Protein AF-0000000075734900 (afdb_homodimer)

Organism: Rhodopseudomonas palustris (strain ATCC BAA-98 / CGA009) (NCBI:txid258594)

Nearest PDB structures (foldseek):
  8hmr-assembly1_C  TM=8.822E-01  e=4.799E-27  Homo sapiens
  4fxj-assembly1_C  TM=8.430E-01  e=4.799E-27  Homo sapiens
  3srf-assembly1_E-2  TM=8.354E-01  e=9.126E-27  Homo sapiens
  6eck-assembly1_A-2  TM=8.772E-01  e=7.377E-25  Rattus norvegicus
  3hqp-assembly15_O  TM=8.144E-01  e=3.131E-25  Leishmania mexicana

Sequence (984 aa):
MSTEILRLKHKLDTLITDIDEGSRERLAGWAAQIHRPGFGPSAANLAHYLALRHHDLRPLQHALMALGLSSLGRLESRVMPTLLAVRATLAALAGEPEMLRPSSKQFFAGEHDLASRSAELFGPLSGARHSALLVTCPSEAADDPTFMLRLAERGVEAVRINCAHDDAAAWQRMINHLHVAEEATGRRMKVLMDIAGPKIRTGDARTPDGRDRIVTGDLVAIVAQGEFERIDLDDEHFAVECTLPDPLTRAAVGARVFVDDGKLCVRIERKTAWGLLGRVTATADTGFRLKPEKGLNFPDTPLDIPALTAKDRADLDFVAAHADGVEFSFVQSVGDVKMLQAALAERRPDDWHKLSLVLKIETPDAVAHLPDILVQAAGRQPTAVMIARGDLAVEIGFARLAEMQEEILWIGEAAHVPVIWATQVLEHLVKKGTPSRGEMTDAAMAARAECVMLNKGPYLFKAITELDTLLGRMADHQHKKTPQLRRLRSWGMSTEILRLKHKLDTLITDIDEGSRERLAGWAAQIHRPGFGPSAANLAHYLALRHHDLRPLQHALMALGLSSLGRLESRVMPTLLAVRATLAALAGEPEMLRPSSKQFFAGEHDLASRSAELFGPLSGARHSALLVTCPSEAADDPTFMLRLAERGVEAVRINCAHDDAAAWQRMINHLHVAEEATGRRMKVLMDIAGPKIRTGDARTPDGRDRIVTGDLVAIVAQGEFERIDLDDEHFAVECTLPDPLTRAAVGARVFVDDGKLCVRIERKTAWGLLGRVTATADTGFRLKPEKGLNFPDTPLDIPALTAKDRADLDFVAAHADGVEFSFVQSVGDVKMLQAALAERRPDDWHKLSLVLKIETPDAVAHLPDILVQAAGRQPTAVMIARGDLAVEIGFARLAEMQEEILWIGEAAHVPVIWATQVLEHLVKKGTPSRGEMTDAAMAARAECVMLNKGPYLFKAITELDTLLGRMADHQHKKTPQLRRLRSWG

InterPro domains:
  IPR001697 Pyruvate kinase [PR01050] (187-203)
  IPR001697 Pyruvate kinase [PR01050] (389-413)
  IPR001697 Pyruvate kinase [PR01050] (414-438)
  IPR001697 Pyruvate kinase [PTHR11817] (106-474)
  IPR011037 Pyruvate kinase-like, insert domain superfamily [SSF50800] (198-305)
  IPR015793 Pyruvate kinase, barrel [PF00224] (142-455)
  IPR015806 Pyruvate kinase, insert domain superfamily [G3DSA:2.40.33.10] (199-305)
  IPR015813 Pyruvate/Phosphoenolpyruvate kinase-like domain superfamily [SSF51621] (117-481)
  IPR04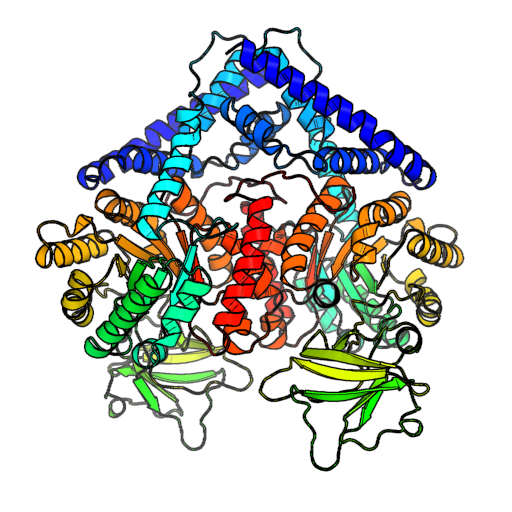0442 Pyruvate kinase-like domain superfamily [G3DSA:3.20.20.60] (140-465)

Solvent-accessible surface area (backbone atoms only — not comparable to full-atom values): 48931 Å² total; per-residue (Å²): 110,59,64,59,39,48,50,49,43,50,53,50,52,50,48,53,50,48,19,57,61,57,18,46,64,60,50,61,70,45,52,87,44,52,71,34,86,80,36,61,66,26,53,50,32,29,33,34,41,51,35,49,36,64,36,69,41,53,70,58,25,57,59,30,41,47,52,15,24,39,50,71,60,78,33,46,42,26,40,65,41,44,53,39,10,32,47,26,45,39,31,47,71,52,68,42,74,87,51,80,56,51,50,64,68,64,37,45,40,33,57,52,48,22,53,50,48,37,33,70,68,40,42,77,73,54,85,71,30,75,43,38,38,32,36,39,56,52,77,59,37,42,77,34,59,60,50,39,34,54,40,46,75,70,49,40,17,26,37,32,44,51,58,75,46,86,49,72,69,44,53,49,37,30,53,50,26,40,52,52,26,21,67,75,69,70,45,74,59,38,40,32,35,30,42,51,32,72,74,38,25,27,32,62,62,48,63,45,92,96,44,75,57,47,46,65,67,39,39,38,35,40,22,43,69,90,36,71,85,56,61,85,71,87,66,83,42,34,35,36,17,29,69,50,59,65,58,61,72,56,51,50,70,68,28,46,37,27,34,53,79,50,53,34,30,28,31,30,71,39,78,51,96,52,22,34,34,22,35,27,73,41,48,41,91,88,31,41,65,81,56,56,76,25,45,46,43,48,65,68,36,85,75,90,66,64,27,76,36,74,66,36,60,59,48,42,62,57,43,72,74,70,39,51,21,40,30,41,34,56,40,46,41,51,66,44,53,52,51,53,51,50,56,40,34,71,76,29,71,88,55,40,50,68,37,26,39,31,44,28,39,31,40,71,53,17,60,63,35,36,73,58,33,47,46,50,44,42,11,50,21,53,41,33,41,28,46,32,45,62,55,24,24,61,46,65,33,60,58,51,36,51,54,44,58,52,52,50,51,45,52,23,39,13,40,31,30,31,31,31,40,31,57,65,50,39,44,50,16,14,64,61,65,50,72,47,72,22,24,41,42,31,50,56,58,34,49,50,25,47,18,36,32,37,63,64,43,89,25,34,71,62,40,51,54,53,48,50,53,35,34,30,60,46,46,51,44,34,56,58,87,42,54,37,47,46,51,47,84,67,74,117,112,58,64,59,41,46,51,50,42,51,54,48,52,50,50,53,51,50,20,57,61,59,17,47,64,59,49,61,70,45,52,86,43,54,72,35,85,82,37,64,65,25,54,48,31,29,33,35,40,50,34,49,37,65,36,68,41,52,70,58,24,55,59,30,40,45,52,14,24,38,50,71,60,77,33,46,43,25,40,65,42,43,53,38,10,33,48,26,44,39,32,45,71,52,69,43,73,86,51,80,56,50,49,65,68,63,37,45,41,33,55,51,45,22,53,51,49,37,32,70,67,38,42,76,72,54,84,72,31,75,42,39,38,33,38,38,57,51,78,59,38,41,75,34,59,60,51,38,35,55,41,47,75,69,49,41,16,26,37,32,44,51,58,75,46,85,48,72,70,46,51,48,36,30,53,51,28,40,52,51,26,22,69,75,69,71,44,75,58,37,40,33,34,29,42,50,35,70,74,39,25,26,31,63,62,47,63,43,91,95,42,76,57,46,46,66,67,38,36,36,37,40,21,42,68,92,36,72,85,56,62,85,71,88,68,83,42,32,34,35,17,29,68,50,59,66,58,60,73,56,50,49,71,66,28,46,36,28,34,54,80,49,52,34,30,28,32,28,69,40,78,51,97,52,24,34,34,22,35,28,72,41,49,40,93,87,32,41,67,82,55,56,76,25,45,44,44,48,62,70,37,84,75,91,65,65,27,76,36,74,66,36,59,59,50,42,62,57,43,74,73,70,40,50,22,40,31,40,33,56,38,46,41,52,65,44,53,51,52,53,51,50,56,41,33,72,77,31,73,87,53,39,50,68,37,26,39,32,43,28,40,31,42,70,53,16,60,63,33,37,73,58,34,47,46,48,45,42,10,49,22,53,41,35,40,28,45,31,45,60,56,24,24,60,45,65,32,61,59,52,39,52,52,44,57,52,52,50,52,45,51,23,39,14,40,33,30,30,31,31,40,32,57,66,48,38,43,50,16,15,65,60,65,50,72,50,71,22,25,41,42,30,48,56,57,36,50,50,24,47,19,36,32,36,65,64,44,89,26,34,70,61,40,51,55,52,48,50,52,35,33,30,60,46,46,50,44,33,57,59,89,40,55,36,48,47,52,48,83,67,75,116

pLDDT: mean 94.42, std 4.86, range [66.31, 98.88]

Foldseek 3Di:
DLVLLVVLLVVLVVLLVQLVVQLVVVLVVLVVLFDDPPLSVLLSLLSSVVSNVVDDCQVSLVSQVVVVADSQPPCLQPNVLRSQQSSQVSCVVNVHPGDDHDDPCNRCVSVVLLLVLLCLQQNDFDDQFQAAEEEEDDLCLLVDLVVLLLCVVLGHREYEYEPVDDDLNSVVSNLVSNVVSCVVRVHHHFYEYEQDFDFKWWADKDAPPPDQFADAFAKEWEFAPPQPVVDDDDDGHIYIYIDDCQCQVFPDQQWWKAKQLRQWIWGWHDRDPGGTMTGTHDHDPVGDGDDTPITMDGLPTDGDGQRQDPSNLVCVLSCLVRGQAYERPPDQALVSLVVVLVSSCVNVVPPSQRHEYEYEQQHPRCLVHVSVNVSSRVSRHSYEYEDPLSRNCSNPNDVVSVVSVLVVLSSCSSSSHFYEDDDCQQVCCQAPVDGDPVSLVVLLLRSLTNYYYDYHYPRVSVVSNVSVVSSSVSSCADHNPDGHDDPDPPPD/DLVLLVVLLVVLVVLLVQLVVQLVVVLVVLVVLFDDPPLSVLLSLLSSVVSNVVDDCQVSLVSQVVVVADSQPPCLQPNVLRSQQSSQVSCVVNVHPGDDHDDPCNRCVSVVLLLVLLCLQQNDFDDQFLAAEEEEDDLCLLVDLVVLLLCVVLGHREYEYEPVDDHLNSVVSNLVSNVVSCVVRVHHHFYEYEQDFDFKWWADKDAPPPDQFADAFAKEWEFAPPQPVVDDDDDGHIYIYIDDCQCQVFPDQQWWKAKQLRQWIWGWHDRDPGGTMTGTHDHDPVGDGDDTPITMDGLPTDGDGQRQDPSNLVCVLSCLVRGQAYERPPDQALVSLVVVLVSSCVNVVPPSQRHEYEYEQQHPRCLVHVSVNVSSRVSRHSYEYEDPLSRNCSNPNDVVSVVSVLVVLSSCSSSSHFYEDEDCQQVCCQAPVDGDPVSLVVLLLRSLTNYYYDYHYDRVSVVSNVSVVSSSVSSCADHNPDGHDDPDPPPD

Radius of gyration: 29.83 Å; Cα contacts (8 Å, |Δi|>4): 2094; chains: 2; bounding box: 87×76×73 Å

Secondary structure (DSSP, 8-state):
-HHHHHHHHHHHHHHHHHHHHHHHHHHHHHGGG--STT-HHHHHHHHHHHHHTTS--HHHHHHHHTTTB--STT-TT-HHHHHHHHHHHHHHHTTPPPPP---HHHHTHHHHHHHHHHHHHH-S--TT-SSEEEEEPPTHHHH-HHHHHHHHHTT--EEEEETTSS-HHHHHHHHHHHHHHHHHHS---EEEEEE--S--BEEEEE--TT---B-TT-EEEEEETT-GGG----S--EEEEES-SHHHHHPPTT-EEEETTTTEEEEEEEE-SSEEEEEEEE--TT-B---TT-BEE-TTS-----SS-HHHHHHHHHHHHH-SEEEETT--SHHHHHHHHHHHHHH-TTTGGGSEEEEEE-SHHHHHTHHHHHHHHHTTS-EEEEEEHHHHHHHH-HHHHHHHHHHHHHHHHHTT--EEEESSTTHHHHHHS---HHHHHHHHHGGGSSEEEE---TTHHHHHHHHHHHHHHHHTTEETTEEP-PPP-S--/-HHHHHHHHHHHHHHHHHHHHHHHHHHHHHGGG--STT-HHHHHHHHHHHHHTTS--HHHHHHHHTTTB--STT-TT-HHHHHHHHHHHHHHHTTPPPPP---HHHHTHHHHHHHHHHHHHH-S--TT-SSEEEEEPPTHHHH-HHHHHHHHHTT--EEEEETTSS-HHHHHHHHHHHHHHHHHHS---EEEEEE--S--BEEEEE--TT---B-TT-EEEEEETT-GGG----S--EEEEES-SHHHHHPPTT-EEEETTTTEEEEEEEE-SSEEEEEEEE--TT-B---TT-BEE-TTS-----SS-HHHHHHHHHHHHH-SEEEETT--SHHHHHHHHHHHHHH-TTTGGGSEEEEEE-SHHHHHTHHHHHHHHHTTS-EEEEEEHHHHHHHH-HHHHHHHHHHHHHHHHHTT--EEEESSTTHHHHHHS---HHHHHHHHHGGGSSEEEE---TTHHHHHHHHHHHHHHHHTTEETTEEP-PPP-TT-

Structure (mmCIF, N/CA/C/O backbone):
data_AF-0000000075734900-model_v1
#
loop_
_entity.id
_entity.type
_entity.pdbx_description
1 polymer 'Pyruvate kinase'
#
loop_
_atom_site.group_PDB
_atom_site.id
_atom_site.type_symbol
_atom_site.label_atom_id
_atom_site.label_alt_id
_atom_site.label_comp_id
_atom_site.label_asym_id
_atom_site.label_entity_id
_atom_site.label_seq_id
_atom_site.pdbx_PDB_ins_code
_atom_site.Cartn_x
_atom_site.Cartn_y
_atom_site.Cartn_z
_atom_site.occupancy
_atom_site.B_iso_or_equiv
_atom_site.auth_seq_id
_atom_site.auth_comp_id
_atom_site.auth_asym_id
_atom_site.auth_atom_id
_atom_site.pdbx_PDB_model_num
ATOM 1 N N . MET A 1 1 ? 37.75 4.027 -18.078 1 66.31 1 MET A N 1
ATOM 2 C CA . MET A 1 1 ? 37.156 4.012 -16.75 1 66.31 1 MET A CA 1
ATOM 3 C C . MET A 1 1 ? 37.5 5.297 -16 1 66.31 1 MET A C 1
ATOM 5 O O . MET A 1 1 ? 36.594 5.949 -15.461 1 66.31 1 MET A O 1
ATOM 9 N N . SER A 1 2 ? 38.688 5.797 -16.266 1 74.81 2 SER A N 1
ATOM 10 C CA . SER A 1 2 ? 39.094 6.984 -15.523 1 74.81 2 SER A CA 1
ATOM 11 C C . SER A 1 2 ? 38.406 8.234 -16.062 1 74.81 2 SER A C 1
ATOM 13 O O . SER A 1 2 ? 37.938 9.07 -15.281 1 74.81 2 SER A O 1
ATOM 15 N N . THR A 1 3 ? 38.156 8.25 -17.359 1 84.38 3 THR A N 1
ATOM 16 C CA . THR A 1 3 ? 37.531 9.43 -17.938 1 84.38 3 THR A CA 1
ATOM 17 C C . THR A 1 3 ? 36.062 9.5 -17.562 1 84.38 3 THR A C 1
ATOM 19 O O . THR A 1 3 ? 35.531 10.578 -17.266 1 84.38 3 THR A O 1
ATOM 22 N N . GLU A 1 4 ? 35.469 8.367 -17.531 1 89.56 4 GLU A N 1
ATOM 23 C CA . GLU A 1 4 ? 34.062 8.312 -17.172 1 89.56 4 GLU A CA 1
ATOM 24 C C . GLU A 1 4 ? 33.844 8.688 -15.711 1 89.56 4 GLU A C 1
ATOM 26 O O . GLU A 1 4 ? 32.875 9.375 -15.375 1 89.56 4 GLU A O 1
ATOM 31 N N . ILE A 1 5 ? 34.75 8.312 -14.914 1 93.81 5 ILE A N 1
ATOM 32 C CA . ILE A 1 5 ? 34.688 8.609 -13.492 1 93.81 5 ILE A CA 1
ATOM 33 C C . ILE A 1 5 ? 34.875 10.109 -13.258 1 93.81 5 ILE A C 1
ATOM 35 O O . ILE A 1 5 ? 34.156 10.711 -12.445 1 93.81 5 ILE A O 1
ATOM 39 N N . LEU A 1 6 ? 35.812 10.664 -13.992 1 93.56 6 LEU A N 1
ATOM 40 C CA . LEU A 1 6 ? 36.062 12.102 -13.875 1 93.56 6 LEU A CA 1
ATOM 41 C C . LEU A 1 6 ? 34.844 12.898 -14.344 1 93.56 6 LEU A C 1
ATOM 43 O O . LEU A 1 6 ? 34.5 13.922 -13.742 1 93.56 6 LEU A O 1
ATOM 47 N N . ARG A 1 7 ? 34.25 12.438 -15.422 1 94.5 7 ARG A N 1
ATOM 48 C CA . ARG A 1 7 ? 33.062 13.078 -15.922 1 94.5 7 ARG A CA 1
ATOM 49 C C . ARG A 1 7 ? 31.922 13.008 -14.906 1 94.5 7 ARG A C 1
ATOM 51 O O . ARG A 1 7 ? 31.203 13.977 -14.703 1 94.5 7 ARG A O 1
ATOM 58 N N . LEU A 1 8 ? 31.828 11.891 -14.289 1 95.5 8 LEU A N 1
ATOM 59 C CA . LEU A 1 8 ? 30.797 11.688 -13.281 1 95.5 8 LEU A CA 1
ATOM 60 C C . LEU A 1 8 ? 31.047 12.578 -12.062 1 95.5 8 LEU A C 1
ATOM 62 O O . LEU A 1 8 ? 30.094 13.133 -11.492 1 95.5 8 LEU A O 1
ATOM 66 N N . LYS A 1 9 ? 32.219 12.664 -11.68 1 95.56 9 LYS A N 1
ATOM 67 C CA . LYS A 1 9 ? 32.594 13.531 -10.562 1 95.56 9 LYS A CA 1
ATOM 68 C C . LYS A 1 9 ? 32.25 14.992 -10.875 1 95.56 9 LYS A C 1
ATOM 70 O O . LYS A 1 9 ? 31.734 15.711 -10.023 1 95.56 9 LYS A O 1
ATOM 75 N N . HIS A 1 10 ? 32.562 15.398 -12.086 1 95.94 10 HIS A N 1
ATOM 76 C CA . HIS A 1 10 ? 32.25 16.766 -12.5 1 95.94 10 HIS A CA 1
ATOM 77 C C . HIS A 1 10 ? 30.75 17.016 -12.484 1 95.94 10 HIS A C 1
ATOM 79 O O . HIS A 1 10 ? 30.312 18.094 -12.07 1 95.94 10 HIS A O 1
ATOM 85 N N . LYS A 1 11 ? 30.016 16.078 -12.961 1 96.62 11 LYS A N 1
ATOM 86 C CA . LYS A 1 11 ? 28.562 16.172 -12.922 1 96.62 11 LYS A CA 1
ATOM 87 C C . LYS A 1 11 ? 28.047 16.328 -11.492 1 96.62 11 LYS A C 1
ATOM 89 O O . LYS A 1 11 ? 27.156 17.125 -11.219 1 96.62 11 LYS A O 1
ATOM 94 N N . LEU A 1 12 ? 28.641 15.586 -10.578 1 97.06 12 LEU A N 1
ATOM 95 C CA . LEU A 1 12 ? 28.234 15.648 -9.172 1 97.06 12 LEU A CA 1
ATOM 96 C C . LEU A 1 12 ? 28.641 16.984 -8.562 1 97.06 12 LEU A C 1
ATOM 98 O O . LEU A 1 12 ? 27.875 17.562 -7.781 1 97.06 12 LEU A O 1
ATOM 102 N N . ASP A 1 13 ? 29.812 17.438 -8.898 1 96.75 13 ASP A N 1
ATOM 103 C CA . ASP A 1 13 ? 30.25 18.75 -8.414 1 96.75 13 ASP A CA 1
ATOM 104 C C . ASP A 1 13 ? 29.297 19.844 -8.867 1 96.75 13 ASP A C 1
ATOM 106 O O . ASP A 1 13 ? 28.969 20.75 -8.094 1 96.75 13 ASP A O 1
ATOM 110 N N . THR A 1 14 ? 28.906 19.781 -10.102 1 97.69 14 THR A N 1
ATOM 111 C CA . THR A 1 14 ? 27.969 20.75 -10.641 1 97.69 14 THR A CA 1
ATOM 112 C C . THR A 1 14 ? 26.625 20.672 -9.906 1 97.69 14 THR A C 1
ATOM 114 O O . THR A 1 14 ? 26.031 21.703 -9.578 1 97.69 14 THR A O 1
ATOM 117 N N . LEU A 1 15 ? 26.172 19.484 -9.68 1 97.5 15 LEU A N 1
ATOM 118 C CA . LEU A 1 15 ? 24.922 19.281 -8.961 1 97.5 15 LEU A CA 1
ATOM 119 C C . LEU A 1 15 ? 25 19.875 -7.555 1 97.5 15 LEU A C 1
ATOM 121 O O . LEU A 1 15 ? 24.062 20.547 -7.117 1 97.5 15 LEU A O 1
ATOM 125 N N . ILE A 1 16 ? 26.109 19.609 -6.848 1 97.88 16 ILE A N 1
ATOM 126 C CA . ILE A 1 16 ? 26.297 20.109 -5.488 1 97.88 16 ILE A CA 1
ATOM 127 C C . ILE A 1 16 ? 26.266 21.625 -5.48 1 97.88 16 ILE A C 1
ATOM 129 O O . ILE A 1 16 ? 25.625 22.25 -4.625 1 97.88 16 ILE A O 1
ATOM 133 N N . THR A 1 17 ? 26.906 22.219 -6.453 1 98.12 17 THR A N 1
ATOM 134 C CA . THR A 1 17 ? 26.922 23.672 -6.574 1 98.12 17 THR A CA 1
ATOM 135 C C . THR A 1 17 ? 25.531 24.203 -6.848 1 98.12 17 THR A C 1
ATOM 137 O O . THR A 1 17 ? 25.109 25.188 -6.238 1 98.12 17 THR A O 1
ATOM 140 N N . ASP A 1 18 ? 24.812 23.578 -7.742 1 97.62 18 ASP A N 1
ATOM 141 C CA . ASP A 1 18 ? 23.453 23.984 -8.086 1 97.62 18 ASP A CA 1
ATOM 142 C C . ASP A 1 18 ? 22.531 23.906 -6.867 1 97.62 18 ASP A C 1
ATOM 144 O O . ASP A 1 18 ? 21.688 24.781 -6.672 1 97.62 18 ASP A O 1
ATOM 148 N N . ILE A 1 19 ? 22.688 22.891 -6.098 1 97.56 19 ILE A N 1
ATOM 149 C CA . ILE A 1 19 ? 21.859 22.688 -4.918 1 97.56 19 ILE A CA 1
ATOM 150 C C . ILE A 1 19 ? 22.172 23.766 -3.883 1 97.56 19 ILE A C 1
ATOM 152 O O . ILE A 1 19 ? 21.25 24.344 -3.285 1 97.56 19 ILE A O 1
ATOM 156 N N . ASP A 1 20 ? 23.438 24 -3.686 1 97.19 20 ASP A N 1
ATOM 157 C CA . ASP A 1 20 ? 23.859 25.031 -2.734 1 97.19 20 ASP A CA 1
ATOM 158 C C . ASP A 1 20 ? 23.312 26.406 -3.133 1 97.19 20 ASP A C 1
ATOM 160 O O . ASP A 1 20 ? 22.75 27.125 -2.303 1 97.19 20 ASP A O 1
ATOM 164 N N . GLU A 1 21 ? 23.438 26.75 -4.367 1 97.5 21 GLU A N 1
ATOM 165 C CA . GLU A 1 21 ? 22.969 28.031 -4.871 1 97.5 21 GLU A CA 1
ATOM 166 C C . GLU A 1 21 ? 21.438 28.094 -4.879 1 97.5 21 GLU A C 1
ATOM 168 O O . GLU A 1 21 ? 20.859 29.109 -4.496 1 97.5 21 GLU A O 1
ATOM 173 N N . GLY A 1 22 ? 20.844 27.016 -5.262 1 96.38 22 GLY A N 1
ATOM 174 C CA . GLY A 1 22 ? 19.391 26.969 -5.414 1 96.38 22 GLY A CA 1
ATOM 175 C C . GLY A 1 22 ? 18.656 26.984 -4.09 1 96.38 22 GLY A C 1
ATOM 176 O O . GLY A 1 22 ? 17.453 27.281 -4.047 1 96.38 22 GLY A O 1
ATOM 177 N N . SER A 1 23 ? 19.391 26.703 -3.004 1 97.31 23 SER A N 1
ATOM 178 C CA . SER A 1 23 ? 18.75 26.625 -1.697 1 97.31 23 SER A CA 1
ATOM 179 C C . SER A 1 23 ? 18.891 27.938 -0.939 1 97.31 23 SER A C 1
ATOM 181 O O . SER A 1 23 ? 18.203 28.172 0.063 1 97.31 23 SER A O 1
ATOM 183 N N . ARG A 1 24 ? 19.672 28.844 -1.374 1 97.44 24 ARG A N 1
ATOM 184 C CA . ARG A 1 24 ? 20.062 30.031 -0.619 1 97.44 24 ARG A CA 1
ATOM 185 C C . ARG A 1 24 ? 18.875 30.953 -0.406 1 97.44 24 ARG A C 1
ATOM 187 O O . ARG A 1 24 ? 18.672 31.484 0.692 1 97.44 24 ARG A O 1
ATOM 194 N N . GLU A 1 25 ? 18.141 31.172 -1.442 1 96.38 25 GLU A N 1
ATOM 195 C CA . GLU A 1 25 ? 17.016 32.094 -1.348 1 96.38 25 GLU A CA 1
ATOM 196 C C . GLU A 1 25 ? 15.969 31.578 -0.357 1 96.38 25 GLU A C 1
ATOM 198 O O . GLU A 1 25 ? 15.461 32.344 0.468 1 96.38 25 GLU A O 1
ATOM 203 N N . ARG A 1 26 ? 15.68 30.375 -0.451 1 95.94 26 ARG A N 1
ATOM 204 C CA . ARG A 1 26 ? 14.703 29.766 0.449 1 95.94 26 ARG A CA 1
ATOM 205 C C . ARG A 1 26 ? 15.188 29.812 1.895 1 95.94 26 ARG A C 1
ATOM 207 O O . ARG A 1 26 ? 14.414 30.125 2.805 1 95.94 26 ARG A O 1
ATOM 214 N N . LEU A 1 27 ? 16.438 29.484 2.094 1 97.44 27 LEU A N 1
ATOM 215 C CA . LEU A 1 27 ? 17.016 29.5 3.432 1 97.44 27 LEU A CA 1
ATOM 216 C C . LEU A 1 27 ? 16.969 30.891 4.031 1 97.44 27 LEU A C 1
ATOM 218 O O . LEU A 1 27 ? 16.672 31.062 5.215 1 97.44 27 LEU A O 1
ATOM 222 N N . ALA A 1 28 ? 17.266 31.844 3.217 1 97.38 28 ALA A N 1
ATOM 223 C CA . ALA A 1 28 ? 17.219 33.25 3.672 1 97.38 28 ALA A CA 1
ATOM 224 C C . ALA A 1 28 ? 15.789 33.625 4.062 1 97.38 28 ALA A C 1
ATOM 226 O O . ALA A 1 28 ? 15.586 34.312 5.059 1 97.38 28 ALA A O 1
ATOM 227 N N . GLY A 1 29 ? 14.867 33.156 3.316 1 97 29 GLY A N 1
ATOM 228 C CA . GLY A 1 29 ? 13.469 33.438 3.596 1 97 29 GLY A CA 1
ATOM 229 C C . GLY A 1 29 ? 12.969 32.781 4.867 1 97 29 GLY A C 1
ATOM 230 O O . GLY A 1 29 ? 12.055 33.312 5.523 1 97 29 GLY A O 1
ATOM 231 N N . TRP A 1 30 ? 13.562 31.656 5.285 1 97.75 30 TRP A N 1
ATOM 232 C CA . TRP A 1 30 ? 13.117 30.875 6.445 1 97.75 30 TRP A CA 1
ATOM 233 C C . TRP A 1 30 ? 13.828 31.344 7.711 1 97.75 30 TRP A C 1
ATOM 235 O O . TRP A 1 30 ? 13.398 31.031 8.82 1 97.75 30 TRP A O 1
ATOM 245 N N . ALA A 1 31 ? 14.906 32.062 7.594 1 96.69 31 ALA A N 1
ATOM 246 C CA . ALA A 1 31 ? 15.836 32.344 8.688 1 96.69 31 ALA A CA 1
ATOM 247 C C . ALA A 1 31 ? 15.125 33.031 9.852 1 96.69 31 ALA A C 1
ATOM 249 O O . ALA A 1 31 ? 15.352 32.688 11.016 1 96.69 31 ALA A O 1
ATOM 250 N N . ALA A 1 32 ? 14.25 33.938 9.547 1 95 32 ALA A N 1
ATOM 251 C CA . ALA A 1 32 ? 13.578 34.719 10.578 1 95 32 ALA A CA 1
ATOM 252 C C . ALA A 1 32 ? 12.57 33.844 11.344 1 95 32 ALA A C 1
ATOM 254 O O . ALA A 1 32 ? 12.156 34.219 12.445 1 95 32 ALA A O 1
ATOM 255 N N . GLN A 1 33 ? 12.195 32.781 10.82 1 93.81 33 GLN A N 1
ATOM 256 C CA . GLN A 1 33 ? 11.156 31.938 11.398 1 93.81 33 GLN A CA 1
ATOM 257 C C . GLN A 1 33 ? 11.758 30.875 12.328 1 93.81 33 GLN A C 1
ATOM 259 O O . GLN A 1 33 ? 11.039 30.234 13.102 1 93.81 33 GLN A O 1
ATOM 264 N N . ILE A 1 34 ? 13.039 30.656 12.305 1 97.56 34 ILE A N 1
ATOM 265 C CA . ILE A 1 34 ? 13.672 29.547 13.008 1 97.56 34 ILE A CA 1
ATOM 266 C C . ILE A 1 34 ? 14.227 30.031 14.344 1 97.56 34 ILE A C 1
ATOM 268 O O . ILE A 1 34 ? 15.273 30.672 14.391 1 97.56 34 ILE A O 1
ATOM 272 N N . HIS A 1 35 ? 13.562 29.688 15.398 1 96.5 35 HIS A N 1
ATOM 273 C CA . HIS A 1 35 ? 13.984 30.062 16.734 1 96.5 35 HIS A CA 1
ATOM 274 C C . HIS A 1 35 ? 14.312 28.828 17.578 1 96.5 35 HIS A C 1
ATOM 276 O O . HIS A 1 35 ? 15.023 28.922 18.578 1 96.5 35 HIS A O 1
ATOM 282 N N . ARG A 1 36 ? 13.812 27.688 17.219 1 95.88 36 ARG A N 1
ATOM 283 C CA . ARG A 1 36 ? 14.047 26.453 17.953 1 95.88 36 ARG A CA 1
ATOM 284 C C . ARG A 1 36 ? 15.477 25.969 17.766 1 95.88 36 ARG A C 1
ATOM 286 O O . ARG A 1 36 ? 15.922 25.75 16.641 1 95.88 36 ARG A O 1
ATOM 293 N N . PRO A 1 37 ? 16.125 25.766 18.859 1 93.12 37 PRO A N 1
ATOM 294 C CA . PRO A 1 37 ? 17.5 25.266 18.719 1 93.12 37 PRO A CA 1
ATOM 295 C C . PRO A 1 37 ? 17.562 23.922 18.016 1 93.12 37 PRO A C 1
ATOM 297 O O . PRO A 1 37 ? 16.75 23.031 18.281 1 93.12 37 PRO A O 1
ATOM 300 N N . GLY A 1 38 ? 18.5 23.844 17.062 1 94.56 38 GLY A N 1
ATOM 301 C CA . GLY A 1 38 ? 18.734 22.578 16.422 1 94.56 38 GLY A CA 1
ATOM 302 C C . GLY A 1 38 ? 17.938 22.406 15.133 1 94.56 38 GLY A C 1
ATOM 303 O O . GLY A 1 38 ? 18.172 21.469 14.367 1 94.56 38 GLY A O 1
ATOM 304 N N . PHE A 1 39 ? 16.969 23.344 14.859 1 97.94 39 PHE A N 1
ATOM 305 C CA . PHE A 1 39 ? 16.141 23.125 13.68 1 97.94 39 PHE A CA 1
ATOM 306 C C . PHE A 1 39 ? 16.797 23.734 12.445 1 97.94 39 PHE A C 1
ATOM 308 O O . PHE A 1 39 ? 16.406 23.422 11.32 1 97.94 39 PHE A O 1
ATOM 315 N N . GLY A 1 40 ? 17.781 24.562 12.562 1 97.81 40 GLY A N 1
ATOM 316 C CA . GLY A 1 40 ? 18.484 25.188 11.453 1 97.81 40 GLY A CA 1
ATOM 317 C C . GLY A 1 40 ? 19 24.188 10.438 1 97.81 40 GLY A C 1
ATOM 318 O O . GLY A 1 40 ? 18.672 24.266 9.258 1 97.81 40 GLY A O 1
ATOM 319 N N . PRO A 1 41 ? 19.75 23.203 10.922 1 98 41 PRO A N 1
ATOM 320 C CA . PRO A 1 41 ? 20.266 22.188 10 1 98 41 PRO A CA 1
ATOM 321 C C . PRO A 1 41 ? 19.156 21.422 9.289 1 98 41 PRO A C 1
ATOM 323 O O . PRO A 1 41 ? 19.312 21.016 8.133 1 98 41 PRO A O 1
ATOM 326 N N . SER A 1 42 ? 18.062 21.234 9.969 1 98.62 42 SER A N 1
ATOM 327 C CA . SER A 1 42 ? 16.938 20.531 9.367 1 98.62 42 SER A CA 1
ATOM 328 C C . SER A 1 42 ? 16.297 21.359 8.258 1 98.62 42 SER A C 1
ATOM 330 O O . SER A 1 42 ? 15.961 20.828 7.195 1 98.62 42 SER A O 1
ATOM 332 N N . ALA A 1 43 ? 16.141 22.641 8.508 1 98.62 43 ALA A N 1
ATOM 333 C CA . ALA A 1 43 ? 15.641 23.547 7.473 1 98.62 43 ALA A CA 1
ATOM 334 C C . ALA A 1 43 ? 16.578 23.578 6.273 1 98.62 43 ALA A C 1
ATOM 336 O O . ALA A 1 43 ? 16.125 23.609 5.125 1 98.62 43 ALA A O 1
ATOM 337 N N . ALA A 1 44 ? 17.859 23.562 6.539 1 98.62 44 ALA A N 1
ATOM 338 C CA . ALA A 1 44 ? 18.844 23.562 5.465 1 98.62 44 ALA A CA 1
ATOM 339 C C . ALA A 1 44 ? 18.734 22.297 4.625 1 98.62 44 ALA A C 1
ATOM 341 O O . ALA A 1 44 ? 18.781 22.344 3.395 1 98.62 44 ALA A O 1
ATOM 342 N N . ASN A 1 45 ? 18.609 21.156 5.297 1 98.75 45 ASN A N 1
ATOM 343 C CA . ASN A 1 45 ? 18.484 19.891 4.562 1 98.75 45 ASN A CA 1
ATOM 344 C C . ASN A 1 45 ? 17.234 19.891 3.688 1 98.75 45 ASN A C 1
ATOM 346 O O . ASN A 1 45 ? 17.266 19.406 2.553 1 98.75 45 ASN A O 1
ATOM 350 N N . LEU A 1 46 ? 16.125 20.422 4.242 1 98.56 46 LEU A N 1
ATOM 351 C CA . LEU A 1 46 ? 14.906 20.5 3.455 1 98.56 46 LEU A CA 1
ATOM 352 C C . LEU A 1 46 ? 15.117 21.359 2.213 1 98.56 46 LEU A C 1
ATOM 354 O O . LEU A 1 46 ? 14.695 21 1.116 1 98.56 46 LEU A O 1
ATOM 358 N N . ALA A 1 47 ? 15.773 22.484 2.363 1 98.44 47 ALA A N 1
ATOM 359 C CA . ALA A 1 47 ? 16.047 23.375 1.231 1 98.44 47 ALA A CA 1
ATOM 360 C C . ALA A 1 47 ? 16.922 22.688 0.198 1 98.44 47 ALA A C 1
ATOM 362 O O . ALA A 1 47 ? 16.703 22.797 -1.008 1 98.44 47 ALA A O 1
ATOM 363 N N . HIS A 1 48 ? 17.953 21.984 0.68 1 98.62 48 HIS A N 1
ATOM 364 C CA . HIS A 1 48 ? 18.812 21.219 -0.215 1 98.62 48 HIS A CA 1
ATOM 365 C C . HIS A 1 48 ? 18.031 20.172 -0.976 1 98.62 48 HIS A C 1
ATOM 367 O O . HIS A 1 48 ? 18.234 19.969 -2.176 1 98.62 48 HIS A O 1
ATOM 373 N N . TYR A 1 49 ? 17.172 19.5 -0.243 1 98.06 49 TYR A N 1
ATOM 374 C CA . TYR A 1 49 ? 16.375 18.438 -0.872 1 98.06 49 TYR A CA 1
ATOM 375 C C . TYR A 1 49 ? 15.477 19.016 -1.966 1 98.06 49 TYR A C 1
ATOM 377 O O . TYR A 1 49 ? 15.367 18.438 -3.051 1 98.06 49 TYR A O 1
ATOM 385 N N . LEU A 1 50 ? 14.797 20.094 -1.686 1 97.38 50 LEU A N 1
ATOM 386 C CA . LEU A 1 50 ? 13.922 20.734 -2.662 1 97.38 50 LEU A CA 1
ATOM 387 C C . LEU A 1 50 ? 14.703 21.172 -3.9 1 97.38 50 LEU A C 1
ATOM 389 O O . LEU A 1 50 ? 14.234 20.984 -5.027 1 97.38 50 LEU A O 1
ATOM 393 N N . ALA A 1 51 ? 15.852 21.688 -3.701 1 97.12 51 ALA A N 1
ATOM 394 C CA . ALA A 1 51 ? 16.703 22.078 -4.824 1 97.12 51 ALA A CA 1
ATOM 395 C C . ALA A 1 51 ? 17.156 20.859 -5.625 1 97.12 51 ALA A C 1
ATOM 397 O O . ALA A 1 51 ? 17.172 20.891 -6.859 1 97.12 51 ALA A O 1
ATOM 398 N N . LEU A 1 52 ? 17.516 19.797 -4.914 1 97.31 52 LEU A N 1
ATOM 399 C CA . LEU A 1 52 ? 17.953 18.547 -5.543 1 97.31 52 LEU A CA 1
ATOM 400 C C . LEU A 1 52 ? 16.844 17.984 -6.438 1 97.31 52 LEU A C 1
ATOM 402 O O . LEU A 1 52 ? 17.125 17.562 -7.562 1 97.31 52 LEU A O 1
ATOM 406 N N . ARG A 1 53 ? 15.609 18.031 -5.973 1 94.56 53 ARG A N 1
ATOM 407 C CA . ARG A 1 53 ? 14.5 17.359 -6.645 1 94.56 53 ARG A CA 1
ATOM 408 C C . ARG A 1 53 ? 14.008 18.172 -7.832 1 94.56 53 ARG A C 1
ATOM 410 O O . ARG A 1 53 ? 13.094 17.766 -8.547 1 94.56 53 ARG A O 1
ATOM 417 N N . HIS A 1 54 ? 14.609 19.25 -8.117 1 91.81 54 HIS A N 1
ATOM 418 C CA . HIS A 1 54 ? 14.336 20 -9.328 1 91.81 54 HIS A CA 1
ATOM 419 C C . HIS A 1 54 ? 15.203 19.531 -10.492 1 91.81 54 HIS A C 1
ATOM 421 O O . HIS A 1 54 ? 15.133 20.078 -11.594 1 91.81 54 HIS A O 1
ATOM 427 N N . HIS A 1 55 ? 15.961 18.516 -10.242 1 93.44 55 HIS A N 1
ATOM 428 C CA . HIS A 1 55 ? 16.797 17.891 -11.266 1 93.44 55 HIS A CA 1
ATOM 429 C C . HIS A 1 55 ? 16.297 16.484 -11.602 1 93.44 55 HIS A C 1
ATOM 431 O O . HIS A 1 55 ? 15.742 15.805 -10.75 1 93.44 55 HIS A O 1
ATOM 437 N N . ASP A 1 56 ? 16.391 16.141 -12.844 1 92.12 56 ASP A N 1
ATOM 438 C CA . ASP A 1 56 ? 16.266 14.742 -13.219 1 92.12 56 ASP A CA 1
ATOM 439 C C . ASP A 1 56 ? 17.562 13.977 -12.945 1 92.12 56 ASP A C 1
ATOM 441 O O . ASP A 1 56 ? 18.562 14.172 -13.641 1 92.12 56 ASP A O 1
ATOM 445 N N . LEU A 1 57 ? 17.562 13.125 -11.969 1 94.38 57 LEU A N 1
ATOM 446 C CA . LEU A 1 57 ? 18.797 12.508 -11.492 1 94.38 57 LEU A CA 1
ATOM 447 C C . LEU A 1 57 ? 18.938 11.094 -12.031 1 94.38 57 LEU A C 1
ATOM 449 O O . LEU A 1 57 ? 19.938 10.422 -11.773 1 94.38 57 LEU A O 1
ATOM 453 N N . ARG A 1 58 ? 18.047 10.625 -12.875 1 91.88 58 ARG A N 1
ATOM 454 C CA . ARG A 1 58 ? 17.984 9.227 -13.297 1 91.88 58 ARG A CA 1
ATOM 455 C C . ARG A 1 58 ? 19.25 8.828 -14.055 1 91.88 58 ARG A C 1
ATOM 457 O O . ARG A 1 58 ? 19.844 7.781 -13.789 1 91.88 58 ARG A O 1
ATOM 464 N N . PRO A 1 59 ? 19.797 9.672 -14.906 1 91.81 59 PRO A N 1
ATOM 465 C CA . PRO A 1 59 ? 21.047 9.289 -15.578 1 91.81 59 PRO A CA 1
ATOM 466 C C . PRO A 1 59 ? 22.219 9.18 -14.617 1 91.81 59 PRO A C 1
ATOM 468 O O . PRO A 1 59 ? 23.047 8.273 -14.758 1 91.81 59 PRO A O 1
ATOM 471 N N . LEU A 1 60 ? 22.25 10.086 -13.68 1 94.44 60 LEU A N 1
ATOM 472 C CA . LEU A 1 60 ? 23.312 10.062 -12.688 1 94.44 60 LEU A CA 1
ATOM 473 C C . LEU A 1 60 ? 23.203 8.82 -11.805 1 94.44 60 LEU A C 1
ATOM 475 O O . LEU A 1 60 ? 24.219 8.195 -11.469 1 94.44 60 LEU A O 1
ATOM 479 N N . GLN A 1 61 ? 21.969 8.453 -11.43 1 93.94 61 GLN A N 1
ATOM 480 C CA . GLN A 1 61 ? 21.734 7.277 -10.602 1 93.94 61 GLN A CA 1
ATOM 481 C C . GLN A 1 61 ? 22.297 6.016 -11.242 1 93.94 61 GLN A C 1
ATOM 483 O O . GLN A 1 61 ? 23.016 5.254 -10.602 1 93.94 61 GLN A O 1
ATOM 488 N N . HIS A 1 62 ? 22.047 5.852 -12.516 1 92.31 62 HIS A N 1
ATOM 489 C CA . HIS A 1 62 ? 22.453 4.652 -13.242 1 92.31 62 HIS A CA 1
ATOM 490 C C . HIS A 1 62 ? 23.969 4.527 -13.312 1 92.31 62 HIS A C 1
ATOM 492 O O . HIS A 1 62 ? 24.516 3.441 -13.117 1 92.31 62 HIS A O 1
ATOM 498 N N . ALA A 1 63 ? 24.562 5.629 -13.547 1 94.62 63 ALA A N 1
ATOM 499 C CA . ALA A 1 63 ? 26.016 5.633 -13.664 1 94.62 63 ALA A CA 1
ATOM 500 C C . ALA A 1 63 ? 26.672 5.34 -12.32 1 94.62 63 ALA A C 1
ATOM 502 O O . ALA A 1 63 ? 27.672 4.617 -12.258 1 94.62 63 ALA A O 1
ATOM 503 N N . LEU A 1 64 ? 26.125 5.855 -11.242 1 96.44 64 LEU A N 1
ATOM 504 C CA . LEU A 1 64 ? 26.672 5.656 -9.906 1 96.44 64 LEU A CA 1
ATOM 505 C C . LEU A 1 64 ? 26.5 4.207 -9.461 1 96.44 64 LEU A C 1
ATOM 507 O O . LEU A 1 64 ? 27.422 3.621 -8.883 1 96.44 64 LEU A O 1
ATOM 511 N N . MET A 1 65 ? 25.406 3.598 -9.805 1 95 65 MET A N 1
ATOM 512 C CA . MET A 1 65 ? 25.109 2.229 -9.391 1 95 65 MET A CA 1
ATOM 513 C C . MET A 1 65 ? 26.141 1.258 -9.945 1 95 65 MET A C 1
ATOM 515 O O . MET A 1 65 ? 26.609 0.367 -9.234 1 95 65 MET A O 1
ATOM 519 N N . ALA A 1 66 ? 26.484 1.463 -11.156 1 94.44 66 ALA A N 1
ATOM 520 C CA . ALA A 1 66 ? 27.406 0.552 -11.836 1 94.44 66 ALA A CA 1
ATOM 521 C C . ALA A 1 66 ? 28.781 0.588 -11.203 1 94.44 66 ALA A C 1
ATOM 523 O O . ALA A 1 66 ? 29.578 -0.339 -11.375 1 94.44 66 ALA A O 1
ATOM 524 N N . LEU A 1 67 ? 29.062 1.639 -10.406 1 95.62 67 LEU A N 1
ATOM 525 C CA . LEU A 1 67 ? 30.344 1.783 -9.734 1 95.62 67 LEU A CA 1
ATOM 526 C C . LEU A 1 67 ? 30.266 1.304 -8.289 1 95.62 67 LEU A C 1
ATOM 528 O O . LEU A 1 67 ? 31.234 1.424 -7.535 1 95.62 67 LEU A O 1
ATOM 532 N N . GLY A 1 68 ? 29.031 0.759 -7.875 1 96.56 68 GLY A N 1
ATOM 533 C CA . GLY A 1 68 ? 28.828 0.314 -6.504 1 96.56 68 GLY A CA 1
ATOM 534 C C . GLY A 1 68 ? 28.578 1.454 -5.539 1 96.56 68 GLY A C 1
ATOM 535 O O . GLY A 1 68 ? 28.734 1.293 -4.324 1 96.56 68 GLY A O 1
ATOM 536 N N . LEU A 1 69 ? 28.297 2.633 -6.066 1 97.44 69 LEU A N 1
ATOM 537 C CA . LEU A 1 69 ? 28.062 3.809 -5.234 1 97.44 69 LEU A CA 1
ATOM 538 C C . LEU A 1 69 ? 26.578 3.957 -4.918 1 97.44 69 LEU A C 1
ATOM 540 O O . LEU A 1 69 ? 25.75 3.234 -5.473 1 97.44 69 LEU A O 1
ATOM 544 N N . SER A 1 70 ? 26.281 4.809 -3.951 1 96.5 70 SER A N 1
ATOM 545 C CA . SER A 1 70 ? 24.891 5.164 -3.65 1 96.5 70 SER A CA 1
ATOM 546 C C . SER A 1 70 ? 24.141 5.594 -4.91 1 96.5 70 SER A C 1
ATOM 548 O O . SER A 1 70 ? 24.688 6.344 -5.727 1 96.5 70 SER A O 1
ATOM 550 N N . SER A 1 71 ? 22.969 5.066 -5.012 1 93.88 71 SER A N 1
ATOM 551 C CA . SER A 1 71 ? 22.109 5.496 -6.117 1 93.88 71 SER A CA 1
ATOM 552 C C . SER A 1 71 ? 21.5 6.871 -5.848 1 93.88 71 SER A C 1
ATOM 554 O O . SER A 1 71 ? 20.859 7.453 -6.723 1 93.88 71 SER A O 1
ATOM 556 N N . LEU A 1 72 ? 21.703 7.465 -4.719 1 94.19 72 LEU A N 1
ATOM 557 C CA . LEU A 1 72 ? 21.125 8.727 -4.277 1 94.19 72 LEU A CA 1
ATOM 558 C C . LEU A 1 72 ? 19.625 8.609 -4.098 1 94.19 72 LEU A C 1
ATOM 560 O O . LEU A 1 72 ? 18.922 9.617 -3.949 1 94.19 72 LEU A O 1
ATOM 564 N N . GLY A 1 73 ? 19.078 7.391 -4.078 1 91.38 73 GLY A N 1
ATOM 565 C CA . GLY A 1 73 ? 17.641 7.172 -4.086 1 91.38 73 GLY A CA 1
ATOM 566 C C . GLY A 1 73 ? 17.016 7.348 -2.719 1 91.38 73 GLY A C 1
ATOM 567 O O . GLY A 1 73 ? 15.789 7.402 -2.602 1 91.38 73 GLY A O 1
ATOM 568 N N . ARG A 1 74 ? 17.828 7.465 -1.655 1 91.19 74 ARG A N 1
ATOM 569 C CA . ARG A 1 74 ? 17.312 7.555 -0.292 1 91.19 74 ARG A CA 1
ATOM 570 C C . ARG A 1 74 ? 18.141 8.547 0.535 1 91.19 74 ARG A C 1
ATOM 572 O O . ARG A 1 74 ? 18.703 8.18 1.565 1 91.19 74 ARG A O 1
ATOM 579 N N . LEU A 1 75 ? 18.078 9.719 0.137 1 95.38 75 LEU A N 1
ATOM 580 C CA . LEU A 1 75 ? 18.953 10.688 0.804 1 95.38 75 LEU A CA 1
ATOM 581 C C . LEU A 1 75 ? 18.125 11.805 1.426 1 95.38 75 LEU A C 1
ATOM 583 O O . LEU A 1 75 ? 18.641 12.891 1.698 1 95.38 75 LEU A O 1
ATOM 587 N N . GLU A 1 76 ? 16.844 11.555 1.66 1 96.31 76 GLU A N 1
ATOM 588 C CA . GLU A 1 76 ? 15.945 12.617 2.119 1 96.31 76 GLU A CA 1
ATOM 589 C C . GLU A 1 76 ? 16.453 13.25 3.412 1 96.31 76 GLU A C 1
ATOM 591 O O . GLU A 1 76 ? 16.484 14.477 3.537 1 96.31 76 GLU A O 1
ATOM 596 N N . SER A 1 77 ? 16.938 12.461 4.336 1 97.62 77 SER A N 1
ATOM 597 C CA . SER A 1 77 ? 17.297 12.984 5.648 1 97.62 77 SER A CA 1
ATOM 598 C C . SER A 1 77 ? 18.75 13.445 5.676 1 97.62 77 SER A C 1
ATOM 600 O O . SER A 1 77 ? 19.25 13.883 6.715 1 97.62 77 SER A O 1
ATOM 602 N N . ARG A 1 78 ? 19.484 13.32 4.516 1 98 78 ARG A N 1
ATOM 603 C CA . ARG A 1 78 ? 20.922 13.555 4.516 1 98 78 ARG A CA 1
ATOM 604 C C . ARG A 1 78 ? 21.422 13.906 3.115 1 98 78 ARG A C 1
ATOM 606 O O . ARG A 1 78 ? 22.344 13.273 2.598 1 98 78 ARG A O 1
ATOM 613 N N . VAL A 1 79 ? 20.906 14.984 2.594 1 97.94 79 VAL A N 1
ATOM 614 C CA . V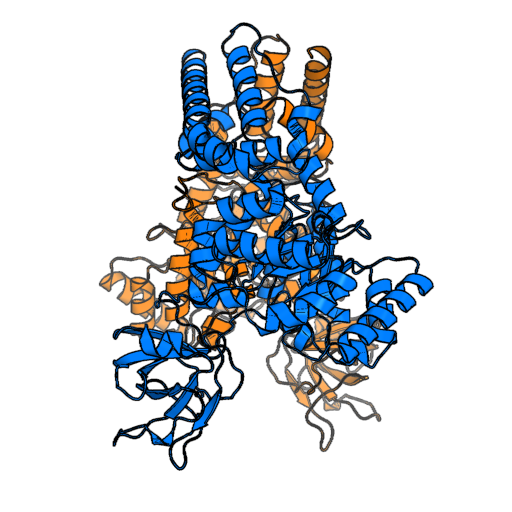AL A 1 79 ? 21.156 15.336 1.199 1 97.94 79 VAL A CA 1
ATOM 615 C C . VAL A 1 79 ? 22.641 15.609 0.986 1 97.94 79 VAL A C 1
ATOM 617 O O . VAL A 1 79 ? 23.328 14.836 0.32 1 97.94 79 VAL A O 1
ATOM 620 N N . MET A 1 80 ? 23.219 16.625 1.674 1 97.81 80 MET A N 1
ATOM 621 C CA . MET A 1 80 ? 24.609 17.031 1.449 1 97.81 80 MET A CA 1
ATOM 622 C C . MET A 1 80 ? 25.562 15.969 1.979 1 97.81 80 MET A C 1
ATOM 624 O O . MET A 1 80 ? 26.562 15.633 1.324 1 97.81 80 MET A O 1
ATOM 628 N N . PRO A 1 81 ? 25.266 15.352 3.146 1 98 81 PRO A N 1
ATOM 629 C CA . PRO A 1 81 ? 26.172 14.289 3.602 1 98 81 PRO A CA 1
ATOM 630 C C . PRO A 1 81 ? 26.297 13.156 2.584 1 98 81 PRO A C 1
ATOM 632 O O . PRO A 1 81 ? 27.406 12.641 2.371 1 98 81 PRO A O 1
ATOM 635 N N . THR A 1 82 ? 25.234 12.781 1.937 1 97.75 82 THR A N 1
ATOM 636 C CA . THR A 1 82 ? 25.281 11.711 0.943 1 97.75 82 THR A CA 1
ATOM 637 C C . THR A 1 82 ? 26.062 12.156 -0.286 1 97.75 82 THR A C 1
ATOM 639 O O . THR A 1 82 ? 26.938 11.414 -0.77 1 97.75 82 THR A O 1
ATOM 642 N N . LEU A 1 83 ? 25.734 13.359 -0.782 1 97.81 83 LEU A N 1
ATOM 643 C CA . LEU A 1 83 ? 26.422 13.859 -1.97 1 97.81 83 LEU A CA 1
ATOM 644 C C . LEU A 1 83 ? 27.922 13.992 -1.723 1 97.81 83 LEU A C 1
ATOM 646 O O . LEU A 1 83 ? 28.719 13.633 -2.582 1 97.81 83 LEU A O 1
ATOM 650 N N . LEU A 1 84 ? 28.281 14.477 -0.56 1 97.62 84 LEU A N 1
ATOM 651 C CA . LEU A 1 84 ? 29.688 14.672 -0.224 1 97.62 84 LEU A CA 1
ATOM 652 C C . LEU A 1 84 ? 30.391 13.336 -0.036 1 97.62 84 LEU A C 1
ATOM 654 O O . LEU A 1 84 ? 31.578 13.195 -0.375 1 97.62 84 LEU A O 1
ATOM 658 N N . ALA A 1 85 ? 29.703 12.344 0.537 1 97.31 85 ALA A N 1
ATOM 659 C CA . ALA A 1 85 ? 30.266 11.008 0.669 1 97.31 85 ALA A CA 1
ATOM 660 C C . ALA A 1 85 ? 30.547 10.391 -0.699 1 97.31 85 ALA A C 1
ATOM 662 O O . ALA A 1 85 ? 31.609 9.82 -0.926 1 97.31 85 ALA A O 1
ATOM 663 N N . VAL A 1 86 ? 29.609 10.484 -1.608 1 97.62 86 VAL A N 1
ATOM 664 C CA . VAL A 1 86 ? 29.766 9.953 -2.961 1 97.62 86 VAL A CA 1
ATOM 665 C C . VAL A 1 86 ? 30.875 10.695 -3.682 1 97.62 86 VAL A C 1
ATOM 667 O O . VAL A 1 86 ? 31.703 10.078 -4.359 1 97.62 86 VAL A O 1
ATOM 670 N N . ARG A 1 87 ? 30.922 12.039 -3.514 1 97 87 ARG A N 1
ATOM 671 C CA . ARG A 1 87 ? 31.953 12.859 -4.133 1 97 87 ARG A CA 1
ATOM 672 C C . ARG A 1 87 ? 33.344 12.422 -3.689 1 97 87 ARG A C 1
ATOM 674 O O . ARG A 1 87 ? 34.25 12.328 -4.508 1 97 87 ARG A O 1
ATOM 681 N N . ALA A 1 88 ? 33.469 12.219 -2.426 1 96.25 88 ALA A N 1
ATOM 682 C CA . ALA A 1 88 ? 34.781 11.805 -1.884 1 96.25 88 ALA A CA 1
ATOM 683 C C . ALA A 1 88 ? 35.219 10.469 -2.482 1 96.25 88 ALA A C 1
ATOM 685 O O . ALA A 1 88 ? 36.406 10.289 -2.789 1 96.25 88 ALA A O 1
ATOM 686 N N . THR A 1 89 ? 34.312 9.555 -2.619 1 96.25 89 THR A N 1
ATOM 687 C CA . THR A 1 89 ? 34.625 8.25 -3.186 1 96.25 89 THR A CA 1
ATOM 688 C C . THR A 1 89 ? 34.969 8.375 -4.672 1 96.25 89 THR A C 1
ATOM 690 O O . THR A 1 89 ? 35.906 7.734 -5.156 1 96.25 89 THR A O 1
ATOM 693 N N . LEU A 1 90 ? 34.219 9.172 -5.387 1 95.81 90 LEU A N 1
ATOM 694 C CA . LEU A 1 90 ? 34.5 9.398 -6.797 1 95.81 90 LEU A CA 1
ATOM 695 C C . LEU A 1 90 ? 35.875 10.023 -6.969 1 95.81 90 LEU A C 1
ATOM 697 O O . LEU A 1 90 ? 36.625 9.664 -7.895 1 95.81 90 LEU A O 1
ATOM 701 N N . ALA A 1 91 ? 36.219 10.953 -6.113 1 94.44 91 ALA A N 1
ATOM 702 C CA . ALA A 1 91 ? 37.531 11.57 -6.16 1 94.44 91 ALA A CA 1
ATOM 703 C C . ALA A 1 91 ? 38.625 10.539 -5.953 1 94.44 91 ALA A C 1
ATOM 705 O O . ALA A 1 91 ? 39.656 10.562 -6.648 1 94.44 91 ALA A O 1
ATOM 706 N N . ALA A 1 92 ? 38.406 9.672 -5 1 92.25 92 ALA A N 1
ATOM 707 C CA . ALA A 1 92 ? 39.375 8.609 -4.742 1 92.25 92 ALA A CA 1
ATOM 708 C C . ALA A 1 92 ? 39.531 7.703 -5.965 1 92.25 92 ALA A C 1
ATOM 710 O O . ALA A 1 92 ? 40.656 7.316 -6.32 1 92.25 92 ALA A O 1
ATOM 711 N N . LEU A 1 93 ? 38.469 7.352 -6.59 1 92.94 93 LEU A N 1
ATOM 712 C CA . LEU A 1 93 ? 38.469 6.496 -7.77 1 92.94 93 LEU A CA 1
ATOM 713 C C . LEU A 1 93 ? 39.188 7.184 -8.93 1 92.94 93 LEU A C 1
ATOM 715 O O . LEU A 1 93 ? 39.781 6.52 -9.773 1 92.94 93 LEU A O 1
ATOM 719 N N . ALA A 1 94 ? 39.062 8.492 -8.906 1 91.06 94 ALA A N 1
ATOM 720 C CA . ALA A 1 94 ? 39.688 9.281 -9.969 1 91.06 94 ALA A CA 1
ATOM 721 C C . ALA A 1 94 ? 41.156 9.531 -9.672 1 91.06 94 ALA A C 1
ATOM 723 O O . ALA A 1 94 ? 41.875 10.133 -10.484 1 91.06 94 ALA A O 1
ATOM 724 N N . GLY A 1 95 ? 41.625 9.148 -8.555 1 87.75 95 GLY A N 1
ATOM 725 C CA . GLY A 1 95 ? 43.031 9.352 -8.188 1 87.75 95 GLY A CA 1
ATOM 726 C C . GLY A 1 95 ? 43.312 10.758 -7.707 1 87.75 95 GLY A C 1
ATOM 727 O O . GLY A 1 95 ? 44.469 11.211 -7.758 1 87.75 95 GLY A O 1
ATOM 728 N N . GLU A 1 96 ? 42.281 11.391 -7.301 1 88.81 96 GLU A N 1
ATOM 729 C CA . GLU A 1 96 ? 42.438 12.734 -6.762 1 88.81 96 GLU A CA 1
ATOM 730 C C . GLU A 1 96 ? 42.812 12.703 -5.277 1 88.81 96 GLU A C 1
ATOM 732 O O . GLU A 1 96 ? 42.656 11.664 -4.625 1 88.81 96 GLU A O 1
ATOM 737 N N . PRO A 1 97 ? 43.375 13.875 -4.832 1 85.12 97 PRO A N 1
ATOM 738 C CA . PRO A 1 97 ? 43.625 13.938 -3.391 1 85.12 97 PRO A CA 1
ATOM 739 C C . PRO A 1 97 ? 42.375 13.664 -2.557 1 85.12 97 PRO A C 1
ATOM 741 O O . PRO A 1 97 ? 41.25 13.961 -2.994 1 85.12 97 PRO A O 1
ATOM 744 N N . GLU A 1 98 ? 42.719 13.18 -1.432 1 80.62 98 GLU A N 1
ATOM 745 C CA . GLU A 1 98 ? 41.625 12.82 -0.53 1 80.62 98 GLU A CA 1
ATOM 746 C C . GLU A 1 98 ? 40.75 14.023 -0.219 1 80.62 98 GLU A C 1
ATOM 748 O O . GLU A 1 98 ? 41.25 15.102 0.098 1 80.62 98 GLU A O 1
ATOM 753 N N . MET A 1 99 ? 39.5 13.812 -0.373 1 84.69 99 MET A N 1
ATOM 754 C CA . MET A 1 99 ? 38.5 14.836 -0.033 1 84.69 99 MET A CA 1
ATOM 755 C C . MET A 1 99 ? 37.812 14.516 1.298 1 84.69 99 MET A C 1
ATOM 757 O O . MET A 1 99 ? 37.719 13.352 1.678 1 84.69 99 MET A O 1
ATOM 761 N N . LEU A 1 100 ? 37.406 15.602 1.924 1 87 100 LEU A N 1
ATOM 762 C CA . LEU A 1 100 ? 36.719 15.445 3.213 1 87 100 LEU A CA 1
ATOM 763 C C . LEU A 1 100 ? 35.375 14.734 3.049 1 87 100 LEU A C 1
ATOM 765 O O . LEU A 1 100 ? 34.625 15.039 2.119 1 87 100 LEU A O 1
ATOM 769 N N . ARG A 1 101 ? 35.219 13.727 3.871 1 91.5 101 ARG A N 1
ATOM 770 C CA . ARG A 1 101 ? 33.969 12.992 3.949 1 91.5 101 ARG A CA 1
ATOM 771 C C . ARG A 1 101 ? 33.281 13.211 5.297 1 91.5 101 ARG A C 1
ATOM 773 O O . ARG A 1 101 ? 33.938 13.438 6.305 1 91.5 101 ARG A O 1
ATOM 780 N N . PRO A 1 102 ? 31.922 13.172 5.301 1 94.62 102 PRO A N 1
ATOM 781 C CA . PRO A 1 102 ? 31.25 13.266 6.594 1 94.62 102 PRO A CA 1
ATOM 782 C C . PRO A 1 102 ? 31.562 12.078 7.508 1 94.62 102 PRO A C 1
ATOM 784 O O . PRO A 1 102 ? 31.719 10.953 7.027 1 94.62 102 PRO A O 1
ATOM 787 N N . SER A 1 103 ? 31.688 12.375 8.82 1 94.5 103 SER A N 1
ATOM 788 C CA . SER A 1 103 ? 31.734 11.289 9.797 1 94.5 103 SER A CA 1
ATOM 789 C C . SER A 1 103 ? 30.422 10.523 9.828 1 94.5 103 SER A C 1
ATOM 791 O O . SER A 1 103 ? 29.406 11 9.32 1 94.5 103 SER A O 1
ATOM 793 N N . SER A 1 104 ? 30.469 9.344 10.375 1 94 104 SER A N 1
ATOM 794 C CA . SER A 1 104 ? 29.25 8.555 10.539 1 94 104 SER A CA 1
ATOM 795 C C . SER A 1 104 ? 28.188 9.336 11.32 1 94 104 SER A C 1
ATOM 797 O O . SER A 1 104 ? 27.016 9.305 10.969 1 94 104 SER A O 1
ATOM 799 N N . LYS A 1 105 ? 28.625 10.008 12.336 1 95.69 105 LYS A N 1
ATOM 800 C CA . LYS A 1 105 ? 27.719 10.805 13.148 1 95.69 105 LYS A CA 1
ATOM 801 C C . LYS A 1 105 ? 27.062 11.914 12.328 1 95.69 105 LYS A C 1
ATOM 803 O O . LYS A 1 105 ? 25.859 12.141 12.422 1 95.69 105 LYS A O 1
ATOM 808 N N . GLN A 1 106 ? 27.875 12.562 11.508 1 96.31 106 GLN A N 1
ATOM 809 C CA . GLN A 1 106 ? 27.359 13.625 10.633 1 96.31 106 GLN A CA 1
ATOM 810 C C . GLN A 1 106 ? 26.422 13.055 9.57 1 96.31 106 GLN A C 1
ATOM 812 O O . GLN A 1 106 ? 25.391 13.656 9.258 1 96.31 106 GLN A O 1
ATOM 817 N N . PHE A 1 107 ? 26.812 11.906 9.078 1 96.88 107 PHE A N 1
ATOM 818 C CA . PHE A 1 107 ? 26.062 11.289 7.984 1 96.88 107 PHE A CA 1
ATOM 819 C C . PHE A 1 107 ? 24.656 10.914 8.438 1 96.88 107 PHE A C 1
ATOM 821 O O . PHE A 1 107 ? 23.688 11.117 7.695 1 96.88 107 PHE A O 1
ATOM 828 N N . PHE A 1 108 ? 24.484 10.469 9.664 1 96.69 108 PHE A N 1
ATOM 829 C CA . PHE A 1 108 ? 23.203 9.953 10.125 1 96.69 108 PHE A CA 1
ATOM 830 C C . PHE A 1 108 ? 22.531 10.938 11.07 1 96.69 108 PHE A C 1
ATOM 832 O O . PHE A 1 108 ? 21.578 10.586 11.766 1 96.69 108 PHE A O 1
ATOM 839 N N . ALA A 1 109 ? 23 12.188 11.141 1 97.88 109 ALA A N 1
ATOM 840 C CA . ALA A 1 109 ? 22.469 13.188 12.062 1 97.88 109 ALA A CA 1
ATOM 841 C C . ALA A 1 109 ? 20.984 13.438 11.805 1 97.88 109 ALA A C 1
ATOM 843 O O . ALA A 1 109 ? 20.188 13.57 12.75 1 97.88 109 ALA A O 1
ATOM 844 N N . GLY A 1 110 ? 20.594 13.516 10.547 1 97.62 110 GLY A N 1
ATOM 845 C CA . GLY A 1 110 ? 19.203 13.766 10.211 1 97.62 110 GLY A CA 1
ATOM 846 C C . GLY A 1 110 ? 18.266 12.68 10.695 1 97.62 110 GLY A C 1
ATOM 847 O O . GLY A 1 110 ? 17.156 12.961 11.156 1 97.62 110 GLY A O 1
ATOM 848 N N . GLU A 1 111 ? 18.672 11.461 10.562 1 96.19 111 GLU A N 1
ATOM 849 C CA . GLU A 1 111 ? 17.891 10.328 11.039 1 96.19 111 GLU A CA 1
ATOM 850 C C . GLU A 1 111 ? 17.703 10.383 12.555 1 96.19 111 GLU A C 1
ATOM 852 O O . GLU A 1 111 ? 16.625 10.086 13.07 1 96.19 111 GLU A O 1
ATOM 857 N N . HIS A 1 112 ? 18.75 10.75 13.25 1 97 112 HIS A N 1
ATOM 858 C CA . HIS A 1 112 ? 18.688 10.883 14.703 1 97 112 HIS A CA 1
ATOM 859 C C . HIS A 1 112 ? 17.75 12.016 15.117 1 97 112 HIS A C 1
ATOM 861 O O . HIS A 1 112 ? 16.984 11.867 16.062 1 97 112 HIS A O 1
ATOM 867 N N . ASP A 1 113 ? 17.859 13.125 14.398 1 98.06 113 ASP A N 1
ATOM 868 C CA . ASP A 1 113 ? 16.984 14.258 14.688 1 98.06 113 ASP A CA 1
ATOM 869 C C . ASP A 1 113 ? 15.516 13.891 14.5 1 98.06 113 ASP A C 1
ATOM 871 O O . ASP A 1 113 ? 14.68 14.234 15.328 1 98.06 113 ASP A O 1
ATOM 875 N N . LEU A 1 114 ? 15.203 13.18 13.445 1 97.94 114 LEU A N 1
ATOM 876 C CA . LEU A 1 114 ? 13.836 12.758 13.172 1 97.94 114 LEU A CA 1
ATOM 877 C C . LEU A 1 114 ? 13.32 11.836 14.273 1 97.94 114 LEU A C 1
ATOM 879 O O . LEU A 1 114 ? 12.195 12 14.75 1 97.94 114 LEU A O 1
ATOM 883 N N . ALA A 1 115 ? 14.156 10.898 14.695 1 96.56 115 ALA A N 1
ATOM 884 C CA . ALA A 1 115 ? 13.773 9.977 15.766 1 96.56 115 ALA A CA 1
ATOM 885 C C . ALA A 1 115 ? 13.531 10.727 17.062 1 96.56 115 ALA A C 1
ATOM 887 O O . ALA A 1 115 ? 12.562 10.445 17.781 1 96.56 115 ALA A O 1
ATOM 888 N N . SER A 1 116 ? 14.383 11.641 17.359 1 97.38 116 SER A N 1
ATOM 889 C CA . SER A 1 116 ? 14.258 12.438 18.578 1 97.38 116 SER A CA 1
ATOM 890 C C . SER A 1 116 ? 12.984 13.273 18.562 1 97.38 116 SER A C 1
ATOM 892 O O . SER A 1 116 ? 12.273 13.344 19.578 1 97.38 116 SER A O 1
ATOM 894 N N . ARG A 1 117 ? 12.695 13.867 17.5 1 98.06 117 ARG A N 1
ATOM 895 C CA . ARG A 1 117 ? 11.508 14.711 17.391 1 98.06 117 ARG A CA 1
ATOM 896 C C . ARG A 1 117 ? 10.234 13.875 17.422 1 98.06 117 ARG A C 1
ATOM 898 O O . ARG A 1 117 ? 9.211 14.312 17.938 1 98.06 117 ARG A O 1
ATOM 905 N N . SER A 1 118 ? 10.297 12.656 16.812 1 97.81 118 SER A N 1
ATOM 906 C CA . SER A 1 118 ? 9.172 11.742 16.938 1 97.81 118 SER A CA 1
ATOM 907 C C . SER A 1 118 ? 8.891 11.375 18.391 1 97.81 118 SER A C 1
ATOM 909 O O . SER A 1 118 ? 7.738 11.391 18.828 1 97.81 118 SER A O 1
ATOM 911 N N . ALA A 1 119 ? 9.953 11.133 19.125 1 96.94 119 ALA A N 1
ATOM 912 C CA . ALA A 1 119 ? 9.82 10.805 20.531 1 96.94 119 ALA A CA 1
ATOM 913 C C . ALA A 1 119 ? 9.273 11.984 21.328 1 96.94 119 ALA A C 1
ATOM 915 O O . ALA A 1 119 ? 8.523 11.805 22.297 1 96.94 119 ALA A O 1
ATOM 916 N N . GLU A 1 120 ? 9.688 13.117 20.953 1 97.25 120 GLU A N 1
ATOM 917 C CA . GLU A 1 120 ? 9.211 14.328 21.609 1 97.25 120 GLU A CA 1
ATOM 918 C C . GLU A 1 120 ? 7.699 14.484 21.438 1 97.25 120 GLU A C 1
ATOM 920 O O . GLU A 1 120 ? 7 14.875 22.375 1 97.25 120 GLU A O 1
ATOM 925 N N . LEU A 1 121 ? 7.18 14.172 20.281 1 97.56 121 LEU A N 1
ATOM 926 C CA . LEU A 1 121 ? 5.773 14.375 19.953 1 97.56 121 LEU A CA 1
ATOM 927 C C . LEU A 1 121 ? 4.914 13.25 20.516 1 97.56 121 LEU A C 1
ATOM 929 O O . LEU A 1 121 ? 3.824 13.5 21.031 1 97.56 121 LEU A O 1
ATOM 933 N N . PHE A 1 122 ? 5.41 11.961 20.406 1 97.38 122 PHE A N 1
ATOM 934 C CA . PHE A 1 122 ? 4.531 10.82 20.672 1 97.38 122 PHE A CA 1
ATOM 935 C C . PHE A 1 122 ? 4.973 10.07 21.922 1 97.38 122 PHE A C 1
ATOM 937 O O . PHE A 1 122 ? 4.238 9.211 22.422 1 97.38 122 PHE A O 1
ATOM 944 N N . GLY A 1 123 ? 6.164 10.398 22.484 1 94.75 123 GLY A N 1
ATOM 945 C CA . GLY A 1 123 ? 6.746 9.602 23.562 1 94.75 123 GLY A CA 1
ATOM 946 C C . GLY A 1 123 ? 7.508 8.391 23.062 1 94.75 123 GLY A C 1
ATOM 947 O O . GLY A 1 123 ? 7.613 8.172 21.859 1 94.75 123 GLY A O 1
ATOM 948 N N . PRO A 1 124 ? 8.086 7.707 23.953 1 91.94 124 PRO A N 1
ATOM 949 C CA . PRO A 1 124 ? 8.82 6.496 23.562 1 91.94 124 PRO A CA 1
ATOM 950 C C . PRO A 1 124 ? 7.902 5.406 23.016 1 91.94 124 PRO A C 1
ATOM 952 O O . PRO A 1 124 ? 6.781 5.234 23.5 1 91.94 124 PRO A O 1
ATOM 955 N N . LEU A 1 125 ? 8.445 4.715 22.031 1 90.38 125 LEU A N 1
ATOM 956 C CA . LEU A 1 125 ? 7.672 3.654 21.391 1 90.38 125 LEU A CA 1
ATOM 957 C C . LEU A 1 125 ? 7.598 2.424 22.297 1 90.38 125 LEU A C 1
ATOM 959 O O . LEU A 1 125 ? 8.508 2.172 23.094 1 90.38 125 LEU A O 1
ATOM 963 N N . SER A 1 126 ? 6.523 1.78 22.016 1 84.19 126 SER A N 1
ATOM 964 C CA . SER A 1 126 ? 6.309 0.525 22.734 1 84.19 126 SER A CA 1
ATOM 965 C C . SER A 1 126 ? 6.57 -0.675 21.828 1 84.19 126 SER A C 1
ATOM 967 O O . SER A 1 126 ? 6.23 -0.651 20.641 1 84.19 126 SER A O 1
ATOM 969 N N . GLY A 1 127 ? 7.316 -1.593 22.297 1 81.5 127 GLY A N 1
ATOM 970 C CA . GLY A 1 127 ? 7.398 -2.873 21.609 1 81.5 127 GLY A CA 1
ATOM 971 C C . GLY A 1 127 ? 8.352 -2.857 20.438 1 81.5 127 GLY A C 1
ATOM 972 O O . GLY A 1 127 ? 9.383 -2.18 20.469 1 81.5 127 GLY A O 1
ATOM 973 N N . ALA A 1 128 ? 7.93 -3.646 19.328 1 84.56 128 ALA A N 1
ATOM 974 C CA . ALA A 1 128 ? 8.844 -3.943 18.234 1 84.56 128 ALA A CA 1
ATOM 975 C C . ALA A 1 128 ? 8.594 -3.025 17.031 1 84.56 128 ALA A C 1
ATOM 977 O O . ALA A 1 128 ? 9.406 -2.959 16.109 1 84.56 128 ALA A O 1
ATOM 978 N N . ARG A 1 129 ? 7.508 -2.197 17.094 1 88.56 129 ARG A N 1
ATOM 979 C CA . ARG A 1 129 ? 7.191 -1.36 15.945 1 88.56 129 ARG A CA 1
ATOM 980 C C . ARG A 1 129 ? 8.008 -0.075 15.961 1 88.56 129 ARG A C 1
ATOM 982 O O . ARG A 1 129 ? 8.492 0.348 17.016 1 88.56 129 ARG A O 1
ATOM 989 N N . HIS A 1 130 ? 8.133 0.547 14.797 1 91.06 130 HIS A N 1
ATOM 990 C CA . HIS A 1 130 ? 8.883 1.788 14.641 1 91.06 130 HIS A CA 1
ATOM 991 C C . HIS A 1 130 ? 7.949 2.98 14.477 1 91.06 130 HIS A C 1
ATOM 993 O O . HIS A 1 130 ? 8.406 4.102 14.227 1 91.06 130 HIS A O 1
ATOM 999 N N . SER A 1 131 ? 6.672 2.752 14.555 1 95.94 131 SER A N 1
ATOM 1000 C CA . SER A 1 131 ? 5.684 3.82 14.414 1 95.94 131 SER A CA 1
ATOM 1001 C C . SER A 1 131 ? 4.781 3.906 15.641 1 95.94 131 SER A C 1
ATOM 1003 O O . SER A 1 131 ? 4.379 2.881 16.188 1 95.94 131 SER A O 1
ATOM 1005 N N . ALA A 1 132 ? 4.566 5.07 16.047 1 97.69 132 ALA A N 1
ATOM 1006 C CA . ALA A 1 132 ? 3.629 5.293 17.156 1 97.69 132 ALA A CA 1
ATOM 1007 C C . ALA A 1 132 ? 2.189 5.062 16.703 1 97.69 132 ALA A C 1
ATOM 1009 O O . ALA A 1 132 ? 1.902 5.062 15.5 1 97.69 132 ALA A O 1
ATOM 1010 N N . LEU A 1 133 ? 1.321 4.777 17.672 1 97.88 133 LEU A N 1
ATOM 1011 C CA . LEU A 1 133 ? -0.112 4.684 17.422 1 97.88 133 LEU A CA 1
ATOM 1012 C C . LEU A 1 133 ? -0.849 5.879 18.016 1 97.88 133 LEU A C 1
ATOM 1014 O O . LEU A 1 133 ? -0.633 6.23 19.172 1 97.88 133 LEU A O 1
ATOM 1018 N N . LEU A 1 134 ? -1.583 6.559 17.188 1 98.56 134 LEU A N 1
ATOM 1019 C CA . LEU A 1 134 ? -2.49 7.633 17.562 1 98.56 134 LEU A CA 1
ATOM 1020 C C . LEU A 1 134 ? -3.945 7.207 17.391 1 98.56 134 LEU A C 1
ATOM 1022 O O . LEU A 1 134 ? -4.355 6.805 16.297 1 98.56 134 LEU A O 1
ATOM 1026 N N . VAL A 1 135 ? -4.766 7.262 18.469 1 98.5 135 VAL A N 1
ATOM 1027 C CA . VAL A 1 135 ? -6.129 6.746 18.406 1 98.5 135 VAL A CA 1
ATOM 1028 C C . VAL A 1 135 ? -7.121 7.883 18.656 1 98.5 135 VAL A C 1
ATOM 1030 O O . VAL A 1 135 ? -6.992 8.617 19.641 1 98.5 135 VAL A O 1
ATOM 1033 N N . THR A 1 136 ? -8.062 8.047 17.797 1 98.12 136 THR A N 1
ATOM 1034 C CA . THR A 1 136 ? -9.125 9.031 17.984 1 98.12 136 THR A CA 1
ATOM 1035 C C . THR A 1 136 ? -10.133 8.539 19.016 1 98.12 136 THR A C 1
ATOM 1037 O O . THR A 1 136 ? -10.68 7.441 18.891 1 98.12 136 THR A O 1
ATOM 1040 N N . CYS A 1 137 ? -10.469 9.375 19.969 1 97.81 137 CYS A N 1
ATOM 1041 C CA . CYS A 1 137 ? -11.375 9.008 21.062 1 97.81 137 CYS A CA 1
ATOM 1042 C C . CYS A 1 137 ? -12.828 9.203 20.641 1 97.81 137 CYS A C 1
ATOM 1044 O O . CYS A 1 137 ? -13.211 10.289 20.188 1 97.81 137 CYS A O 1
ATOM 1046 N N . PRO A 1 138 ? -13.594 8.102 20.797 1 97.38 138 PRO A N 1
ATOM 1047 C CA . PRO A 1 138 ? -15.039 8.312 20.688 1 97.38 138 PRO A CA 1
ATOM 1048 C C . PRO A 1 138 ? -15.617 9.008 21.922 1 97.38 138 PRO A C 1
ATOM 1050 O O . PRO A 1 138 ? -14.938 9.141 22.938 1 97.38 138 PRO A O 1
ATOM 1053 N N . SER A 1 139 ? -16.875 9.43 21.812 1 96.94 139 SER A N 1
ATOM 1054 C CA . SER A 1 139 ? -17.547 10.047 22.953 1 96.94 139 SER A CA 1
ATOM 1055 C C . SER A 1 139 ? -17.562 9.102 24.156 1 96.94 139 SER A C 1
ATOM 1057 O O . SER A 1 139 ? -17.516 9.547 25.297 1 96.94 139 SER A O 1
ATOM 1059 N N . GLU A 1 140 ? -17.594 7.852 23.875 1 96.19 140 GLU A N 1
ATOM 1060 C CA . GLU A 1 140 ? -17.641 6.82 24.906 1 96.19 140 GLU A CA 1
ATOM 1061 C C . GLU A 1 140 ? -16.422 6.902 25.828 1 96.19 140 GLU A C 1
ATOM 1063 O O . GLU A 1 140 ? -16.453 6.426 26.953 1 96.19 140 GLU A O 1
ATOM 1068 N N . ALA A 1 141 ? -15.336 7.465 25.375 1 97.38 141 ALA A N 1
ATOM 1069 C CA . ALA A 1 141 ? -14.109 7.602 26.156 1 97.38 141 ALA A CA 1
ATOM 1070 C C . ALA A 1 141 ? -14.336 8.5 27.375 1 97.38 141 ALA A C 1
ATOM 1072 O O . ALA A 1 141 ? -13.609 8.406 28.359 1 97.38 141 ALA A O 1
ATOM 1073 N N . ALA A 1 142 ? -15.328 9.383 27.312 1 97.5 142 ALA A N 1
ATOM 1074 C CA . ALA A 1 142 ? -15.664 10.266 28.422 1 97.5 142 ALA A CA 1
ATOM 1075 C C . ALA A 1 142 ? -16.5 9.531 29.469 1 97.5 142 ALA A C 1
ATOM 1077 O O . ALA A 1 142 ? -16.469 9.875 30.656 1 97.5 142 ALA A O 1
ATOM 1078 N N . ASP A 1 143 ? -17.219 8.523 29.031 1 96.81 143 ASP A N 1
ATOM 1079 C CA . ASP A 1 143 ? -18.188 7.871 29.906 1 96.81 143 ASP A CA 1
ATOM 1080 C C . ASP A 1 143 ? -17.641 6.566 30.469 1 96.81 143 ASP A C 1
ATOM 1082 O O . ASP A 1 143 ? -18.047 6.125 31.547 1 96.81 143 ASP A O 1
ATOM 1086 N N . ASP A 1 144 ? -16.734 5.93 29.781 1 96.12 144 ASP A N 1
ATOM 1087 C CA . ASP A 1 144 ? -16.219 4.621 30.156 1 96.12 144 ASP A CA 1
ATOM 1088 C C . ASP A 1 144 ? -14.75 4.707 30.562 1 96.12 144 ASP A C 1
ATOM 1090 O O . ASP A 1 144 ? -13.859 4.738 29.703 1 96.12 144 ASP A O 1
ATOM 1094 N N . PRO A 1 145 ? -14.422 4.562 31.781 1 92.94 145 PRO A N 1
ATOM 1095 C CA . PRO A 1 145 ? -13.039 4.668 32.25 1 92.94 145 PRO A CA 1
ATOM 1096 C C . PRO A 1 145 ? -12.148 3.549 31.719 1 92.94 145 PRO A C 1
ATOM 1098 O O . PRO A 1 145 ? -10.93 3.701 31.672 1 92.94 145 PRO A O 1
ATOM 1101 N N . THR A 1 146 ? -12.75 2.5 31.344 1 96.88 146 THR A N 1
ATOM 1102 C CA . THR A 1 146 ? -11.961 1.355 30.906 1 96.88 146 THR A CA 1
ATOM 1103 C C . THR A 1 146 ? -11.398 1.586 29.516 1 96.88 146 THR A C 1
ATOM 1105 O O . THR A 1 146 ? -10.461 0.91 29.094 1 96.88 146 THR A O 1
ATOM 1108 N N . PHE A 1 147 ? -11.945 2.512 28.797 1 97.81 147 PHE A N 1
ATOM 1109 C CA . PHE A 1 147 ? -11.531 2.768 27.438 1 97.81 147 PHE A CA 1
ATOM 1110 C C . PHE A 1 147 ? -10.047 3.125 27.375 1 97.81 147 PHE A C 1
ATOM 1112 O O . PHE A 1 147 ? -9.281 2.504 26.641 1 97.81 147 PHE A O 1
ATOM 1119 N N . MET A 1 148 ? -9.656 4.062 28.203 1 98.31 148 MET A N 1
ATOM 1120 C CA . MET A 1 148 ? -8.273 4.523 28.219 1 98.31 148 MET A CA 1
ATOM 1121 C C . MET A 1 148 ? -7.344 3.441 28.766 1 98.31 148 MET A C 1
ATOM 1123 O O . MET A 1 148 ? -6.203 3.312 28.328 1 98.31 148 MET A O 1
ATOM 1127 N N . LEU A 1 149 ? -7.832 2.668 29.734 1 97.94 149 LEU A N 1
ATOM 1128 C CA . LEU A 1 149 ? -7.043 1.571 30.281 1 97.94 149 LEU A CA 1
ATOM 1129 C C . LEU A 1 149 ? -6.711 0.544 29.203 1 97.94 149 LEU A C 1
ATOM 1131 O O . LEU A 1 149 ? -5.57 0.083 29.109 1 97.94 149 LEU A O 1
ATOM 1135 N N . ARG A 1 150 ? -7.668 0.253 28.406 1 97.94 150 ARG A N 1
ATOM 1136 C CA . ARG A 1 150 ? -7.484 -0.712 27.328 1 97.94 150 ARG A CA 1
ATOM 1137 C C . ARG A 1 150 ? -6.488 -0.196 26.297 1 97.94 150 ARG A C 1
ATOM 1139 O O . ARG A 1 150 ? -5.723 -0.973 25.719 1 97.94 150 ARG A O 1
ATOM 1146 N N . LEU A 1 151 ? -6.48 1.091 26.016 1 98 151 LEU A N 1
ATOM 1147 C CA . LEU A 1 151 ? -5.504 1.679 25.094 1 98 151 LEU A CA 1
ATOM 1148 C C . LEU A 1 151 ? -4.094 1.574 25.672 1 98 151 LEU A C 1
ATOM 1150 O O . LEU A 1 151 ? -3.164 1.169 24.969 1 98 151 LEU A O 1
ATOM 1154 N N . ALA A 1 152 ? -3.979 1.917 26.938 1 97 152 ALA A N 1
ATOM 1155 C CA . ALA A 1 152 ? -2.676 1.882 27.609 1 97 152 ALA A CA 1
ATOM 1156 C C . ALA A 1 152 ? -2.102 0.469 27.609 1 97 152 ALA A C 1
ATOM 1158 O O . ALA A 1 152 ? -0.913 0.275 27.344 1 97 152 ALA A O 1
ATOM 1159 N N . GLU A 1 153 ? -2.959 -0.48 27.828 1 96.5 153 GLU A N 1
ATOM 1160 C CA . GLU A 1 153 ? -2.547 -1.879 27.891 1 96.5 153 GLU A CA 1
ATOM 1161 C C . GLU A 1 153 ? -2.059 -2.371 26.531 1 96.5 153 GLU A C 1
ATOM 1163 O O . GLU A 1 153 ? -1.247 -3.297 26.453 1 96.5 153 GLU A O 1
ATOM 1168 N N . ARG A 1 154 ? -2.488 -1.771 25.516 1 96.12 154 ARG A N 1
ATOM 1169 C CA . ARG A 1 154 ? -2.135 -2.193 24.156 1 96.12 154 ARG A CA 1
ATOM 1170 C C . ARG A 1 154 ? -0.971 -1.371 23.609 1 96.12 154 ARG A C 1
ATOM 1172 O O . ARG A 1 154 ? -0.592 -1.514 22.453 1 96.12 154 ARG A O 1
ATOM 1179 N N . GLY A 1 155 ? -0.447 -0.466 24.406 1 95.94 155 GLY A N 1
ATOM 1180 C CA . GLY A 1 155 ? 0.767 0.261 24.062 1 95.94 155 GLY A CA 1
ATOM 1181 C C . GLY A 1 155 ? 0.52 1.439 23.141 1 95.94 155 GLY A C 1
ATOM 1182 O O . GLY A 1 155 ? 1.381 1.792 22.328 1 95.94 155 GLY A O 1
ATOM 1183 N N . VAL A 1 156 ? -0.667 2.035 23.188 1 97.62 156 VAL A N 1
ATOM 1184 C CA . VAL A 1 156 ? -0.968 3.23 22.406 1 97.62 156 VAL A CA 1
ATOM 1185 C C . VAL A 1 156 ? -0.175 4.418 22.953 1 97.62 156 VAL A C 1
ATOM 1187 O O . VAL A 1 156 ? -0.102 4.621 24.172 1 97.62 156 VAL A O 1
ATOM 1190 N N . GLU A 1 157 ? 0.464 5.18 22.062 1 98.19 157 GLU A N 1
ATOM 1191 C CA . GLU A 1 157 ? 1.362 6.246 22.484 1 98.19 157 GLU A CA 1
ATOM 1192 C C . GLU A 1 157 ? 0.608 7.562 22.672 1 98.19 157 GLU A C 1
ATOM 1194 O O . GLU A 1 157 ? 1.001 8.398 23.484 1 98.19 157 GLU A O 1
ATOM 1199 N N . ALA A 1 158 ? -0.457 7.75 21.875 1 98.44 158 ALA A N 1
ATOM 1200 C CA . ALA A 1 158 ? -1.149 9.039 21.922 1 98.44 158 ALA A CA 1
ATOM 1201 C C . ALA A 1 158 ? -2.631 8.875 21.594 1 98.44 158 ALA A C 1
ATOM 1203 O O . ALA A 1 158 ? -3.021 7.926 20.906 1 98.44 158 ALA A O 1
ATOM 1204 N N . VAL A 1 159 ? -3.445 9.836 22.109 1 98.62 159 VAL A N 1
ATOM 1205 C CA . VAL A 1 159 ? -4.871 9.875 21.797 1 98.62 159 VAL A CA 1
ATOM 1206 C C . VAL A 1 159 ? -5.219 11.211 21.141 1 98.62 159 VAL A C 1
ATOM 1208 O O . VAL A 1 159 ? -4.566 12.227 21.406 1 98.62 159 VAL A O 1
ATOM 1211 N N . ARG A 1 160 ? -6.164 11.125 20.297 1 98.69 160 ARG A N 1
ATOM 1212 C CA . ARG A 1 160 ? -6.699 12.312 19.641 1 98.69 160 ARG A CA 1
ATOM 1213 C C . ARG A 1 160 ? -8.109 12.625 20.125 1 98.69 160 ARG A C 1
ATOM 1215 O O . ARG A 1 160 ? -8.992 11.773 20.078 1 98.69 160 ARG A O 1
ATOM 1222 N N . ILE A 1 161 ? -8.312 13.773 20.688 1 98.62 161 ILE A N 1
ATOM 1223 C CA . ILE A 1 161 ? -9.633 14.281 21.062 1 98.62 161 ILE A CA 1
ATOM 1224 C C . ILE A 1 161 ? -10.094 15.32 20.047 1 98.62 161 ILE A C 1
ATOM 1226 O O . ILE A 1 161 ? -9.445 16.359 19.859 1 98.62 161 ILE A O 1
ATOM 1230 N N . ASN A 1 162 ? -11.172 15.055 19.375 1 96.62 162 ASN A N 1
ATOM 1231 C CA . ASN A 1 162 ? -11.703 15.883 18.297 1 96.62 162 ASN A CA 1
ATOM 1232 C C . ASN A 1 162 ? -12.648 16.953 18.828 1 96.62 162 ASN A C 1
ATOM 1234 O O . ASN A 1 162 ? -13.781 16.656 19.219 1 96.62 162 ASN A O 1
ATOM 1238 N N . CYS A 1 163 ? -12.312 18.219 18.688 1 97.5 163 CYS A N 1
ATOM 1239 C CA . CYS A 1 163 ? -13.055 19.312 19.297 1 97.5 163 CYS A CA 1
ATOM 1240 C C . CYS A 1 163 ? -14.281 19.672 18.453 1 97.5 163 CYS A C 1
ATOM 1242 O O . CYS A 1 163 ? -15.109 20.484 18.875 1 97.5 163 CYS A O 1
ATOM 1244 N N . ALA A 1 164 ? -14.375 19.062 17.266 1 92.06 164 ALA A N 1
ATOM 1245 C CA . ALA A 1 164 ? -15.609 19.219 16.5 1 92.06 164 ALA A CA 1
ATOM 1246 C C . ALA A 1 164 ? -16.766 18.469 17.156 1 92.06 164 ALA A C 1
ATOM 1248 O O . ALA A 1 164 ? -17.922 18.703 16.844 1 92.06 164 ALA A O 1
ATOM 1249 N N . HIS A 1 165 ? -16.359 17.625 18.062 1 91.81 165 HIS A N 1
ATOM 1250 C CA . HIS A 1 165 ? -17.328 16.812 18.781 1 91.81 165 HIS A CA 1
ATOM 1251 C C . HIS A 1 165 ? -17.25 17.031 20.281 1 91.81 165 HIS A C 1
ATOM 1253 O O . HIS A 1 165 ? -16.25 17.547 20.781 1 91.81 165 HIS A O 1
ATOM 1259 N N . ASP A 1 166 ? -18.359 16.75 20.953 1 95.56 166 ASP A N 1
ATOM 1260 C CA . ASP A 1 166 ? -18.406 16.828 22.406 1 95.56 166 ASP A CA 1
ATOM 1261 C C . ASP A 1 166 ? -18.109 18.25 22.891 1 95.56 166 ASP A C 1
ATOM 1263 O O . ASP A 1 166 ? -18.359 19.219 22.172 1 95.56 166 ASP A O 1
ATOM 1267 N N . ASP A 1 167 ? -17.812 18.422 24.234 1 96.75 167 ASP A N 1
ATOM 1268 C CA . ASP A 1 167 ? -17.547 19.719 24.828 1 96.75 167 ASP A CA 1
ATOM 1269 C C . ASP A 1 167 ? -16.453 19.641 25.891 1 96.75 167 ASP A C 1
ATOM 1271 O O . ASP A 1 167 ? -15.906 18.562 26.141 1 96.75 167 ASP A O 1
ATOM 1275 N N . ALA A 1 168 ? -16.141 20.797 26.469 1 98 168 ALA A N 1
ATOM 1276 C CA . ALA A 1 168 ? -15.016 20.891 27.391 1 98 168 ALA A CA 1
ATOM 1277 C C . ALA A 1 168 ? -15.203 19.938 28.578 1 98 168 ALA A C 1
ATOM 1279 O O . ALA A 1 168 ? -14.234 19.359 29.078 1 98 168 ALA A O 1
ATOM 1280 N N . ALA A 1 169 ? -16.406 19.828 29.016 1 98.12 169 ALA A N 1
ATOM 1281 C CA . ALA A 1 169 ? -16.672 18.922 30.141 1 98.12 169 ALA A CA 1
ATOM 1282 C C . ALA A 1 169 ? -16.344 17.484 29.766 1 98.12 169 ALA A C 1
ATOM 1284 O O . ALA A 1 169 ? -15.719 16.75 30.547 1 98.12 169 ALA A O 1
ATOM 1285 N N . ALA A 1 170 ? -16.766 17.062 28.641 1 98.44 170 ALA A N 1
ATOM 1286 C CA . ALA A 1 170 ? -16.484 15.711 28.156 1 98.44 170 ALA A CA 1
ATOM 1287 C C . ALA A 1 170 ? -14.984 15.516 27.922 1 98.44 170 ALA A C 1
ATOM 1289 O O . ALA A 1 170 ? -14.438 14.469 28.266 1 98.44 170 ALA A O 1
ATOM 1290 N N . TRP A 1 171 ? -14.367 16.516 27.344 1 98.75 171 TRP A N 1
ATOM 1291 C CA . TRP A 1 171 ? -12.93 16.422 27.094 1 98.75 171 TRP A CA 1
ATOM 1292 C C . TRP A 1 171 ? -12.164 16.234 28.391 1 98.75 171 TRP A C 1
ATOM 1294 O O . TRP A 1 171 ? -11.234 15.422 28.469 1 98.75 171 TRP A O 1
ATOM 1304 N N . GLN A 1 172 ? -12.609 16.953 29.406 1 98.56 172 GLN A N 1
ATOM 1305 C CA . GLN A 1 172 ? -11.961 16.844 30.703 1 98.56 172 GLN A CA 1
ATOM 1306 C C . GLN A 1 172 ? -12.094 15.438 31.281 1 98.56 172 GLN A C 1
ATOM 1308 O O . GLN A 1 172 ? -11.141 14.898 31.844 1 98.56 172 GLN A O 1
ATOM 1313 N N . ARG A 1 173 ? -13.25 14.875 31.094 1 98.62 173 ARG A N 1
ATOM 1314 C CA . ARG A 1 173 ? -13.461 13.516 31.578 1 98.62 173 ARG A CA 1
ATOM 1315 C C . ARG A 1 173 ? -12.578 12.523 30.828 1 98.62 173 ARG A C 1
ATOM 1317 O O . ARG A 1 173 ? -12.016 11.602 31.438 1 98.62 173 ARG A O 1
ATOM 1324 N N . MET A 1 174 ? -12.422 12.695 29.562 1 98.69 174 MET A N 1
ATOM 1325 C CA . MET A 1 174 ? -11.531 11.836 28.781 1 98.69 174 MET A CA 1
ATOM 1326 C C . MET A 1 174 ? -10.102 11.914 29.312 1 98.69 174 MET A C 1
ATOM 1328 O O . MET A 1 174 ? -9.453 10.891 29.5 1 98.69 174 MET A O 1
ATOM 1332 N N . ILE A 1 175 ? -9.672 13.117 29.562 1 98.69 175 ILE A N 1
ATOM 1333 C CA . ILE A 1 175 ? -8.297 13.352 30.016 1 98.69 175 ILE A CA 1
ATOM 1334 C C . ILE A 1 175 ? -8.102 12.773 31.406 1 98.69 175 ILE A C 1
ATOM 1336 O O . ILE A 1 175 ? -7.059 12.188 31.703 1 98.69 175 ILE A O 1
ATOM 1340 N N . ASN A 1 176 ? -9.141 12.922 32.281 1 98.5 176 ASN A N 1
ATOM 1341 C CA . ASN A 1 176 ? -9.078 12.328 33.625 1 98.5 176 ASN A CA 1
ATOM 1342 C C . ASN A 1 176 ? -8.945 10.805 33.562 1 98.5 176 ASN A C 1
ATOM 1344 O O . ASN A 1 176 ? -8.141 10.211 34.281 1 98.5 176 ASN A O 1
ATOM 1348 N N . HIS A 1 177 ? -9.773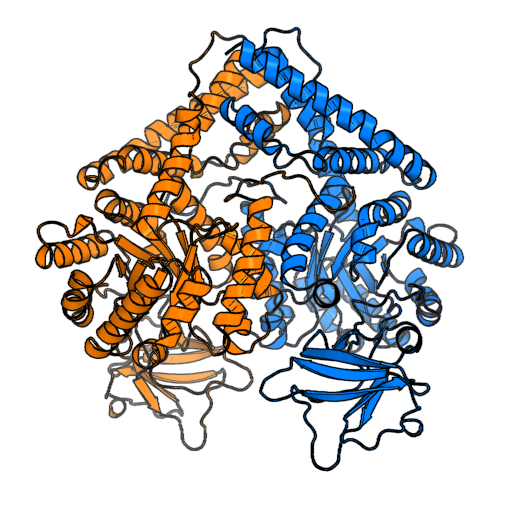 10.227 32.688 1 98.5 177 HIS A N 1
ATOM 1349 C CA . HIS A 1 177 ? -9.695 8.781 32.5 1 98.5 177 HIS A CA 1
ATOM 1350 C C . HIS A 1 177 ? -8.305 8.367 32.031 1 98.5 177 HIS A C 1
ATOM 1352 O O . HIS A 1 177 ? -7.805 7.305 32.406 1 98.5 177 HIS A O 1
ATOM 1358 N N . LEU A 1 178 ? -7.699 9.164 31.172 1 98.5 178 LEU A N 1
ATOM 1359 C CA . LEU A 1 178 ? -6.355 8.898 30.656 1 98.5 178 LEU A CA 1
ATOM 1360 C C . LEU A 1 178 ? -5.336 8.898 31.797 1 98.5 178 LEU A C 1
ATOM 1362 O O . LEU A 1 178 ? -4.504 7.992 31.891 1 98.5 178 LEU A O 1
ATOM 1366 N N . HIS A 1 179 ? -5.422 9.844 32.688 1 98.06 179 HIS A N 1
ATOM 1367 C CA . HIS A 1 179 ? -4.492 9.945 33.812 1 98.06 179 HIS A CA 1
ATOM 1368 C C . HIS A 1 179 ? -4.625 8.742 34.75 1 98.06 179 HIS A C 1
ATOM 1370 O O . HIS A 1 179 ? -3.625 8.227 35.25 1 98.06 179 HIS A O 1
ATOM 1376 N N . VAL A 1 180 ? -5.844 8.344 34.906 1 97.88 180 VAL A N 1
ATOM 1377 C CA . VAL A 1 180 ? -6.086 7.164 35.75 1 97.88 180 VAL A CA 1
ATOM 1378 C C . VAL A 1 180 ? -5.434 5.941 35.094 1 97.88 180 VAL A C 1
ATOM 1380 O O . VAL A 1 180 ? -4.789 5.141 35.781 1 97.88 180 VAL A O 1
ATOM 1383 N N . ALA A 1 181 ? -5.594 5.789 33.844 1 97.81 181 ALA A N 1
ATOM 1384 C CA . ALA A 1 181 ? -5.004 4.676 33.125 1 97.81 181 ALA A CA 1
ATOM 1385 C C . ALA A 1 181 ? -3.479 4.711 33.188 1 97.81 181 ALA A C 1
ATOM 1387 O O . ALA A 1 181 ? -2.836 3.67 33.344 1 97.81 181 ALA A O 1
ATOM 1388 N N . GLU A 1 182 ? -2.91 5.93 33.094 1 97.12 182 GLU A N 1
ATOM 1389 C CA . GLU A 1 182 ? -1.464 6.102 33.188 1 97.12 182 GLU A CA 1
ATOM 1390 C C . GLU A 1 182 ? -0.936 5.656 34.562 1 97.12 182 GLU A C 1
ATOM 1392 O O . GLU A 1 182 ? 0.098 4.988 34.625 1 97.12 182 GLU A O 1
ATOM 1397 N N . GLU A 1 183 ? -1.617 6 35.5 1 97.06 183 GLU A N 1
ATOM 1398 C CA . GLU A 1 183 ? -1.232 5.613 36.844 1 97.06 183 GLU A CA 1
ATOM 1399 C C . GLU A 1 183 ? -1.302 4.102 37.031 1 97.06 183 GLU A C 1
ATOM 1401 O O . GLU A 1 183 ? -0.42 3.504 37.656 1 97.06 183 GLU A O 1
ATOM 1406 N N . ALA A 1 184 ? -2.293 3.537 36.5 1 97.44 184 ALA A N 1
ATOM 1407 C CA . ALA A 1 184 ? -2.531 2.107 36.688 1 97.44 184 ALA A CA 1
ATOM 1408 C C . ALA A 1 184 ? -1.505 1.283 35.906 1 97.44 184 ALA A C 1
ATOM 1410 O O . ALA A 1 184 ? -1.121 0.194 36.344 1 97.44 184 ALA A O 1
ATOM 1411 N N . THR A 1 185 ? -1.031 1.771 34.75 1 96 185 THR A N 1
ATOM 1412 C CA . THR A 1 185 ? -0.215 0.952 33.875 1 96 185 THR A CA 1
ATOM 1413 C C . THR A 1 185 ? 1.236 1.423 33.875 1 96 185 THR A C 1
ATOM 1415 O O . THR A 1 185 ? 2.133 0.701 33.438 1 96 185 THR A O 1
ATOM 1418 N N . GLY A 1 186 ? 1.476 2.684 34.281 1 95.19 186 GLY A N 1
ATOM 1419 C CA . GLY A 1 186 ? 2.797 3.287 34.188 1 95.19 186 GLY A CA 1
ATOM 1420 C C . GLY A 1 186 ? 3.152 3.766 32.812 1 95.19 186 GLY A C 1
ATOM 1421 O O . GLY A 1 186 ? 4.297 4.145 32.531 1 95.19 186 GLY A O 1
ATOM 1422 N N . ARG A 1 187 ? 2.189 3.738 31.922 1 94.25 187 ARG A N 1
ATOM 1423 C CA . ARG A 1 187 ? 2.428 4.141 30.547 1 94.25 187 ARG A CA 1
ATOM 1424 C C . ARG A 1 187 ? 1.785 5.492 30.25 1 94.25 187 ARG A C 1
ATOM 1426 O O . ARG A 1 187 ? 0.563 5.637 30.328 1 94.25 187 ARG A O 1
ATOM 1433 N N . ARG A 1 188 ? 2.6 6.379 29.891 1 95.06 188 ARG A N 1
ATOM 1434 C CA . ARG A 1 188 ? 2.1 7.707 29.547 1 95.06 188 ARG A CA 1
ATOM 1435 C C . ARG A 1 188 ? 1.594 7.754 28.109 1 95.06 188 ARG A C 1
ATOM 1437 O O . ARG A 1 188 ? 2.203 7.168 27.219 1 95.06 188 ARG A O 1
ATOM 1444 N N . MET A 1 189 ? 0.491 8.422 27.891 1 97.75 189 MET A N 1
ATOM 1445 C CA . MET A 1 189 ? -0.049 8.68 26.547 1 97.75 189 MET A CA 1
ATOM 1446 C C . MET A 1 189 ? -0.183 10.18 26.297 1 97.75 189 MET A C 1
ATOM 1448 O O . MET A 1 189 ? -0.643 10.922 27.172 1 97.75 189 MET A O 1
ATOM 1452 N N . LYS A 1 190 ? 0.296 10.656 25.141 1 98.56 190 LYS A N 1
ATOM 1453 C CA . LYS A 1 190 ? 0.158 12.062 24.766 1 98.56 190 LYS A CA 1
ATOM 1454 C C . LYS A 1 190 ? -1.286 12.391 24.406 1 98.56 190 LYS A C 1
ATOM 1456 O O . LYS A 1 190 ? -1.989 11.57 23.812 1 98.56 190 LYS A O 1
ATOM 1461 N N . VAL A 1 191 ? -1.735 13.57 24.766 1 98.81 191 VAL A N 1
ATOM 1462 C CA . VAL A 1 191 ? -3.062 14.062 24.406 1 98.81 191 VAL A CA 1
ATOM 1463 C C . VAL A 1 191 ? -2.945 15.102 23.297 1 98.81 191 VAL A C 1
ATOM 1465 O O . VAL A 1 191 ? -2.463 16.219 23.531 1 98.81 191 VAL A O 1
ATOM 1468 N N . LEU A 1 192 ? -3.377 14.742 22.109 1 98.81 192 LEU A N 1
ATOM 1469 C CA . LEU A 1 192 ? -3.471 15.672 20.984 1 98.81 192 LEU A CA 1
ATOM 1470 C C . LEU A 1 192 ? -4.918 16.078 20.75 1 98.81 192 LEU A C 1
ATOM 1472 O O . LEU A 1 192 ? -5.793 15.227 20.594 1 98.81 192 LEU A O 1
ATOM 1476 N N . MET A 1 193 ? -5.168 17.391 20.781 1 98.88 193 MET A N 1
ATOM 1477 C CA . MET A 1 193 ? -6.531 17.859 20.562 1 98.88 193 MET A CA 1
ATOM 1478 C C . MET A 1 193 ? -6.668 18.531 19.203 1 98.88 193 MET A C 1
ATOM 1480 O O . MET A 1 193 ? -5.867 19.391 18.844 1 98.88 193 MET A O 1
ATOM 1484 N N . ASP A 1 194 ? -7.668 18.109 18.453 1 98.38 194 ASP A N 1
ATOM 1485 C CA . ASP A 1 194 ? -7.906 18.516 17.078 1 98.38 194 ASP A CA 1
ATOM 1486 C C . ASP A 1 194 ? -8.977 19.609 17 1 98.38 194 ASP A C 1
ATOM 1488 O O . ASP A 1 194 ? -10.164 19.328 17.141 1 98.38 194 ASP A O 1
ATOM 1492 N N . ILE A 1 195 ? -8.516 20.844 16.766 1 98.06 195 ILE A N 1
ATOM 1493 C CA . ILE A 1 195 ? -9.477 21.922 16.625 1 98.06 195 ILE A CA 1
ATOM 1494 C C . ILE A 1 195 ? -10.195 21.828 15.281 1 98.06 195 ILE A C 1
ATOM 1496 O O . ILE A 1 195 ? -9.602 21.406 14.289 1 98.06 195 ILE A O 1
ATOM 1500 N N . ALA A 1 196 ? -11.422 22.172 15.195 1 94.56 196 ALA A N 1
ATOM 1501 C CA . ALA A 1 196 ? -12.352 21.797 14.125 1 94.56 196 ALA A CA 1
ATOM 1502 C C . ALA A 1 196 ? -11.961 22.469 12.812 1 94.56 196 ALA A C 1
ATOM 1504 O O . ALA A 1 196 ? -11.992 21.828 11.758 1 94.56 196 ALA A O 1
ATOM 1505 N N . GLY A 1 197 ? -11.539 23.734 12.859 1 93.88 197 GLY A N 1
ATOM 1506 C CA . GLY A 1 197 ? -11.297 24.469 11.633 1 93.88 197 GLY A CA 1
ATOM 1507 C C . GLY A 1 197 ? -12.562 24.766 10.844 1 93.88 197 GLY A C 1
ATOM 1508 O O . GLY A 1 197 ? -13.672 24.484 11.32 1 93.88 197 GLY A O 1
ATOM 1509 N N . PRO A 1 198 ? -12.43 25.344 9.719 1 92.38 198 PRO A N 1
ATOM 1510 C CA . PRO A 1 198 ? -13.578 25.797 8.93 1 92.38 198 PRO A CA 1
ATOM 1511 C C . PRO A 1 198 ? -14.125 24.703 8.008 1 92.38 198 PRO A C 1
ATOM 1513 O O . PRO A 1 198 ? -14.344 24.938 6.82 1 92.38 198 PRO A O 1
ATOM 1516 N N . LYS A 1 199 ? -14.43 23.562 8.539 1 90.44 199 LYS A N 1
ATOM 1517 C CA . LYS A 1 199 ? -15 22.5 7.711 1 90.44 199 LYS A CA 1
ATOM 1518 C C . LYS A 1 199 ? -16.391 22.875 7.227 1 90.44 199 LYS A C 1
ATOM 1520 O O . LYS A 1 199 ? -17.266 23.25 8.031 1 90.44 199 LYS A O 1
ATOM 1525 N N . ILE A 1 200 ? -16.547 22.828 5.949 1 92.25 200 ILE A N 1
ATOM 1526 C CA . ILE A 1 200 ? -17.844 23.109 5.34 1 92.25 200 ILE A CA 1
ATOM 1527 C C . ILE A 1 200 ? -18.688 21.844 5.344 1 92.25 200 ILE A C 1
ATOM 1529 O O . ILE A 1 200 ? -18.234 20.766 4.934 1 92.25 200 ILE A O 1
ATOM 1533 N N . ARG A 1 201 ? -19.859 21.891 5.809 1 93.94 201 ARG A N 1
ATOM 1534 C CA . ARG A 1 201 ? -20.75 20.734 5.91 1 93.94 201 ARG A CA 1
ATOM 1535 C C . ARG A 1 201 ? -22.125 21.047 5.324 1 93.94 201 ARG A C 1
ATOM 1537 O O . ARG A 1 201 ? -22.438 22.203 5.055 1 93.94 201 ARG A O 1
ATOM 1544 N N . THR A 1 202 ? -22.859 20.016 5.098 1 95.5 202 THR A N 1
ATOM 1545 C CA . THR A 1 202 ? -24.266 20.156 4.73 1 95.5 202 THR A CA 1
ATOM 1546 C C . THR A 1 202 ? -25.125 20.484 5.957 1 95.5 202 THR A C 1
ATOM 1548 O O . THR A 1 202 ? -24.875 19.953 7.043 1 95.5 202 THR A O 1
ATOM 1551 N N . GLY A 1 203 ? -25.984 21.391 5.789 1 95.25 203 GLY A N 1
ATOM 1552 C CA . GLY A 1 203 ? -27.062 21.562 6.75 1 95.25 203 GLY A CA 1
ATOM 1553 C C . GLY A 1 203 ? -28.281 20.703 6.441 1 95.25 203 GLY A C 1
ATOM 1554 O O . GLY A 1 203 ? -28.141 19.547 6.051 1 95.25 203 GLY A O 1
ATOM 1555 N N . ASP A 1 204 ? -29.406 21.312 6.633 1 95.62 204 ASP A N 1
ATOM 1556 C CA . ASP A 1 204 ? -30.641 20.594 6.34 1 95.62 204 ASP A CA 1
ATOM 1557 C C . ASP A 1 204 ? -30.766 20.281 4.852 1 95.62 204 ASP A C 1
ATOM 1559 O O . ASP A 1 204 ? -30.125 20.938 4.023 1 95.62 204 ASP A O 1
ATOM 1563 N N . ALA A 1 205 ? -31.562 19.234 4.613 1 96.5 205 ALA A N 1
ATOM 1564 C CA . ALA A 1 205 ? -31.781 18.828 3.232 1 96.5 205 ALA A CA 1
ATOM 1565 C C . ALA A 1 205 ? -33.281 18.781 2.902 1 96.5 205 ALA A C 1
ATOM 1567 O O . ALA A 1 205 ? -34.094 18.547 3.787 1 96.5 205 ALA A O 1
ATOM 1568 N N . ARG A 1 206 ? -33.594 19.094 1.708 1 94.94 206 ARG A N 1
ATOM 1569 C CA . ARG A 1 206 ? -34.969 18.984 1.187 1 94.94 206 ARG A CA 1
ATOM 1570 C C . ARG A 1 206 ? -35 18.109 -0.061 1 94.94 206 ARG A C 1
ATOM 1572 O O . ARG A 1 206 ? -34.094 18.172 -0.904 1 94.94 206 ARG A O 1
ATOM 1579 N N . THR A 1 207 ? -35.938 17.219 -0.109 1 95.06 207 THR A N 1
ATOM 1580 C CA . THR A 1 207 ? -36.094 16.328 -1.245 1 95.06 207 THR A CA 1
ATOM 1581 C C . THR A 1 207 ? -37.406 16.609 -1.973 1 95.06 207 THR A C 1
ATOM 1583 O O . THR A 1 207 ? -38.344 17.125 -1.381 1 95.06 207 THR A O 1
ATOM 1586 N N . PRO A 1 208 ? -37.438 16.359 -3.268 1 92.88 208 PRO A N 1
ATOM 1587 C CA . PRO A 1 208 ? -38.719 16.469 -3.963 1 92.88 208 PRO A CA 1
ATOM 1588 C C . PRO A 1 208 ? -39.75 15.43 -3.48 1 92.88 208 PRO A C 1
ATOM 1590 O O . PRO A 1 208 ? -39.375 14.453 -2.822 1 92.88 208 PRO A O 1
ATOM 1593 N N . ASP A 1 209 ? -41 15.672 -3.795 1 87.94 209 ASP A N 1
ATOM 1594 C CA . ASP A 1 209 ? -42.094 14.82 -3.32 1 87.94 209 ASP A CA 1
ATOM 1595 C C . ASP A 1 209 ? -41.938 13.391 -3.836 1 87.94 209 ASP A C 1
ATOM 1597 O O . ASP A 1 209 ? -41.812 13.172 -5.043 1 87.94 209 ASP A O 1
ATOM 1601 N N . GLY A 1 210 ? -41.906 12.477 -2.936 1 89.06 210 GLY A N 1
ATOM 1602 C CA . GLY A 1 210 ? -41.938 11.055 -3.25 1 89.06 210 GLY A CA 1
ATOM 1603 C C . GLY A 1 210 ? -40.594 10.5 -3.633 1 89.06 210 GLY A C 1
ATOM 1604 O O . GLY A 1 210 ? -40.5 9.367 -4.121 1 89.06 210 GLY A O 1
ATOM 1605 N N . ARG A 1 211 ? -39.594 11.258 -3.586 1 91.56 211 ARG A N 1
ATOM 1606 C CA . ARG A 1 211 ? -38.25 10.797 -3.973 1 91.56 211 ARG A CA 1
ATOM 1607 C C . ARG A 1 211 ? -37.219 11.164 -2.912 1 91.56 211 ARG A C 1
ATOM 1609 O O . ARG A 1 211 ? -37 12.344 -2.619 1 91.56 211 ARG A O 1
ATOM 1616 N N . ASP A 1 212 ? -36.5 10.125 -2.369 1 92.75 212 ASP A N 1
ATOM 1617 C CA . ASP A 1 212 ? -35.562 10.406 -1.289 1 92.75 212 ASP A CA 1
ATOM 1618 C C . ASP A 1 212 ? -34.125 10.141 -1.724 1 92.75 212 ASP A C 1
ATOM 1620 O O . ASP A 1 212 ? -33.188 10.383 -0.965 1 92.75 212 ASP A O 1
ATOM 1624 N N . ARG A 1 213 ? -33.969 9.75 -2.957 1 95.88 213 ARG A N 1
ATOM 1625 C CA . ARG A 1 213 ? -32.625 9.445 -3.432 1 95.88 213 ARG A CA 1
ATOM 1626 C C . ARG A 1 213 ? -32.281 10.266 -4.668 1 95.88 213 ARG A C 1
ATOM 1628 O O . ARG A 1 213 ? -33.125 10.438 -5.559 1 95.88 213 ARG A O 1
ATOM 1635 N N . ILE A 1 214 ? -31.062 10.758 -4.633 1 96.5 214 ILE A N 1
ATOM 1636 C CA . ILE A 1 214 ? -30.516 11.539 -5.738 1 96.5 214 ILE A CA 1
ATOM 1637 C C . ILE A 1 214 ? -29.828 10.602 -6.73 1 96.5 214 ILE A C 1
ATOM 1639 O O . ILE A 1 214 ? -29.109 9.672 -6.328 1 96.5 214 ILE A O 1
ATOM 1643 N N . VAL A 1 215 ? -30.078 10.75 -7.977 1 94.75 215 VAL A N 1
ATOM 1644 C CA . VAL A 1 215 ? -29.375 9.984 -9.008 1 94.75 215 VAL A CA 1
ATOM 1645 C C . VAL A 1 215 ? -28.672 10.93 -9.961 1 94.75 215 VAL A C 1
ATOM 1647 O O . VAL A 1 215 ? -28.875 12.148 -9.922 1 94.75 215 VAL A O 1
ATOM 1650 N N . THR A 1 216 ? -27.781 10.352 -10.766 1 94.44 216 THR A N 1
ATOM 1651 C CA . THR A 1 216 ? -27.047 11.141 -11.742 1 94.44 216 THR A CA 1
ATOM 1652 C C . THR A 1 216 ? -27.984 11.891 -12.664 1 94.44 216 THR A C 1
ATOM 1654 O O . THR A 1 216 ? -28.984 11.336 -13.133 1 94.44 216 THR A O 1
ATOM 1657 N N . GLY A 1 217 ? -27.719 13.125 -12.836 1 96.31 217 GLY A N 1
ATOM 1658 C CA . GLY A 1 217 ? -28.547 13.953 -13.695 1 96.31 217 GLY A CA 1
ATOM 1659 C C . GLY A 1 217 ? -29.484 14.859 -12.922 1 96.31 217 GLY A C 1
ATOM 1660 O O . GLY A 1 217 ? -30 15.844 -13.469 1 96.31 217 GLY A O 1
ATOM 1661 N N . ASP A 1 218 ? -29.719 14.586 -11.711 1 97.06 218 ASP A N 1
ATOM 1662 C CA . ASP A 1 218 ? -30.641 15.367 -10.883 1 97.06 218 ASP A CA 1
ATOM 1663 C C . ASP A 1 218 ? -30.062 16.766 -10.602 1 97.06 218 ASP A C 1
ATOM 1665 O O . ASP A 1 218 ? -28.859 16.953 -10.656 1 97.06 218 ASP A O 1
ATOM 1669 N N . LEU A 1 219 ? -31 17.641 -10.305 1 97.5 219 LEU A N 1
ATOM 1670 C CA . LEU A 1 219 ? -30.609 19 -9.914 1 97.5 219 LEU A CA 1
ATOM 1671 C C . LEU A 1 219 ? -30.516 19.125 -8.398 1 97.5 219 LEU A C 1
ATOM 1673 O O . LEU A 1 219 ? -31.344 18.562 -7.676 1 97.5 219 LEU A O 1
ATOM 1677 N N . VAL A 1 220 ? -29.5 19.828 -7.969 1 98.19 220 VAL A N 1
ATOM 1678 C CA . VAL A 1 220 ? -29.312 20.078 -6.543 1 98.19 220 VAL A CA 1
ATOM 1679 C C . VAL A 1 220 ? -29.094 21.578 -6.305 1 98.19 220 VAL A C 1
ATOM 1681 O O . VAL A 1 220 ? -28.156 22.156 -6.848 1 98.19 220 VAL A O 1
ATOM 1684 N N . ALA A 1 221 ? -29.969 22.109 -5.539 1 97.94 221 ALA A N 1
ATOM 1685 C CA . ALA A 1 221 ? -29.781 23.484 -5.082 1 97.94 221 ALA A CA 1
ATOM 1686 C C . ALA A 1 221 ? -28.969 23.516 -3.791 1 97.94 221 ALA A C 1
ATOM 1688 O O . ALA A 1 221 ? -29.234 22.766 -2.857 1 97.94 221 ALA A O 1
ATOM 1689 N N . ILE A 1 222 ? -27.953 24.359 -3.752 1 98 222 ILE A N 1
ATOM 1690 C CA . ILE A 1 222 ? -27.141 24.562 -2.564 1 98 222 ILE A CA 1
ATOM 1691 C C . ILE A 1 222 ? -27.312 26 -2.064 1 98 222 ILE A C 1
ATOM 1693 O O . ILE A 1 222 ? -27.016 26.953 -2.781 1 98 222 ILE A O 1
ATOM 1697 N N . VAL A 1 223 ? -27.797 26.094 -0.859 1 97.25 223 VAL A N 1
ATOM 1698 C CA . VAL A 1 223 ? -28.172 27.422 -0.347 1 97.25 223 VAL A CA 1
ATOM 1699 C C . VAL A 1 223 ? -27.562 27.625 1.036 1 97.25 223 VAL A C 1
ATOM 1701 O O . VAL A 1 223 ? -27.062 26.672 1.648 1 97.25 223 VAL A O 1
ATOM 1704 N N . ALA A 1 224 ? -27.516 28.906 1.436 1 96.19 224 ALA A N 1
ATOM 1705 C CA . ALA A 1 224 ? -27.062 29.203 2.787 1 96.19 224 ALA A CA 1
ATOM 1706 C C . ALA A 1 224 ? -28 28.625 3.834 1 96.19 224 ALA A C 1
ATOM 1708 O O . ALA A 1 224 ? -29.156 28.328 3.543 1 96.19 224 ALA A O 1
ATOM 1709 N N . GLN A 1 225 ? -27.469 28.438 4.992 1 94.88 225 GLN A N 1
ATOM 1710 C CA . GLN A 1 225 ? -28.281 27.859 6.074 1 94.88 225 GLN A CA 1
ATOM 1711 C C . GLN A 1 225 ? -29.531 28.688 6.328 1 94.88 225 GLN A C 1
ATOM 1713 O O . GLN A 1 225 ? -29.453 29.922 6.473 1 94.88 225 GLN A O 1
ATOM 1718 N N . GLY A 1 226 ? -30.672 28.031 6.309 1 93.81 226 GLY A N 1
ATOM 1719 C CA . GLY A 1 226 ? -31.938 28.688 6.617 1 93.81 226 GLY A CA 1
ATOM 1720 C C . GLY A 1 226 ? -32.531 29.391 5.43 1 93.81 226 GLY A C 1
ATOM 1721 O O . GLY A 1 226 ? -33.5 30.141 5.578 1 93.81 226 GLY A O 1
ATOM 1722 N N . GLU A 1 227 ? -32.062 29.156 4.242 1 94.88 227 GLU A N 1
ATOM 1723 C CA . GLU A 1 227 ? -32.5 30 3.119 1 94.88 227 GLU A CA 1
ATOM 1724 C C . GLU A 1 227 ? -33.188 29.156 2.041 1 94.88 227 GLU A C 1
ATOM 1726 O O . GLU A 1 227 ? -33.125 29.5 0.858 1 94.88 227 GLU A O 1
ATOM 1731 N N . PHE A 1 228 ? -33.812 28.078 2.398 1 95 228 PHE A N 1
ATOM 1732 C CA . PHE A 1 228 ? -34.5 27.219 1.441 1 95 228 PHE A CA 1
ATOM 1733 C C . PHE A 1 228 ? -35.594 28 0.71 1 95 228 PHE A C 1
ATOM 1735 O O . PHE A 1 228 ? -35.812 27.766 -0.475 1 95 228 PHE A O 1
ATOM 1742 N N . GLU A 1 229 ? -36.219 28.859 1.42 1 94.31 229 GLU A N 1
ATOM 1743 C CA . GLU A 1 229 ? -37.406 29.562 0.902 1 94.31 229 GLU A CA 1
ATOM 1744 C C . GLU A 1 229 ? -37 30.531 -0.214 1 94.31 229 GLU A C 1
ATOM 1746 O O . GLU A 1 229 ? -37.844 30.984 -0.972 1 94.31 229 GLU A O 1
ATOM 1751 N N . ARG A 1 230 ? -35.75 30.797 -0.323 1 94.94 230 ARG A N 1
ATOM 1752 C CA . ARG A 1 230 ? -35.281 31.734 -1.336 1 94.94 230 ARG A CA 1
ATOM 1753 C C . ARG A 1 230 ? -35.125 31.047 -2.689 1 94.94 230 ARG A C 1
ATOM 1755 O O . ARG A 1 230 ? -34.969 31.719 -3.715 1 94.94 230 ARG A O 1
ATOM 1762 N N . ILE A 1 231 ? -35.156 29.766 -2.66 1 95.5 231 ILE A N 1
ATOM 1763 C CA . ILE A 1 231 ? -34.969 29.031 -3.902 1 95.5 231 ILE A CA 1
ATOM 1764 C C . ILE A 1 231 ? -36.094 29.344 -4.879 1 95.5 231 ILE A C 1
ATOM 1766 O O . ILE A 1 231 ? -37.25 29.172 -4.555 1 95.5 231 ILE A O 1
ATOM 1770 N N . ASP A 1 232 ? -35.656 29.828 -6.051 1 93.56 232 ASP A N 1
ATOM 1771 C CA . ASP A 1 232 ? -36.625 30.172 -7.113 1 93.56 232 ASP A CA 1
ATOM 1772 C C . ASP A 1 232 ? -36.406 29.281 -8.336 1 93.56 232 ASP A C 1
ATOM 1774 O O . ASP A 1 232 ? -35.812 29.719 -9.328 1 93.56 232 ASP A O 1
ATOM 1778 N N . LEU A 1 233 ? -36.812 28.125 -8.266 1 92 233 LEU A N 1
ATOM 1779 C CA . LEU A 1 233 ? -36.688 27.125 -9.328 1 92 233 LEU A CA 1
ATOM 1780 C C . LEU A 1 233 ? -38 26.391 -9.547 1 92 233 LEU A C 1
ATOM 1782 O O . LEU A 1 233 ? -38.656 25.969 -8.586 1 92 233 LEU A O 1
ATOM 1786 N N . ASP A 1 234 ? -38.406 26.188 -10.773 1 90.31 234 ASP A N 1
ATOM 1787 C CA . ASP A 1 234 ? -39.594 25.453 -11.133 1 90.31 234 ASP A CA 1
ATOM 1788 C C . ASP A 1 234 ? -39.312 23.969 -11.336 1 90.31 234 ASP A C 1
ATOM 1790 O O . ASP A 1 234 ? -40.188 23.125 -11.133 1 90.31 234 ASP A O 1
ATOM 1794 N N . ASP A 1 235 ? -38.156 23.625 -11.719 1 92.12 235 ASP A N 1
ATOM 1795 C CA . ASP A 1 235 ? -37.781 22.25 -12 1 92.12 235 ASP A CA 1
ATOM 1796 C C . ASP A 1 235 ? -37.656 21.438 -10.711 1 92.12 235 ASP A C 1
ATOM 1798 O O . ASP A 1 235 ? -37.344 21.969 -9.656 1 92.12 235 ASP A O 1
ATOM 1802 N N . GLU A 1 236 ? -38 20.203 -10.805 1 94.88 236 GLU A N 1
ATOM 1803 C CA . GLU A 1 236 ? -37.75 19.281 -9.695 1 94.88 236 GLU A CA 1
ATOM 1804 C C . GLU A 1 236 ? -36.281 19.281 -9.305 1 94.88 236 GLU A C 1
ATOM 1806 O O . GLU A 1 236 ? -35.406 19.234 -10.164 1 94.88 236 GLU A O 1
ATOM 1811 N N . HIS A 1 237 ? -36.062 19.484 -8.047 1 96.5 237 HIS A N 1
ATOM 1812 C CA . HIS A 1 237 ? -34.688 19.562 -7.578 1 96.5 237 HIS A CA 1
ATOM 1813 C C . HIS A 1 237 ? -34.562 19.109 -6.125 1 96.5 237 HIS A C 1
ATOM 1815 O O . HIS A 1 237 ? -35.562 19.125 -5.387 1 96.5 237 HIS A O 1
ATOM 1821 N N . PHE A 1 238 ? -33.406 18.609 -5.77 1 97.81 238 PHE A N 1
ATOM 1822 C CA . PHE A 1 238 ? -33 18.453 -4.379 1 97.81 238 PHE A CA 1
ATOM 1823 C C . PHE A 1 238 ? -32.375 19.75 -3.854 1 97.81 238 PHE A C 1
ATOM 1825 O O . PHE A 1 238 ? -32 20.609 -4.637 1 97.81 238 PHE A O 1
ATOM 1832 N N . ALA A 1 239 ? -32.406 19.891 -2.561 1 97.19 239 ALA A N 1
ATOM 1833 C CA . ALA A 1 239 ? -31.781 21.078 -1.987 1 97.19 239 ALA A CA 1
ATOM 1834 C C . ALA A 1 239 ? -31.016 20.734 -0.71 1 97.19 239 ALA A C 1
ATOM 1836 O O . ALA A 1 239 ? -31.422 19.844 0.045 1 97.19 239 ALA A O 1
ATOM 1837 N N . VAL A 1 240 ? -29.891 21.438 -0.509 1 97.5 240 VAL A N 1
ATOM 1838 C CA . VAL A 1 240 ? -29.094 21.219 0.696 1 97.5 240 VAL A CA 1
ATOM 1839 C C . VAL A 1 240 ? -28.5 22.547 1.159 1 97.5 240 VAL A C 1
ATOM 1841 O O . VAL A 1 240 ? -28.156 23.406 0.338 1 97.5 240 VAL A O 1
ATOM 1844 N N . GLU A 1 241 ? -28.453 22.672 2.418 1 97.12 241 GLU A N 1
ATOM 1845 C CA . GLU A 1 241 ? -27.844 23.859 3.002 1 97.12 241 GLU A CA 1
ATOM 1846 C C . GLU A 1 241 ? -26.328 23.719 3.09 1 97.12 241 GLU A C 1
ATOM 1848 O O . GLU A 1 241 ? -25.812 22.609 3.297 1 97.12 241 GLU A O 1
ATOM 1853 N N . CYS A 1 242 ? -25.672 24.797 2.889 1 96.31 242 CYS A N 1
ATOM 1854 C CA . CYS A 1 242 ? -24.234 24.922 3.102 1 96.31 242 CYS A CA 1
ATOM 1855 C C . CYS A 1 242 ? -23.938 25.719 4.363 1 96.31 242 CYS A C 1
ATOM 1857 O O . CYS A 1 242 ? -24.359 26.859 4.492 1 96.31 242 CYS A O 1
ATOM 1859 N N . THR A 1 243 ? -23.078 25.219 5.207 1 92.62 243 THR A N 1
ATOM 1860 C CA . THR A 1 243 ? -22.906 25.781 6.543 1 92.62 243 THR A CA 1
ATOM 1861 C C . THR A 1 243 ? -22.062 27.047 6.488 1 92.62 243 THR A C 1
ATOM 1863 O O . THR A 1 243 ? -22.125 27.891 7.398 1 92.62 243 THR A O 1
ATOM 1866 N N . LEU A 1 244 ? -21.234 27.219 5.531 1 90.12 244 LEU A N 1
ATOM 1867 C CA . LEU A 1 244 ? -20.453 28.438 5.352 1 90.12 244 LEU A CA 1
ATOM 1868 C C . LEU A 1 244 ? -20.844 29.141 4.055 1 90.12 244 LEU A C 1
ATOM 1870 O O . LEU A 1 244 ? -20.984 28.5 3.014 1 90.12 244 LEU A O 1
ATOM 1874 N N . PRO A 1 245 ? -20.984 30.375 4.066 1 88.31 245 PRO A N 1
ATOM 1875 C CA . PRO A 1 245 ? -21.5 31.094 2.9 1 88.31 245 PRO A CA 1
ATOM 1876 C C . PRO A 1 245 ? -20.422 31.344 1.845 1 88.31 245 PRO A C 1
ATOM 1878 O O . PRO A 1 245 ? -20.734 31.562 0.671 1 88.31 245 PRO A O 1
ATOM 1881 N N . ASP A 1 246 ? -19.172 31.328 2.186 1 89 246 ASP A N 1
ATOM 1882 C CA . ASP A 1 246 ? -18.078 31.75 1.321 1 89 246 ASP A CA 1
ATOM 1883 C C . ASP A 1 246 ? -18.094 30.984 -0.003 1 89 246 ASP A C 1
ATOM 1885 O O . ASP A 1 246 ? -17.984 31.594 -1.073 1 89 246 ASP A O 1
ATOM 1889 N N . PRO A 1 247 ? -18.344 29.703 0.016 1 92.56 247 PRO A N 1
ATOM 1890 C CA . PRO A 1 247 ? -18.344 28.969 -1.252 1 92.56 247 PRO A CA 1
ATOM 1891 C C . PRO A 1 247 ? -19.484 29.406 -2.174 1 92.56 247 PRO A C 1
ATOM 1893 O O . PRO A 1 247 ? -19.344 29.359 -3.398 1 92.56 247 PRO A O 1
ATOM 1896 N N . LEU A 1 248 ? -20.594 29.812 -1.593 1 94 248 LEU A N 1
ATOM 1897 C CA . LEU A 1 248 ? -21.766 30.203 -2.375 1 94 248 LEU A CA 1
ATOM 1898 C C . LEU A 1 248 ? -21.484 31.469 -3.186 1 94 248 LEU A C 1
ATOM 1900 O O . LEU A 1 248 ? -22.031 31.641 -4.27 1 94 248 LEU A O 1
ATOM 1904 N N . THR A 1 249 ? -20.609 32.219 -2.596 1 92.88 249 THR A N 1
ATOM 1905 C CA . THR A 1 249 ? -20.281 33.469 -3.254 1 92.88 249 THR A CA 1
ATOM 1906 C C . THR A 1 249 ? -19.109 33.281 -4.211 1 92.88 249 THR A C 1
ATOM 1908 O O . THR A 1 249 ? -19.047 33.969 -5.246 1 92.88 249 THR A O 1
ATOM 1911 N N . ARG A 1 250 ? -18.281 32.344 -4.008 1 93.88 250 ARG A N 1
ATOM 1912 C CA . ARG A 1 250 ? -17 32.281 -4.715 1 93.88 250 ARG A CA 1
ATOM 1913 C C . ARG A 1 250 ? -17.016 31.219 -5.797 1 93.88 250 ARG A C 1
ATOM 1915 O O . ARG A 1 250 ? -16.234 31.266 -6.746 1 93.88 250 ARG A O 1
ATOM 1922 N N . ALA A 1 251 ? -17.891 30.297 -5.668 1 95.44 251 ALA A N 1
ATOM 1923 C CA . ALA A 1 251 ? -17.906 29.203 -6.629 1 95.44 251 ALA A CA 1
ATOM 1924 C C . ALA A 1 251 ? -18.328 29.688 -8.016 1 95.44 251 ALA A C 1
ATOM 1926 O O . ALA A 1 251 ? -19.234 30.531 -8.141 1 95.44 251 ALA A O 1
ATOM 1927 N N . ALA A 1 252 ? -17.609 29.203 -8.992 1 95.94 252 ALA A N 1
ATOM 1928 C CA . ALA A 1 252 ? -17.922 29.578 -10.367 1 95.94 252 ALA A CA 1
ATOM 1929 C C . ALA A 1 252 ? -18.734 28.484 -11.062 1 95.94 252 ALA A C 1
ATOM 1931 O O . ALA A 1 252 ? -18.734 27.328 -10.625 1 95.94 252 ALA A O 1
ATOM 1932 N N . VAL A 1 253 ? -19.391 28.938 -12.125 1 97.44 253 VAL A N 1
ATOM 1933 C CA . VAL A 1 253 ? -20.078 27.969 -12.977 1 97.44 253 VAL A CA 1
ATOM 1934 C C . VAL A 1 253 ? -19.062 26.984 -13.539 1 97.44 253 VAL A C 1
ATOM 1936 O O . VAL A 1 253 ? -17.984 27.359 -13.969 1 97.44 253 VAL A O 1
ATOM 1939 N N . GLY A 1 254 ? -19.375 25.766 -13.469 1 97.12 254 GLY A N 1
ATOM 1940 C CA . GLY A 1 254 ? -18.484 24.719 -13.945 1 97.12 254 GLY A CA 1
ATOM 1941 C C . GLY A 1 254 ? -17.672 24.078 -12.844 1 97.12 254 GLY A C 1
ATOM 1942 O O . GLY A 1 254 ? -17.125 22.984 -13.023 1 97.12 254 GLY A O 1
ATOM 1943 N N . ALA A 1 255 ? -17.672 24.719 -11.648 1 96.5 255 ALA A N 1
ATOM 1944 C CA . ALA A 1 255 ? -16.891 24.188 -10.531 1 96.5 255 ALA A CA 1
ATOM 1945 C C . ALA A 1 255 ? -17.531 22.922 -9.969 1 96.5 255 ALA A C 1
ATOM 1947 O O . ALA A 1 255 ? -18.75 22.766 -10 1 96.5 255 ALA A O 1
ATOM 1948 N N . ARG A 1 256 ? -16.719 22.141 -9.523 1 95.25 256 ARG A N 1
ATOM 1949 C CA . ARG A 1 256 ? -17.203 20.906 -8.914 1 95.25 256 ARG A CA 1
ATOM 1950 C C . ARG A 1 256 ? -17.547 21.125 -7.441 1 95.25 256 ARG A C 1
ATOM 1952 O O . ARG A 1 256 ? -16.906 21.938 -6.766 1 95.25 256 ARG A O 1
ATOM 1959 N N . VAL A 1 257 ? -18.516 20.281 -6.973 1 96.56 257 VAL A N 1
ATOM 1960 C CA . VAL A 1 257 ? -18.875 20.188 -5.562 1 96.56 257 VAL A CA 1
ATOM 1961 C C . VAL A 1 257 ? -19.031 18.719 -5.168 1 96.56 257 VAL A C 1
ATOM 1963 O O . VAL A 1 257 ? -19.734 17.969 -5.832 1 96.56 257 VAL A O 1
ATOM 1966 N N . PHE A 1 258 ? -18.312 18.359 -4.074 1 94.81 258 PHE A N 1
ATOM 1967 C CA . PHE A 1 258 ? -18.422 17 -3.578 1 94.81 258 PHE A CA 1
ATOM 1968 C C . PHE A 1 258 ? -19.125 16.953 -2.227 1 94.81 258 PHE A C 1
ATOM 1970 O O . PHE A 1 258 ? -18.891 17.828 -1.381 1 94.81 258 PHE A O 1
ATOM 1977 N N . VAL A 1 259 ? -20 15.984 -2.137 1 94.62 259 VAL A N 1
ATOM 1978 C CA . VAL A 1 259 ? -20.75 15.82 -0.894 1 94.62 259 VAL A CA 1
ATOM 1979 C C . VAL A 1 259 ? -20.391 14.484 -0.248 1 94.62 259 VAL A C 1
ATOM 1981 O O . VAL A 1 259 ? -20.266 13.469 -0.936 1 94.62 259 VAL A O 1
ATOM 1984 N N . ASP A 1 260 ? -20.266 14.469 1.01 1 90.94 260 ASP A N 1
ATOM 1985 C CA . ASP A 1 260 ? -20.062 13.266 1.811 1 90.94 260 ASP A CA 1
ATOM 1986 C C . ASP A 1 260 ? -18.875 12.453 1.286 1 90.94 260 ASP A C 1
ATOM 1988 O O . ASP A 1 260 ? -19.016 11.281 0.938 1 90.94 260 ASP A O 1
ATOM 1992 N N . ASP A 1 261 ? -17.734 13.164 1.312 1 82.19 261 ASP A N 1
ATOM 1993 C CA . ASP A 1 261 ? -16.453 12.547 0.969 1 82.19 261 ASP A CA 1
ATOM 1994 C C . ASP A 1 261 ? -16.453 12.062 -0.479 1 82.19 261 ASP A C 1
ATOM 1996 O O . ASP A 1 261 ? -15.945 10.977 -0.775 1 82.19 261 ASP A O 1
ATOM 2000 N N . GLY A 1 262 ? -17.203 12.727 -1.324 1 85.5 262 GLY A N 1
ATOM 2001 C CA . GLY A 1 262 ? -17.156 12.445 -2.75 1 85.5 262 GLY A CA 1
ATOM 2002 C C . GLY A 1 262 ? -18.203 11.445 -3.199 1 85.5 262 GLY A C 1
ATOM 2003 O O . GLY A 1 262 ? -18.25 11.078 -4.375 1 85.5 262 GLY A O 1
ATOM 2004 N N . LYS A 1 263 ? -19.047 11 -2.344 1 87 263 LYS A N 1
ATOM 2005 C CA . LYS A 1 263 ? -20.094 10.047 -2.695 1 87 263 LYS A CA 1
ATOM 2006 C C . LYS A 1 263 ? -21.078 10.656 -3.686 1 87 263 LYS A C 1
ATOM 2008 O O . LYS A 1 263 ? -21.672 9.938 -4.492 1 87 263 LYS A O 1
ATOM 2013 N N . LEU A 1 264 ? -21.234 11.961 -3.568 1 93.19 264 LEU A N 1
ATOM 2014 C CA . LEU A 1 264 ? -22.047 12.719 -4.516 1 93.19 264 LEU A CA 1
ATOM 2015 C C . LEU A 1 264 ? -21.234 13.805 -5.195 1 93.19 264 LEU A C 1
ATOM 2017 O O . LEU A 1 264 ? -20.594 14.617 -4.527 1 93.19 264 LEU A O 1
ATOM 2021 N N . CYS A 1 265 ? -21.234 13.734 -6.488 1 93.88 265 CYS A N 1
ATOM 2022 C CA . CYS A 1 265 ? -20.5 14.727 -7.27 1 93.88 265 CYS A CA 1
ATOM 2023 C C . CYS A 1 265 ? -21.469 15.641 -8.023 1 93.88 265 CYS A C 1
ATOM 2025 O O . CYS A 1 265 ? -22.344 15.172 -8.742 1 93.88 265 CYS A O 1
ATOM 2027 N N . VAL A 1 266 ? -21.281 16.922 -7.84 1 97.12 266 VAL A N 1
ATOM 2028 C CA . VAL A 1 266 ? -22.141 17.938 -8.445 1 97.12 266 VAL A CA 1
ATOM 2029 C C . VAL A 1 266 ? -21.297 18.922 -9.242 1 97.12 266 VAL A C 1
ATOM 2031 O O . VAL A 1 266 ? -20.188 19.266 -8.844 1 97.12 266 VAL A O 1
ATOM 2034 N N . ARG A 1 267 ? -21.797 19.312 -10.344 1 98 267 ARG A N 1
ATOM 2035 C CA . ARG A 1 267 ? -21.203 20.391 -11.117 1 98 267 ARG A CA 1
ATOM 2036 C C . ARG A 1 267 ? -22.125 21.609 -11.148 1 98 267 ARG A C 1
ATOM 2038 O O . ARG A 1 267 ? -23.297 21.5 -11.5 1 98 267 ARG A O 1
ATOM 2045 N N . ILE A 1 268 ? -21.578 22.734 -10.812 1 98.12 268 ILE A N 1
ATOM 2046 C CA . ILE A 1 268 ? -22.391 23.953 -10.742 1 98.12 268 ILE A CA 1
ATOM 2047 C C . ILE A 1 268 ? -22.812 24.375 -12.148 1 98.12 268 ILE A C 1
ATOM 2049 O O . ILE A 1 268 ? -21.969 24.531 -13.039 1 98.12 268 ILE A O 1
ATOM 2053 N N . GLU A 1 269 ? -24.062 24.609 -12.266 1 97.81 269 GLU A N 1
ATOM 2054 C CA . GLU A 1 269 ? -24.594 25.031 -13.562 1 97.81 269 GLU A CA 1
ATOM 2055 C C . GLU A 1 269 ? -24.969 26.5 -13.555 1 97.81 269 GLU A C 1
ATOM 2057 O O . GLU A 1 269 ? -24.906 27.172 -14.586 1 97.81 269 GLU A O 1
ATOM 2062 N N . ARG A 1 270 ? -25.469 26.906 -12.422 1 97.31 270 ARG A N 1
ATOM 2063 C CA . ARG A 1 270 ? -25.906 28.297 -12.305 1 97.31 270 ARG A CA 1
ATOM 2064 C C . ARG A 1 270 ? -25.562 28.859 -10.938 1 97.31 270 ARG A C 1
ATOM 2066 O O . ARG A 1 270 ? -25.641 28.172 -9.93 1 97.31 270 ARG A O 1
ATOM 2073 N N . LYS A 1 271 ? -25.188 30.094 -11.016 1 96.75 271 LYS A N 1
ATOM 2074 C CA . LYS A 1 271 ? -25.078 30.906 -9.812 1 96.75 271 LYS A CA 1
ATOM 2075 C C . LYS A 1 271 ? -26.219 31.906 -9.711 1 96.75 271 LYS A C 1
ATOM 2077 O O . LYS A 1 271 ? -26.469 32.656 -10.641 1 96.75 271 LYS A O 1
ATOM 2082 N N . THR A 1 272 ? -26.906 31.797 -8.656 1 94.81 272 THR A N 1
ATOM 2083 C CA . THR A 1 272 ? -28.078 32.656 -8.477 1 94.81 272 THR A CA 1
ATOM 2084 C C . THR A 1 272 ? -27.938 33.531 -7.234 1 94.81 272 THR A C 1
ATOM 2086 O O . THR A 1 272 ? -26.969 33.375 -6.473 1 94.81 272 THR A O 1
ATOM 2089 N N . ALA A 1 273 ? -28.891 34.406 -7.098 1 93.56 273 ALA A N 1
ATOM 2090 C CA . ALA A 1 273 ? -28.875 35.281 -5.926 1 93.56 273 ALA A CA 1
ATOM 2091 C C . ALA A 1 273 ? -29.141 34.5 -4.648 1 93.56 273 ALA A C 1
ATOM 2093 O O . ALA A 1 273 ? -28.656 34.844 -3.578 1 93.56 273 ALA A O 1
ATOM 2094 N N . TRP A 1 274 ? -29.797 33.406 -4.875 1 93.94 274 TRP A N 1
ATOM 2095 C CA . TRP A 1 274 ? -30.188 32.625 -3.689 1 93.94 274 TRP A CA 1
ATOM 2096 C C . TRP A 1 274 ? -29.188 31.531 -3.393 1 93.94 274 TRP A C 1
ATOM 2098 O O . TRP A 1 274 ? -29.266 30.875 -2.355 1 93.94 274 TRP A O 1
ATOM 2108 N N . GLY A 1 275 ? -28.328 31.266 -4.297 1 96.56 275 GLY A N 1
ATOM 2109 C CA . GLY A 1 275 ? -27.344 30.203 -4.086 1 96.56 275 GLY A CA 1
ATOM 2110 C C . GLY A 1 275 ? -26.812 29.625 -5.379 1 96.56 275 GLY A C 1
ATOM 2111 O O . GLY A 1 275 ? -26.625 30.344 -6.359 1 96.56 275 GLY A O 1
ATOM 2112 N N . LEU A 1 276 ? -26.422 28.297 -5.277 1 97.88 276 LEU A N 1
ATOM 2113 C CA . LEU A 1 276 ? -25.859 27.578 -6.422 1 97.88 276 LEU A CA 1
ATOM 2114 C C . LEU A 1 276 ? -26.812 26.484 -6.898 1 97.88 276 LEU A C 1
ATOM 2116 O O . LEU A 1 276 ? -27.453 25.812 -6.082 1 97.88 276 LEU A O 1
ATOM 2120 N N . LEU A 1 277 ? -26.906 26.375 -8.172 1 98.06 277 LEU A N 1
ATOM 2121 C CA . LEU A 1 277 ? -27.609 25.25 -8.773 1 98.06 277 LEU A CA 1
ATOM 2122 C C . LEU A 1 277 ? -26.625 24.344 -9.516 1 98.06 277 LEU A C 1
ATOM 2124 O O . LEU A 1 277 ? -25.891 24.797 -10.391 1 98.06 277 LEU A O 1
ATOM 2128 N N . GLY A 1 278 ? -26.625 23.125 -9.07 1 97.88 278 GLY A N 1
ATOM 2129 C CA . GLY A 1 278 ? -25.719 22.203 -9.727 1 97.88 278 GLY A CA 1
ATOM 2130 C C . GLY A 1 278 ? -26.422 20.953 -10.242 1 97.88 278 GLY A C 1
ATOM 2131 O O . GLY A 1 278 ? -27.562 20.688 -9.891 1 97.88 278 GLY A O 1
ATOM 2132 N N . ARG A 1 279 ? -25.75 20.266 -11.117 1 98.06 279 ARG A N 1
ATOM 2133 C CA . ARG A 1 279 ? -26.188 18.984 -11.672 1 98.06 279 ARG A CA 1
ATOM 2134 C C . ARG A 1 279 ? -25.328 17.844 -11.156 1 98.06 279 ARG A C 1
ATOM 2136 O O . ARG A 1 279 ? -24.109 17.922 -11.148 1 98.06 279 ARG A O 1
ATOM 2143 N N . VAL A 1 280 ? -26.016 16.766 -10.75 1 97.5 280 VAL A N 1
ATOM 2144 C CA . VAL A 1 280 ? -25.281 15.594 -10.258 1 97.5 280 VAL A CA 1
ATOM 2145 C C . VAL A 1 280 ? -24.594 14.891 -11.422 1 97.5 280 VAL A C 1
ATOM 2147 O O . VAL A 1 280 ? -25.25 14.492 -12.391 1 97.5 280 VAL A O 1
ATOM 2150 N N . THR A 1 281 ? -23.281 14.711 -11.289 1 94.75 281 THR A N 1
ATOM 2151 C CA . THR A 1 281 ? -22.5 14.102 -12.359 1 94.75 281 THR A CA 1
ATOM 2152 C C . THR A 1 281 ? -22.141 12.664 -12.008 1 94.75 281 THR A C 1
ATOM 2154 O O . THR A 1 281 ? -21.797 11.867 -12.891 1 94.75 281 THR A O 1
ATOM 2157 N N . ALA A 1 282 ? -22.141 12.289 -10.734 1 89.06 282 ALA A N 1
ATOM 2158 C CA . ALA A 1 282 ? -21.812 10.922 -10.336 1 89.06 282 ALA A CA 1
ATOM 2159 C C . ALA A 1 282 ? -22.312 10.633 -8.922 1 89.06 282 ALA A C 1
ATOM 2161 O O . ALA A 1 282 ? -22.234 11.492 -8.039 1 89.06 282 ALA A O 1
ATOM 2162 N N . THR A 1 283 ? -22.844 9.547 -8.703 1 90.75 283 THR A N 1
ATOM 2163 C CA . THR A 1 283 ? -23.219 8.984 -7.406 1 90.75 283 THR A CA 1
ATOM 2164 C C . THR A 1 283 ? -23.391 7.469 -7.5 1 90.75 283 THR A C 1
ATOM 2166 O O . THR A 1 283 ? -23.203 6.883 -8.57 1 90.75 283 THR A O 1
ATOM 2169 N N . ALA A 1 284 ? -23.656 6.824 -6.422 1 84.81 284 ALA A N 1
ATOM 2170 C CA . ALA A 1 284 ? -23.891 5.383 -6.434 1 84.81 284 ALA A CA 1
ATOM 2171 C C . ALA A 1 284 ? -25.125 5.031 -7.273 1 84.81 284 ALA A C 1
ATOM 2173 O O . ALA A 1 284 ? -26.047 5.836 -7.402 1 84.81 284 ALA A O 1
ATOM 2174 N N . ASP A 1 285 ? -25.062 3.785 -7.789 1 83.44 285 ASP A N 1
ATOM 2175 C CA . ASP A 1 285 ? -26.156 3.332 -8.633 1 83.44 285 ASP A CA 1
ATOM 2176 C C . ASP A 1 285 ? -27.469 3.293 -7.855 1 83.44 285 ASP A C 1
ATOM 2178 O O . ASP A 1 285 ? -28.547 3.531 -8.422 1 83.44 285 ASP A O 1
ATOM 2182 N N . THR A 1 286 ? -27.344 3.033 -6.613 1 85.5 286 THR A N 1
ATOM 2183 C CA . THR A 1 286 ? -28.531 2.936 -5.762 1 85.5 286 THR A CA 1
ATOM 2184 C C . THR A 1 286 ? -29.016 4.32 -5.359 1 85.5 286 THR A C 1
ATOM 2186 O O . THR A 1 286 ? -30.047 4.449 -4.695 1 85.5 286 THR A O 1
ATOM 2189 N N . GLY A 1 287 ? -28.344 5.277 -5.812 1 90.81 287 GLY A N 1
ATOM 2190 C CA . GLY A 1 287 ? -28.672 6.645 -5.445 1 90.81 287 GLY A CA 1
ATOM 2191 C C . GLY A 1 287 ? -28.016 7.098 -4.156 1 90.81 287 GLY A C 1
ATOM 2192 O O . GLY A 1 287 ? -27.281 6.332 -3.531 1 90.81 287 GLY A O 1
ATOM 2193 N N . PHE A 1 288 ? -28.203 8.391 -3.861 1 93.69 288 PHE A N 1
ATOM 2194 C CA . PHE A 1 288 ? -27.578 9.008 -2.691 1 93.69 288 PHE A CA 1
ATOM 2195 C C . PHE A 1 288 ? -28.625 9.75 -1.861 1 93.69 288 PHE A C 1
ATOM 2197 O O . PHE A 1 288 ? -29.5 10.414 -2.41 1 93.69 288 PHE A O 1
ATOM 2204 N N . ARG A 1 289 ? -28.641 9.547 -0.626 1 94.44 289 ARG A N 1
ATOM 2205 C CA . ARG A 1 289 ? -29.516 10.273 0.273 1 94.44 289 ARG A CA 1
ATOM 2206 C C . ARG A 1 289 ? -28.797 11.438 0.938 1 94.44 289 ARG A C 1
ATOM 2208 O O . ARG A 1 289 ? -27.797 11.234 1.638 1 94.44 289 ARG A O 1
ATOM 2215 N N . LEU A 1 290 ? -29.297 12.617 0.802 1 94.5 290 LEU A N 1
ATOM 2216 C CA . LEU A 1 290 ? -28.719 13.797 1.439 1 94.5 290 LEU A CA 1
ATOM 2217 C C . LEU A 1 290 ? -28.953 13.773 2.945 1 94.5 290 LEU A C 1
ATOM 2219 O O . LEU A 1 290 ? -30.078 13.508 3.395 1 94.5 290 LEU A O 1
ATOM 2223 N N . LYS A 1 291 ? -27.906 13.961 3.65 1 93.19 291 LYS A N 1
ATOM 2224 C CA . LYS A 1 291 ? -27.984 14.023 5.105 1 93.19 291 LYS A CA 1
ATOM 2225 C C . LYS A 1 291 ? -27.266 15.266 5.641 1 93.19 291 LYS A C 1
ATOM 2227 O O . LYS A 1 291 ? -26.344 15.773 5.008 1 93.19 291 LYS A O 1
ATOM 2232 N N . PRO A 1 292 ? -27.766 15.758 6.762 1 92.75 292 PRO A N 1
ATOM 2233 C CA . PRO A 1 292 ? -27.047 16.875 7.375 1 92.75 292 PRO A CA 1
ATOM 2234 C C . PRO A 1 292 ? -25.688 16.469 7.93 1 92.75 292 PRO A C 1
ATOM 2236 O O . PRO A 1 292 ? -25.391 15.273 8.047 1 92.75 292 PRO A O 1
ATOM 2239 N N . GLU A 1 293 ? -24.812 17.453 8.109 1 89.44 293 GLU A N 1
ATOM 2240 C CA . GLU A 1 293 ? -23.547 17.312 8.812 1 89.44 293 GLU A CA 1
ATOM 2241 C C . GLU A 1 293 ? -22.562 16.469 8.016 1 89.44 293 GLU A C 1
ATOM 2243 O O . GLU A 1 293 ? -21.734 15.766 8.602 1 89.44 293 GLU A O 1
ATOM 2248 N N . LYS A 1 294 ? -22.797 16.453 6.699 1 91.12 294 LYS A N 1
ATOM 2249 C CA . LYS A 1 294 ? -21.844 15.789 5.828 1 91.12 294 LYS A CA 1
ATOM 2250 C C . LYS A 1 294 ? -20.875 16.797 5.207 1 91.12 294 LYS A C 1
ATOM 2252 O O . LYS A 1 294 ? -21.219 17.969 5.02 1 91.12 294 LYS A O 1
ATOM 2257 N N . GLY A 1 295 ? -19.703 16.297 4.969 1 91.38 295 GLY A N 1
ATOM 2258 C CA . GLY A 1 295 ? -18.688 17.172 4.395 1 91.38 295 GLY A CA 1
ATOM 2259 C C . GLY A 1 295 ? -19.062 17.688 3.018 1 91.38 295 GLY A C 1
ATOM 2260 O O . GLY A 1 295 ? -19.625 16.953 2.203 1 91.38 295 GLY A O 1
ATOM 2261 N N . LEU A 1 296 ? -18.875 18.969 2.809 1 94.06 296 LEU A N 1
ATOM 2262 C CA . LEU A 1 296 ? -18.984 19.625 1.512 1 94.06 296 LEU A CA 1
ATOM 2263 C C . LEU A 1 296 ? -17.625 20.141 1.034 1 94.06 296 LEU A C 1
ATOM 2265 O O . LEU A 1 296 ? -16.953 20.859 1.755 1 94.06 296 LEU A O 1
ATOM 2269 N N . ASN A 1 297 ? -17.188 19.75 -0.166 1 93.31 297 ASN A N 1
ATOM 2270 C CA . ASN A 1 297 ? -15.891 20.141 -0.708 1 93.31 297 ASN A CA 1
ATOM 2271 C C . ASN A 1 297 ? -16.047 20.922 -2.018 1 93.31 297 ASN A C 1
ATOM 2273 O O . ASN A 1 297 ? -16.891 20.562 -2.85 1 93.31 297 ASN A O 1
ATOM 2277 N N . PHE A 1 298 ? -15.336 21.969 -2.166 1 93.81 298 PHE A N 1
ATOM 2278 C CA . PHE A 1 298 ? -15.297 22.797 -3.361 1 93.81 298 PHE A CA 1
ATOM 2279 C C . PHE A 1 298 ? -13.891 22.828 -3.951 1 93.81 298 PHE A C 1
ATOM 2281 O O . PHE A 1 298 ? -13.227 23.875 -3.93 1 93.81 298 PHE A O 1
ATOM 2288 N N . PRO A 1 299 ? -13.5 21.781 -4.566 1 89.69 299 PRO A N 1
ATOM 2289 C CA . PRO A 1 299 ? -12.102 21.609 -4.953 1 89.69 299 PRO A CA 1
ATOM 2290 C C . PRO A 1 299 ? -11.641 22.656 -5.973 1 89.69 299 PRO A C 1
ATOM 2292 O O . PRO A 1 299 ? -10.453 22.969 -6.055 1 89.69 299 PRO A O 1
ATOM 2295 N N . ASP A 1 300 ? -12.625 23.188 -6.719 1 91.81 300 ASP A N 1
ATOM 2296 C CA . ASP A 1 300 ? -12.258 24.109 -7.789 1 91.81 300 ASP A CA 1
ATOM 2297 C C . ASP A 1 300 ? -12.453 25.562 -7.348 1 91.81 300 ASP A C 1
ATOM 2299 O O . ASP A 1 300 ? -12.305 26.484 -8.148 1 91.81 300 ASP A O 1
ATOM 2303 N N . THR A 1 301 ? -12.836 25.797 -6.113 1 91.69 301 THR A N 1
ATOM 2304 C CA . THR A 1 301 ? -13.164 27.125 -5.605 1 91.69 301 THR A CA 1
ATOM 2305 C C . THR A 1 301 ? -12.117 27.594 -4.598 1 91.69 301 THR A C 1
ATOM 2307 O O . THR A 1 301 ? -11.938 26.969 -3.551 1 91.69 301 THR A O 1
ATOM 2310 N N . PRO A 1 302 ? -11.383 28.594 -4.922 1 87.44 302 PRO A N 1
ATOM 2311 C CA . PRO A 1 302 ? -10.484 29.156 -3.912 1 87.44 302 PRO A CA 1
ATOM 2312 C C . PRO A 1 302 ? -11.234 29.797 -2.74 1 87.44 302 PRO A C 1
ATOM 2314 O O . PRO A 1 302 ? -11.969 30.766 -2.928 1 87.44 302 PRO A O 1
ATOM 2317 N N . LEU A 1 303 ? -11.148 29.203 -1.678 1 86.75 303 LEU A N 1
ATOM 2318 C CA . LEU A 1 303 ? -11.867 29.703 -0.506 1 86.75 303 LEU A CA 1
ATOM 2319 C C . LEU A 1 303 ? -10.953 30.531 0.382 1 86.75 303 LEU A C 1
ATOM 2321 O O . LEU A 1 303 ? -9.773 30.234 0.534 1 86.75 303 LEU A O 1
ATOM 2325 N N . ASP A 1 304 ? -11.391 31.656 0.706 1 82.5 304 ASP A N 1
ATOM 2326 C CA . ASP A 1 304 ? -10.672 32.531 1.614 1 82.5 304 ASP A CA 1
ATOM 2327 C C . ASP A 1 304 ? -11.25 32.469 3.025 1 82.5 304 ASP A C 1
ATOM 2329 O O . ASP A 1 304 ? -11.82 33.438 3.521 1 82.5 304 ASP A O 1
ATOM 2333 N N . ILE A 1 305 ? -11.164 31.391 3.57 1 84.38 305 ILE A N 1
ATOM 2334 C CA . ILE A 1 305 ? -11.648 31.172 4.93 1 84.38 305 ILE A CA 1
ATOM 2335 C C . ILE A 1 305 ? -10.469 30.953 5.871 1 84.38 305 ILE A C 1
ATOM 2337 O O . ILE A 1 305 ? -9.617 30.094 5.629 1 84.38 305 ILE A O 1
ATOM 2341 N N . PRO A 1 306 ? -10.461 31.875 6.879 1 86.56 306 PRO A N 1
ATOM 2342 C CA . PRO A 1 306 ? -9.383 31.656 7.84 1 86.56 306 PRO A CA 1
ATOM 2343 C C . PRO A 1 306 ? -9.406 30.25 8.438 1 86.56 306 PRO A C 1
ATOM 2345 O O . PRO A 1 306 ? -10.477 29.734 8.773 1 86.56 306 PRO A O 1
ATOM 2348 N N . ALA A 1 307 ? -8.234 29.719 8.562 1 92.06 307 ALA A N 1
ATOM 2349 C CA . ALA A 1 307 ? -8.156 28.359 9.086 1 92.06 307 ALA A CA 1
ATOM 2350 C C . ALA A 1 307 ? -8.555 28.312 10.555 1 92.06 307 ALA A C 1
ATOM 2352 O O . ALA A 1 307 ? -9.195 27.359 11.008 1 92.06 307 ALA A O 1
ATOM 2353 N N . LEU A 1 308 ? -8.227 29.391 11.258 1 96.25 308 LEU A N 1
ATOM 2354 C CA . LEU A 1 308 ? -8.562 29.469 12.672 1 96.25 308 LEU A CA 1
ATOM 2355 C C . LEU A 1 308 ? -9.906 30.172 12.875 1 96.25 308 LEU A C 1
ATOM 2357 O O . LEU A 1 308 ? -10.016 31.391 12.703 1 96.25 308 LEU A O 1
ATOM 2361 N N . THR A 1 309 ? -10.906 29.453 13.305 1 93.88 309 THR A N 1
ATOM 2362 C CA . THR A 1 309 ? -12.258 29.984 13.438 1 93.88 309 THR A CA 1
ATOM 2363 C C . THR A 1 309 ? -12.477 30.562 14.836 1 93.88 309 THR A C 1
ATOM 2365 O O . THR A 1 309 ? -11.617 30.438 15.703 1 93.88 309 THR A O 1
ATOM 2368 N N . ALA A 1 310 ? -13.633 31.188 15.016 1 94 310 ALA A N 1
ATOM 2369 C CA . ALA A 1 310 ? -14.008 31.703 16.328 1 94 310 ALA A CA 1
ATOM 2370 C C . ALA A 1 310 ? -14.164 30.562 17.344 1 94 310 ALA A C 1
ATOM 2372 O O . ALA A 1 310 ? -13.758 30.688 18.5 1 94 310 ALA A O 1
ATOM 2373 N N . LYS A 1 311 ? -14.734 29.531 16.859 1 93.75 311 LYS A N 1
ATOM 2374 C CA . LYS A 1 311 ? -14.875 28.359 17.734 1 93.75 311 LYS A CA 1
ATOM 2375 C C . LYS A 1 311 ? -13.508 27.828 18.141 1 93.75 311 LYS A C 1
ATOM 2377 O O . LYS A 1 311 ? -13.32 27.422 19.297 1 93.75 311 LYS A O 1
ATOM 2382 N N . ASP A 1 312 ? -12.664 27.766 17.234 1 97.5 312 ASP A N 1
ATOM 2383 C CA . ASP A 1 312 ? -11.312 27.281 17.531 1 97.5 312 ASP A CA 1
ATOM 2384 C C . ASP A 1 312 ? -10.656 28.125 18.609 1 97.5 312 ASP A C 1
ATOM 2386 O O . ASP A 1 312 ? -10.055 27.578 19.547 1 97.5 312 ASP A O 1
ATOM 2390 N N . ARG A 1 313 ? -10.781 29.422 18.453 1 97.19 313 ARG A N 1
ATOM 2391 C CA . ARG A 1 313 ? -10.188 30.312 19.438 1 97.19 313 ARG A CA 1
ATOM 2392 C C . ARG A 1 313 ? -10.758 30.062 20.828 1 97.19 313 ARG A C 1
ATOM 2394 O O . ARG A 1 313 ? -10.023 30.078 21.812 1 97.19 313 ARG A O 1
ATOM 2401 N N . ALA A 1 314 ? -12.016 29.828 20.859 1 97.62 314 ALA A N 1
ATOM 2402 C CA . ALA A 1 314 ? -12.656 29.5 22.141 1 97.62 314 ALA A CA 1
ATOM 2403 C C . ALA A 1 314 ? -12.148 28.172 22.688 1 97.62 314 ALA A C 1
ATOM 2405 O O . ALA A 1 314 ? -11.844 28.062 23.875 1 97.62 314 ALA A O 1
ATOM 2406 N N . ASP A 1 315 ? -12.047 27.188 21.844 1 98.31 315 ASP A N 1
ATOM 2407 C CA . ASP A 1 315 ? -11.609 25.859 22.266 1 98.31 315 ASP A CA 1
ATOM 2408 C C . ASP A 1 315 ? -10.148 25.859 22.703 1 98.31 315 ASP A C 1
ATOM 2410 O O . ASP A 1 315 ? -9.734 25.047 23.516 1 98.31 315 ASP A O 1
ATOM 2414 N N . LEU A 1 316 ? -9.367 26.812 22.156 1 98.5 316 LEU A N 1
ATOM 2415 C CA . LEU A 1 316 ? -7.938 26.875 22.453 1 98.5 316 LEU A CA 1
ATOM 2416 C C . LEU A 1 316 ? -7.695 27.141 23.938 1 98.5 316 LEU A C 1
ATOM 2418 O O . LEU A 1 316 ? -6.637 26.797 24.469 1 98.5 316 LEU A O 1
ATOM 2422 N N . ASP A 1 317 ? -8.695 27.797 24.609 1 98.25 317 ASP A N 1
ATOM 2423 C CA . ASP A 1 317 ? -8.555 28 26.047 1 98.25 317 ASP A CA 1
ATOM 2424 C C . ASP A 1 317 ? -8.391 26.672 26.797 1 98.25 317 ASP A C 1
ATOM 2426 O O . ASP A 1 317 ? -7.5 26.531 27.625 1 98.25 317 ASP A O 1
ATOM 2430 N N . PHE A 1 318 ? -9.211 25.75 26.438 1 98.56 318 PHE A N 1
ATOM 2431 C CA . PHE A 1 318 ? -9.133 24.422 27.031 1 98.56 318 PHE A CA 1
ATOM 2432 C C . PHE A 1 318 ? -7.906 23.672 26.531 1 98.56 318 PHE A C 1
ATOM 2434 O O . PHE A 1 318 ? -7.184 23.047 27.312 1 98.56 318 PHE A O 1
ATOM 2441 N N . VAL A 1 319 ? -7.629 23.719 25.266 1 98.62 319 VAL A N 1
ATOM 2442 C CA . VAL A 1 319 ? -6.547 22.984 24.625 1 98.62 319 VAL A CA 1
ATOM 2443 C C . VAL A 1 319 ? -5.207 23.406 25.219 1 98.62 319 VAL A C 1
ATOM 2445 O O . VAL A 1 319 ? -4.395 22.547 25.609 1 98.62 319 VAL A O 1
ATOM 2448 N N . ALA A 1 320 ? -4.977 24.703 25.312 1 98.19 320 ALA A N 1
ATOM 2449 C CA . ALA A 1 320 ? -3.709 25.234 25.797 1 98.19 320 ALA A CA 1
ATOM 2450 C C . ALA A 1 320 ? -3.434 24.797 27.234 1 98.19 320 ALA A C 1
ATOM 2452 O O . ALA A 1 320 ? -2.277 24.625 27.609 1 98.19 320 ALA A O 1
ATOM 2453 N N . ALA A 1 321 ? -4.5 24.578 27.953 1 97.62 321 ALA A N 1
ATOM 2454 C CA . ALA A 1 321 ? -4.363 24.266 29.375 1 97.62 321 ALA A CA 1
ATOM 2455 C C . ALA A 1 321 ? -4.148 22.766 29.594 1 97.62 321 ALA A C 1
ATOM 2457 O O . ALA A 1 321 ? -3.533 22.359 30.578 1 97.62 321 ALA A O 1
ATOM 2458 N N . HIS A 1 322 ? -4.625 21.922 28.656 1 98.19 322 HIS A N 1
ATOM 2459 C CA . HIS A 1 322 ? -4.75 20.516 29.016 1 98.19 322 HIS A CA 1
ATOM 2460 C C . HIS A 1 322 ? -4.016 19.625 28.031 1 98.19 322 HIS A C 1
ATOM 2462 O O . HIS A 1 322 ? -3.652 18.484 28.375 1 98.19 322 HIS A O 1
ATOM 2468 N N . ALA A 1 323 ? -3.744 20.031 26.844 1 98.5 323 ALA A N 1
ATOM 2469 C CA . ALA A 1 323 ? -3.244 19.156 25.781 1 98.5 323 ALA A CA 1
ATOM 2470 C C . ALA A 1 323 ? -1.719 19.125 25.766 1 98.5 323 ALA A C 1
ATOM 2472 O O . ALA A 1 323 ? -1.073 20.031 26.297 1 98.5 323 ALA A O 1
ATOM 2473 N N . ASP A 1 324 ? -1.153 18.062 25.219 1 98.5 324 ASP A N 1
ATOM 2474 C CA . ASP A 1 324 ? 0.267 18.016 24.875 1 98.5 324 ASP A CA 1
ATOM 2475 C C . ASP A 1 324 ? 0.532 18.672 23.516 1 98.5 324 ASP A C 1
ATOM 2477 O O . ASP A 1 324 ? 1.668 19.047 23.219 1 98.5 324 ASP A O 1
ATOM 2481 N N . GLY A 1 325 ? -0.488 18.75 22.703 1 98.62 325 GLY A N 1
ATOM 2482 C CA . GLY A 1 325 ? -0.357 19.344 21.391 1 98.62 325 GLY A CA 1
ATOM 2483 C C . GLY A 1 325 ? -1.692 19.641 20.734 1 98.62 325 GLY A C 1
ATOM 2484 O O . GLY A 1 325 ? -2.734 19.172 21.188 1 98.62 325 GLY A O 1
ATOM 2485 N N . VAL A 1 326 ? -1.634 20.453 19.656 1 98.75 326 VAL A N 1
ATOM 2486 C CA . VAL A 1 326 ? -2.811 20.875 18.906 1 98.75 326 VAL A CA 1
ATOM 2487 C C . VAL A 1 326 ? -2.723 20.359 17.469 1 98.75 326 VAL A C 1
ATOM 2489 O O . VAL A 1 326 ? -1.676 20.484 16.828 1 98.75 326 VAL A O 1
ATOM 2492 N N . GLU A 1 327 ? -3.762 19.625 17.031 1 98.75 327 GLU A N 1
ATOM 2493 C CA . GLU A 1 327 ? -3.906 19.344 15.602 1 98.75 327 GLU A CA 1
ATOM 2494 C C . GLU A 1 327 ? -4.648 20.469 14.883 1 98.75 327 GLU A C 1
ATOM 2496 O O . GLU A 1 327 ? -5.77 20.812 15.258 1 98.75 327 GLU A O 1
ATOM 2501 N N . PHE A 1 328 ? -4.004 21.062 13.906 1 98.5 328 PHE A N 1
ATOM 2502 C CA . PHE A 1 328 ? -4.496 22.25 13.219 1 98.5 328 PHE A CA 1
ATOM 2503 C C . PHE A 1 328 ? -5.148 21.875 11.891 1 98.5 328 PHE A C 1
ATOM 2505 O O . PHE A 1 328 ? -4.473 21.797 10.859 1 98.5 328 PHE A O 1
ATOM 2512 N N . SER A 1 329 ? -6.473 21.766 11.875 1 96.81 329 SER A N 1
ATOM 2513 C CA . SER A 1 329 ? -7.262 21.391 10.703 1 96.81 329 SER A CA 1
ATOM 2514 C C . SER A 1 329 ? -7.297 22.516 9.68 1 96.81 329 SER A C 1
ATOM 2516 O O . SER A 1 329 ? -7.402 23.688 10.039 1 96.81 329 SER A O 1
ATOM 2518 N N . PHE A 1 330 ? -7.082 22.203 8.398 1 94.56 330 PHE A N 1
ATOM 2519 C CA . PHE A 1 330 ? -7.285 23.047 7.223 1 94.56 330 PHE A CA 1
ATOM 2520 C C . PHE A 1 330 ? -6.246 24.156 7.164 1 94.56 330 PHE A C 1
ATOM 2522 O O . PHE A 1 330 ? -6.516 25.234 6.641 1 94.56 330 PHE A O 1
ATOM 2529 N N . VAL A 1 331 ? -5.148 23.938 7.824 1 96.88 331 VAL A N 1
ATOM 2530 C CA . VAL A 1 331 ? -4.035 24.875 7.645 1 96.88 331 VAL A CA 1
ATOM 2531 C C . VAL A 1 331 ? -3.658 24.953 6.168 1 96.88 331 VAL A C 1
ATOM 2533 O O . VAL A 1 331 ? -3.645 23.938 5.469 1 96.88 331 VAL A O 1
ATOM 2536 N N . GLN A 1 332 ? -3.354 26.234 5.656 1 94.25 332 GLN A N 1
ATOM 2537 C CA . GLN A 1 332 ? -3.094 26.359 4.227 1 94.25 332 GLN A CA 1
ATOM 2538 C C . GLN A 1 332 ? -1.91 27.281 3.963 1 94.25 332 GLN A C 1
ATOM 2540 O O . GLN A 1 332 ? -1.392 27.328 2.846 1 94.25 332 GLN A O 1
ATOM 2545 N N . SER A 1 333 ? -1.485 28.016 4.984 1 95.5 333 SER A N 1
ATOM 2546 C CA . SER A 1 333 ? -0.473 29.031 4.723 1 95.5 333 SER A CA 1
ATOM 2547 C C . SER A 1 333 ? 0.377 29.297 5.961 1 95.5 333 SER A C 1
ATOM 2549 O O . SER A 1 333 ? 0.013 28.891 7.07 1 95.5 333 SER A O 1
ATOM 2551 N N . VAL A 1 334 ? 1.514 29.969 5.73 1 97.19 334 VAL A N 1
ATOM 2552 C CA . VAL A 1 334 ? 2.375 30.422 6.82 1 97.19 334 VAL A CA 1
ATOM 2553 C C . VAL A 1 334 ? 1.597 31.359 7.742 1 97.19 334 VAL A C 1
ATOM 2555 O O . VAL A 1 334 ? 1.749 31.297 8.961 1 97.19 334 VAL A O 1
ATOM 2558 N N . GLY A 1 335 ? 0.757 32.156 7.105 1 97.19 335 GLY A N 1
ATOM 2559 C CA . GLY A 1 335 ? -0.085 33.062 7.875 1 97.19 335 GLY A CA 1
ATOM 2560 C C . GLY A 1 335 ? -1 32.344 8.844 1 97.19 335 GLY A C 1
ATOM 2561 O O . GLY A 1 335 ? -1.192 32.812 9.977 1 97.19 335 GLY A O 1
ATOM 2562 N N . ASP A 1 336 ? -1.584 31.25 8.453 1 97.44 336 ASP A N 1
ATOM 2563 C CA . ASP A 1 336 ? -2.428 30.438 9.336 1 97.44 336 ASP A CA 1
ATOM 2564 C C . ASP A 1 336 ? -1.65 29.984 10.562 1 97.44 336 ASP A C 1
ATOM 2566 O O . ASP A 1 336 ? -2.146 30.062 11.688 1 97.44 336 ASP A O 1
ATOM 2570 N N . VAL A 1 337 ? -0.442 29.5 10.344 1 98.38 337 VAL A N 1
ATOM 2571 C CA . VAL A 1 337 ? 0.383 28.984 11.438 1 98.38 337 VAL A CA 1
ATOM 2572 C C . VAL A 1 337 ? 0.72 30.125 12.406 1 98.38 337 VAL A C 1
ATOM 2574 O O . VAL A 1 337 ? 0.628 29.953 13.625 1 98.38 337 VAL A O 1
ATOM 2577 N N . LYS A 1 338 ? 1.087 31.281 11.852 1 98.06 338 LYS A N 1
ATOM 2578 C CA . LYS A 1 338 ? 1.412 32.438 12.695 1 98.06 338 LYS A CA 1
ATOM 2579 C C . LYS A 1 338 ? 0.221 32.844 13.555 1 98.06 338 LYS A C 1
ATOM 2581 O O . LYS A 1 338 ? 0.386 33.156 14.727 1 98.06 338 LYS A O 1
ATOM 2586 N N . MET A 1 339 ? -0.916 32.75 12.945 1 97.81 339 MET A N 1
ATOM 2587 C CA . MET A 1 339 ? -2.127 33.125 13.68 1 97.81 339 MET A CA 1
ATOM 2588 C C . MET A 1 339 ? -2.371 32.188 14.844 1 97.81 339 MET A C 1
ATOM 2590 O O . MET A 1 339 ? -2.695 32.594 15.945 1 97.81 339 MET A O 1
ATOM 2594 N N . LEU A 1 340 ? -2.25 30.891 14.594 1 98.56 340 LEU A N 1
ATOM 2595 C CA . LEU A 1 340 ? -2.436 29.922 15.664 1 98.56 340 LEU A CA 1
ATOM 2596 C C . LEU A 1 340 ? -1.371 30.078 16.734 1 98.56 340 LEU A C 1
ATOM 2598 O O . LEU A 1 340 ? -1.679 30.031 17.938 1 98.56 340 LEU A O 1
ATOM 2602 N N . GLN A 1 341 ? -0.106 30.312 16.375 1 98.38 341 GLN A N 1
ATOM 2603 C CA . GLN A 1 341 ? 0.987 30.484 17.328 1 98.38 341 GLN A CA 1
ATOM 2604 C C . GLN A 1 341 ? 0.779 31.719 18.188 1 98.38 341 GLN A C 1
ATOM 2606 O O . GLN A 1 341 ? 1.039 31.688 19.391 1 98.38 341 GLN A O 1
ATOM 2611 N N . ALA A 1 342 ? 0.287 32.75 17.547 1 98.12 342 ALA A N 1
ATOM 2612 C CA . ALA A 1 342 ? -0.033 33.969 18.312 1 98.12 342 ALA A CA 1
ATOM 2613 C C . ALA A 1 342 ? -1.133 33.688 19.328 1 98.12 342 ALA A C 1
ATOM 2615 O O . ALA A 1 342 ? -1.052 34.156 20.469 1 98.12 342 ALA A O 1
ATOM 2616 N N . ALA A 1 343 ? -2.135 32.969 18.891 1 98.38 343 ALA A N 1
ATOM 2617 C CA . ALA A 1 343 ? -3.244 32.625 19.781 1 98.38 343 ALA A CA 1
ATOM 2618 C C . ALA A 1 343 ? -2.766 31.781 20.953 1 98.38 343 ALA A C 1
ATOM 2620 O O . ALA A 1 343 ? -3.232 31.953 22.094 1 98.38 343 ALA A O 1
ATOM 2621 N N . LEU A 1 344 ? -1.894 30.844 20.734 1 98.56 344 LEU A N 1
ATOM 2622 C CA . LEU A 1 344 ? -1.332 30.016 21.781 1 98.56 344 LEU A CA 1
ATOM 2623 C C . LEU A 1 344 ? -0.47 30.844 22.734 1 98.56 344 LEU A C 1
ATOM 2625 O O . LEU A 1 344 ? -0.529 30.656 23.953 1 98.56 344 LEU A O 1
ATOM 2629 N N . ALA A 1 345 ? 0.331 31.766 22.141 1 98.12 345 ALA A N 1
ATOM 2630 C CA . ALA A 1 345 ? 1.208 32.625 22.938 1 98.12 345 ALA A CA 1
ATOM 2631 C C . ALA A 1 345 ? 0.402 33.5 23.891 1 98.12 345 ALA A C 1
ATOM 2633 O O . ALA A 1 345 ? 0.845 33.812 25 1 98.12 345 ALA A O 1
ATOM 2634 N N . GLU A 1 346 ? -0.732 33.906 23.422 1 98.19 346 GLU A N 1
ATOM 2635 C CA . GLU A 1 346 ? -1.621 34.688 24.266 1 98.19 346 GLU A CA 1
ATOM 2636 C C . GLU A 1 346 ? -2.076 33.906 25.484 1 98.19 346 GLU A C 1
ATOM 2638 O O . GLU A 1 346 ? -2.207 34.438 26.578 1 98.19 346 GLU A O 1
ATOM 2643 N N . ARG A 1 347 ? -2.281 32.688 25.344 1 97.94 347 ARG A N 1
ATOM 2644 C CA . ARG A 1 347 ? -2.855 31.828 26.375 1 97.94 347 ARG A CA 1
ATOM 2645 C C . ARG A 1 347 ? -1.769 31.234 27.266 1 97.94 347 ARG A C 1
ATOM 2647 O O . ARG A 1 347 ? -1.998 31 28.453 1 97.94 347 ARG A O 1
ATOM 2654 N N . ARG A 1 348 ? -0.638 30.984 26.641 1 97.5 348 ARG A N 1
ATOM 2655 C CA . ARG A 1 348 ? 0.524 30.469 27.359 1 97.5 348 ARG A CA 1
ATOM 2656 C C . ARG A 1 348 ? 1.775 31.266 27.031 1 97.5 348 ARG A C 1
ATOM 2658 O O . ARG A 1 348 ? 2.707 30.75 26.406 1 97.5 348 ARG A O 1
ATOM 2665 N N . PRO A 1 349 ? 1.882 32.406 27.5 1 96.12 349 PRO A N 1
ATOM 2666 C CA . PRO A 1 349 ? 2.945 33.312 27.094 1 96.12 349 PRO A CA 1
ATOM 2667 C C . PRO A 1 349 ? 4.34 32.781 27.406 1 96.12 349 PRO A C 1
ATOM 2669 O O . PRO A 1 349 ? 5.297 33.094 26.688 1 96.12 349 PRO A O 1
ATOM 2672 N N . ASP A 1 350 ? 4.461 31.859 28.375 1 96.38 350 ASP A N 1
ATOM 2673 C CA . ASP A 1 350 ? 5.789 31.484 28.844 1 96.38 350 ASP A CA 1
ATOM 2674 C C . ASP A 1 350 ? 6.258 30.188 28.188 1 96.38 350 ASP A C 1
ATOM 2676 O O . ASP A 1 350 ? 7.457 29.922 28.109 1 96.38 350 ASP A O 1
ATOM 2680 N N . ASP A 1 351 ? 5.273 29.375 27.703 1 97.19 351 ASP A N 1
ATOM 2681 C CA . ASP A 1 351 ? 5.762 28.062 27.281 1 97.19 351 ASP A CA 1
ATOM 2682 C C . ASP A 1 351 ? 4.91 27.484 26.156 1 97.19 351 ASP A C 1
ATOM 2684 O O . ASP A 1 351 ? 4.797 26.266 26.016 1 97.19 351 ASP A O 1
ATOM 2688 N N . TRP A 1 352 ? 4.23 28.359 25.422 1 97.19 352 TRP A N 1
ATOM 2689 C CA . TRP A 1 352 ? 3.406 27.891 24.297 1 97.19 352 TRP A CA 1
ATOM 2690 C C . TRP A 1 352 ? 4.227 27.047 23.344 1 97.19 352 TRP A C 1
ATOM 2692 O O . TRP A 1 352 ? 3.684 26.172 22.656 1 97.19 352 TRP A O 1
ATOM 2702 N N . HIS A 1 353 ? 5.578 27.25 23.281 1 96.75 353 HIS A N 1
ATOM 2703 C CA . HIS A 1 353 ? 6.465 26.547 22.359 1 96.75 353 HIS A CA 1
ATOM 2704 C C . HIS A 1 353 ? 6.645 25.094 22.766 1 96.75 353 HIS A C 1
ATOM 2706 O O . HIS A 1 353 ? 7.199 24.297 22.016 1 96.75 353 HIS A O 1
ATOM 2712 N N . LYS A 1 354 ? 6.133 24.734 23.906 1 97.25 354 LYS A N 1
ATOM 2713 C CA . LYS A 1 354 ? 6.191 23.359 24.359 1 97.25 354 LYS A CA 1
ATOM 2714 C C . LYS A 1 354 ? 5.023 22.547 23.797 1 97.25 354 LYS A C 1
ATOM 2716 O O . LYS A 1 354 ? 5.055 21.312 23.797 1 97.25 354 LYS A O 1
ATOM 2721 N N . LEU A 1 355 ? 3.963 23.203 23.406 1 98.38 355 LEU A N 1
ATOM 2722 C CA . LEU A 1 355 ? 2.838 22.516 22.781 1 98.38 355 LEU A CA 1
ATOM 2723 C C . LEU A 1 355 ? 3.201 22.062 21.375 1 98.38 355 LEU A C 1
ATOM 2725 O O . LEU A 1 355 ? 3.725 22.844 20.578 1 98.38 355 LEU A O 1
ATOM 2729 N N . SER A 1 356 ? 2.979 20.781 21.156 1 98.69 356 SER A N 1
ATOM 2730 C CA . SER A 1 356 ? 3.219 20.297 19.797 1 98.69 356 SER A CA 1
ATOM 2731 C C . SER A 1 356 ? 2.16 20.812 18.828 1 98.69 356 SER A C 1
ATOM 2733 O O . SER A 1 356 ? 1.043 21.141 19.234 1 98.69 356 SER A O 1
ATOM 2735 N N . LEU A 1 357 ? 2.555 20.906 17.609 1 98.81 357 LEU A N 1
ATOM 2736 C CA . LEU A 1 357 ? 1.656 21.312 16.547 1 98.81 357 LEU A CA 1
ATOM 2737 C C . LEU A 1 357 ? 1.623 20.281 15.43 1 98.81 357 LEU A C 1
ATOM 2739 O O . LEU A 1 357 ? 2.66 19.953 14.852 1 98.81 357 LEU A O 1
ATOM 2743 N N . VAL A 1 358 ? 0.457 19.703 15.164 1 98.88 358 VAL A N 1
ATOM 2744 C CA . VAL A 1 358 ? 0.267 18.766 14.055 1 98.88 358 VAL A CA 1
ATOM 2745 C C . VAL A 1 358 ? -0.423 19.484 12.898 1 98.88 358 VAL A C 1
ATOM 2747 O O . VAL A 1 358 ? -1.566 19.922 13.023 1 98.88 358 VAL A O 1
ATOM 2750 N N . LEU A 1 359 ? 0.283 19.641 11.781 1 98.81 359 LEU A N 1
ATOM 2751 C CA . LEU A 1 359 ? -0.246 20.266 10.578 1 98.81 359 LEU A CA 1
ATOM 2752 C C . LEU A 1 359 ? -1.055 19.266 9.758 1 98.81 359 LEU A C 1
ATOM 2754 O O . LEU A 1 359 ? -0.493 18.328 9.18 1 98.81 359 LEU A O 1
ATOM 2758 N N . LYS A 1 360 ? -2.33 19.422 9.68 1 98.31 360 LYS A N 1
ATOM 2759 C CA . LYS A 1 360 ? -3.164 18.531 8.883 1 98.31 360 LYS A CA 1
ATOM 2760 C C . LYS A 1 360 ? -3.236 18.984 7.43 1 98.31 360 LYS A C 1
ATOM 2762 O O . LYS A 1 360 ? -3.824 20.031 7.133 1 98.31 360 LYS A O 1
ATOM 2767 N N . ILE A 1 361 ? -2.635 18.25 6.539 1 97.5 361 ILE A N 1
ATOM 2768 C CA . ILE A 1 361 ? -2.598 18.578 5.117 1 97.5 361 ILE A CA 1
ATOM 2769 C C . ILE A 1 361 ? -3.84 18.031 4.43 1 97.5 361 ILE A C 1
ATOM 2771 O O . ILE A 1 361 ? -3.885 16.844 4.078 1 97.5 361 ILE A O 1
ATOM 2775 N N . GLU A 1 362 ? -4.828 18.969 4.152 1 94.56 362 GLU A N 1
ATOM 2776 C CA . GLU A 1 362 ? -6.156 18.531 3.727 1 94.56 362 GLU A CA 1
ATOM 2777 C C . GLU A 1 362 ? -6.551 19.188 2.408 1 94.56 362 GLU A C 1
ATOM 2779 O O . GLU A 1 362 ? -7.562 18.828 1.806 1 94.56 362 GLU A O 1
ATOM 2784 N N . THR A 1 363 ? -5.773 20.188 1.946 1 91.94 363 THR A N 1
ATOM 2785 C CA . THR A 1 363 ? -6.168 20.969 0.784 1 91.94 363 THR A CA 1
ATOM 2786 C C . THR A 1 363 ? -5.02 21.078 -0.214 1 91.94 363 THR A C 1
ATOM 2788 O O . THR A 1 363 ? -3.857 20.859 0.144 1 91.94 363 THR A O 1
ATOM 2791 N N . PRO A 1 364 ? -5.352 21.391 -1.455 1 91.44 364 PRO A N 1
ATOM 2792 C CA . PRO A 1 364 ? -4.293 21.609 -2.443 1 91.44 364 PRO A CA 1
ATOM 2793 C C . PRO A 1 364 ? -3.342 22.734 -2.047 1 91.44 364 PRO A C 1
ATOM 2795 O O . PRO A 1 364 ? -2.135 22.641 -2.285 1 91.44 364 PRO A O 1
ATOM 2798 N N . ASP A 1 365 ? -3.875 23.734 -1.396 1 92.44 365 ASP A N 1
ATOM 2799 C CA . ASP A 1 365 ? -3.037 24.844 -0.961 1 92.44 365 ASP A CA 1
ATOM 2800 C C . ASP A 1 365 ? -2.062 24.406 0.128 1 92.44 365 ASP A C 1
ATOM 2802 O O . ASP A 1 365 ? -0.9 24.812 0.133 1 92.44 365 ASP A O 1
ATOM 2806 N N . ALA A 1 366 ? -2.582 23.625 1.051 1 95 366 ALA A N 1
ATOM 2807 C CA . ALA A 1 366 ? -1.698 23.109 2.09 1 95 366 ALA A CA 1
ATOM 2808 C C . ALA A 1 366 ? -0.548 22.312 1.479 1 95 366 ALA A C 1
ATOM 2810 O O . ALA A 1 366 ? 0.595 22.406 1.93 1 95 366 ALA A O 1
ATOM 2811 N N . VAL A 1 367 ? -0.855 21.531 0.433 1 95.31 367 VAL A N 1
ATOM 2812 C CA . VAL A 1 367 ? 0.168 20.766 -0.264 1 95.31 367 VAL A CA 1
ATOM 2813 C C . VAL A 1 367 ? 1.16 21.719 -0.937 1 95.31 367 VAL A C 1
ATOM 2815 O O . VAL A 1 367 ? 2.375 21.562 -0.777 1 95.31 367 VAL A O 1
ATOM 2818 N N . ALA A 1 368 ? 0.672 22.688 -1.587 1 94.06 368 ALA A N 1
ATOM 2819 C CA . ALA A 1 368 ? 1.5 23.609 -2.357 1 94.06 368 ALA A CA 1
ATOM 2820 C C . ALA A 1 368 ? 2.445 24.391 -1.447 1 94.06 368 ALA A C 1
ATOM 2822 O O . ALA A 1 368 ? 3.572 24.703 -1.835 1 94.06 368 ALA A O 1
ATOM 2823 N N . HIS A 1 369 ? 2.021 24.672 -0.226 1 96.06 369 HIS A N 1
ATOM 2824 C CA . HIS A 1 369 ? 2.793 25.531 0.671 1 96.06 369 HIS A CA 1
ATOM 2825 C C . HIS A 1 369 ? 3.465 24.719 1.769 1 96.06 369 HIS A C 1
ATOM 2827 O O . HIS A 1 369 ? 4.039 25.281 2.703 1 96.06 369 HIS A O 1
ATOM 2833 N N . LEU A 1 370 ? 3.492 23.422 1.686 1 98.06 370 LEU A N 1
ATOM 2834 C CA . LEU A 1 370 ? 3.859 22.516 2.766 1 98.06 370 LEU A CA 1
ATOM 2835 C C . LEU A 1 370 ? 5.254 22.828 3.295 1 98.06 370 LEU A C 1
ATOM 2837 O O . LEU A 1 370 ? 5.445 22.969 4.508 1 98.06 370 LEU A O 1
ATOM 2841 N N . PRO A 1 371 ? 6.301 23.062 2.42 1 98.06 371 PRO A N 1
ATOM 2842 C CA . PRO A 1 371 ? 7.633 23.312 2.977 1 98.06 371 PRO A CA 1
ATOM 2843 C C . PRO A 1 371 ? 7.676 24.578 3.84 1 98.06 371 PRO A C 1
ATOM 2845 O O . PRO A 1 371 ? 8.273 24.562 4.918 1 98.06 371 PRO A O 1
ATOM 2848 N N . ASP A 1 372 ? 6.988 25.594 3.436 1 98.12 372 ASP A N 1
ATOM 2849 C CA . ASP A 1 372 ? 7.012 26.875 4.148 1 98.12 372 ASP A CA 1
ATOM 2850 C C . ASP A 1 372 ? 6.211 26.781 5.445 1 98.12 372 ASP A C 1
ATOM 2852 O O . ASP A 1 372 ? 6.641 27.297 6.48 1 98.12 372 ASP A O 1
ATOM 2856 N N . ILE A 1 373 ? 5.023 26.141 5.375 1 98.06 373 ILE A N 1
ATOM 2857 C CA . ILE A 1 373 ? 4.191 25.969 6.559 1 98.06 373 ILE A CA 1
ATOM 2858 C C . ILE A 1 373 ? 4.945 25.141 7.598 1 98.06 373 ILE A C 1
ATOM 2860 O O . ILE A 1 373 ? 4.895 25.438 8.789 1 98.06 373 ILE A O 1
ATOM 2864 N N . LEU A 1 374 ? 5.602 24.156 7.094 1 98.5 374 LEU A N 1
ATOM 2865 C CA . LEU A 1 374 ? 6.344 23.234 7.938 1 98.5 374 LEU A CA 1
ATOM 2866 C C . LEU A 1 374 ? 7.473 23.953 8.672 1 98.5 374 LEU A C 1
ATOM 2868 O O . LEU A 1 374 ? 7.641 23.781 9.883 1 98.5 374 LEU A O 1
ATOM 2872 N N . VAL A 1 375 ? 8.273 24.797 8.031 1 98.62 375 VAL A N 1
ATOM 2873 C CA . VAL A 1 375 ? 9.414 25.484 8.625 1 98.62 375 VAL A CA 1
ATOM 2874 C C . VAL A 1 375 ? 8.922 26.516 9.641 1 98.62 375 VAL A C 1
ATOM 2876 O O . VAL A 1 375 ? 9.492 26.656 10.727 1 98.62 375 VAL A O 1
ATOM 2879 N N . GLN A 1 376 ? 7.801 27.203 9.312 1 98.5 376 GLN A N 1
ATOM 2880 C CA . GLN A 1 376 ? 7.223 28.141 10.266 1 98.5 376 GLN A CA 1
ATOM 2881 C C . GLN A 1 376 ? 6.836 27.438 11.562 1 98.5 376 GLN A C 1
ATOM 2883 O O . GLN A 1 376 ? 7.086 27.953 12.656 1 98.5 376 GLN A O 1
ATOM 2888 N N . ALA A 1 377 ? 6.27 26.281 11.453 1 98.75 377 ALA A N 1
ATOM 2889 C CA . ALA A 1 377 ? 5.812 25.547 12.625 1 98.75 377 ALA A CA 1
ATOM 2890 C C . ALA A 1 377 ? 6.984 24.922 13.375 1 98.75 377 ALA A C 1
ATOM 2892 O O . ALA A 1 377 ? 7.215 25.234 14.547 1 98.75 377 ALA A O 1
ATOM 2893 N N . ALA A 1 378 ? 7.824 24.188 12.703 1 98.75 378 ALA A N 1
ATOM 2894 C CA . ALA A 1 378 ? 8.891 23.391 13.312 1 98.75 378 ALA A CA 1
ATOM 2895 C C . ALA A 1 378 ? 10.031 24.297 13.789 1 98.75 378 ALA A C 1
ATOM 2897 O O . ALA A 1 378 ? 10.82 23.906 14.648 1 98.75 378 ALA A O 1
ATOM 2898 N N . GLY A 1 379 ? 10.109 25.438 13.211 1 98.62 379 GLY A N 1
ATOM 2899 C CA . GLY A 1 379 ? 11.109 26.391 13.664 1 98.62 379 GLY A CA 1
ATOM 2900 C C . GLY A 1 379 ? 10.797 26.984 15.031 1 98.62 379 GLY A C 1
ATOM 2901 O O . GLY A 1 379 ? 11.656 27.625 15.648 1 98.62 379 GLY A O 1
ATOM 2902 N N . ARG A 1 380 ? 9.57 26.688 15.562 1 98.06 380 ARG A N 1
ATOM 2903 C CA . ARG A 1 380 ? 9.164 27.375 16.781 1 98.06 380 ARG A CA 1
ATOM 2904 C C . ARG A 1 380 ? 8.727 26.375 17.859 1 98.06 380 ARG A C 1
ATOM 2906 O O . ARG A 1 380 ? 8.828 26.656 19.047 1 98.06 380 ARG A O 1
ATOM 2913 N N . GLN A 1 381 ? 8.25 25.234 17.5 1 98.25 381 GLN A N 1
ATOM 2914 C CA . GLN A 1 381 ? 7.734 24.266 18.469 1 98.25 381 GLN A CA 1
ATOM 2915 C C . GLN A 1 381 ? 7.766 22.844 17.891 1 98.25 381 GLN A C 1
ATOM 2917 O O . GLN A 1 381 ? 7.969 22.672 16.688 1 98.25 381 GLN A O 1
ATOM 2922 N N . PRO A 1 382 ? 7.656 21.719 18.719 1 98.56 382 PRO A N 1
ATOM 2923 C CA . PRO A 1 382 ? 7.562 20.359 18.156 1 98.56 382 PRO A CA 1
ATOM 2924 C C . PRO A 1 382 ? 6.434 20.234 17.125 1 98.56 382 PRO A C 1
ATOM 2926 O O . PRO A 1 382 ? 5.316 20.703 17.375 1 98.56 382 PRO A O 1
ATOM 2929 N N . THR A 1 383 ? 6.75 19.656 15.977 1 98.88 383 THR A N 1
ATOM 2930 C CA . THR A 1 383 ? 5.801 19.688 14.875 1 98.88 383 THR A CA 1
ATOM 2931 C C . THR A 1 383 ? 5.746 18.344 14.164 1 98.88 383 THR A C 1
ATOM 2933 O O . THR A 1 383 ? 6.766 17.656 14.039 1 98.88 383 THR A O 1
ATOM 2936 N N . ALA A 1 384 ? 4.574 17.922 13.773 1 98.88 384 ALA A N 1
ATOM 2937 C CA . ALA A 1 384 ? 4.359 16.797 12.867 1 98.88 384 ALA A CA 1
ATOM 2938 C C . ALA A 1 384 ? 3.453 17.188 11.703 1 98.88 384 ALA A C 1
ATOM 2940 O O . ALA A 1 384 ? 2.734 18.188 11.781 1 98.88 384 ALA A O 1
ATOM 2941 N N . VAL A 1 385 ? 3.574 16.484 10.625 1 98.81 385 VAL A N 1
ATOM 2942 C CA . VAL A 1 385 ? 2.676 16.609 9.484 1 98.81 385 VAL A CA 1
ATOM 2943 C C . VAL A 1 385 ? 1.73 15.406 9.438 1 98.81 385 VAL A C 1
ATOM 2945 O O . VAL A 1 385 ? 2.164 14.266 9.57 1 98.81 385 VAL A O 1
ATOM 2948 N N . MET A 1 386 ? 0.478 15.688 9.344 1 98.75 386 MET A N 1
ATOM 2949 C CA . MET A 1 386 ? -0.502 14.617 9.188 1 98.75 386 MET A CA 1
ATOM 2950 C C . MET A 1 386 ? -1.025 14.57 7.754 1 98.75 386 MET A C 1
ATOM 2952 O O . MET A 1 386 ? -1.526 15.57 7.234 1 98.75 386 MET A O 1
ATOM 2956 N N . ILE A 1 387 ? -0.853 13.469 7.105 1 97.81 387 ILE A N 1
ATOM 2957 C CA . ILE A 1 387 ? -1.505 13.25 5.816 1 97.81 387 ILE A CA 1
ATOM 2958 C C . ILE A 1 387 ? -2.982 12.938 6.031 1 97.81 387 ILE A C 1
ATOM 2960 O O . ILE A 1 387 ? -3.354 11.781 6.246 1 97.81 387 ILE A O 1
ATOM 2964 N N . ALA A 1 388 ? -3.742 13.945 5.957 1 95.75 388 ALA A N 1
ATOM 2965 C CA . ALA A 1 388 ? -5.18 13.758 6.125 1 95.75 388 ALA A CA 1
ATOM 2966 C C . ALA A 1 388 ? -5.828 13.297 4.824 1 95.75 388 ALA A C 1
ATOM 2968 O O . ALA A 1 388 ? -6.469 14.086 4.129 1 95.75 388 ALA A O 1
ATOM 2969 N N . ARG A 1 389 ? -5.766 12.047 4.57 1 93.44 389 ARG A N 1
ATOM 2970 C CA . ARG A 1 389 ? -6.023 11.477 3.25 1 93.44 389 ARG A CA 1
ATOM 2971 C C . ARG A 1 389 ? -7.496 11.594 2.881 1 93.44 389 ARG A C 1
ATOM 2973 O O . ARG A 1 389 ? -7.844 11.68 1.701 1 93.44 389 ARG A O 1
ATOM 2980 N N . GLY A 1 390 ? -8.414 11.539 3.896 1 89.69 390 GLY A N 1
ATOM 2981 C CA . GLY A 1 390 ? -9.836 11.656 3.605 1 89.69 390 GLY A CA 1
ATOM 2982 C C . GLY A 1 390 ? -10.188 12.93 2.859 1 89.69 390 GLY A C 1
ATOM 2983 O O . GLY A 1 390 ? -10.594 12.883 1.697 1 89.69 390 GLY A O 1
ATOM 2984 N N . ASP A 1 391 ? -9.898 14.016 3.494 1 89.94 391 ASP A N 1
ATOM 2985 C CA . ASP A 1 391 ? -10.203 15.328 2.914 1 89.94 391 ASP A CA 1
ATOM 2986 C C . ASP A 1 391 ? -9.336 15.594 1.688 1 89.94 391 ASP A C 1
ATOM 2988 O O . ASP A 1 391 ? -9.82 16.125 0.682 1 89.94 391 ASP A O 1
ATOM 2992 N N . LEU A 1 392 ? -8.109 15.266 1.752 1 93.94 392 LEU A N 1
ATOM 2993 C CA . LEU A 1 392 ? -7.184 15.57 0.665 1 93.94 392 LEU A CA 1
ATOM 2994 C C . LEU A 1 392 ? -7.562 14.812 -0.602 1 93.94 392 LEU A C 1
ATOM 2996 O O . LEU A 1 392 ? -7.504 15.367 -1.703 1 93.94 392 LEU A O 1
ATOM 3000 N N . ALA A 1 393 ? -7.973 13.578 -0.452 1 92.69 393 ALA A N 1
ATOM 3001 C CA . ALA A 1 393 ? -8.352 12.758 -1.601 1 92.69 393 ALA A CA 1
ATOM 3002 C C . ALA A 1 393 ? -9.523 13.375 -2.354 1 92.69 393 ALA A C 1
ATOM 3004 O O . ALA A 1 393 ? -9.562 13.359 -3.586 1 92.69 393 ALA A O 1
ATOM 3005 N N . VAL A 1 394 ? -10.477 13.859 -1.613 1 89.69 394 VAL A N 1
ATOM 3006 C CA . VAL A 1 394 ? -11.664 14.469 -2.219 1 89.69 394 VAL A CA 1
ATOM 3007 C C . VAL A 1 394 ? -11.258 15.703 -3.02 1 89.69 394 VAL A C 1
ATOM 3009 O O . VAL A 1 394 ? -11.805 15.961 -4.094 1 89.69 394 VAL A O 1
ATOM 3012 N N . GLU A 1 395 ? -10.25 16.375 -2.514 1 91.69 395 GLU A N 1
ATOM 3013 C CA . GLU A 1 395 ? -9.844 17.656 -3.1 1 91.69 395 GLU A CA 1
ATOM 3014 C C . GLU A 1 395 ? -8.977 17.438 -4.34 1 91.69 395 GLU A C 1
ATOM 3016 O O . GLU A 1 395 ? -9.172 18.094 -5.363 1 91.69 395 GLU A O 1
ATOM 3021 N N . ILE A 1 396 ? -8.055 16.469 -4.316 1 91.38 396 ILE A N 1
ATOM 3022 C CA . ILE A 1 396 ? -7.078 16.422 -5.395 1 91.38 396 ILE A CA 1
ATOM 3023 C C . ILE A 1 396 ? -7.297 15.156 -6.227 1 91.38 396 ILE A C 1
ATOM 3025 O O . ILE A 1 396 ? -6.695 15 -7.293 1 91.38 396 ILE A O 1
ATOM 3029 N N . GLY A 1 397 ? -8.172 14.344 -5.789 1 89.38 397 GLY A N 1
ATOM 3030 C CA . GLY A 1 397 ? -8.398 13.078 -6.473 1 89.38 397 GLY A CA 1
ATOM 3031 C C . GLY A 1 397 ? -7.57 11.938 -5.91 1 89.38 397 GLY A C 1
ATOM 3032 O O . GLY A 1 397 ? -6.492 12.164 -5.359 1 89.38 397 GLY A O 1
ATOM 3033 N N . PHE A 1 398 ? -8.031 10.695 -6.133 1 87.12 398 PHE A N 1
ATOM 3034 C CA . PHE A 1 398 ? -7.449 9.516 -5.5 1 87.12 398 PHE A CA 1
ATOM 3035 C C . PHE A 1 398 ? -6.098 9.18 -6.121 1 87.12 398 PHE A C 1
ATOM 3037 O O . PHE A 1 398 ? -5.152 8.828 -5.41 1 87.12 398 PHE A O 1
ATOM 3044 N N . ALA A 1 399 ? -5.961 9.273 -7.441 1 87.75 399 ALA A N 1
ATOM 3045 C CA . ALA A 1 399 ? -4.695 8.961 -8.094 1 87.75 399 ALA A CA 1
ATOM 3046 C C . ALA A 1 399 ? -3.596 9.914 -7.648 1 87.75 399 ALA A C 1
ATOM 3048 O O . ALA A 1 399 ? -2.482 9.484 -7.328 1 87.75 399 ALA A O 1
ATOM 3049 N N . ARG A 1 400 ? -3.967 11.172 -7.559 1 91.19 400 ARG A N 1
ATOM 3050 C CA . ARG A 1 400 ? -2.998 12.172 -7.113 1 91.19 400 ARG A CA 1
ATOM 3051 C C . ARG A 1 400 ? -2.656 11.984 -5.637 1 91.19 400 ARG A C 1
ATOM 3053 O O . ARG A 1 400 ? -1.521 12.227 -5.223 1 91.19 400 ARG A O 1
ATOM 3060 N N . LEU A 1 401 ? -3.607 11.578 -4.883 1 93.56 401 LEU A N 1
ATOM 3061 C CA . LEU A 1 401 ? -3.355 11.328 -3.469 1 93.56 401 LEU A CA 1
ATOM 3062 C C . LEU A 1 401 ? -2.307 10.234 -3.285 1 93.56 401 LEU A C 1
ATOM 3064 O O . LEU A 1 401 ? -1.425 10.352 -2.43 1 93.56 401 LEU A O 1
ATOM 3068 N N . ALA A 1 402 ? -2.42 9.211 -4.086 1 91.31 402 ALA A N 1
ATOM 3069 C CA . ALA A 1 402 ? -1.47 8.102 -3.975 1 91.31 402 ALA A CA 1
ATOM 3070 C C . ALA A 1 402 ? -0.037 8.594 -4.18 1 91.31 402 ALA A C 1
ATOM 3072 O O . ALA A 1 402 ? 0.883 8.133 -3.498 1 91.31 402 ALA A O 1
ATOM 3073 N N . GLU A 1 403 ? 0.127 9.508 -5.023 1 90.06 403 GLU A N 1
ATOM 3074 C CA . GLU A 1 403 ? 1.432 10.109 -5.277 1 90.06 403 GLU A CA 1
ATOM 3075 C C . GLU A 1 403 ? 1.824 11.062 -4.152 1 90.06 403 GLU A C 1
ATOM 3077 O O . GLU A 1 403 ? 2.955 11.023 -3.662 1 90.06 403 GLU A O 1
ATOM 3082 N N . MET A 1 404 ? 0.893 11.82 -3.734 1 93.56 404 MET A N 1
ATOM 3083 C CA . MET A 1 404 ? 1.149 12.906 -2.801 1 93.56 404 MET A CA 1
ATOM 3084 C C . MET A 1 404 ? 1.504 12.375 -1.418 1 93.56 404 MET A C 1
ATOM 3086 O O . MET A 1 404 ? 2.32 12.961 -0.709 1 93.56 404 MET A O 1
ATOM 3090 N N . GLN A 1 405 ? 0.875 11.297 -1.072 1 94 405 GLN A N 1
ATOM 3091 C CA . GLN A 1 405 ? 1.209 10.742 0.236 1 94 405 GLN A CA 1
ATOM 3092 C C . GLN A 1 405 ? 2.68 10.344 0.304 1 94 405 GLN A C 1
ATOM 3094 O O . GLN A 1 405 ? 3.322 10.492 1.345 1 94 405 GLN A O 1
ATOM 3099 N N . GLU A 1 406 ? 3.264 9.898 -0.795 1 91.69 406 GLU A N 1
ATOM 3100 C CA . GLU A 1 406 ? 4.691 9.594 -0.841 1 91.69 406 GLU A CA 1
ATOM 3101 C C . GLU A 1 406 ? 5.527 10.867 -0.739 1 91.69 406 GLU A C 1
ATOM 3103 O O . GLU A 1 406 ? 6.48 10.93 0.038 1 91.69 406 GLU A O 1
ATOM 3108 N N . GLU A 1 407 ? 5.125 11.82 -1.482 1 94.06 407 GLU A N 1
ATOM 3109 C CA . GLU A 1 407 ? 5.887 13.07 -1.509 1 94.06 407 GLU A CA 1
ATOM 3110 C C . GLU A 1 407 ? 5.879 13.75 -0.144 1 94.06 407 GLU A C 1
ATOM 3112 O O . GLU A 1 407 ? 6.887 14.32 0.278 1 94.06 407 GLU A O 1
ATOM 3117 N N . ILE A 1 408 ? 4.77 13.648 0.52 1 97.31 408 ILE A N 1
ATOM 3118 C CA . ILE A 1 408 ? 4.676 14.266 1.838 1 97.31 408 ILE A CA 1
ATOM 3119 C C . ILE A 1 408 ? 5.59 13.531 2.816 1 97.31 408 ILE A C 1
ATOM 3121 O O . ILE A 1 408 ? 6.238 14.164 3.658 1 97.31 408 ILE A O 1
ATOM 3125 N N . LEU A 1 409 ? 5.672 12.188 2.666 1 96.44 409 LEU A N 1
ATOM 3126 C CA . LEU A 1 409 ? 6.621 11.43 3.471 1 96.44 409 LEU A CA 1
ATOM 3127 C C . LEU A 1 409 ? 8.047 11.898 3.221 1 96.44 409 LEU A C 1
ATOM 3129 O O . LEU A 1 409 ? 8.836 12.039 4.16 1 96.44 409 LEU A O 1
ATOM 3133 N N . TRP A 1 410 ? 8.375 12.211 1.954 1 96.06 410 TRP A N 1
ATOM 3134 C CA . TRP A 1 410 ? 9.719 12.656 1.598 1 96.06 410 TRP A CA 1
ATOM 3135 C C . TRP A 1 410 ? 10.023 14.016 2.223 1 96.06 410 TRP A C 1
ATOM 3137 O O . TRP A 1 410 ? 11.109 14.219 2.775 1 96.06 410 TRP A O 1
ATOM 3147 N N . ILE A 1 411 ? 9.039 14.891 2.189 1 97.56 411 ILE A N 1
ATOM 3148 C CA . ILE A 1 411 ? 9.219 16.234 2.719 1 97.56 411 ILE A CA 1
ATOM 3149 C C . ILE A 1 411 ? 9.391 16.172 4.234 1 97.56 411 ILE A C 1
ATOM 3151 O O . ILE A 1 411 ? 10.242 16.859 4.797 1 97.56 411 ILE A O 1
ATOM 3155 N N . GLY A 1 412 ? 8.555 15.344 4.891 1 98.25 412 GLY A N 1
ATOM 3156 C CA . GLY A 1 412 ? 8.711 15.156 6.32 1 98.25 412 GLY A CA 1
ATOM 3157 C C . GLY A 1 412 ? 10.086 14.641 6.707 1 98.25 412 GLY A C 1
ATOM 3158 O O . GLY A 1 412 ? 10.719 15.164 7.629 1 98.25 412 GLY A O 1
ATOM 3159 N N . GLU A 1 413 ? 10.578 13.656 5.969 1 98 413 GLU A N 1
ATOM 3160 C CA . GLU A 1 413 ? 11.891 13.086 6.246 1 98 413 GLU A CA 1
ATOM 3161 C C . GLU A 1 413 ? 13 14.102 5.965 1 98 413 GLU A C 1
ATOM 3163 O O . GLU A 1 413 ? 13.953 14.211 6.738 1 98 413 GLU A O 1
ATOM 3168 N N . ALA A 1 414 ? 12.875 14.852 4.895 1 98.31 414 ALA A N 1
ATOM 3169 C CA . ALA A 1 414 ? 13.875 15.844 4.52 1 98.31 414 ALA A CA 1
ATOM 3170 C C . ALA A 1 414 ? 13.961 16.953 5.566 1 98.31 414 ALA A C 1
ATOM 3172 O O . ALA A 1 414 ? 15.047 17.484 5.828 1 98.31 414 ALA A O 1
ATOM 3173 N N . ALA A 1 415 ? 12.844 17.281 6.18 1 98.75 415 ALA A N 1
ATOM 3174 C CA . ALA A 1 415 ? 12.781 18.328 7.191 1 98.75 415 ALA A CA 1
ATOM 3175 C C . ALA A 1 415 ? 13.062 17.766 8.586 1 98.75 415 ALA A C 1
ATOM 3177 O O . ALA A 1 415 ? 13.141 18.516 9.562 1 98.75 415 ALA A O 1
ATOM 3178 N N . HIS A 1 416 ? 13.227 16.453 8.688 1 98.62 416 HIS A N 1
ATOM 3179 C CA . HIS A 1 416 ? 13.367 15.742 9.953 1 98.62 416 HIS A CA 1
ATOM 3180 C C . HIS A 1 416 ? 12.18 16 10.867 1 98.62 416 HIS A C 1
ATOM 3182 O O . HIS A 1 416 ? 12.352 16.281 12.055 1 98.62 416 HIS A O 1
ATOM 3188 N N . VAL A 1 417 ? 11.016 16.016 10.258 1 98.75 417 VAL A N 1
ATOM 3189 C CA . VAL A 1 417 ? 9.75 16.203 10.953 1 98.75 417 VAL A CA 1
ATOM 3190 C C . VAL A 1 417 ? 8.891 14.945 10.805 1 98.75 417 VAL A C 1
ATOM 3192 O O . VAL A 1 417 ? 8.719 14.43 9.695 1 98.75 417 VAL A O 1
ATOM 3195 N N . PRO A 1 418 ? 8.398 14.383 11.945 1 98.56 418 PRO A N 1
ATOM 3196 C CA . PRO A 1 418 ? 7.609 13.156 11.852 1 98.56 418 PRO A CA 1
ATOM 3197 C C . PRO A 1 418 ? 6.316 13.344 11.07 1 98.56 418 PRO A C 1
ATOM 3199 O O . PRO A 1 418 ? 5.742 14.438 11.07 1 98.56 418 PRO A O 1
ATOM 3202 N N . VAL A 1 419 ? 5.891 12.305 10.383 1 98.62 419 VAL A N 1
ATOM 3203 C CA . VAL A 1 419 ? 4.656 12.297 9.602 1 98.62 419 VAL A CA 1
ATOM 3204 C C . VAL A 1 419 ? 3.67 11.297 10.203 1 98.62 419 VAL A C 1
ATOM 3206 O O . VAL A 1 419 ? 4.062 10.219 10.656 1 98.62 419 VAL A O 1
ATOM 3209 N N . ILE A 1 420 ? 2.426 11.711 10.273 1 98.69 420 ILE A N 1
ATOM 3210 C CA . ILE A 1 420 ? 1.327 10.867 10.727 1 98.69 420 ILE A CA 1
ATOM 3211 C C . ILE A 1 420 ? 0.514 10.391 9.523 1 98.69 420 ILE A C 1
ATOM 3213 O O . ILE A 1 420 ? -0.026 11.203 8.773 1 98.69 420 ILE A O 1
ATOM 3217 N N . TRP A 1 421 ? 0.55 9.062 9.281 1 97.75 421 TRP A N 1
ATOM 3218 C CA . TRP A 1 421 ? -0.326 8.438 8.297 1 97.75 421 TRP A CA 1
ATOM 3219 C C . TRP A 1 421 ? -1.744 8.297 8.844 1 97.75 421 TRP A C 1
ATOM 3221 O O . TRP A 1 421 ? -2.002 7.465 9.719 1 97.75 421 TRP A O 1
ATOM 3231 N N . ALA A 1 422 ? -2.621 9.172 8.273 1 95.38 422 ALA A N 1
ATOM 3232 C CA . ALA A 1 422 ? -3.924 9.258 8.93 1 95.38 422 ALA A CA 1
ATOM 3233 C C . ALA A 1 422 ? -5.055 9.039 7.93 1 95.38 422 ALA A C 1
ATOM 3235 O O . ALA A 1 422 ? -4.852 9.156 6.719 1 95.38 422 ALA A O 1
ATOM 3236 N N . THR A 1 423 ? -6.164 8.703 8.453 1 81.44 423 THR A N 1
ATOM 3237 C CA . THR A 1 423 ? -7.516 8.648 7.898 1 81.44 423 THR A CA 1
ATOM 3238 C C . THR A 1 423 ? -7.738 7.336 7.148 1 81.44 423 THR A C 1
ATOM 3240 O O . THR A 1 423 ? -6.914 6.941 6.32 1 81.44 423 THR A O 1
ATOM 3243 N N . GLN A 1 424 ? -8.664 6.629 7.594 1 85.38 424 GLN A N 1
ATOM 3244 C CA . GLN A 1 424 ? -9.258 5.422 7.023 1 85.38 424 GLN A CA 1
ATOM 3245 C C . GLN A 1 424 ? -8.227 4.293 6.941 1 85.38 424 GLN A C 1
ATOM 3247 O O . GLN A 1 424 ? -8.234 3.51 5.992 1 85.38 424 GLN A O 1
ATOM 3252 N N . VAL A 1 425 ? -7.195 4.293 7.863 1 93.81 425 VAL A N 1
ATOM 3253 C CA . VAL A 1 425 ? -6.336 3.123 8.016 1 93.81 425 VAL A CA 1
ATOM 3254 C C . VAL A 1 425 ? -7.129 1.983 8.656 1 93.81 425 VAL A C 1
ATOM 3256 O O . VAL A 1 425 ? -7.715 2.146 9.727 1 93.81 425 VAL A O 1
ATOM 3259 N N . LEU A 1 426 ? -7.227 0.833 7.996 1 94.5 426 LEU A N 1
ATOM 3260 C CA . LEU A 1 426 ? -7.961 -0.338 8.461 1 94.5 426 LEU A CA 1
ATOM 3261 C C . LEU A 1 426 ? -9.422 0.012 8.75 1 94.5 426 LEU A C 1
ATOM 3263 O O . LEU A 1 426 ? -10 -0.473 9.719 1 94.5 426 LEU A O 1
ATOM 3267 N N . GLU A 1 427 ? -9.977 0.854 7.949 1 91.62 427 GLU A N 1
ATOM 3268 C CA . GLU A 1 427 ? -11.336 1.352 8.164 1 91.62 427 GLU A CA 1
ATOM 3269 C C . GLU A 1 427 ? -12.336 0.205 8.219 1 91.62 427 GLU A C 1
ATOM 3271 O O . GLU A 1 427 ? -13.195 0.168 9.109 1 91.62 427 GLU A O 1
ATOM 3276 N N . HIS A 1 428 ? -12.266 -0.725 7.281 1 88.19 428 HIS A N 1
ATOM 3277 C CA . HIS A 1 428 ? -13.211 -1.834 7.254 1 88.19 428 HIS A CA 1
ATOM 3278 C C . HIS A 1 428 ? -13.07 -2.709 8.492 1 88.19 428 HIS A C 1
ATOM 3280 O O . HIS A 1 428 ? -14.078 -3.16 9.055 1 88.19 428 HIS A O 1
ATOM 3286 N N . LEU A 1 429 ? -11.891 -2.926 8.938 1 91.06 429 LEU A N 1
ATOM 3287 C CA . LEU A 1 429 ? -11.664 -3.711 10.148 1 91.06 429 LEU A CA 1
ATOM 3288 C C . LEU A 1 429 ? -12.242 -3.002 11.375 1 91.06 429 LEU A C 1
ATOM 3290 O O . LEU A 1 429 ? -12.961 -3.613 12.164 1 91.06 429 LEU A O 1
ATOM 3294 N N . VAL A 1 430 ? -11.961 -1.741 11.484 1 94.62 430 VAL A N 1
ATOM 3295 C CA . VAL A 1 430 ? -12.398 -0.964 12.641 1 94.62 430 VAL A CA 1
ATOM 3296 C C . VAL A 1 430 ? -13.93 -0.923 12.695 1 94.62 430 VAL A C 1
ATOM 3298 O O . VAL A 1 430 ? -14.523 -0.967 13.773 1 94.62 430 VAL A O 1
ATOM 3301 N N . LYS A 1 431 ? -14.562 -0.932 11.547 1 90.25 431 LYS A N 1
ATOM 3302 C CA . LYS A 1 431 ? -16.016 -0.762 11.484 1 90.25 431 LYS A CA 1
ATOM 3303 C C . LYS A 1 431 ? -16.719 -2.111 11.461 1 90.25 431 LYS A C 1
ATOM 3305 O O . LYS A 1 431 ? -17.797 -2.264 12.047 1 90.25 431 LYS A O 1
ATOM 3310 N N . LYS A 1 432 ? -16.078 -3.098 10.727 1 85.06 432 LYS A N 1
ATOM 3311 C CA . LYS A 1 432 ? -16.828 -4.312 10.43 1 85.06 432 LYS A CA 1
ATOM 3312 C C . LYS A 1 432 ? -16.141 -5.543 11.016 1 85.06 432 LYS A C 1
ATOM 3314 O O . LYS A 1 432 ? -16.672 -6.652 10.953 1 85.06 432 LYS A O 1
ATOM 3319 N N . GLY A 1 433 ? -15.023 -5.395 11.43 1 86.81 433 GLY A N 1
ATOM 3320 C CA . GLY A 1 433 ? -14.391 -6.48 12.164 1 86.81 433 GLY A CA 1
ATOM 3321 C C . GLY A 1 433 ? -13.477 -7.324 11.297 1 86.81 433 GLY A C 1
ATOM 3322 O O . GLY A 1 433 ? -12.75 -8.188 11.805 1 86.81 433 GLY A O 1
ATOM 3323 N N . THR A 1 434 ? -13.492 -7.078 9.984 1 82.5 434 THR A N 1
ATOM 3324 C CA . THR A 1 434 ? -12.602 -7.82 9.094 1 82.5 434 THR A CA 1
ATOM 3325 C C . THR A 1 434 ? -11.875 -6.871 8.148 1 82.5 434 THR A C 1
ATOM 3327 O O . THR A 1 434 ? -12.469 -5.934 7.613 1 82.5 434 THR A O 1
ATOM 3330 N N . PRO A 1 435 ? -10.586 -7.125 7.988 1 85.94 435 PRO A N 1
ATOM 3331 C CA . PRO A 1 435 ? -9.859 -6.234 7.078 1 85.94 435 PRO A CA 1
ATOM 3332 C C . PRO A 1 435 ? -10.008 -6.645 5.613 1 85.94 435 PRO A C 1
ATOM 3334 O O . PRO A 1 435 ? -10.297 -7.809 5.32 1 85.94 435 PRO A O 1
ATOM 3337 N N . SER A 1 436 ? -9.883 -5.664 4.734 1 84.19 436 SER A N 1
ATOM 3338 C CA . SER A 1 436 ? -9.719 -5.957 3.314 1 84.19 436 SER A CA 1
ATOM 3339 C C . SER A 1 436 ? -8.25 -6.059 2.936 1 84.19 436 SER A C 1
ATOM 3341 O O . SER A 1 436 ? -7.379 -5.578 3.666 1 84.19 436 SER A O 1
ATOM 3343 N N . ARG A 1 437 ? -7.965 -6.648 1.772 1 84.56 437 ARG A N 1
ATOM 3344 C CA . ARG A 1 437 ? -6.586 -6.781 1.309 1 84.56 437 ARG A CA 1
ATOM 3345 C C . ARG A 1 437 ? -5.969 -5.414 1.039 1 84.56 437 ARG A C 1
ATOM 3347 O O . ARG A 1 437 ? -4.816 -5.164 1.403 1 84.56 437 ARG A O 1
ATOM 3354 N N . GLY A 1 438 ? -6.789 -4.555 0.424 1 88.38 438 GLY A N 1
ATOM 3355 C CA . GLY A 1 438 ? -6.305 -3.209 0.159 1 88.38 438 GLY A CA 1
ATOM 3356 C C . GLY A 1 438 ? -5.934 -2.447 1.419 1 88.38 438 GLY A C 1
ATOM 3357 O O . GLY A 1 438 ? -4.914 -1.755 1.457 1 88.38 438 GLY A O 1
ATOM 3358 N N . GLU A 1 439 ? -6.707 -2.641 2.457 1 90.5 439 GLU A N 1
ATOM 3359 C CA . GLU A 1 439 ? -6.441 -1.931 3.703 1 90.5 439 GLU A CA 1
ATOM 3360 C C . GLU A 1 439 ? -5.188 -2.471 4.391 1 90.5 439 GLU A C 1
ATOM 3362 O O . GLU A 1 439 ? -4.449 -1.716 5.027 1 90.5 439 GLU A O 1
ATOM 3367 N N . MET A 1 440 ? -4.918 -3.746 4.18 1 91.25 440 MET A N 1
ATOM 3368 C CA . MET A 1 440 ? -3.717 -4.32 4.781 1 91.25 440 MET A CA 1
ATOM 3369 C C . MET A 1 440 ? -2.461 -3.812 4.082 1 91.25 440 MET A C 1
ATOM 3371 O O . MET A 1 440 ? -1.446 -3.547 4.73 1 91.25 440 MET A O 1
ATOM 3375 N N . THR A 1 441 ? -2.512 -3.723 2.775 1 93.19 441 THR A N 1
ATOM 3376 C CA . THR A 1 441 ? -1.414 -3.119 2.031 1 93.19 441 THR A CA 1
ATOM 3377 C C . THR A 1 441 ? -1.186 -1.677 2.479 1 93.19 441 THR A C 1
ATOM 3379 O O . THR A 1 441 ? -0.044 -1.255 2.672 1 93.19 441 THR A O 1
ATOM 3382 N N . ASP A 1 442 ? -2.262 -0.975 2.678 1 94.31 442 ASP A N 1
ATOM 3383 C CA . ASP A 1 442 ? -2.209 0.408 3.143 1 94.31 442 ASP A CA 1
ATOM 3384 C C . ASP A 1 442 ? -1.574 0.499 4.527 1 94.31 442 ASP A C 1
ATOM 3386 O O . ASP A 1 442 ? -0.709 1.345 4.766 1 94.31 442 ASP A O 1
ATOM 3390 N N . ALA A 1 443 ? -2.047 -0.361 5.371 1 95 443 ALA A N 1
ATOM 3391 C CA . ALA A 1 443 ? -1.504 -0.388 6.727 1 95 443 ALA A CA 1
ATOM 3392 C C . ALA A 1 443 ? -0.016 -0.727 6.715 1 95 443 ALA A C 1
ATOM 3394 O O . ALA A 1 443 ? 0.755 -0.187 7.512 1 95 443 ALA A O 1
ATOM 3395 N N . ALA A 1 444 ? 0.403 -1.606 5.891 1 93.44 444 ALA A N 1
ATOM 3396 C CA . ALA A 1 444 ? 1.819 -1.944 5.77 1 93.44 444 ALA A CA 1
ATOM 3397 C C . ALA A 1 444 ? 2.629 -0.747 5.281 1 93.44 444 ALA A C 1
ATOM 3399 O O . ALA A 1 444 ? 3.729 -0.488 5.777 1 93.44 444 ALA A O 1
ATOM 3400 N N . MET A 1 445 ? 2.082 -0.004 4.359 1 92.88 445 MET A N 1
ATOM 3401 C CA . MET A 1 445 ? 2.75 1.184 3.834 1 92.88 445 MET A CA 1
ATOM 3402 C C . MET A 1 445 ? 2.869 2.26 4.906 1 92.88 445 MET A C 1
ATOM 3404 O O . MET A 1 445 ? 3.836 3.025 4.922 1 92.88 445 MET A O 1
ATOM 3408 N N . ALA A 1 446 ? 1.919 2.254 5.781 1 95.25 446 ALA A N 1
ATOM 3409 C CA . ALA A 1 446 ? 1.892 3.246 6.852 1 95.25 446 ALA A CA 1
ATOM 3410 C C . ALA A 1 446 ? 3.111 3.109 7.758 1 95.25 446 ALA A C 1
ATOM 3412 O O . ALA A 1 446 ? 3.447 4.035 8.5 1 95.25 446 ALA A O 1
ATOM 3413 N N . ALA A 1 447 ? 3.82 1.978 7.699 1 93.5 447 ALA A N 1
ATOM 3414 C CA . ALA A 1 447 ? 5 1.729 8.523 1 93.5 447 ALA A CA 1
ATOM 3415 C C . ALA A 1 447 ? 6.125 2.703 8.18 1 93.5 447 ALA A C 1
ATOM 3417 O O . ALA A 1 447 ? 7.078 2.857 8.945 1 93.5 447 ALA A O 1
ATOM 3418 N N . ARG A 1 448 ? 6.012 3.365 7.074 1 94.38 448 ARG A N 1
ATOM 3419 C CA . ARG A 1 448 ? 7.031 4.316 6.645 1 94.38 448 ARG A CA 1
ATOM 3420 C C . ARG A 1 448 ? 6.871 5.652 7.363 1 94.38 448 ARG A C 1
ATOM 3422 O O . ARG A 1 448 ? 7.758 6.508 7.305 1 94.38 448 ARG A O 1
ATOM 3429 N N . ALA A 1 449 ? 5.727 5.836 8.008 1 97.06 449 ALA A N 1
ATOM 3430 C CA . ALA A 1 449 ? 5.477 7.043 8.789 1 97.06 449 ALA A CA 1
ATOM 3431 C C . ALA A 1 449 ? 5.875 6.844 10.25 1 97.06 449 ALA A C 1
ATOM 3433 O O . ALA A 1 449 ? 6.02 5.707 10.711 1 97.06 449 ALA A O 1
ATOM 3434 N N . GLU A 1 450 ? 6.113 7.891 10.969 1 97.62 450 GLU A N 1
ATOM 3435 C CA . GLU A 1 450 ? 6.504 7.824 12.375 1 97.62 450 GLU A CA 1
ATOM 3436 C C . GLU A 1 450 ? 5.301 7.547 13.266 1 97.62 450 GLU A C 1
ATOM 3438 O O . GLU A 1 450 ? 5.461 7.16 14.43 1 97.62 450 GLU A O 1
ATOM 3443 N N . CYS A 1 451 ? 4.145 7.738 12.688 1 98.19 451 CYS A N 1
ATOM 3444 C CA . CYS A 1 451 ? 2.926 7.504 13.453 1 98.19 451 CYS A CA 1
ATOM 3445 C C . CYS A 1 451 ? 1.772 7.121 12.539 1 98.19 451 CYS A C 1
ATOM 3447 O O . CYS A 1 451 ? 1.698 7.582 11.398 1 98.19 451 CYS A O 1
ATOM 3449 N N . VAL A 1 452 ? 0.931 6.211 13.008 1 98.12 452 VAL A N 1
ATOM 3450 C CA . VAL A 1 452 ? -0.275 5.801 12.297 1 98.12 452 VAL A CA 1
ATOM 3451 C C . VAL A 1 452 ? -1.506 6.098 13.148 1 98.12 452 VAL A C 1
ATOM 3453 O O . VAL A 1 452 ? -1.54 5.77 14.336 1 98.12 452 VAL A O 1
ATOM 3456 N N . MET A 1 453 ? -2.479 6.691 12.547 1 98.44 453 MET A N 1
ATOM 3457 C CA . MET A 1 453 ? -3.678 7.07 13.289 1 98.44 453 MET A CA 1
ATOM 3458 C C . MET A 1 453 ? -4.84 6.137 12.961 1 98.44 453 MET A C 1
ATOM 3460 O O . MET A 1 453 ? -5.105 5.855 11.789 1 98.44 453 MET A O 1
ATOM 3464 N N . LEU A 1 454 ? -5.504 5.66 13.961 1 97.88 454 LEU A N 1
ATOM 3465 C CA . LEU A 1 454 ? -6.746 4.906 13.82 1 97.88 454 LEU A CA 1
ATOM 3466 C C . LEU A 1 454 ? -7.938 5.738 14.273 1 97.88 454 LEU A C 1
ATOM 3468 O O . LEU A 1 454 ? -7.852 6.469 15.266 1 97.88 454 LEU A O 1
ATOM 3472 N N . ASN A 1 455 ? -8.977 5.625 13.555 1 95.5 455 ASN A N 1
ATOM 3473 C CA . ASN A 1 455 ? -10.219 6.289 13.922 1 95.5 455 ASN A CA 1
ATOM 3474 C C . ASN A 1 455 ? -11.086 5.402 14.812 1 95.5 455 ASN A C 1
ATOM 3476 O O . ASN A 1 455 ? -10.758 4.234 15.039 1 95.5 455 ASN A O 1
ATOM 3480 N N . LYS A 1 456 ? -12.148 5.926 15.289 1 95.5 456 LYS A N 1
ATOM 3481 C CA . LYS A 1 456 ? -13.039 5.223 16.203 1 95.5 456 LYS A CA 1
ATOM 3482 C C . LYS A 1 456 ? -13.867 4.168 15.469 1 95.5 456 LYS A C 1
ATOM 3484 O O . LYS A 1 456 ? -14.031 4.242 14.25 1 95.5 456 LYS A O 1
ATOM 3489 N N . GLY A 1 457 ? -14.375 3.16 16.219 1 94.75 457 GLY A N 1
ATOM 3490 C CA . GLY A 1 457 ? -15.219 2.096 15.703 1 94.75 457 GLY A CA 1
ATOM 3491 C C . GLY A 1 457 ? -15.352 0.923 16.656 1 94.75 457 GLY A C 1
ATOM 3492 O O . GLY A 1 457 ? -14.555 0.784 17.594 1 94.75 457 GLY A O 1
ATOM 3493 N N . PRO A 1 458 ? -16.359 0.102 16.375 1 93.94 458 PRO A N 1
ATOM 3494 C CA . PRO A 1 458 ? -16.672 -0.981 17.312 1 93.94 458 PRO A CA 1
ATOM 3495 C C . PRO A 1 458 ? -15.539 -1.995 17.438 1 93.94 458 PRO A C 1
ATOM 3497 O O . PRO A 1 458 ? -15.406 -2.652 18.484 1 93.94 458 PRO A O 1
ATOM 3500 N N . TYR A 1 459 ? -14.672 -2.107 16.5 1 94.62 459 TYR A N 1
ATOM 3501 C CA . TYR A 1 459 ? -13.617 -3.113 16.531 1 94.62 459 TYR A CA 1
ATOM 3502 C C . TYR A 1 459 ? -12.25 -2.463 16.672 1 94.62 459 TYR A C 1
ATOM 3504 O O . TYR A 1 459 ? -11.25 -3.006 16.188 1 94.62 459 TYR A O 1
ATOM 3512 N N . LEU A 1 460 ? -12.188 -1.346 17.297 1 97.44 460 LEU A N 1
ATOM 3513 C CA . LEU A 1 460 ? -10.977 -0.545 17.438 1 97.44 460 LEU A CA 1
ATOM 3514 C C . LEU A 1 460 ? -9.875 -1.344 18.125 1 97.44 460 LEU A C 1
ATOM 3516 O O . LEU A 1 460 ? -8.734 -1.369 17.641 1 97.44 460 LEU A O 1
ATOM 3520 N N . PHE A 1 461 ? -10.141 -2.012 19.188 1 97.5 461 PHE A N 1
ATOM 3521 C CA . PHE 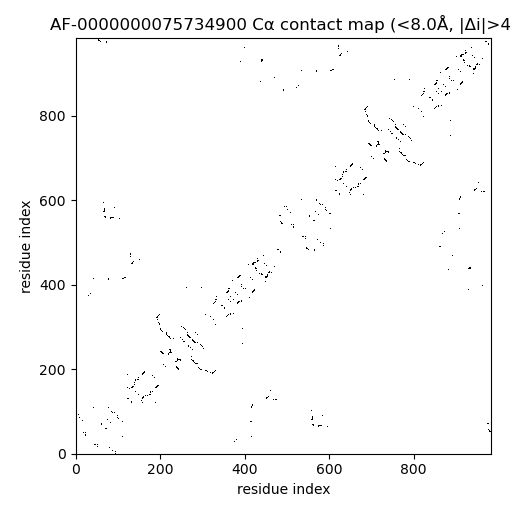A 1 461 ? -9.109 -2.697 19.969 1 97.5 461 PHE A CA 1
ATOM 3522 C C . PHE A 1 461 ? -8.555 -3.885 19.188 1 97.5 461 PHE A C 1
ATOM 3524 O O . PHE A 1 461 ? -7.352 -4.16 19.234 1 97.5 461 PHE A O 1
ATOM 3531 N N . LYS A 1 462 ? -9.422 -4.574 18.438 1 94.5 462 LYS A N 1
ATOM 3532 C CA . LYS A 1 462 ? -8.953 -5.617 17.531 1 94.5 462 LYS A CA 1
ATOM 3533 C C . LYS A 1 462 ? -8.031 -5.043 16.469 1 94.5 462 LYS A C 1
ATOM 3535 O O . LYS A 1 462 ? -6.988 -5.625 16.156 1 94.5 462 LYS A O 1
ATOM 3540 N N . ALA A 1 463 ? -8.398 -3.887 15.961 1 96.62 463 ALA A N 1
ATOM 3541 C CA . ALA A 1 463 ? -7.617 -3.225 14.922 1 96.62 463 ALA A CA 1
ATOM 3542 C C . ALA A 1 463 ? -6.246 -2.807 15.445 1 96.62 463 ALA A C 1
ATOM 3544 O O . ALA A 1 463 ? -5.242 -2.926 14.734 1 96.62 463 ALA A O 1
ATOM 3545 N N . ILE A 1 464 ? -6.199 -2.33 16.688 1 97.44 464 ILE A N 1
ATOM 3546 C CA . ILE A 1 464 ? -4.941 -1.926 17.297 1 97.44 464 ILE A CA 1
ATOM 3547 C C . ILE A 1 464 ? -4 -3.127 17.391 1 97.44 464 ILE A C 1
ATOM 3549 O O . ILE A 1 464 ? -2.824 -3.031 17.047 1 97.44 464 ILE A O 1
ATOM 3553 N N . THR A 1 465 ? -4.5 -4.238 17.766 1 95.75 465 THR A N 1
ATOM 3554 C CA . THR A 1 465 ? -3.699 -5.445 17.922 1 95.75 465 THR A CA 1
ATOM 3555 C C . THR A 1 465 ? -3.174 -5.918 16.562 1 95.75 465 THR A C 1
ATOM 3557 O O . THR A 1 465 ? -1.998 -6.266 16.438 1 95.75 465 THR A O 1
ATOM 3560 N N . GLU A 1 466 ? -4.027 -5.91 15.562 1 93.75 466 GLU A N 1
ATOM 3561 C CA . GLU A 1 466 ? -3.629 -6.312 14.219 1 93.75 466 GLU A CA 1
ATOM 3562 C C . GLU A 1 466 ? -2.576 -5.367 13.648 1 93.75 466 GLU A C 1
ATOM 3564 O O . GLU A 1 466 ? -1.604 -5.809 13.031 1 93.75 466 GLU A O 1
ATOM 3569 N N . LEU A 1 467 ? -2.801 -4.094 13.859 1 96.31 467 LEU A N 1
ATOM 3570 C CA . LEU A 1 467 ? -1.871 -3.088 13.352 1 96.31 467 LEU A CA 1
ATOM 3571 C C . LEU A 1 467 ? -0.513 -3.213 14.031 1 96.31 467 LEU A C 1
ATOM 3573 O O . LEU A 1 467 ? 0.527 -3.102 13.383 1 96.31 467 LEU A O 1
ATOM 3577 N N . ASP A 1 468 ? -0.55 -3.428 15.312 1 95.5 468 ASP A N 1
ATOM 3578 C CA . ASP A 1 468 ? 0.683 -3.613 16.078 1 95.5 468 ASP A CA 1
ATOM 3579 C C . ASP A 1 468 ? 1.505 -4.773 15.516 1 95.5 468 ASP A C 1
ATOM 3581 O O . ASP A 1 468 ? 2.715 -4.641 15.312 1 95.5 468 ASP A O 1
ATOM 3585 N N . THR A 1 469 ? 0.872 -5.84 15.234 1 92.88 469 THR A N 1
ATOM 3586 C CA . THR A 1 469 ? 1.523 -7.02 14.688 1 92.88 469 THR A CA 1
ATOM 3587 C C . THR A 1 469 ? 2.096 -6.723 13.297 1 92.88 469 THR A C 1
ATOM 3589 O O . THR A 1 469 ? 3.246 -7.059 13.016 1 92.88 469 THR A O 1
ATOM 3592 N N . LEU A 1 470 ? 1.306 -6.121 12.523 1 94.06 470 LEU A N 1
ATOM 3593 C CA . LEU A 1 470 ? 1.7 -5.812 11.148 1 94.06 470 LEU A CA 1
ATOM 3594 C C . LEU A 1 470 ? 2.896 -4.867 11.133 1 94.06 470 LEU A C 1
ATOM 3596 O O . LEU A 1 470 ? 3.877 -5.113 10.422 1 94.06 470 LEU A O 1
ATOM 3600 N N . LEU A 1 471 ? 2.834 -3.803 11.914 1 94.31 471 LEU A N 1
ATOM 3601 C CA . LEU A 1 471 ? 3.91 -2.818 11.953 1 94.31 471 LEU A CA 1
ATOM 3602 C C . LEU A 1 471 ? 5.199 -3.443 12.484 1 94.31 471 LEU A C 1
ATOM 3604 O O . LEU A 1 471 ? 6.293 -3.105 12.023 1 94.31 471 LEU A O 1
ATOM 3608 N N . GLY A 1 472 ? 5.066 -4.336 13.43 1 92.19 472 GLY A N 1
ATOM 3609 C CA . GLY A 1 472 ? 6.23 -5.062 13.914 1 92.19 472 GLY A CA 1
ATOM 3610 C C . GLY A 1 472 ? 6.91 -5.887 12.844 1 92.19 472 GLY A C 1
ATOM 3611 O O . GLY A 1 472 ? 8.133 -5.867 12.719 1 92.19 472 GLY A O 1
ATOM 3612 N N . ARG A 1 473 ? 6.168 -6.523 12.039 1 87.81 473 ARG A N 1
ATOM 3613 C CA . ARG A 1 473 ? 6.699 -7.332 10.945 1 87.81 473 ARG A CA 1
ATOM 3614 C C . ARG A 1 473 ? 7.391 -6.461 9.898 1 87.81 473 ARG A C 1
ATOM 3616 O O . ARG A 1 473 ? 8.461 -6.809 9.406 1 87.81 473 ARG A O 1
ATOM 3623 N N . MET A 1 474 ? 6.805 -5.344 9.594 1 88.81 474 MET A N 1
ATOM 3624 C CA . MET A 1 474 ? 7.324 -4.461 8.555 1 88.81 474 MET A CA 1
ATOM 3625 C C . MET A 1 474 ? 8.609 -3.785 9.008 1 88.81 474 MET A C 1
ATOM 3627 O O . MET A 1 474 ? 9.477 -3.467 8.188 1 88.81 474 MET A O 1
ATOM 3631 N N . ALA A 1 475 ? 8.773 -3.555 10.336 1 84.81 475 ALA A N 1
ATOM 3632 C CA . ALA A 1 475 ? 9.945 -2.889 10.898 1 84.81 475 ALA A CA 1
ATOM 3633 C C . ALA A 1 475 ? 11.219 -3.676 10.602 1 84.81 475 ALA A C 1
ATOM 3635 O O . ALA A 1 475 ? 12.305 -3.096 10.484 1 84.81 475 ALA A O 1
ATOM 3636 N N . ASP A 1 476 ? 11.078 -4.898 10.281 1 78.69 476 ASP A N 1
ATOM 3637 C CA . ASP A 1 476 ? 12.219 -5.773 10.008 1 78.69 476 ASP A CA 1
ATOM 3638 C C . ASP A 1 476 ? 12.672 -5.645 8.555 1 78.69 476 ASP A C 1
ATOM 3640 O O . ASP A 1 476 ? 13.789 -6.039 8.211 1 78.69 476 ASP A O 1
ATOM 3644 N N . HIS A 1 477 ? 11.875 -4.984 7.742 1 81.88 477 HIS A N 1
ATOM 3645 C CA . HIS A 1 477 ? 12.164 -5.031 6.312 1 81.88 477 HIS A CA 1
ATOM 3646 C C . HIS A 1 477 ? 12.477 -3.643 5.77 1 81.88 477 HIS A C 1
ATOM 3648 O O . HIS A 1 477 ? 13.07 -3.51 4.699 1 81.88 477 HIS A O 1
ATOM 3654 N N . GLN A 1 478 ? 11.992 -2.656 6.582 1 80.94 478 GLN A N 1
ATOM 3655 C CA . GLN A 1 478 ? 12.086 -1.332 5.973 1 80.94 478 GLN A CA 1
ATOM 3656 C C . GLN A 1 478 ? 12.078 -0.238 7.035 1 80.94 478 GLN A C 1
ATOM 3658 O O . GLN A 1 478 ? 11.359 -0.336 8.031 1 80.94 478 GLN A O 1
ATOM 3663 N N . HIS A 1 479 ? 12.945 0.7 6.867 1 78.69 479 HIS A N 1
ATOM 3664 C CA . HIS A 1 479 ? 12.898 1.967 7.59 1 78.69 479 HIS A CA 1
ATOM 3665 C C . HIS A 1 479 ? 12.75 3.143 6.629 1 78.69 479 HIS A C 1
ATOM 3667 O O . HIS A 1 479 ? 13.695 3.48 5.91 1 78.69 479 HIS A O 1
ATOM 3673 N N . LYS A 1 480 ? 11.617 3.736 6.676 1 84 480 LYS A N 1
ATOM 3674 C CA . LYS A 1 480 ? 11.281 4.75 5.68 1 84 480 LYS A CA 1
ATOM 3675 C C . LYS A 1 480 ? 11.359 4.18 4.266 1 84 480 LYS A C 1
ATOM 3677 O O . LYS A 1 480 ? 10.68 3.207 3.945 1 84 480 LYS A O 1
ATOM 3682 N N . LYS A 1 481 ? 12.234 4.754 3.383 1 76.38 481 LYS A N 1
ATOM 3683 C CA . LYS A 1 481 ? 12.414 4.258 2.021 1 76.38 481 LYS A CA 1
ATOM 3684 C C . LYS A 1 481 ? 13.562 3.26 1.946 1 76.38 481 LYS A C 1
ATOM 3686 O O . LYS A 1 481 ? 13.852 2.719 0.877 1 76.38 481 LYS A O 1
ATOM 3691 N N . THR A 1 482 ? 14.133 2.98 3.061 1 78.31 482 THR A N 1
ATOM 3692 C CA . THR A 1 482 ? 15.359 2.189 3.041 1 78.31 482 THR A CA 1
ATOM 3693 C C . THR A 1 482 ? 15.07 0.729 3.375 1 78.31 482 THR A C 1
ATOM 3695 O O . THR A 1 482 ? 14.648 0.415 4.492 1 78.31 482 THR A O 1
ATOM 3698 N N . PRO A 1 483 ? 15.398 -0.136 2.457 1 80.62 483 PRO A N 1
ATOM 3699 C CA . PRO A 1 483 ? 15.273 -1.557 2.791 1 80.62 483 PRO A CA 1
ATOM 3700 C C . PRO A 1 483 ? 16.281 -2.006 3.844 1 80.62 483 PRO A C 1
ATOM 3702 O O . PRO A 1 483 ? 17.469 -1.648 3.764 1 80.62 483 PRO A O 1
ATOM 3705 N N . GLN A 1 484 ? 15.773 -2.682 4.855 1 79.56 484 GLN A N 1
ATOM 3706 C CA . GLN A 1 484 ? 16.594 -3.332 5.875 1 79.56 484 GLN A CA 1
ATOM 3707 C C . GLN A 1 484 ? 16.703 -4.832 5.617 1 79.56 484 GLN A C 1
ATOM 3709 O O . GLN A 1 484 ? 15.688 -5.539 5.605 1 79.56 484 GLN A O 1
ATOM 3714 N N . LEU A 1 485 ? 17.859 -5.309 5.355 1 82.75 485 LEU A N 1
ATOM 3715 C CA . LEU A 1 485 ? 18.031 -6.703 4.965 1 82.75 485 LEU A CA 1
ATOM 3716 C C . LEU A 1 485 ? 18.328 -7.578 6.18 1 82.75 485 LEU A C 1
ATOM 3718 O O . LEU A 1 485 ? 19.391 -8.18 6.277 1 82.75 485 LEU A O 1
ATOM 3722 N N . ARG A 1 486 ? 17.281 -7.645 7.008 1 78.88 486 ARG A N 1
ATOM 3723 C CA . ARG A 1 486 ? 17.328 -8.664 8.055 1 78.88 486 ARG A CA 1
ATOM 3724 C C . ARG A 1 486 ? 17.328 -10.062 7.449 1 78.88 486 ARG A C 1
ATOM 3726 O O . ARG A 1 486 ? 16.875 -10.258 6.316 1 78.88 486 ARG A O 1
ATOM 3733 N N . ARG A 1 487 ? 17.859 -10.977 8.242 1 79.62 487 ARG A N 1
ATOM 3734 C CA . ARG A 1 487 ? 17.844 -12.359 7.773 1 79.62 487 ARG A CA 1
ATOM 3735 C C . ARG A 1 487 ? 16.422 -12.812 7.445 1 79.62 487 ARG A C 1
ATOM 3737 O O . ARG A 1 487 ? 15.5 -12.609 8.242 1 79.62 487 ARG A O 1
ATOM 3744 N N . LEU A 1 488 ? 16.281 -13.336 6.223 1 82.38 488 LEU A N 1
ATOM 3745 C CA . LEU A 1 488 ? 14.984 -13.875 5.848 1 82.38 488 LEU A CA 1
ATOM 3746 C C . LEU A 1 488 ? 14.719 -15.203 6.559 1 82.38 488 LEU A C 1
ATOM 3748 O O . LEU A 1 488 ? 15.625 -16.031 6.684 1 82.38 488 LEU A O 1
ATOM 3752 N N . ARG A 1 489 ? 13.555 -15.336 6.988 1 78.88 489 ARG A N 1
ATOM 3753 C CA . ARG A 1 489 ? 13.172 -16.594 7.617 1 78.88 489 ARG A CA 1
ATOM 3754 C C . ARG A 1 489 ? 12.586 -17.562 6.594 1 78.88 489 ARG A C 1
ATOM 3756 O O . ARG A 1 489 ? 12.508 -18.766 6.844 1 78.88 489 ARG A O 1
ATOM 3763 N N . SER A 1 490 ? 12.297 -16.969 5.449 1 82.25 490 SER A N 1
ATOM 3764 C CA . SER A 1 490 ? 11.758 -17.812 4.383 1 82.25 490 SER A CA 1
ATOM 3765 C C . SER A 1 490 ? 12.867 -18.391 3.521 1 82.25 490 SER A C 1
ATOM 3767 O O . SER A 1 490 ? 13.93 -17.797 3.375 1 82.25 490 SER A O 1
ATOM 3769 N N . TRP A 1 491 ? 12.695 -19.656 3.01 1 82.19 491 TRP A N 1
ATOM 3770 C CA . TRP A 1 491 ? 13.461 -20.328 1.968 1 82.19 491 TRP A CA 1
ATOM 3771 C C . TRP A 1 491 ? 14.906 -20.531 2.402 1 82.19 491 TRP A C 1
ATOM 3773 O O . TRP A 1 491 ? 15.836 -20.344 1.612 1 82.19 491 TRP A O 1
ATOM 3783 N N . GLY A 1 492 ? 15.148 -20.703 3.725 1 72.38 492 GLY A N 1
ATOM 3784 C CA . GLY A 1 492 ? 16.469 -21.031 4.234 1 72.38 492 GLY A CA 1
ATOM 3785 C C . GLY A 1 492 ? 16.891 -22.469 3.949 1 72.38 492 GLY A C 1
ATOM 3786 O O . GLY A 1 492 ? 16.047 -23.312 3.656 1 72.38 492 GLY A O 1
ATOM 3787 N N . MET B 1 1 ? 40.625 5.742 8.945 1 66.38 1 MET B N 1
ATOM 3788 C CA . MET B 1 1 ? 39.75 5.578 7.781 1 66.38 1 MET B CA 1
ATOM 3789 C C . MET B 1 1 ? 40.188 4.391 6.938 1 66.38 1 MET B C 1
ATOM 3791 O O . MET B 1 1 ? 39.406 3.527 6.594 1 66.38 1 MET B O 1
ATOM 3795 N N . SER B 1 2 ? 41.5 4.195 6.906 1 74.88 2 SER B N 1
ATOM 3796 C CA . SER B 1 2 ? 42.031 3.125 6.062 1 74.88 2 SER B CA 1
ATOM 3797 C C . SER B 1 2 ? 41.781 1.759 6.703 1 74.88 2 SER B C 1
ATOM 3799 O O . SER B 1 2 ? 41.375 0.812 6.027 1 74.88 2 SER B O 1
ATOM 3801 N N . THR B 1 3 ? 41.844 1.724 8.016 1 84.38 3 THR B N 1
ATOM 3802 C CA . THR B 1 3 ? 41.688 0.447 8.695 1 84.38 3 THR B CA 1
ATOM 3803 C C . THR B 1 3 ? 40.219 0.008 8.648 1 84.38 3 THR B C 1
ATOM 3805 O O . THR B 1 3 ? 39.906 -1.172 8.445 1 84.38 3 THR B O 1
ATOM 3808 N N . GLU B 1 4 ? 39.375 0.956 8.789 1 89.62 4 GLU B N 1
ATOM 3809 C CA . GLU B 1 4 ? 37.938 0.658 8.75 1 89.62 4 GLU B CA 1
ATOM 3810 C C . GLU B 1 4 ? 37.5 0.201 7.359 1 89.62 4 GLU B C 1
ATOM 3812 O O . GLU B 1 4 ? 36.688 -0.714 7.23 1 89.62 4 GLU B O 1
ATOM 3817 N N . ILE B 1 5 ? 38.094 0.765 6.395 1 93.88 5 ILE B N 1
ATOM 3818 C CA . ILE B 1 5 ? 37.781 0.422 5.012 1 93.88 5 ILE B CA 1
ATOM 3819 C C . ILE B 1 5 ? 38.281 -0.99 4.703 1 93.88 5 ILE B C 1
ATOM 3821 O O . ILE B 1 5 ? 37.562 -1.771 4.055 1 93.88 5 ILE B O 1
ATOM 3825 N N . LEU B 1 6 ? 39.469 -1.277 5.188 1 93.56 6 LEU B N 1
ATOM 3826 C CA . LEU B 1 6 ? 40.031 -2.613 4.984 1 93.56 6 LEU B CA 1
ATOM 3827 C C . LEU B 1 6 ? 39.156 -3.666 5.688 1 93.56 6 LEU B C 1
ATOM 3829 O O . LEU B 1 6 ? 38.969 -4.758 5.152 1 93.56 6 LEU B O 1
ATOM 3833 N N . ARG B 1 7 ? 38.75 -3.332 6.871 1 94.5 7 ARG B N 1
ATOM 3834 C CA . ARG B 1 7 ? 37.875 -4.238 7.609 1 94.5 7 ARG B CA 1
ATOM 3835 C C . ARG B 1 7 ? 36.562 -4.469 6.863 1 94.5 7 ARG B C 1
ATOM 3837 O O . ARG B 1 7 ? 36.062 -5.594 6.801 1 94.5 7 ARG B O 1
ATOM 3844 N N . LEU B 1 8 ? 36.062 -3.434 6.324 1 95.5 8 LEU B N 1
ATOM 3845 C CA . LEU B 1 8 ? 34.812 -3.518 5.57 1 95.5 8 LEU B CA 1
ATOM 3846 C C . LEU B 1 8 ? 35 -4.348 4.305 1 95.5 8 LEU B C 1
ATOM 3848 O O . LEU B 1 8 ? 34.125 -5.129 3.938 1 95.5 8 LEU B O 1
ATOM 3852 N N . LYS B 1 9 ? 36.062 -4.152 3.666 1 95.56 9 LYS B N 1
ATOM 3853 C CA . LYS B 1 9 ? 36.375 -4.941 2.475 1 95.56 9 LYS B CA 1
ATOM 3854 C C . LYS B 1 9 ? 36.469 -6.426 2.811 1 95.56 9 LYS B C 1
ATOM 3856 O O . LYS B 1 9 ? 35.969 -7.277 2.072 1 95.56 9 LYS B O 1
ATOM 3861 N N . HIS B 1 10 ? 37.125 -6.715 3.914 1 95.94 10 HIS B N 1
ATOM 3862 C CA . HIS B 1 10 ? 37.25 -8.102 4.352 1 95.94 10 HIS B CA 1
ATOM 3863 C C . HIS B 1 10 ? 35.906 -8.711 4.652 1 95.94 10 HIS B C 1
ATOM 3865 O O . HIS B 1 10 ? 35.625 -9.875 4.32 1 95.94 10 HIS B O 1
ATOM 3871 N N . LYS B 1 11 ? 35.062 -7.961 5.309 1 96.62 11 LYS B N 1
ATOM 3872 C CA . LYS B 1 11 ? 33.719 -8.422 5.59 1 96.62 11 LYS B CA 1
ATOM 3873 C C . LYS B 1 11 ? 32.969 -8.719 4.301 1 96.62 11 LYS B C 1
ATOM 3875 O O . LYS B 1 11 ? 32.25 -9.711 4.215 1 96.62 11 LYS B O 1
ATOM 3880 N N . LEU B 1 12 ? 33.125 -7.891 3.303 1 97 12 LEU B N 1
ATOM 3881 C CA . LEU B 1 12 ? 32.469 -8.086 2.021 1 97 12 LEU B CA 1
ATOM 3882 C C . LEU B 1 12 ? 33.031 -9.305 1.298 1 97 12 LEU B C 1
ATOM 3884 O O . LEU B 1 12 ? 32.281 -10.078 0.691 1 97 12 LEU B O 1
ATOM 3888 N N . ASP B 1 13 ? 34.312 -9.453 1.36 1 96.75 13 ASP B N 1
ATOM 3889 C CA . ASP B 1 13 ? 34.938 -10.617 0.756 1 96.75 13 ASP B CA 1
ATOM 3890 C C . ASP B 1 13 ? 34.406 -11.914 1.377 1 96.75 13 ASP B C 1
ATOM 3892 O O . ASP B 1 13 ? 34.125 -12.883 0.667 1 96.75 13 ASP B O 1
ATOM 3896 N N . THR B 1 14 ? 34.281 -11.906 2.666 1 97.62 14 THR B N 1
ATOM 3897 C CA . THR B 1 14 ? 33.75 -13.062 3.371 1 97.62 14 THR B CA 1
ATOM 3898 C C . THR B 1 14 ? 32.312 -13.32 2.959 1 97.62 14 THR B C 1
ATOM 3900 O O . THR B 1 14 ? 31.906 -14.469 2.736 1 97.62 14 THR B O 1
ATOM 3903 N N . LEU B 1 15 ? 31.547 -12.281 2.861 1 97.5 15 LEU B N 1
ATOM 3904 C CA . LEU B 1 15 ? 30.156 -12.398 2.443 1 97.5 15 LEU B CA 1
ATOM 3905 C C . LEU B 1 15 ? 30.062 -13 1.043 1 97.5 15 LEU B C 1
ATOM 3907 O O . LEU B 1 15 ? 29.25 -13.891 0.799 1 97.5 15 LEU B O 1
ATOM 3911 N N . ILE B 1 16 ? 30.891 -12.5 0.115 1 97.88 16 ILE B N 1
ATOM 3912 C CA . ILE B 1 16 ? 30.891 -12.969 -1.267 1 97.88 16 ILE B CA 1
ATOM 3913 C C . ILE B 1 16 ? 31.234 -14.461 -1.308 1 97.88 16 ILE B C 1
ATOM 3915 O O . ILE B 1 16 ? 30.578 -15.234 -2.018 1 97.88 16 ILE B O 1
ATOM 3919 N N . THR B 1 17 ? 32.188 -14.844 -0.513 1 98.12 17 THR B N 1
ATOM 3920 C CA . THR B 1 17 ? 32.562 -16.25 -0.439 1 98.12 17 THR B CA 1
ATOM 3921 C C . THR B 1 17 ? 31.438 -17.094 0.119 1 98.12 17 THR B C 1
ATOM 3923 O O . THR B 1 17 ? 31.156 -18.172 -0.41 1 98.12 17 THR B O 1
ATOM 3926 N N . ASP B 1 18 ? 30.812 -16.625 1.162 1 97.62 18 ASP B N 1
ATOM 3927 C CA . ASP B 1 18 ? 29.703 -17.344 1.783 1 97.62 18 ASP B CA 1
ATOM 3928 C C . ASP B 1 18 ? 28.547 -17.531 0.798 1 97.62 18 ASP B C 1
ATOM 3930 O O . ASP B 1 18 ? 27.922 -18.578 0.768 1 97.62 18 ASP B O 1
ATOM 3934 N N . ILE B 1 19 ? 28.281 -16.531 0.047 1 97.56 19 ILE B N 1
ATOM 3935 C CA . ILE B 1 19 ? 27.188 -16.562 -0.919 1 97.56 19 ILE B CA 1
ATOM 3936 C C . ILE B 1 19 ? 27.516 -17.562 -2.027 1 97.56 19 ILE B C 1
ATOM 3938 O O . ILE B 1 19 ? 26.656 -18.359 -2.424 1 97.56 19 ILE B O 1
ATOM 3942 N N . ASP B 1 20 ? 28.734 -17.484 -2.516 1 97.12 20 ASP B N 1
ATOM 3943 C CA . ASP B 1 20 ? 29.172 -18.406 -3.562 1 97.12 20 ASP B CA 1
ATOM 3944 C C . ASP B 1 20 ? 29.062 -19.859 -3.092 1 97.12 20 ASP B C 1
ATOM 3946 O O . ASP B 1 20 ? 28.531 -20.703 -3.803 1 97.12 20 ASP B O 1
ATOM 3950 N N . GLU B 1 21 ? 29.531 -20.125 -1.922 1 97.5 21 GLU B N 1
ATOM 3951 C CA . GLU B 1 21 ? 29.516 -21.469 -1.364 1 97.5 21 GLU B CA 1
ATOM 3952 C C . GLU B 1 21 ? 28.094 -21.906 -1.024 1 97.5 21 GLU B C 1
ATOM 3954 O O . GLU B 1 21 ? 27.688 -23.047 -1.298 1 97.5 21 GLU B O 1
ATOM 3959 N N . GLY B 1 22 ? 27.344 -21 -0.487 1 96.31 22 GLY B N 1
ATOM 3960 C CA . GLY B 1 22 ? 26 -21.297 -0.021 1 96.31 22 GLY B CA 1
ATOM 3961 C C . GLY B 1 22 ? 25.016 -21.531 -1.151 1 96.31 22 GLY B C 1
ATOM 3962 O O . GLY B 1 22 ? 23.953 -22.109 -0.941 1 96.31 22 GLY B O 1
ATOM 3963 N N . SER B 1 23 ? 25.406 -21.094 -2.359 1 97.31 23 SER B N 1
ATOM 3964 C CA . SER B 1 23 ? 24.484 -21.219 -3.488 1 97.31 23 SER B CA 1
ATOM 3965 C C . SER B 1 23 ? 24.766 -22.484 -4.301 1 97.31 23 SER B C 1
ATOM 3967 O O . SER B 1 23 ? 23.953 -22.891 -5.133 1 97.31 23 SER B O 1
ATOM 3969 N N . ARG B 1 24 ? 25.828 -23.141 -4.07 1 97.38 24 ARG B N 1
ATOM 3970 C CA . ARG B 1 24 ? 26.312 -24.219 -4.926 1 97.38 24 ARG B CA 1
ATOM 3971 C C . ARG B 1 24 ? 25.375 -25.406 -4.898 1 97.38 24 ARG B C 1
ATOM 3973 O O . ARG B 1 24 ? 25.078 -26 -5.941 1 97.38 24 ARG B O 1
ATOM 3980 N N . GLU B 1 25 ? 24.969 -25.781 -3.732 1 96.38 25 GLU B N 1
ATOM 3981 C CA . GLU B 1 25 ? 24.094 -26.938 -3.602 1 96.38 25 GLU B CA 1
ATOM 3982 C C . GLU B 1 25 ? 22.766 -26.734 -4.324 1 96.38 25 GLU B C 1
ATOM 3984 O O . GLU B 1 25 ? 22.297 -27.625 -5.039 1 96.38 25 GLU B O 1
ATOM 3989 N N . ARG B 1 26 ? 22.219 -25.641 -4.137 1 95.88 26 ARG B N 1
ATOM 3990 C CA . ARG B 1 26 ? 20.953 -25.312 -4.785 1 95.88 26 ARG B CA 1
ATOM 3991 C C . ARG B 1 26 ? 21.109 -25.281 -6.301 1 95.88 26 ARG B C 1
ATOM 3993 O O . ARG B 1 26 ? 20.25 -25.797 -7.027 1 95.88 26 ARG B O 1
ATOM 4000 N N . LEU B 1 27 ? 22.156 -24.656 -6.762 1 97.44 27 LEU B N 1
ATOM 4001 C CA . LEU B 1 27 ? 22.422 -24.562 -8.195 1 97.44 27 LEU B CA 1
ATOM 4002 C C . LEU B 1 27 ? 22.594 -25.953 -8.812 1 97.44 27 LEU B C 1
ATOM 4004 O O . LEU B 1 27 ? 22.078 -26.219 -9.898 1 97.44 27 LEU B O 1
ATOM 4008 N N . ALA B 1 28 ? 23.281 -26.766 -8.102 1 97.38 28 ALA B N 1
ATOM 4009 C CA . ALA B 1 28 ? 23.469 -28.141 -8.578 1 97.38 28 ALA B CA 1
ATOM 4010 C C . ALA B 1 28 ? 22.125 -28.875 -8.656 1 97.38 28 ALA B C 1
ATOM 4012 O O . ALA B 1 28 ? 21.891 -29.625 -9.602 1 97.38 28 ALA B O 1
ATOM 4013 N N . GLY B 1 29 ? 21.297 -28.625 -7.711 1 97 29 GLY B N 1
ATOM 4014 C CA . GLY B 1 29 ? 19.984 -29.25 -7.684 1 97 29 GLY B CA 1
ATOM 4015 C C . GLY B 1 29 ? 19.078 -28.781 -8.797 1 97 29 GLY B C 1
ATOM 4016 O O . GLY B 1 29 ? 18.203 -29.516 -9.25 1 97 29 GLY B O 1
ATOM 4017 N N . TRP B 1 30 ? 19.266 -27.547 -9.305 1 97.75 30 TRP B N 1
ATOM 4018 C CA . TRP B 1 30 ? 18.422 -26.938 -10.312 1 97.75 30 TRP B CA 1
ATOM 4019 C C . TRP B 1 30 ? 18.922 -27.25 -11.719 1 97.75 30 TRP B C 1
ATOM 4021 O O . TRP B 1 30 ? 18.188 -27.078 -12.695 1 97.75 30 TRP B O 1
ATOM 4031 N N . ALA B 1 31 ? 20.141 -27.672 -11.867 1 96.69 31 ALA B N 1
ATOM 4032 C CA . ALA B 1 31 ? 20.844 -27.75 -13.141 1 96.69 31 ALA B CA 1
ATOM 4033 C C . ALA B 1 31 ? 20.078 -28.609 -14.141 1 96.69 31 ALA B C 1
ATOM 4035 O O . ALA B 1 31 ? 19.969 -28.25 -15.312 1 96.69 31 ALA B O 1
ATOM 4036 N N . ALA B 1 32 ? 19.547 -29.688 -13.672 1 95 32 ALA B N 1
ATOM 4037 C CA . ALA B 1 32 ? 18.875 -30.625 -14.555 1 95 32 ALA B CA 1
ATOM 4038 C C . ALA B 1 32 ? 17.547 -30.078 -15.062 1 95 32 ALA B C 1
ATOM 4040 O O . ALA B 1 32 ? 17.016 -30.547 -16.062 1 95 32 ALA B O 1
ATOM 4041 N N . GLN B 1 33 ? 17.047 -29.109 -14.43 1 93.75 33 GLN B N 1
ATOM 4042 C CA . GLN B 1 33 ? 15.734 -28.562 -14.75 1 93.75 33 GLN B CA 1
ATOM 4043 C C . GLN B 1 33 ? 15.844 -27.422 -15.758 1 93.75 33 GLN B C 1
ATOM 4045 O O . GLN B 1 33 ? 14.844 -27 -16.328 1 93.75 33 GLN B O 1
ATOM 4050 N N . ILE B 1 34 ? 17.016 -26.891 -16 1 97.56 34 ILE B N 1
ATOM 4051 C CA . ILE B 1 34 ? 17.188 -25.672 -16.797 1 97.56 34 ILE B CA 1
ATOM 4052 C C . ILE B 1 34 ? 17.531 -26.047 -18.234 1 97.56 34 ILE B C 1
ATOM 4054 O O . ILE B 1 34 ? 18.672 -26.406 -18.531 1 97.56 34 ILE B O 1
ATOM 4058 N N . HIS B 1 35 ? 16.594 -25.906 -19.109 1 96.5 35 HIS B N 1
ATOM 4059 C CA . HIS B 1 35 ? 16.781 -26.188 -20.531 1 96.5 35 HIS B CA 1
ATOM 4060 C C . HIS B 1 35 ? 16.625 -24.938 -21.375 1 96.5 35 HIS B C 1
ATOM 4062 O O . HIS B 1 35 ? 17.094 -24.875 -22.516 1 96.5 35 HIS B O 1
ATOM 4068 N N . ARG B 1 36 ? 15.945 -23.953 -20.891 1 95.88 36 ARG B N 1
ATOM 4069 C CA . ARG B 1 36 ? 15.703 -22.719 -21.625 1 95.88 36 ARG B CA 1
ATOM 4070 C C . ARG B 1 36 ? 16.984 -21.891 -21.734 1 95.88 36 ARG B C 1
ATOM 4072 O O . ARG B 1 36 ? 17.594 -21.547 -20.734 1 95.88 36 ARG B O 1
ATOM 4079 N N . PRO B 1 37 ? 17.312 -21.562 -22.938 1 93.06 37 PRO B N 1
ATOM 4080 C CA . PRO B 1 37 ? 18.516 -20.75 -23.094 1 93.06 37 PRO B CA 1
ATOM 4081 C C . PRO B 1 37 ? 18.406 -19.406 -22.375 1 93.06 37 PRO B C 1
ATOM 4083 O O . PRO B 1 37 ? 17.359 -18.75 -22.438 1 93.06 37 PRO B O 1
ATOM 4086 N N . GLY B 1 38 ? 19.469 -19.078 -21.656 1 94.56 38 GLY B N 1
ATOM 4087 C CA . GLY B 1 38 ? 19.531 -17.766 -21.047 1 94.56 38 GLY B CA 1
ATOM 4088 C C . GLY B 1 38 ? 19.016 -17.75 -19.609 1 94.56 38 GLY B C 1
ATOM 4089 O O . GLY B 1 38 ? 19.188 -16.766 -18.891 1 94.56 38 GLY B O 1
ATOM 4090 N N . PHE B 1 39 ? 18.406 -18.906 -19.156 1 97.94 39 PHE B N 1
ATOM 4091 C CA . PHE B 1 39 ? 17.828 -18.859 -17.812 1 97.94 39 PHE B CA 1
ATOM 4092 C C . PHE B 1 39 ? 18.859 -19.266 -16.766 1 97.94 39 PHE B C 1
ATOM 4094 O O . PHE B 1 39 ? 18.656 -19.031 -15.578 1 97.94 39 PHE B O 1
ATOM 4101 N N . GLY B 1 40 ? 19.953 -19.844 -17.125 1 97.81 40 GLY B N 1
ATOM 4102 C CA . GLY B 1 40 ? 21.016 -20.234 -16.219 1 97.81 40 GLY B CA 1
ATOM 4103 C C . GLY B 1 40 ? 21.484 -19.109 -15.312 1 97.81 40 GLY B C 1
ATOM 4104 O O . GLY B 1 40 ? 21.438 -19.25 -14.086 1 97.81 40 GLY B O 1
ATOM 4105 N N . PRO B 1 41 ? 21.844 -18 -15.914 1 98 41 PRO B N 1
ATOM 4106 C CA . PRO B 1 41 ? 22.297 -16.859 -15.102 1 98 41 PRO B CA 1
ATOM 4107 C C . PRO B 1 41 ? 21.203 -16.375 -14.141 1 98 41 PRO B C 1
ATOM 4109 O O . PRO B 1 41 ? 21.516 -15.914 -13.039 1 98 41 PRO B O 1
ATOM 4112 N N . SER B 1 42 ? 19.984 -16.469 -14.555 1 98.62 42 SER B N 1
ATOM 4113 C CA . SER B 1 42 ? 18.891 -16.031 -13.703 1 98.62 42 SER B CA 1
ATOM 4114 C C . SER B 1 42 ? 18.719 -16.969 -12.5 1 98.62 42 SER B C 1
ATOM 4116 O O . SER B 1 42 ? 18.516 -16.5 -11.383 1 98.62 42 SER B O 1
ATOM 4118 N N . ALA B 1 43 ? 18.828 -18.266 -12.758 1 98.69 43 ALA B N 1
ATOM 4119 C CA . ALA B 1 43 ? 18.797 -19.234 -11.656 1 98.69 43 ALA B CA 1
ATOM 4120 C C . ALA B 1 43 ? 19.953 -19.016 -10.695 1 98.69 43 ALA B C 1
ATOM 4122 O O . ALA B 1 43 ? 19.797 -19.109 -9.477 1 98.69 43 ALA B O 1
ATOM 4123 N N . ALA B 1 44 ? 21.094 -18.688 -11.234 1 98.62 44 ALA B N 1
ATOM 4124 C CA . ALA B 1 44 ? 22.266 -18.422 -10.406 1 98.62 44 ALA B CA 1
ATOM 4125 C C . ALA B 1 44 ? 22.047 -17.188 -9.531 1 98.62 44 ALA B C 1
ATOM 4127 O O . ALA B 1 44 ? 22.375 -17.203 -8.336 1 98.62 44 ALA B O 1
ATOM 4128 N N . ASN B 1 45 ? 21.516 -16.125 -10.125 1 98.75 45 ASN B N 1
ATOM 4129 C CA . ASN B 1 45 ? 21.234 -14.93 -9.344 1 98.75 45 ASN B CA 1
ATOM 4130 C C . ASN B 1 45 ? 20.25 -15.203 -8.219 1 98.75 45 ASN B C 1
ATOM 4132 O O . ASN B 1 45 ? 20.406 -14.695 -7.105 1 98.75 45 ASN B O 1
ATOM 4136 N N . LEU B 1 46 ? 19.219 -16 -8.539 1 98.56 46 LEU B N 1
ATOM 4137 C CA . LEU B 1 46 ? 18.25 -16.359 -7.504 1 98.56 46 LEU B CA 1
ATOM 4138 C C . LEU B 1 46 ? 18.938 -17.109 -6.359 1 98.56 46 LEU B C 1
ATOM 4140 O O . LEU B 1 46 ? 18.688 -16.812 -5.188 1 98.56 46 LEU B O 1
ATOM 4144 N N . ALA B 1 47 ? 19.781 -18.031 -6.68 1 98.44 47 ALA B N 1
ATOM 4145 C CA . ALA B 1 47 ? 20.5 -18.797 -5.66 1 98.44 47 ALA B CA 1
ATOM 4146 C C . ALA B 1 47 ? 21.406 -17.875 -4.828 1 98.44 47 ALA B C 1
ATOM 4148 O O . ALA B 1 47 ? 21.469 -18.016 -3.604 1 98.44 47 ALA B O 1
ATOM 4149 N N . HIS B 1 48 ? 22.094 -16.969 -5.504 1 98.62 48 HIS B N 1
ATOM 4150 C CA . HIS B 1 48 ? 22.922 -16 -4.801 1 98.62 48 HIS B CA 1
ATOM 4151 C C . HIS B 1 48 ? 22.094 -15.141 -3.857 1 98.62 48 HIS B C 1
ATOM 4153 O O . HIS B 1 48 ? 22.5 -14.875 -2.729 1 98.62 48 HIS B O 1
ATOM 4159 N N . TYR B 1 49 ? 20.953 -14.727 -4.359 1 98.06 49 TYR B N 1
ATOM 4160 C CA . TYR B 1 49 ? 20.094 -13.883 -3.545 1 98.06 49 TYR B CA 1
ATOM 4161 C C . TYR B 1 49 ? 19.625 -14.617 -2.297 1 98.06 49 TYR B C 1
ATOM 4163 O O . TYR B 1 49 ? 19.625 -14.055 -1.199 1 98.06 49 TYR B O 1
ATOM 4171 N N . LEU B 1 50 ? 19.172 -15.844 -2.453 1 97.38 50 LEU B N 1
ATOM 4172 C CA . LEU B 1 50 ? 18.719 -16.641 -1.324 1 97.38 50 LEU B CA 1
ATOM 4173 C C . LEU B 1 50 ? 19.828 -16.844 -0.302 1 97.38 50 LEU B C 1
ATOM 4175 O O . LEU B 1 50 ? 19.594 -16.734 0.905 1 97.38 50 LEU B O 1
ATOM 4179 N N . ALA B 1 51 ? 21 -17.078 -0.758 1 97.12 51 ALA B N 1
ATOM 4180 C CA . ALA B 1 51 ? 22.156 -17.219 0.138 1 97.12 51 ALA B CA 1
ATOM 4181 C C . ALA B 1 51 ? 22.453 -15.914 0.856 1 97.12 51 ALA B C 1
ATOM 4183 O O . ALA B 1 51 ? 22.75 -15.906 2.053 1 97.12 51 ALA B O 1
ATOM 4184 N N . LEU B 1 52 ? 22.391 -14.812 0.107 1 97.31 52 LEU B N 1
ATOM 4185 C CA . LEU B 1 52 ? 22.625 -13.484 0.66 1 97.31 52 LEU B CA 1
ATOM 4186 C C . LEU B 1 52 ? 21.656 -13.18 1.791 1 97.31 52 LEU B C 1
ATOM 4188 O O . LEU B 1 52 ? 22.047 -12.664 2.84 1 97.31 52 LEU B O 1
ATOM 4192 N N . ARG B 1 53 ? 20.391 -13.523 1.605 1 94.56 53 ARG B N 1
ATOM 4193 C CA . ARG B 1 53 ? 19.328 -13.125 2.52 1 94.56 53 ARG B CA 1
ATOM 4194 C C . ARG B 1 53 ? 19.312 -14.008 3.764 1 94.56 53 ARG B C 1
ATOM 4196 O O . ARG B 1 53 ? 18.5 -13.805 4.668 1 94.56 53 ARG B O 1
ATOM 4203 N N . HIS B 1 54 ? 20.203 -14.891 3.883 1 91.81 54 HIS B N 1
ATOM 4204 C CA . HIS B 1 54 ? 20.391 -15.664 5.109 1 91.81 54 HIS B CA 1
ATOM 4205 C C . HIS B 1 54 ? 21.359 -14.961 6.059 1 91.81 54 HIS B C 1
ATOM 4207 O O . HIS B 1 54 ? 21.656 -15.477 7.133 1 91.81 54 HIS B O 1
ATOM 4213 N N . HIS B 1 55 ? 21.781 -13.797 5.676 1 93.44 55 HIS B N 1
ATOM 4214 C CA . HIS B 1 55 ? 22.641 -12.969 6.508 1 93.44 55 HIS B CA 1
ATOM 4215 C C . HIS B 1 55 ? 21.906 -11.719 6.988 1 93.44 55 HIS B C 1
ATOM 4217 O O . HIS B 1 55 ? 21.031 -11.203 6.293 1 93.44 55 HIS B O 1
ATOM 4223 N N . ASP B 1 56 ? 22.188 -11.336 8.188 1 92.12 56 ASP B N 1
ATOM 4224 C CA . ASP B 1 56 ? 21.797 -9.992 8.617 1 92.12 56 ASP B CA 1
ATOM 4225 C C . ASP B 1 56 ? 22.781 -8.945 8.086 1 92.12 56 ASP B C 1
ATOM 4227 O O . ASP B 1 56 ? 23.922 -8.875 8.539 1 92.12 56 ASP B O 1
ATOM 4231 N N . LEU B 1 57 ? 22.359 -8.141 7.156 1 94.31 57 LEU B N 1
ATOM 4232 C CA . LEU B 1 57 ? 23.266 -7.258 6.438 1 94.31 57 LEU B CA 1
ATOM 4233 C C . LEU B 1 57 ? 23.188 -5.836 6.977 1 94.31 57 LEU B C 1
ATOM 4235 O O . LEU B 1 57 ? 23.906 -4.949 6.523 1 94.31 57 LEU B O 1
ATOM 4239 N N . ARG B 1 58 ? 22.422 -5.582 8.008 1 91.94 58 ARG B N 1
ATOM 4240 C CA . ARG B 1 58 ? 22.109 -4.23 8.469 1 91.94 58 ARG B CA 1
ATOM 4241 C C . ARG B 1 58 ? 23.375 -3.52 8.945 1 91.94 58 ARG B C 1
ATOM 4243 O O . ARG B 1 58 ? 23.625 -2.367 8.578 1 91.94 58 ARG B O 1
ATOM 4250 N N . PRO B 1 59 ? 24.297 -4.172 9.633 1 91.88 59 PRO B N 1
ATOM 4251 C CA . PRO B 1 59 ? 25.531 -3.484 10.031 1 91.88 59 PRO B CA 1
ATOM 4252 C C . PRO B 1 59 ? 26.406 -3.119 8.836 1 91.88 59 PRO B C 1
ATOM 4254 O O . PRO B 1 59 ? 27 -2.039 8.812 1 91.88 59 PRO B O 1
ATOM 4257 N N . LEU B 1 60 ? 26.438 -4.012 7.887 1 94.5 60 LEU B N 1
ATOM 4258 C CA . LEU B 1 60 ? 27.219 -3.758 6.68 1 94.5 60 LEU B CA 1
ATOM 4259 C C . LEU B 1 60 ? 26.625 -2.609 5.875 1 94.5 60 LEU B C 1
ATOM 4261 O O . LEU B 1 60 ? 27.344 -1.766 5.348 1 94.5 60 LEU B O 1
ATOM 4265 N N . GLN B 1 61 ? 25.281 -2.564 5.801 1 93.94 61 GLN B N 1
ATOM 4266 C CA . GLN B 1 61 ? 24.594 -1.509 5.074 1 93.94 61 GLN B CA 1
ATOM 4267 C C . GLN B 1 61 ? 24.953 -0.131 5.617 1 93.94 61 GLN B C 1
ATOM 4269 O O . GLN B 1 61 ? 25.312 0.768 4.852 1 93.94 61 GLN B O 1
ATOM 4274 N N . HIS B 1 62 ? 24.953 0.011 6.918 1 92.31 62 HIS B N 1
ATOM 4275 C CA . HIS B 1 62 ? 25.203 1.287 7.578 1 92.31 62 HIS B CA 1
ATOM 4276 C C . HIS B 1 62 ? 26.625 1.776 7.312 1 92.31 62 HIS B C 1
ATOM 4278 O O . HIS B 1 62 ? 26.844 2.959 7.031 1 92.31 62 HIS B O 1
ATOM 4284 N N . ALA B 1 63 ? 27.5 0.861 7.375 1 94.62 63 ALA B N 1
ATOM 4285 C CA . ALA B 1 63 ? 28.906 1.21 7.172 1 94.62 63 ALA B CA 1
ATOM 4286 C C . ALA B 1 63 ? 29.172 1.624 5.723 1 94.62 63 ALA B C 1
ATOM 4288 O O . ALA B 1 63 ? 29.922 2.564 5.469 1 94.62 63 ALA B O 1
ATOM 4289 N N . LEU B 1 64 ? 28.547 0.956 4.785 1 96.44 64 LEU B N 1
ATOM 4290 C CA . LEU B 1 64 ? 28.719 1.251 3.367 1 96.44 64 LEU B CA 1
ATOM 4291 C C . LEU B 1 64 ? 28.109 2.604 3.012 1 96.44 64 LEU B C 1
ATOM 4293 O O . LEU B 1 64 ? 28.719 3.377 2.258 1 96.44 64 LEU B O 1
ATOM 4297 N N . MET B 1 65 ? 27 2.928 3.6 1 95.06 65 MET B N 1
ATOM 4298 C CA . MET B 1 65 ? 26.297 4.172 3.299 1 95.06 65 MET B CA 1
ATOM 4299 C C . MET B 1 65 ? 27.156 5.379 3.646 1 95.06 65 MET B C 1
ATOM 4301 O O . MET B 1 65 ? 27.234 6.34 2.877 1 95.06 65 MET B O 1
ATOM 4305 N N . ALA B 1 66 ? 27.797 5.305 4.738 1 94.44 66 ALA B N 1
ATOM 4306 C CA . ALA B 1 66 ? 28.594 6.43 5.23 1 94.44 66 ALA B CA 1
ATOM 4307 C C . ALA B 1 66 ? 29.766 6.715 4.305 1 94.44 66 ALA B C 1
ATOM 4309 O O . ALA B 1 66 ? 30.328 7.812 4.324 1 94.44 66 ALA B O 1
ATOM 4310 N N . LEU B 1 67 ? 30.109 5.738 3.436 1 95.62 67 LEU B N 1
ATOM 4311 C CA . LEU B 1 67 ? 31.219 5.895 2.492 1 95.62 67 LEU B CA 1
ATOM 4312 C C . LEU B 1 67 ? 30.688 6.297 1.115 1 95.62 67 LEU B C 1
ATOM 4314 O O . LEU B 1 67 ? 31.469 6.398 0.161 1 95.62 67 LEU B O 1
ATOM 4318 N N . GLY B 1 68 ? 29.312 6.508 1 1 96.56 68 GLY B N 1
ATOM 4319 C CA . GLY B 1 68 ? 28.719 6.855 -0.28 1 96.56 68 GLY B CA 1
ATOM 4320 C C . GLY B 1 68 ? 28.531 5.664 -1.199 1 96.56 68 GLY B C 1
ATOM 4321 O O . GLY B 1 68 ? 28.375 5.824 -2.41 1 96.56 68 GLY B O 1
ATOM 4322 N N . LEU B 1 69 ? 28.688 4.465 -0.651 1 97.5 69 LEU B N 1
ATOM 4323 C CA . LEU B 1 69 ? 28.562 3.246 -1.44 1 97.5 69 LEU B CA 1
ATOM 4324 C C . LEU B 1 69 ? 27.125 2.73 -1.428 1 97.5 69 LEU B C 1
ATOM 4326 O O . LEU B 1 69 ? 26.281 3.242 -0.685 1 97.5 69 LEU B O 1
ATOM 4330 N N . SER B 1 70 ? 26.844 1.803 -2.334 1 96.5 70 SER B N 1
ATOM 4331 C CA . SER B 1 70 ? 25.547 1.117 -2.338 1 96.5 70 SER B CA 1
ATOM 4332 C C . SER B 1 70 ? 25.219 0.558 -0.958 1 96.5 70 SER B C 1
ATOM 4334 O O . SER B 1 70 ? 26.078 -0.017 -0.291 1 96.5 70 SER B O 1
ATOM 4336 N N . SER B 1 71 ? 24 0.789 -0.589 1 93.94 71 SER B N 1
ATOM 4337 C CA . SER B 1 71 ? 23.531 0.198 0.662 1 93.94 71 SER B CA 1
ATOM 4338 C C . SER B 1 71 ? 23.234 -1.287 0.493 1 93.94 71 SER B C 1
ATOM 4340 O O . SER B 1 71 ? 22.953 -1.984 1.472 1 93.94 71 SER B O 1
ATOM 4342 N N . LEU B 1 72 ? 23.312 -1.845 -0.659 1 94.31 72 LEU B N 1
ATOM 4343 C CA . LEU B 1 72 ? 22.984 -3.225 -1.001 1 94.31 72 LEU B CA 1
ATOM 4344 C C . LEU B 1 72 ? 21.484 -3.48 -0.839 1 94.31 72 LEU B C 1
ATOM 4346 O O . LEU B 1 72 ? 21.047 -4.633 -0.858 1 94.31 72 LEU B O 1
ATOM 4350 N N . GLY B 1 73 ? 20.672 -2.434 -0.708 1 91.56 73 GLY B N 1
ATOM 4351 C CA . GLY B 1 73 ? 19.266 -2.576 -0.382 1 91.56 73 GLY B CA 1
ATOM 4352 C C . GLY B 1 73 ? 18.406 -2.938 -1.581 1 91.56 73 GLY B C 1
ATOM 4353 O O . GLY B 1 73 ? 17.25 -3.299 -1.429 1 91.56 73 GLY B O 1
ATOM 4354 N N . ARG B 1 74 ? 18.984 -2.861 -2.805 1 91.38 74 ARG B N 1
ATOM 4355 C CA . ARG B 1 74 ? 18.219 -3.104 -4.023 1 91.38 74 ARG B CA 1
ATOM 4356 C C . ARG B 1 74 ? 19.047 -3.887 -5.039 1 91.38 74 ARG B C 1
ATOM 4358 O O . ARG B 1 74 ? 19.25 -3.428 -6.164 1 91.38 74 ARG B O 1
ATOM 4365 N N . LEU B 1 75 ? 19.391 -5.02 -4.664 1 95.44 75 LEU B N 1
ATOM 4366 C CA . LEU B 1 75 ? 20.281 -5.77 -5.531 1 95.44 75 LEU B CA 1
ATOM 4367 C C . LEU B 1 75 ? 19.641 -7.074 -5.992 1 95.44 75 LEU B C 1
ATOM 4369 O O . LEU B 1 75 ? 20.344 -8 -6.406 1 95.44 75 LEU B O 1
ATOM 4373 N N . GLU B 1 76 ? 18.312 -7.148 -5.926 1 96.31 76 GLU B N 1
ATOM 4374 C CA . GLU B 1 76 ? 17.625 -8.406 -6.203 1 96.31 76 GLU B CA 1
ATOM 4375 C C . GLU B 1 76 ? 17.969 -8.93 -7.594 1 96.31 76 GLU B C 1
ATOM 4377 O O . GLU B 1 76 ? 18.281 -10.109 -7.758 1 96.31 76 GLU B O 1
ATOM 4382 N N . SER B 1 77 ? 18.031 -8.07 -8.578 1 97.69 77 SER B N 1
ATOM 4383 C CA . SER B 1 77 ? 18.219 -8.531 -9.953 1 97.69 77 SER B CA 1
ATOM 4384 C C . SER B 1 77 ? 19.703 -8.625 -10.312 1 97.69 77 SER B C 1
ATOM 4386 O O . SER B 1 77 ? 20.047 -8.961 -11.453 1 97.69 77 SER B O 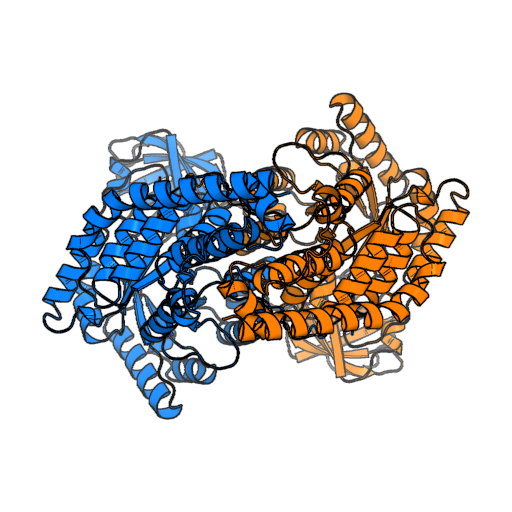1
ATOM 4388 N N . ARG B 1 78 ? 20.609 -8.305 -9.344 1 98 78 ARG B N 1
ATOM 4389 C CA . ARG B 1 78 ? 22.031 -8.188 -9.664 1 98 78 ARG B CA 1
ATOM 4390 C C . ARG B 1 78 ? 22.891 -8.375 -8.422 1 98 78 ARG B C 1
ATOM 4392 O O . ARG B 1 78 ? 23.719 -7.52 -8.102 1 98 78 ARG B O 1
ATOM 4399 N N . VAL B 1 79 ? 22.781 -9.516 -7.832 1 97.94 79 VAL B N 1
ATOM 4400 C CA . VAL B 1 79 ? 23.406 -9.766 -6.535 1 97.94 79 VAL B CA 1
ATOM 4401 C C . VAL B 1 79 ? 24.922 -9.672 -6.66 1 97.94 79 VAL B C 1
ATOM 4403 O O . VAL B 1 79 ? 25.531 -8.734 -6.145 1 97.94 79 VAL B O 1
ATOM 4406 N N . MET B 1 80 ? 25.562 -10.539 -7.48 1 97.81 80 MET B N 1
ATOM 4407 C CA . MET B 1 80 ? 27.016 -10.586 -7.578 1 97.81 80 MET B CA 1
ATOM 4408 C C . MET B 1 80 ? 27.562 -9.344 -8.273 1 97.81 80 MET B C 1
ATOM 4410 O O . MET B 1 80 ? 28.547 -8.766 -7.844 1 97.81 80 MET B O 1
ATOM 4414 N N . PRO B 1 81 ? 26.875 -8.836 -9.336 1 98 81 PRO B N 1
ATOM 4415 C CA . PRO B 1 81 ? 27.359 -7.602 -9.945 1 98 81 PRO B CA 1
ATOM 4416 C C . PRO B 1 81 ? 27.438 -6.445 -8.953 1 98 81 PRO B C 1
ATOM 4418 O O . PRO B 1 81 ? 28.406 -5.676 -8.977 1 98 81 PRO B O 1
ATOM 4421 N N . THR B 1 82 ? 26.484 -6.332 -8.078 1 97.75 82 THR B N 1
ATOM 4422 C CA . THR B 1 82 ? 26.484 -5.258 -7.086 1 97.75 82 THR B CA 1
ATOM 4423 C C . THR B 1 82 ? 27.609 -5.461 -6.074 1 97.75 82 THR B C 1
ATOM 4425 O O . THR B 1 82 ? 28.344 -4.527 -5.77 1 97.75 82 THR B O 1
ATOM 4428 N N . LEU B 1 83 ? 27.688 -6.691 -5.555 1 97.81 83 LEU B N 1
ATOM 4429 C CA . LEU B 1 83 ? 28.719 -6.984 -4.559 1 97.81 83 LEU B CA 1
ATOM 4430 C C . LEU B 1 83 ? 30.109 -6.758 -5.133 1 97.81 83 LEU B C 1
ATOM 4432 O O . LEU B 1 83 ? 30.984 -6.191 -4.461 1 97.81 83 LEU B O 1
ATOM 4436 N N . LEU B 1 84 ? 30.328 -7.168 -6.355 1 97.62 84 LEU B N 1
ATOM 4437 C CA . LEU B 1 84 ? 31.625 -7.031 -6.996 1 97.62 84 LEU B CA 1
ATOM 4438 C C . LEU B 1 84 ? 31.922 -5.566 -7.297 1 97.62 84 LEU B C 1
ATOM 4440 O O . LEU B 1 84 ? 33.094 -5.145 -7.223 1 97.62 84 LEU B O 1
ATOM 4444 N N . ALA B 1 85 ? 30.906 -4.789 -7.676 1 97.31 85 ALA B N 1
ATOM 4445 C CA . ALA B 1 85 ? 31.109 -3.357 -7.895 1 97.31 85 ALA B CA 1
ATOM 4446 C C . ALA B 1 85 ? 31.516 -2.656 -6.602 1 97.31 85 ALA B C 1
ATOM 4448 O O . ALA B 1 85 ? 32.438 -1.837 -6.598 1 97.31 85 ALA B O 1
ATOM 4449 N N . VAL B 1 86 ? 30.844 -2.949 -5.52 1 97.62 86 VAL B N 1
ATOM 4450 C CA . VAL B 1 86 ? 31.141 -2.363 -4.219 1 97.62 86 VAL B CA 1
ATOM 4451 C C . VAL B 1 86 ? 32.531 -2.793 -3.781 1 97.62 86 VAL B C 1
ATOM 4453 O O . VAL B 1 86 ? 33.312 -1.976 -3.283 1 97.62 86 VAL B O 1
ATOM 4456 N N . ARG B 1 87 ? 32.875 -4.086 -3.992 1 96.94 87 ARG B N 1
ATOM 4457 C CA . ARG B 1 87 ? 34.188 -4.617 -3.635 1 96.94 87 ARG B CA 1
ATOM 4458 C C . ARG B 1 87 ? 35.312 -3.865 -4.359 1 96.94 87 ARG B C 1
ATOM 4460 O O . ARG B 1 87 ? 36.312 -3.525 -3.76 1 96.94 87 ARG B O 1
ATOM 4467 N N . ALA B 1 88 ? 35.094 -3.664 -5.621 1 96.25 88 ALA B N 1
ATOM 4468 C CA . ALA B 1 88 ? 36.094 -2.965 -6.422 1 96.25 88 ALA B CA 1
ATOM 4469 C C . ALA B 1 88 ? 36.344 -1.55 -5.902 1 96.25 88 ALA B C 1
ATOM 4471 O O . ALA B 1 88 ? 37.469 -1.074 -5.859 1 96.25 88 ALA B O 1
ATOM 4472 N N . THR B 1 89 ? 35.281 -0.877 -5.539 1 96.25 89 THR B N 1
ATOM 4473 C CA . THR B 1 89 ? 35.375 0.483 -5.023 1 96.25 89 THR B CA 1
ATOM 4474 C C . THR B 1 89 ? 36.062 0.487 -3.652 1 96.25 89 THR B C 1
ATOM 4476 O O . THR B 1 89 ? 36.906 1.346 -3.365 1 96.25 89 THR B O 1
ATOM 4479 N N . LEU B 1 90 ? 35.688 -0.457 -2.812 1 95.81 90 LEU B N 1
ATOM 4480 C CA . LEU B 1 90 ? 36.344 -0.565 -1.508 1 95.81 90 LEU B CA 1
ATOM 4481 C C . LEU B 1 90 ? 37.844 -0.828 -1.66 1 95.81 90 LEU B C 1
ATOM 4483 O O . LEU B 1 90 ? 38.656 -0.279 -0.909 1 95.81 90 LEU B O 1
ATOM 4487 N N . ALA B 1 91 ? 38.188 -1.676 -2.596 1 94.44 91 ALA B N 1
ATOM 4488 C CA . ALA B 1 91 ? 39.594 -1.956 -2.857 1 94.44 91 ALA B CA 1
ATOM 4489 C C . ALA B 1 91 ? 40.344 -0.689 -3.27 1 94.44 91 ALA B C 1
ATOM 4491 O O . ALA B 1 91 ? 41.438 -0.446 -2.818 1 94.44 91 ALA B O 1
ATOM 4492 N N . ALA B 1 92 ? 39.688 0.069 -4.125 1 92.25 92 ALA B N 1
ATOM 4493 C CA . ALA B 1 92 ? 40.281 1.33 -4.559 1 92.25 92 ALA B CA 1
ATOM 4494 C C . ALA B 1 92 ? 40.5 2.277 -3.377 1 92.25 92 ALA B C 1
ATOM 4496 O O . ALA B 1 92 ? 41.531 2.932 -3.266 1 92.25 92 ALA B O 1
ATOM 4497 N N . LEU B 1 93 ? 39.531 2.367 -2.52 1 92.88 93 LEU B N 1
ATOM 4498 C CA . LEU B 1 93 ? 39.594 3.234 -1.349 1 92.88 93 LEU B CA 1
ATOM 4499 C C . LEU B 1 93 ? 40.688 2.775 -0.394 1 92.88 93 LEU B C 1
ATOM 4501 O O . LEU B 1 93 ? 41.281 3.594 0.311 1 92.88 93 LEU B O 1
ATOM 4505 N N . ALA B 1 94 ? 40.875 1.475 -0.438 1 91.12 94 ALA B N 1
ATOM 4506 C CA . ALA B 1 94 ? 41.906 0.896 0.443 1 91.12 94 ALA B CA 1
ATOM 4507 C C . ALA B 1 94 ? 43.281 1.003 -0.175 1 91.12 94 ALA B C 1
ATOM 4509 O O . ALA B 1 94 ? 44.281 0.605 0.441 1 91.12 94 ALA B O 1
ATOM 4510 N N . GLY B 1 95 ? 43.375 1.46 -1.351 1 87.62 95 GLY B N 1
ATOM 4511 C CA . GLY B 1 95 ? 44.656 1.594 -2.02 1 87.62 95 GLY B CA 1
ATOM 4512 C C . GLY B 1 95 ? 45.188 0.287 -2.596 1 87.62 95 GLY B C 1
ATOM 4513 O O . GLY B 1 95 ? 46.375 0.126 -2.811 1 87.62 95 GLY B O 1
ATOM 4514 N N . GLU B 1 96 ? 44.281 -0.589 -2.771 1 88.75 96 GLU B N 1
ATOM 4515 C CA . GLU B 1 96 ? 44.625 -1.871 -3.367 1 88.75 96 GLU B CA 1
ATOM 4516 C C . GLU B 1 96 ? 44.625 -1.79 -4.891 1 88.75 96 GLU B C 1
ATOM 4518 O O . GLU B 1 96 ? 44.094 -0.837 -5.469 1 88.75 96 GLU B O 1
ATOM 4523 N N . PRO B 1 97 ? 45.375 -2.797 -5.492 1 85.12 97 PRO B N 1
ATOM 4524 C CA . PRO B 1 97 ? 45.312 -2.842 -6.957 1 85.12 97 PRO B CA 1
ATOM 4525 C C . PRO B 1 97 ? 43.875 -2.906 -7.488 1 85.12 97 PRO B C 1
ATOM 4527 O O . PRO B 1 97 ? 43 -3.457 -6.828 1 85.12 97 PRO B O 1
ATOM 4530 N N . GLU B 1 98 ? 43.812 -2.385 -8.641 1 80.62 98 GLU B N 1
ATOM 4531 C CA . GLU B 1 98 ? 42.5 -2.326 -9.273 1 80.62 98 GLU B CA 1
ATOM 4532 C C . GLU B 1 98 ? 41.906 -3.719 -9.414 1 80.62 98 GLU B C 1
ATOM 4534 O O . GLU B 1 98 ? 42.562 -4.648 -9.875 1 80.62 98 GLU B O 1
ATOM 4539 N N . MET B 1 99 ? 40.719 -3.814 -8.977 1 84.69 99 MET B N 1
ATOM 4540 C CA . MET B 1 99 ? 39.938 -5.055 -9.117 1 84.69 99 MET B CA 1
ATOM 4541 C C . MET B 1 99 ? 38.938 -4.945 -10.266 1 84.69 99 MET B C 1
ATOM 4543 O O . MET B 1 99 ? 38.469 -3.854 -10.586 1 84.69 99 MET B O 1
ATOM 4547 N N . LEU B 1 100 ? 38.656 -6.125 -10.805 1 86.88 100 LEU B N 1
ATOM 4548 C CA . LEU B 1 100 ? 37.719 -6.172 -11.906 1 86.88 100 LEU B CA 1
ATOM 4549 C C . LEU B 1 100 ? 36.312 -5.809 -11.438 1 86.88 100 LEU B C 1
ATOM 4551 O O . LEU B 1 100 ? 35.875 -6.254 -10.367 1 86.88 100 LEU B O 1
ATOM 4555 N N . ARG B 1 101 ? 35.719 -4.895 -12.172 1 91.5 101 ARG B N 1
ATOM 4556 C CA . ARG B 1 101 ? 34.344 -4.492 -11.953 1 91.5 101 ARG B CA 1
ATOM 4557 C C . ARG B 1 101 ? 33.438 -4.902 -13.133 1 91.5 101 ARG B C 1
ATOM 4559 O O . ARG B 1 101 ? 33.938 -4.988 -14.266 1 91.5 101 ARG B O 1
ATOM 4566 N N . PRO B 1 102 ? 32.156 -5.188 -12.844 1 94.56 102 PRO B N 1
ATOM 4567 C CA . PRO B 1 102 ? 31.25 -5.473 -13.969 1 94.56 102 PRO B CA 1
ATOM 4568 C C . PRO B 1 102 ? 31.062 -4.27 -14.883 1 94.56 102 PRO B C 1
ATOM 4570 O O . PRO B 1 102 ? 31.047 -3.127 -14.422 1 94.56 102 PRO B O 1
ATOM 4573 N N . SER B 1 103 ? 30.969 -4.57 -16.219 1 94.5 103 SER B N 1
ATOM 4574 C CA . SER B 1 103 ? 30.547 -3.527 -17.141 1 94.5 103 SER B CA 1
ATOM 4575 C C . SER B 1 103 ? 29.109 -3.102 -16.859 1 94.5 103 SER B C 1
ATOM 4577 O O . SER B 1 103 ? 28.375 -3.795 -16.156 1 94.5 103 SER B O 1
ATOM 4579 N N . SER B 1 104 ? 28.75 -1.957 -17.359 1 94.06 104 SER B N 1
ATOM 4580 C CA . SER B 1 104 ? 27.375 -1.494 -17.234 1 94.06 104 SER B CA 1
ATOM 4581 C C . SER B 1 104 ? 26.391 -2.523 -17.781 1 94.06 104 SER B C 1
ATOM 4583 O O . SER B 1 104 ? 25.344 -2.771 -17.172 1 94.06 104 SER B O 1
ATOM 4585 N N . LYS B 1 105 ? 26.75 -3.102 -18.875 1 95.75 105 LYS B N 1
ATOM 4586 C CA . LYS B 1 105 ? 25.891 -4.117 -19.5 1 95.75 105 LYS B CA 1
ATOM 4587 C C . LYS B 1 105 ? 25.734 -5.328 -18.578 1 95.75 105 LYS B C 1
ATOM 4589 O O . LYS B 1 105 ? 24.625 -5.836 -18.406 1 95.75 105 LYS B O 1
ATOM 4594 N N . GLN B 1 106 ? 26.828 -5.75 -17.984 1 96.31 106 GLN B N 1
ATOM 4595 C CA . GLN B 1 106 ? 26.797 -6.871 -17.047 1 96.31 106 GLN B CA 1
ATOM 4596 C C . GLN B 1 106 ? 26 -6.52 -15.789 1 96.31 106 GLN B C 1
ATOM 4598 O O . GLN B 1 106 ? 25.25 -7.344 -15.273 1 96.31 106 GLN B O 1
ATOM 4603 N N . PHE B 1 107 ? 26.203 -5.293 -15.367 1 96.94 107 PHE B N 1
ATOM 4604 C CA . PHE B 1 107 ? 25.594 -4.848 -14.117 1 96.94 107 PHE B CA 1
ATOM 4605 C C . PHE B 1 107 ? 24.062 -4.836 -14.242 1 96.94 107 PHE B C 1
ATOM 4607 O O . PHE B 1 107 ? 23.359 -5.238 -13.312 1 96.94 107 PHE B O 1
ATOM 4614 N N . PHE B 1 108 ? 23.516 -4.477 -15.383 1 96.69 108 PHE B N 1
ATOM 4615 C CA . PHE B 1 108 ? 22.078 -4.301 -15.531 1 96.69 108 PHE B CA 1
ATOM 4616 C C . PHE B 1 108 ? 21.469 -5.441 -16.344 1 96.69 108 PHE B C 1
ATOM 4618 O O . PHE B 1 108 ? 20.344 -5.348 -16.797 1 96.69 108 PHE B O 1
ATOM 4625 N N . ALA B 1 109 ? 22.203 -6.547 -16.547 1 97.88 109 ALA B N 1
ATOM 4626 C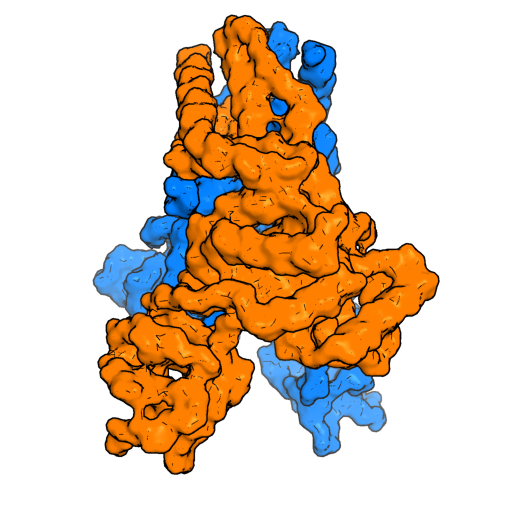 CA . ALA B 1 109 ? 21.734 -7.672 -17.359 1 97.88 109 ALA B CA 1
ATOM 4627 C C . ALA B 1 109 ? 20.453 -8.266 -16.781 1 97.88 109 ALA B C 1
ATOM 4629 O O . ALA B 1 109 ? 19.531 -8.602 -17.531 1 97.88 109 ALA B O 1
ATOM 4630 N N . GLY B 1 110 ? 20.391 -8.391 -15.477 1 97.69 110 GLY B N 1
ATOM 4631 C CA . GLY B 1 110 ? 19.203 -8.961 -14.852 1 97.69 110 GLY B CA 1
ATOM 4632 C C . GLY B 1 110 ? 17.953 -8.141 -15.086 1 97.69 110 GLY B C 1
ATOM 4633 O O . GLY B 1 110 ? 16.875 -8.695 -15.297 1 97.69 110 GLY B O 1
ATOM 4634 N N . GLU B 1 111 ? 18.078 -6.859 -15 1 96.19 111 GLU B N 1
ATOM 4635 C CA . GLU B 1 111 ? 16.953 -5.961 -15.266 1 96.19 111 GLU B CA 1
ATOM 4636 C C . GLU B 1 111 ? 16.469 -6.102 -16.703 1 96.19 111 GLU B C 1
ATOM 4638 O O . GLU B 1 111 ? 15.258 -6.09 -16.953 1 96.19 111 GLU B O 1
ATOM 4643 N N . HIS B 1 112 ? 17.375 -6.223 -17.625 1 97 112 HIS B N 1
ATOM 4644 C CA . HIS B 1 112 ? 17.031 -6.406 -19.031 1 97 112 HIS B CA 1
ATOM 4645 C C . HIS B 1 112 ? 16.328 -7.738 -19.266 1 97 112 HIS B C 1
ATOM 4647 O O . HIS B 1 112 ? 15.359 -7.809 -20.016 1 97 112 HIS B O 1
ATOM 4653 N N . ASP B 1 113 ? 16.859 -8.773 -18.609 1 98.06 113 ASP B N 1
ATOM 4654 C CA . ASP B 1 113 ? 16.25 -10.094 -18.734 1 98.06 113 ASP B CA 1
ATOM 4655 C C . ASP B 1 113 ? 14.812 -10.078 -18.219 1 98.06 113 ASP B C 1
ATOM 4657 O O . ASP B 1 113 ? 13.914 -10.641 -18.859 1 98.06 113 ASP B O 1
ATOM 4661 N N . LEU B 1 114 ? 14.578 -9.445 -17.109 1 97.94 114 LEU B N 1
ATOM 4662 C CA . LEU B 1 114 ? 13.234 -9.352 -16.531 1 97.94 114 LEU B CA 1
ATOM 4663 C C . LEU B 1 114 ? 12.289 -8.617 -17.469 1 97.94 114 LEU B C 1
ATOM 4665 O O . LEU B 1 114 ? 11.156 -9.062 -17.688 1 97.94 114 LEU B O 1
ATOM 4669 N N . ALA B 1 115 ? 12.75 -7.52 -18.031 1 96.56 115 ALA B N 1
ATOM 4670 C CA . ALA B 1 115 ? 11.938 -6.746 -18.969 1 96.56 115 ALA B CA 1
ATOM 4671 C C . ALA B 1 115 ? 11.594 -7.566 -20.203 1 96.56 115 ALA B C 1
ATOM 4673 O O . ALA B 1 115 ? 10.461 -7.543 -20.672 1 96.56 115 ALA B O 1
ATOM 4674 N N . SER B 1 116 ? 12.57 -8.25 -20.703 1 97.38 116 SER B N 1
ATOM 4675 C CA . SER B 1 116 ? 12.375 -9.078 -21.891 1 97.38 116 SER B CA 1
ATOM 4676 C C . SER B 1 116 ? 11.375 -10.195 -21.625 1 97.38 116 SER B C 1
ATOM 4678 O O . SER B 1 116 ? 10.5 -10.469 -22.453 1 97.38 116 SER B O 1
ATOM 4680 N N . ARG B 1 117 ? 11.477 -10.82 -20.547 1 98.06 117 ARG B N 1
ATOM 4681 C CA . ARG B 1 117 ? 10.586 -11.922 -20.203 1 98.06 117 ARG B CA 1
ATOM 4682 C C . ARG B 1 117 ? 9.172 -11.422 -19.922 1 98.06 117 ARG B C 1
ATOM 4684 O O . ARG B 1 117 ? 8.195 -12.109 -20.234 1 98.06 117 ARG B O 1
ATOM 4691 N N . SER B 1 118 ? 9.062 -10.219 -19.312 1 97.81 118 SER B N 1
ATOM 4692 C CA . SER B 1 118 ? 7.754 -9.594 -19.156 1 97.81 118 SER B CA 1
ATOM 4693 C C . SER B 1 118 ? 7.086 -9.352 -20.5 1 97.81 118 SER B C 1
ATOM 4695 O O . SER B 1 118 ? 5.906 -9.656 -20.672 1 97.81 118 SER B O 1
ATOM 4697 N N . ALA B 1 119 ? 7.875 -8.875 -21.438 1 96.94 119 ALA B N 1
ATOM 4698 C CA . ALA B 1 119 ? 7.352 -8.617 -22.781 1 96.94 119 ALA B CA 1
ATOM 4699 C C . ALA B 1 119 ? 6.953 -9.914 -23.469 1 96.94 119 ALA B C 1
ATOM 4701 O O . ALA B 1 119 ? 5.988 -9.945 -24.234 1 96.94 119 ALA B O 1
ATOM 4702 N N . GLU B 1 120 ? 7.707 -10.906 -23.219 1 97.19 120 GLU B N 1
ATOM 4703 C CA . GLU B 1 120 ? 7.395 -12.211 -23.797 1 97.19 120 GLU B CA 1
ATOM 4704 C C . GLU B 1 120 ? 6.047 -12.727 -23.312 1 97.19 120 GLU B C 1
ATOM 4706 O O . GLU B 1 120 ? 5.273 -13.297 -24.078 1 97.19 120 GLU B O 1
ATOM 4711 N N . LEU B 1 121 ? 5.727 -12.523 -22.062 1 97.56 121 LEU B N 1
ATOM 4712 C CA . LEU B 1 121 ? 4.523 -13.055 -21.422 1 97.56 121 LEU B CA 1
ATOM 4713 C C . LEU B 1 121 ? 3.312 -12.188 -21.766 1 97.56 121 LEU B C 1
ATOM 4715 O O . LEU B 1 121 ? 2.23 -12.703 -22.031 1 97.56 121 LEU B O 1
ATOM 4719 N N . PHE B 1 122 ? 3.494 -10.812 -21.734 1 97.38 122 PHE B N 1
ATOM 4720 C CA . PHE B 1 122 ? 2.33 -9.93 -21.75 1 97.38 122 PHE B CA 1
ATOM 4721 C C . PHE B 1 122 ? 2.287 -9.125 -23.047 1 97.38 122 PHE B C 1
ATOM 4723 O O . PHE B 1 122 ? 1.276 -8.492 -23.359 1 97.38 122 PHE B O 1
ATOM 4730 N N . GLY B 1 123 ? 3.365 -9.164 -23.875 1 94.75 123 GLY B N 1
ATOM 4731 C CA . GLY B 1 123 ? 3.484 -8.281 -25.031 1 94.75 123 GLY B CA 1
ATOM 4732 C C . GLY B 1 123 ? 4.023 -6.91 -24.672 1 94.75 123 GLY B C 1
ATOM 4733 O O . GLY B 1 123 ? 4.336 -6.641 -23.516 1 94.75 123 GLY B O 1
ATOM 4734 N N . PRO B 1 124 ? 4.211 -6.137 -25.656 1 91.94 124 PRO B N 1
ATOM 4735 C CA . PRO B 1 124 ? 4.695 -4.777 -25.391 1 91.94 124 PRO B CA 1
ATOM 4736 C C . PRO B 1 124 ? 3.686 -3.928 -24.625 1 91.94 124 PRO B C 1
ATOM 4738 O O . PRO B 1 124 ? 2.479 -4.047 -24.844 1 91.94 124 PRO B O 1
ATOM 4741 N N . LEU B 1 125 ? 4.25 -3.092 -23.781 1 90.44 125 LEU B N 1
ATOM 4742 C CA . LEU B 1 125 ? 3.398 -2.236 -22.953 1 90.44 125 LEU B CA 1
ATOM 4743 C C . LEU B 1 125 ? 2.834 -1.085 -23.781 1 90.44 125 LEU B C 1
ATOM 4745 O O . LEU B 1 125 ? 3.461 -0.639 -24.75 1 90.44 125 LEU B O 1
ATOM 4749 N N . SER B 1 126 ? 1.724 -0.709 -23.266 1 84.31 126 SER B N 1
ATOM 4750 C CA . SER B 1 126 ? 1.059 0.436 -23.875 1 84.31 126 SER B CA 1
ATOM 4751 C C . SER B 1 126 ? 1.215 1.688 -23.031 1 84.31 126 SER B C 1
ATOM 4753 O O . SER B 1 126 ? 1.175 1.615 -21.797 1 84.31 126 SER B O 1
ATOM 4755 N N . GLY B 1 127 ? 1.61 2.727 -23.594 1 81.81 127 GLY B N 1
ATOM 4756 C CA . GLY B 1 127 ? 1.533 4.008 -22.906 1 81.81 127 GLY B CA 1
ATOM 4757 C C . GLY B 1 127 ? 2.699 4.25 -21.969 1 81.81 127 GLY B C 1
ATOM 4758 O O . GLY B 1 127 ? 3.828 3.842 -22.25 1 81.81 127 GLY B O 1
ATOM 4759 N N . ALA B 1 128 ? 2.359 4.949 -20.766 1 84.94 128 ALA B N 1
ATOM 4760 C CA . ALA B 1 128 ? 3.398 5.484 -19.891 1 84.94 128 ALA B CA 1
ATOM 4761 C C . ALA B 1 128 ? 3.639 4.566 -18.703 1 84.94 128 ALA B C 1
ATOM 4763 O O . ALA B 1 128 ? 4.625 4.723 -17.984 1 84.94 128 ALA B O 1
ATOM 4764 N N . ARG B 1 129 ? 2.789 3.512 -18.547 1 88.62 129 ARG B N 1
ATOM 4765 C CA . ARG B 1 129 ? 2.947 2.654 -17.375 1 88.62 129 ARG B CA 1
ATOM 4766 C C . ARG B 1 129 ? 4.027 1.603 -17.609 1 88.62 129 ARG B C 1
ATOM 4768 O O . ARG B 1 129 ? 4.348 1.279 -18.75 1 88.62 129 ARG B O 1
ATOM 4775 N N . HIS B 1 130 ? 4.551 1.06 -16.516 1 91.12 130 HIS B N 1
ATOM 4776 C CA . HIS B 1 130 ? 5.594 0.041 -16.578 1 91.12 130 HIS B CA 1
ATOM 4777 C C . HIS B 1 130 ? 5.031 -1.338 -16.234 1 91.12 130 HIS B C 1
ATOM 4779 O O . HIS B 1 130 ? 5.785 -2.307 -16.125 1 91.12 130 HIS B O 1
ATOM 4785 N N . SER B 1 131 ? 3.746 -1.426 -16.031 1 96 131 SER B N 1
ATOM 4786 C CA . SER B 1 131 ? 3.104 -2.695 -15.711 1 96 131 SER B CA 1
ATOM 4787 C C . SER B 1 131 ? 2.006 -3.031 -16.719 1 96 131 SER B C 1
ATOM 4789 O O . SER B 1 131 ? 1.255 -2.148 -17.141 1 96 131 SER B O 1
ATOM 4791 N N . ALA B 1 132 ? 1.989 -4.219 -17.094 1 97.69 132 ALA B N 1
ATOM 4792 C CA . ALA B 1 132 ? 0.919 -4.695 -17.969 1 97.69 132 ALA B CA 1
ATOM 4793 C C . ALA B 1 132 ? -0.399 -4.809 -17.203 1 97.69 132 ALA B C 1
ATOM 4795 O O . ALA B 1 132 ? -0.411 -4.848 -15.977 1 97.69 132 ALA B O 1
ATOM 4796 N N . LEU B 1 133 ? -1.493 -4.77 -17.969 1 97.94 133 LEU B N 1
ATOM 4797 C CA . LEU B 1 133 ? -2.816 -5.012 -17.406 1 97.94 133 LEU B CA 1
ATOM 4798 C C . LEU B 1 133 ? -3.355 -6.367 -17.859 1 97.94 133 LEU B C 1
ATOM 4800 O O . LEU B 1 133 ? -3.32 -6.691 -19.047 1 97.94 133 LEU B O 1
ATOM 4804 N N . LEU B 1 134 ? -3.713 -7.176 -16.891 1 98.56 134 LEU B N 1
ATOM 4805 C CA . LEU B 1 134 ? -4.395 -8.445 -17.094 1 98.56 134 LEU B CA 1
ATOM 4806 C C . LEU B 1 134 ? -5.832 -8.383 -16.594 1 98.56 134 LEU B C 1
ATOM 4808 O O . LEU B 1 134 ? -6.074 -8.055 -15.43 1 98.56 134 LEU B O 1
ATOM 4812 N N . VAL B 1 135 ? -6.828 -8.664 -17.469 1 98.5 135 VAL B N 1
ATOM 4813 C CA . VAL B 1 135 ? -8.227 -8.5 -17.094 1 98.5 135 VAL B CA 1
ATOM 4814 C C . VAL B 1 135 ? -8.945 -9.844 -17.156 1 98.5 135 VAL B C 1
ATOM 4816 O O . VAL B 1 135 ? -8.867 -10.555 -18.172 1 98.5 135 VAL B O 1
ATOM 4819 N N . THR B 1 136 ? -9.609 -10.211 -16.109 1 98.12 136 THR B N 1
ATOM 4820 C CA . THR B 1 136 ? -10.414 -11.43 -16.094 1 98.12 136 THR B CA 1
ATOM 4821 C C . THR B 1 136 ? -11.719 -11.219 -16.875 1 98.12 136 THR B C 1
ATOM 4823 O O . THR B 1 136 ? -12.469 -10.281 -16.594 1 98.12 136 THR B O 1
ATOM 4826 N N . CYS B 1 137 ? -12.039 -12.141 -17.75 1 97.81 137 CYS B N 1
ATOM 4827 C CA . CYS B 1 137 ? -13.227 -12.031 -18.594 1 97.81 137 CYS B CA 1
ATOM 4828 C C . CYS B 1 137 ? -14.461 -12.562 -17.875 1 97.81 137 CYS B C 1
ATOM 4830 O O . CYS B 1 137 ? -14.461 -13.688 -17.375 1 97.81 137 CYS B O 1
ATOM 4832 N N . PRO B 1 138 ? -15.477 -11.68 -17.828 1 97.38 138 PRO B N 1
ATOM 4833 C CA . PRO B 1 138 ? -16.766 -12.234 -17.422 1 97.38 138 PRO B CA 1
ATOM 4834 C C . PRO B 1 138 ? -17.422 -13.086 -18.516 1 97.38 138 PRO B C 1
ATOM 4836 O O . PRO B 1 138 ? -16.969 -13.07 -19.656 1 97.38 138 PRO B O 1
ATOM 4839 N N . SER B 1 139 ? -18.484 -13.789 -18.141 1 96.94 139 SER B N 1
ATOM 4840 C CA . SER B 1 139 ? -19.219 -14.578 -19.125 1 96.94 139 SER B CA 1
ATOM 4841 C C . SER B 1 139 ? -19.734 -13.703 -20.266 1 96.94 139 SER B C 1
ATOM 4843 O O . SER B 1 139 ? -19.828 -14.148 -21.406 1 96.94 139 SER B O 1
ATOM 4845 N N . GLU B 1 140 ? -20 -12.484 -19.953 1 96.25 140 GLU B N 1
ATOM 4846 C CA . GLU B 1 140 ? -20.516 -11.523 -20.922 1 96.25 140 GLU B CA 1
ATOM 4847 C C . GLU B 1 140 ? -19.547 -11.328 -22.078 1 96.25 140 GLU B C 1
ATOM 4849 O O . GLU B 1 140 ? -19.938 -10.898 -23.172 1 96.25 140 GLU B O 1
ATOM 4854 N N . ALA B 1 141 ? -18.281 -11.602 -21.891 1 97.44 141 ALA B N 1
ATOM 4855 C CA . ALA B 1 141 ? -17.266 -11.461 -22.922 1 97.44 141 ALA B CA 1
ATOM 4856 C C . ALA B 1 141 ? -17.531 -12.414 -24.094 1 97.44 141 ALA B C 1
ATOM 4858 O O . ALA B 1 141 ? -17.094 -12.172 -25.219 1 97.44 141 ALA B O 1
ATOM 4859 N N . ALA B 1 142 ? -18.234 -13.508 -23.828 1 97.5 142 ALA B N 1
ATOM 4860 C CA . ALA B 1 142 ? -18.594 -14.469 -24.875 1 97.5 142 ALA B CA 1
ATOM 4861 C C . ALA B 1 142 ? -19.781 -13.992 -25.688 1 97.5 142 ALA B C 1
ATOM 4863 O O . ALA B 1 142 ? -19.938 -14.352 -26.859 1 97.5 142 ALA B O 1
ATOM 4864 N N . ASP B 1 143 ? -20.609 -13.18 -25.062 1 96.81 143 ASP B N 1
ATOM 4865 C CA . ASP B 1 143 ? -21.875 -12.805 -25.688 1 96.81 143 ASP B CA 1
ATOM 4866 C C . ASP B 1 143 ? -21.797 -11.422 -26.328 1 96.81 143 ASP B C 1
ATOM 4868 O O . ASP B 1 143 ? -22.531 -11.117 -27.266 1 96.81 143 ASP B O 1
ATOM 4872 N N . ASP B 1 144 ? -20.938 -10.562 -25.828 1 96.12 144 ASP B N 1
ATOM 4873 C CA . ASP B 1 144 ? -20.859 -9.172 -26.266 1 96.12 144 ASP B CA 1
ATOM 4874 C C . ASP B 1 144 ? -19.547 -8.914 -26.984 1 96.12 144 ASP B C 1
ATOM 4876 O O . ASP B 1 144 ? -18.5 -8.711 -26.344 1 96.12 144 ASP B O 1
ATOM 4880 N N . PRO B 1 145 ? -19.547 -8.734 -28.266 1 92.81 145 PRO B N 1
ATOM 4881 C CA . PRO B 1 145 ? -18.312 -8.508 -29.016 1 92.81 145 PRO B CA 1
ATOM 4882 C C . PRO B 1 145 ? -17.625 -7.195 -28.672 1 92.81 145 PRO B C 1
ATOM 4884 O O . PRO B 1 145 ? -16.422 -7.043 -28.891 1 92.81 145 PRO B O 1
ATOM 4887 N N . THR B 1 146 ? -18.359 -6.312 -28.125 1 96.88 146 THR B N 1
ATOM 4888 C CA . THR B 1 146 ? -17.797 -5 -27.844 1 96.88 146 THR B CA 1
ATOM 4889 C C . THR B 1 146 ? -16.906 -5.055 -26.609 1 96.88 146 THR B C 1
ATOM 4891 O O . THR B 1 146 ? -16.078 -4.164 -26.391 1 96.88 146 THR B O 1
ATOM 4894 N N . PHE B 1 147 ? -17.031 -6.07 -25.828 1 97.81 147 PHE B N 1
ATOM 4895 C CA . PHE B 1 147 ? -16.266 -6.18 -24.594 1 97.81 147 PHE B CA 1
ATOM 4896 C C . PHE B 1 147 ? -14.773 -6.168 -24.875 1 97.81 147 PHE B C 1
ATOM 4898 O O . PHE B 1 147 ? -14.031 -5.359 -24.312 1 97.81 147 PHE B O 1
ATOM 4905 N N . MET B 1 148 ? -14.359 -7.004 -25.797 1 98.25 148 MET B N 1
ATOM 4906 C CA . MET B 1 148 ? -12.938 -7.113 -26.141 1 98.25 148 MET B CA 1
ATOM 4907 C C . MET B 1 148 ? -12.445 -5.855 -26.844 1 98.25 148 MET B C 1
ATOM 4909 O O . MET B 1 148 ? -11.305 -5.441 -26.656 1 98.25 148 MET B O 1
ATOM 4913 N N . LEU B 1 149 ? -13.312 -5.254 -27.641 1 97.94 149 LEU B N 1
ATOM 4914 C CA . LEU B 1 149 ? -12.953 -4.012 -28.328 1 97.94 149 LEU B CA 1
ATOM 4915 C C . LEU B 1 149 ? -12.656 -2.908 -27.312 1 97.94 149 LEU B C 1
ATOM 4917 O O . LEU B 1 149 ? -11.672 -2.182 -27.453 1 97.94 149 LEU B O 1
ATOM 4921 N N . ARG B 1 150 ? -13.445 -2.834 -26.312 1 98 150 ARG B N 1
ATOM 4922 C CA . ARG B 1 150 ? -13.273 -1.824 -25.281 1 98 150 ARG B CA 1
ATOM 4923 C C . ARG B 1 150 ? -11.977 -2.057 -24.5 1 98 150 ARG B C 1
ATOM 4925 O O . ARG B 1 150 ? -11.312 -1.102 -24.094 1 98 150 ARG B O 1
ATOM 4932 N N . LEU B 1 151 ? -11.602 -3.295 -24.266 1 98 151 LEU B N 1
ATOM 4933 C CA . LEU B 1 151 ? -10.336 -3.605 -23.609 1 98 151 LEU B CA 1
ATOM 4934 C C . LEU B 1 151 ? -9.156 -3.178 -24.469 1 98 151 LEU B C 1
ATOM 4936 O O . LEU B 1 151 ? -8.219 -2.541 -23.984 1 98 151 LEU B O 1
ATOM 4940 N N . ALA B 1 152 ? -9.242 -3.518 -25.75 1 97.06 152 ALA B N 1
ATOM 4941 C CA . ALA B 1 152 ? -8.164 -3.186 -26.688 1 97.06 152 ALA B CA 1
ATOM 4942 C C . ALA B 1 152 ? -7.961 -1.677 -26.766 1 97.06 152 ALA B C 1
ATOM 4944 O O . ALA B 1 152 ? -6.824 -1.194 -26.766 1 97.06 152 ALA B O 1
ATOM 4945 N N . GLU B 1 153 ? -9.047 -0.969 -26.766 1 96.56 153 GLU B N 1
ATOM 4946 C CA . GLU B 1 153 ? -9.008 0.486 -26.875 1 96.56 153 GLU B CA 1
ATOM 4947 C C . GLU B 1 153 ? -8.367 1.117 -25.641 1 96.56 153 GLU B C 1
ATOM 4949 O O . GLU B 1 153 ? -7.809 2.213 -25.719 1 96.56 153 GLU B O 1
ATOM 4954 N N . ARG B 1 154 ? -8.406 0.451 -24.578 1 96.19 154 ARG B N 1
ATOM 4955 C CA . ARG B 1 154 ? -7.875 0.982 -23.328 1 96.19 154 ARG B CA 1
ATOM 4956 C C . ARG B 1 154 ? -6.461 0.476 -23.062 1 96.19 154 ARG B C 1
ATOM 4958 O O . ARG B 1 154 ? -5.883 0.73 -22.016 1 96.19 154 ARG B O 1
ATOM 4965 N N . GLY B 1 155 ? -5.918 -0.29 -23.984 1 95.94 155 GLY B N 1
ATOM 4966 C CA . GLY B 1 155 ? -4.52 -0.695 -23.938 1 95.94 155 GLY B CA 1
ATOM 4967 C C . GLY B 1 155 ? -4.27 -1.873 -23.016 1 95.94 155 GLY B C 1
ATOM 4968 O O . GLY B 1 155 ? -3.195 -1.986 -22.422 1 95.94 155 GLY B O 1
ATOM 4969 N N . VAL B 1 156 ? -5.262 -2.73 -22.828 1 97.69 156 VAL B N 1
ATOM 4970 C CA . VAL B 1 156 ? -5.086 -3.941 -22.031 1 97.69 156 VAL B CA 1
ATOM 4971 C C . VAL B 1 156 ? -4.168 -4.914 -22.766 1 97.69 156 VAL B C 1
ATOM 4973 O O . VAL B 1 156 ? -4.32 -5.133 -23.969 1 97.69 156 VAL B O 1
ATOM 4976 N N . GLU B 1 157 ? -3.18 -5.473 -22.047 1 98.19 157 GLU B N 1
ATOM 4977 C CA . GLU B 1 157 ? -2.166 -6.305 -22.688 1 98.19 157 GLU B CA 1
ATOM 4978 C C . GLU B 1 157 ? -2.602 -7.766 -22.734 1 98.19 157 GLU B C 1
ATOM 4980 O O . GLU B 1 157 ? -2.205 -8.508 -23.641 1 98.19 157 GLU B O 1
ATOM 4985 N N . ALA B 1 158 ? -3.385 -8.188 -21.75 1 98.44 158 ALA B N 1
ATOM 4986 C CA . ALA B 1 158 ? -3.738 -9.602 -21.672 1 98.44 158 ALA B CA 1
ATOM 4987 C C . ALA B 1 158 ? -5.105 -9.797 -21.031 1 98.44 158 ALA B C 1
ATOM 4989 O O . ALA B 1 158 ? -5.551 -8.953 -20.25 1 98.44 158 ALA B O 1
ATOM 4990 N N . VAL B 1 159 ? -5.754 -10.938 -21.375 1 98.62 159 VAL B N 1
ATOM 4991 C CA . VAL B 1 159 ? -7.023 -11.312 -20.766 1 98.62 159 VAL B CA 1
ATOM 4992 C C . VAL B 1 159 ? -6.887 -12.68 -20.094 1 98.62 159 VAL B C 1
ATOM 4994 O O . VAL B 1 159 ? -6.078 -13.508 -20.516 1 98.62 159 VAL B O 1
ATOM 4997 N N . ARG B 1 160 ? -7.625 -12.805 -19.062 1 98.69 160 ARG B N 1
ATOM 4998 C CA . ARG B 1 160 ? -7.695 -14.062 -18.328 1 98.69 160 ARG B CA 1
ATOM 4999 C C . ARG B 1 160 ? -9.055 -14.727 -18.5 1 98.69 160 ARG B C 1
ATOM 5001 O O . ARG B 1 160 ? -10.094 -14.117 -18.234 1 98.69 160 ARG B O 1
ATOM 5008 N N . ILE B 1 161 ? -9.102 -15.906 -19.031 1 98.62 161 ILE B N 1
ATOM 5009 C CA . ILE B 1 161 ? -10.305 -16.719 -19.125 1 98.62 161 ILE B CA 1
ATOM 5010 C C . ILE B 1 161 ? -10.273 -17.812 -18.062 1 98.62 161 ILE B C 1
ATOM 5012 O O . ILE B 1 161 ? -9.367 -18.656 -18.062 1 98.62 161 ILE B O 1
ATOM 5016 N N . ASN B 1 162 ? -11.195 -17.812 -17.156 1 96.56 162 ASN B N 1
ATOM 5017 C CA . ASN B 1 162 ? -11.266 -18.719 -16.016 1 96.56 162 ASN B CA 1
ATOM 5018 C C . ASN B 1 162 ? -12.016 -20 -16.359 1 96.56 162 ASN B C 1
ATOM 5020 O O . ASN B 1 162 ? -13.242 -19.984 -16.484 1 96.56 162 ASN B O 1
ATOM 5024 N N . CYS B 1 163 ? -11.367 -21.125 -16.344 1 97.5 163 CYS B N 1
ATOM 5025 C CA . CYS B 1 163 ? -11.938 -22.391 -16.797 1 97.5 163 CYS B CA 1
ATOM 5026 C C . CYS B 1 163 ? -12.828 -23 -15.719 1 97.5 163 CYS B C 1
ATOM 5028 O O . CYS B 1 163 ? -13.516 -24 -15.969 1 97.5 163 CYS B O 1
ATOM 5030 N N . ALA B 1 164 ? -12.789 -22.422 -14.516 1 92 164 ALA B N 1
ATOM 5031 C CA . ALA B 1 164 ? -13.75 -22.844 -13.5 1 92 164 ALA B CA 1
ATOM 5032 C C . ALA B 1 164 ? -15.164 -22.406 -13.875 1 92 164 ALA B C 1
ATOM 5034 O O . ALA B 1 164 ? -16.141 -22.906 -13.312 1 92 164 ALA B O 1
ATOM 5035 N N . HIS B 1 165 ? -15.195 -21.516 -14.82 1 91.75 165 HIS B N 1
ATOM 5036 C CA . HIS B 1 165 ? -16.469 -20.984 -15.273 1 91.75 165 HIS B CA 1
ATOM 5037 C C . HIS B 1 165 ? -16.672 -21.219 -16.766 1 91.75 165 HIS B C 1
ATOM 5039 O O . HIS B 1 165 ? -15.703 -21.469 -17.5 1 91.75 165 HIS B O 1
ATOM 5045 N N . ASP B 1 166 ? -17.922 -21.219 -17.172 1 95.5 166 ASP B N 1
ATOM 5046 C CA . ASP B 1 166 ? -18.281 -21.359 -18.594 1 95.5 166 ASP B CA 1
ATOM 5047 C C . ASP B 1 166 ? -17.75 -22.656 -19.172 1 95.5 166 ASP B C 1
ATOM 5049 O O . ASP B 1 166 ? -17.594 -23.641 -18.438 1 95.5 166 ASP B O 1
ATOM 5053 N N . ASP B 1 167 ? -17.734 -22.797 -20.562 1 96.75 167 ASP B N 1
ATOM 5054 C CA . ASP B 1 167 ? -17.297 -24.016 -21.219 1 96.75 167 ASP B CA 1
ATOM 5055 C C . ASP B 1 167 ? -16.516 -23.688 -22.5 1 96.75 167 ASP B C 1
ATOM 5057 O O . ASP B 1 167 ? -16.312 -22.516 -22.828 1 96.75 167 ASP B O 1
ATOM 5061 N N . ALA B 1 168 ? -16.062 -24.75 -23.156 1 98 168 ALA B N 1
ATOM 5062 C CA . ALA B 1 168 ? -15.188 -24.594 -24.312 1 98 168 ALA B CA 1
ATOM 5063 C C . ALA B 1 168 ? -15.852 -23.75 -25.391 1 98 168 ALA B C 1
ATOM 5065 O O . ALA B 1 168 ? -15.188 -22.969 -26.078 1 98 168 ALA B O 1
ATOM 5066 N N . ALA B 1 169 ? -17.125 -23.938 -25.562 1 98.12 169 ALA B N 1
ATOM 5067 C CA . ALA B 1 169 ? -17.828 -23.156 -26.562 1 98.12 169 ALA B CA 1
ATOM 5068 C C . ALA B 1 169 ? -17.797 -21.672 -26.234 1 98.12 169 ALA B C 1
ATOM 5070 O O . ALA B 1 169 ? -17.547 -20.844 -27.109 1 98.12 169 ALA B O 1
ATOM 5071 N N . ALA B 1 170 ? -18.031 -21.328 -25.031 1 98.38 170 ALA B N 1
ATOM 5072 C CA . ALA B 1 170 ? -17.984 -19.938 -24.578 1 98.38 170 ALA B CA 1
ATOM 5073 C C . ALA B 1 170 ? -16.562 -19.375 -24.672 1 98.38 170 ALA B C 1
ATOM 5075 O O . ALA B 1 170 ? -16.375 -18.234 -25.094 1 98.38 170 ALA B O 1
ATOM 5076 N N . TRP B 1 171 ? -15.617 -20.188 -24.266 1 98.75 171 TRP B N 1
ATOM 5077 C CA . TRP B 1 171 ? -14.227 -19.75 -24.344 1 98.75 171 TRP B CA 1
ATOM 5078 C C . TRP B 1 171 ? -13.836 -19.422 -25.781 1 98.75 171 TRP B C 1
ATOM 5080 O O . TRP B 1 171 ? -13.172 -18.406 -26.031 1 98.75 171 TRP B O 1
ATOM 5090 N N . GLN B 1 172 ? -14.305 -20.234 -26.688 1 98.56 172 GLN B N 1
ATOM 5091 C CA . GLN B 1 172 ? -14.008 -20.016 -28.094 1 98.56 172 GLN B CA 1
ATOM 5092 C C . GLN B 1 172 ? -14.602 -18.703 -28.578 1 98.56 172 GLN B C 1
ATOM 5094 O O . GLN B 1 172 ? -13.961 -17.953 -29.328 1 98.56 172 GLN B O 1
ATOM 5099 N N . ARG B 1 173 ? -15.789 -18.438 -28.141 1 98.62 173 ARG B N 1
ATOM 5100 C CA . ARG B 1 173 ? -16.422 -17.172 -28.531 1 98.62 173 ARG B CA 1
ATOM 5101 C C . ARG B 1 173 ? -15.664 -15.984 -27.953 1 98.62 173 ARG B C 1
ATOM 5103 O O . ARG B 1 173 ? -15.484 -14.977 -28.641 1 98.62 173 ARG B O 1
ATOM 5110 N N . MET B 1 174 ? -15.195 -16.078 -26.75 1 98.69 174 MET B N 1
ATOM 5111 C CA . MET B 1 174 ? -14.391 -15.008 -26.156 1 98.69 174 MET B CA 1
ATOM 5112 C C . MET B 1 174 ? -13.133 -14.75 -26.984 1 98.69 174 MET B C 1
ATOM 5114 O O . MET B 1 174 ? -12.805 -13.602 -27.297 1 98.69 174 MET B O 1
ATOM 5118 N N . ILE B 1 175 ? -12.484 -15.812 -27.375 1 98.69 175 ILE B N 1
ATOM 5119 C CA . ILE B 1 175 ? -11.234 -15.719 -28.125 1 98.69 175 ILE B CA 1
ATOM 5120 C C . ILE B 1 175 ? -11.492 -15.148 -29.516 1 98.69 175 ILE B C 1
ATOM 5122 O O . ILE B 1 175 ? -10.719 -14.336 -30.016 1 98.69 175 ILE B O 1
ATOM 5126 N N . ASN B 1 176 ? -12.641 -15.57 -30.141 1 98.44 176 ASN B N 1
ATOM 5127 C CA . ASN B 1 176 ? -13.016 -15.016 -31.438 1 98.44 176 ASN B CA 1
ATOM 5128 C C . ASN B 1 176 ? -13.242 -13.508 -31.344 1 98.44 176 ASN B C 1
ATOM 5130 O O . ASN B 1 176 ? -12.781 -12.758 -32.219 1 98.44 176 ASN B O 1
ATOM 5134 N N . HIS B 1 177 ? -13.977 -13.117 -30.328 1 98.56 177 HIS B N 1
ATOM 5135 C CA . HIS B 1 177 ? -14.203 -11.695 -30.125 1 98.56 177 HIS B CA 1
ATOM 5136 C C . HIS B 1 177 ? -12.891 -10.945 -29.938 1 98.56 177 HIS B C 1
ATOM 5138 O O . HIS B 1 177 ? -12.75 -9.805 -30.391 1 98.56 177 HIS B O 1
ATOM 5144 N N . LEU B 1 178 ? -11.93 -11.547 -29.25 1 98.5 178 LEU B N 1
ATOM 5145 C CA . LEU B 1 178 ? -10.617 -10.953 -29.047 1 98.5 178 LEU B CA 1
ATOM 5146 C C . LEU B 1 178 ? -9.898 -10.742 -30.375 1 98.5 178 LEU B C 1
ATOM 5148 O O . LEU B 1 178 ? -9.359 -9.664 -30.625 1 98.5 178 LEU B O 1
ATOM 5152 N N . HIS B 1 179 ? -9.953 -11.703 -31.25 1 98.06 179 HIS B N 1
ATOM 5153 C CA . HIS B 1 179 ? -9.297 -11.602 -32.562 1 98.06 179 HIS B CA 1
ATOM 5154 C C . HIS B 1 179 ? -9.922 -10.492 -33.406 1 98.06 179 HIS B C 1
ATOM 5156 O O . HIS B 1 179 ? -9.203 -9.766 -34.094 1 98.06 179 HIS B O 1
ATOM 5162 N N . VAL B 1 180 ? -11.203 -10.398 -33.281 1 97.88 180 VAL B N 1
ATOM 5163 C CA . VAL B 1 180 ? -11.898 -9.336 -34 1 97.88 180 VAL B CA 1
ATOM 5164 C C . VAL B 1 180 ? -11.438 -7.977 -33.5 1 97.88 180 VAL B C 1
ATOM 5166 O O . VAL B 1 180 ? -11.172 -7.066 -34.281 1 97.88 180 VAL B O 1
ATOM 5169 N N . ALA B 1 181 ? -11.352 -7.84 -32.25 1 97.88 181 ALA B N 1
ATOM 5170 C CA . ALA B 1 181 ? -10.898 -6.594 -31.625 1 97.88 181 ALA B CA 1
ATOM 5171 C C . ALA B 1 181 ? -9.469 -6.266 -32.031 1 97.88 181 ALA B C 1
ATOM 5173 O O . ALA B 1 181 ? -9.141 -5.105 -32.312 1 97.88 181 ALA B O 1
ATOM 5174 N N . GLU B 1 182 ? -8.617 -7.309 -32.094 1 97.12 182 GLU B N 1
ATOM 5175 C CA . GLU B 1 182 ? -7.23 -7.129 -32.5 1 97.12 182 GLU B CA 1
ATOM 5176 C C . GLU B 1 182 ? -7.141 -6.605 -33.938 1 97.12 182 GLU B C 1
ATOM 5178 O O . GLU B 1 182 ? -6.344 -5.711 -34.25 1 97.12 182 GLU B O 1
ATOM 5183 N N . GLU B 1 183 ? -7.91 -7.129 -34.75 1 97.06 183 GLU B N 1
ATOM 5184 C CA . GLU B 1 183 ? -7.941 -6.695 -36.125 1 97.06 183 GLU B CA 1
ATOM 5185 C C . GLU B 1 183 ? -8.406 -5.25 -36.25 1 97.06 183 GLU B C 1
ATOM 5187 O O . GLU B 1 183 ? -7.863 -4.477 -37.031 1 97.06 183 GLU B O 1
ATOM 5192 N N . ALA B 1 184 ? -9.367 -4.922 -35.5 1 97.44 184 ALA B N 1
ATOM 5193 C CA . ALA B 1 184 ? -9.977 -3.598 -35.562 1 97.44 184 ALA B CA 1
ATOM 5194 C C . ALA B 1 184 ? -9.031 -2.529 -35 1 97.44 184 ALA B C 1
ATOM 5196 O O . ALA B 1 184 ? -9.031 -1.392 -35.5 1 97.44 184 ALA B O 1
ATOM 5197 N N . THR B 1 185 ? -8.211 -2.863 -34 1 96 185 THR B N 1
ATOM 5198 C CA . THR B 1 185 ? -7.441 -1.85 -33.312 1 96 185 THR B CA 1
ATOM 5199 C C . THR B 1 185 ? -5.957 -1.954 -33.656 1 96 185 THR B C 1
ATOM 5201 O O . THR B 1 185 ? -5.188 -1.024 -33.406 1 96 185 THR B O 1
ATOM 5204 N N . GLY B 1 186 ? -5.516 -3.131 -34.125 1 95.25 186 GLY B N 1
ATOM 5205 C CA . GLY B 1 186 ? -4.102 -3.395 -34.344 1 95.25 186 GLY B CA 1
ATOM 5206 C C . GLY B 1 186 ? -3.344 -3.732 -33.094 1 95.25 186 GLY B C 1
ATOM 5207 O O . GLY B 1 186 ? -2.113 -3.822 -33.094 1 95.25 186 GLY B O 1
ATOM 5208 N N . ARG B 1 187 ? -4.059 -3.908 -32 1 94.25 187 ARG B N 1
ATOM 5209 C CA . ARG B 1 187 ? -3.434 -4.207 -30.719 1 94.25 187 ARG B CA 1
ATOM 5210 C C . ARG B 1 187 ? -3.646 -5.664 -30.344 1 94.25 187 ARG B C 1
ATOM 5212 O O . ARG B 1 187 ? -4.785 -6.102 -30.156 1 94.25 187 ARG B O 1
ATOM 5219 N N . ARG B 1 188 ? -2.584 -6.305 -30.188 1 95.12 188 ARG B N 1
ATOM 5220 C CA . ARG B 1 188 ? -2.662 -7.707 -29.797 1 95.12 188 ARG B CA 1
ATOM 5221 C C . ARG B 1 188 ? -2.812 -7.84 -28.281 1 95.12 188 ARG B C 1
ATOM 5223 O O . ARG B 1 188 ? -2.182 -7.102 -27.516 1 95.12 188 ARG B O 1
ATOM 5230 N N . MET B 1 189 ? -3.641 -8.758 -27.844 1 97.75 189 MET B N 1
ATOM 5231 C CA . MET B 1 189 ? -3.801 -9.109 -26.422 1 97.75 189 MET B CA 1
ATOM 5232 C C . MET B 1 189 ? -3.51 -10.586 -26.188 1 97.75 189 MET B C 1
ATOM 5234 O O . MET B 1 189 ? -3.951 -11.438 -26.969 1 97.75 189 MET B O 1
ATOM 5238 N N . LYS B 1 190 ? -2.689 -10.898 -25.172 1 98.56 190 LYS B N 1
ATOM 5239 C CA . LYS B 1 190 ? -2.398 -12.289 -24.828 1 98.56 190 LYS B CA 1
ATOM 5240 C C . LYS B 1 190 ? -3.604 -12.953 -24.156 1 98.56 190 LYS B C 1
ATOM 5242 O O . LYS B 1 190 ? -4.34 -12.312 -23.406 1 98.56 190 LYS B O 1
ATOM 5247 N N . VAL B 1 191 ? -3.82 -14.211 -24.453 1 98.81 191 VAL B N 1
ATOM 5248 C CA . VAL B 1 191 ? -4.875 -15 -23.828 1 98.81 191 VAL B CA 1
ATOM 5249 C C . VAL B 1 191 ? -4.27 -15.953 -22.797 1 98.81 191 VAL B C 1
ATOM 5251 O O . VAL B 1 191 ? -3.594 -16.922 -23.156 1 98.81 191 VAL B O 1
ATOM 5254 N N . LEU B 1 192 ? -4.504 -15.68 -21.547 1 98.81 192 LEU B N 1
ATOM 5255 C CA . LEU B 1 192 ? -4.121 -16.578 -20.453 1 98.81 192 LEU B CA 1
ATOM 5256 C C . LEU B 1 192 ? -5.34 -17.312 -19.906 1 98.81 192 LEU B C 1
ATOM 5258 O O . LEU B 1 192 ? -6.344 -16.688 -19.562 1 98.81 192 LEU B O 1
ATOM 5262 N N . MET B 1 193 ? -5.27 -18.641 -19.922 1 98.88 193 MET B N 1
ATOM 5263 C CA . MET B 1 193 ? -6.398 -19.422 -19.422 1 98.88 193 MET B CA 1
ATOM 5264 C C . MET B 1 193 ? -6.066 -20.078 -18.078 1 98.88 193 MET B C 1
ATOM 5266 O O . MET B 1 193 ? -5.023 -20.719 -17.938 1 98.88 193 MET B O 1
ATOM 5270 N N . ASP B 1 194 ? -6.941 -19.891 -17.125 1 98.38 194 ASP B N 1
ATOM 5271 C CA . ASP B 1 194 ? -6.773 -20.297 -15.742 1 98.38 194 ASP B CA 1
ATOM 5272 C C . ASP B 1 194 ? -7.5 -21.609 -15.461 1 98.38 194 ASP B C 1
ATOM 5274 O O . ASP B 1 194 ? -8.727 -21.625 -15.336 1 98.38 194 ASP B O 1
ATOM 5278 N N . ILE B 1 195 ? -6.715 -22.688 -15.359 1 98.06 195 ILE B N 1
ATOM 5279 C CA . ILE B 1 195 ? -7.336 -23.984 -15.055 1 98.06 195 ILE B CA 1
ATOM 5280 C C . ILE B 1 195 ? -7.742 -24.016 -13.586 1 98.06 195 ILE B C 1
ATOM 5282 O O . ILE B 1 195 ? -7.07 -23.422 -12.734 1 98.06 195 ILE B O 1
ATOM 5286 N N . ALA B 1 196 ? -8.805 -24.641 -13.242 1 94.5 196 ALA B N 1
ATOM 5287 C CA . ALA B 1 196 ? -9.539 -24.484 -11.992 1 94.5 196 ALA B CA 1
ATOM 5288 C C . ALA B 1 196 ? -8.719 -25 -10.805 1 94.5 196 ALA B C 1
ATOM 5290 O O . ALA B 1 196 ? -8.664 -24.359 -9.758 1 94.5 196 ALA B O 1
ATOM 5291 N N . GLY B 1 197 ? -8.031 -26.141 -10.977 1 93.81 197 GLY B N 1
ATOM 5292 C CA . GLY B 1 197 ? -7.352 -26.766 -9.859 1 93.81 197 GLY B CA 1
ATOM 5293 C C . GLY B 1 197 ? -8.305 -27.344 -8.828 1 93.81 197 GLY B C 1
ATOM 5294 O O . GLY B 1 197 ? -9.523 -27.359 -9.039 1 93.81 197 GLY B O 1
ATOM 5295 N N . PRO B 1 198 ? -7.793 -27.844 -7.762 1 92.31 198 PRO B N 1
ATOM 5296 C CA . PRO B 1 198 ? -8.602 -28.531 -6.754 1 92.31 198 PRO B CA 1
ATOM 5297 C C . PRO B 1 198 ? -9.18 -27.578 -5.707 1 92.31 198 PRO B C 1
ATOM 5299 O O . PRO B 1 198 ? -9.07 -27.828 -4.508 1 92.31 198 PRO B O 1
ATOM 5302 N N . LYS B 1 199 ? -9.852 -26.562 -6.133 1 90.38 199 LYS B N 1
ATOM 5303 C CA . LYS B 1 199 ? -10.461 -25.656 -5.172 1 90.38 199 LYS B CA 1
ATOM 5304 C C . LYS B 1 199 ? -11.586 -26.328 -4.402 1 90.38 199 LYS B C 1
ATOM 5306 O O . LYS B 1 199 ? -12.492 -26.922 -5.004 1 90.38 199 LYS B O 1
ATOM 5311 N N . ILE B 1 200 ? -11.461 -26.266 -3.125 1 92.25 200 ILE B N 1
ATOM 5312 C CA . ILE B 1 200 ? -12.484 -26.844 -2.256 1 92.25 200 ILE B CA 1
ATOM 5313 C C . ILE B 1 200 ? -13.602 -25.812 -2.039 1 92.25 200 ILE B C 1
ATOM 5315 O O . ILE B 1 200 ? -13.336 -24.656 -1.716 1 92.25 200 ILE B O 1
ATOM 5319 N N . ARG B 1 201 ? -14.789 -26.172 -2.236 1 93.94 201 ARG B N 1
ATOM 5320 C CA . ARG B 1 201 ? -15.93 -25.266 -2.109 1 93.94 201 ARG B CA 1
ATOM 5321 C C . ARG B 1 201 ? -17.031 -25.875 -1.246 1 93.94 201 ARG B C 1
ATOM 5323 O O . ARG B 1 201 ? -16.984 -27.078 -0.943 1 93.94 201 ARG B O 1
ATOM 5330 N N . THR B 1 202 ? -17.922 -25.031 -0.827 1 95.5 202 THR B N 1
ATOM 5331 C CA . THR B 1 202 ? -19.141 -25.516 -0.167 1 95.5 202 THR B CA 1
ATOM 5332 C C . THR B 1 202 ? -20.125 -26.062 -1.188 1 95.5 202 THR B C 1
ATOM 5334 O O . THR B 1 202 ? -20.266 -25.531 -2.287 1 95.5 202 THR B O 1
ATOM 5337 N N . GLY B 1 203 ? -20.688 -27.156 -0.861 1 95.25 203 GLY B N 1
ATOM 5338 C CA . GLY B 1 203 ? -21.875 -27.609 -1.565 1 95.25 203 GLY B CA 1
ATOM 5339 C C . GLY B 1 203 ? -23.156 -27.062 -0.976 1 95.25 203 GLY B C 1
ATOM 5340 O O . GLY B 1 203 ? -23.234 -25.891 -0.589 1 95.25 203 GLY B O 1
ATOM 5341 N N . ASP B 1 204 ? -24.125 -27.906 -0.939 1 95.69 204 ASP B N 1
ATOM 5342 C CA . ASP B 1 204 ? -25.406 -27.5 -0.367 1 95.69 204 ASP B CA 1
ATOM 5343 C C . ASP B 1 204 ? -25.266 -27.188 1.12 1 95.69 204 ASP B C 1
ATOM 5345 O O . ASP B 1 204 ? -24.328 -27.656 1.773 1 95.69 204 ASP B O 1
ATOM 5349 N N . ALA B 1 205 ? -26.219 -26.375 1.554 1 96.5 205 ALA B N 1
ATOM 5350 C CA . ALA B 1 205 ? -26.234 -25.984 2.961 1 96.5 205 ALA B CA 1
ATOM 5351 C C . ALA B 1 205 ? -27.578 -26.281 3.607 1 96.5 205 ALA B C 1
ATOM 5353 O O . ALA B 1 205 ? -28.609 -26.281 2.932 1 96.5 205 ALA B O 1
ATOM 5354 N N . ARG B 1 206 ? -27.562 -26.625 4.832 1 94.94 206 ARG B N 1
ATOM 5355 C CA . ARG B 1 206 ? -28.75 -26.828 5.637 1 94.94 206 ARG B CA 1
ATOM 5356 C C . ARG B 1 206 ? -28.734 -25.953 6.887 1 94.94 206 ARG B C 1
ATOM 5358 O O . ARG B 1 206 ? -27.688 -25.797 7.512 1 94.94 206 ARG B O 1
ATOM 5365 N N . THR B 1 207 ? -29.812 -25.344 7.148 1 95.06 207 THR B N 1
ATOM 5366 C CA . THR B 1 207 ? -29.938 -24.469 8.32 1 95.06 207 THR B CA 1
ATOM 5367 C C . THR B 1 207 ? -30.953 -25.047 9.305 1 95.06 207 THR B C 1
ATOM 5369 O O . THR B 1 207 ? -31.844 -25.797 8.922 1 95.06 207 THR B O 1
ATOM 5372 N N . PRO B 1 208 ? -30.75 -24.766 10.578 1 92.88 208 PRO B N 1
ATOM 5373 C CA . PRO B 1 208 ? -31.797 -25.156 11.531 1 92.88 208 PRO B CA 1
ATOM 5374 C C . PRO B 1 208 ? -33.125 -24.422 11.305 1 92.88 208 PRO B C 1
ATOM 5376 O O . PRO B 1 208 ? -33.125 -23.406 10.602 1 92.88 208 PRO B O 1
ATOM 5379 N N . ASP B 1 209 ? -34.188 -24.953 11.891 1 87.94 209 ASP B N 1
ATOM 5380 C CA . ASP B 1 209 ? -35.531 -24.391 11.688 1 87.94 209 ASP B CA 1
ATOM 5381 C C . ASP B 1 209 ? -35.594 -22.953 12.188 1 87.94 209 ASP B C 1
ATOM 5383 O O . ASP B 1 209 ? -35.281 -22.672 13.344 1 87.94 209 ASP B O 1
ATOM 5387 N N . GLY B 1 210 ? -36.031 -22.094 11.328 1 89 210 GLY B N 1
ATOM 5388 C CA . GLY B 1 210 ? -36.312 -20.703 11.68 1 89 210 GLY B CA 1
ATOM 5389 C C . GLY B 1 210 ? -35.094 -19.828 11.773 1 89 210 GLY B C 1
ATOM 5390 O O . GLY B 1 210 ? -35.156 -18.703 12.258 1 89 210 GLY B O 1
ATOM 5391 N N . ARG B 1 211 ? -33.969 -20.328 11.492 1 91.44 211 ARG B N 1
ATOM 5392 C CA . ARG B 1 211 ? -32.719 -19.547 11.602 1 91.44 211 ARG B CA 1
ATOM 5393 C C . ARG B 1 211 ? -31.891 -19.672 10.336 1 91.44 211 ARG B C 1
ATOM 5395 O O . ARG B 1 211 ? -31.453 -20.781 9.977 1 91.44 211 ARG B O 1
ATOM 5402 N N . ASP B 1 212 ? -31.594 -18.5 9.672 1 92.75 212 ASP B N 1
ATOM 5403 C CA . ASP B 1 212 ? -30.875 -18.578 8.398 1 92.75 212 ASP B CA 1
ATOM 5404 C C . ASP B 1 212 ? -29.484 -17.969 8.523 1 92.75 212 ASP B C 1
ATOM 5406 O O . ASP B 1 212 ? -28.688 -18 7.574 1 92.75 212 ASP B O 1
ATOM 5410 N N . ARG B 1 213 ? -29.141 -17.531 9.695 1 95.94 213 ARG B N 1
ATOM 5411 C CA . ARG B 1 213 ? -27.828 -16.891 9.875 1 95.94 213 ARG B CA 1
ATOM 5412 C C . ARG B 1 213 ? -27.047 -17.578 10.984 1 95.94 213 ARG B C 1
ATOM 5414 O O . ARG B 1 213 ? -27.594 -17.922 12.031 1 95.94 213 ARG B O 1
ATOM 5421 N N . ILE B 1 214 ? -25.781 -17.75 10.664 1 96.5 214 ILE B N 1
ATOM 5422 C CA . ILE B 1 214 ? -24.844 -18.344 11.609 1 96.5 214 ILE B CA 1
ATOM 5423 C C . ILE B 1 214 ? -24.203 -17.234 12.453 1 96.5 214 ILE B C 1
ATOM 5425 O O . ILE B 1 214 ? -23.844 -16.188 11.93 1 96.5 214 ILE B O 1
ATOM 5429 N N . VAL B 1 215 ? -24.125 -17.406 13.719 1 94.75 215 VAL B N 1
ATOM 5430 C CA . VAL B 1 215 ? -23.438 -16.469 14.594 1 94.75 215 VAL B CA 1
ATOM 5431 C C . VAL B 1 215 ? -22.328 -17.188 15.352 1 94.75 215 VAL B C 1
ATOM 5433 O O . VAL B 1 215 ? -22.234 -18.422 15.32 1 94.75 215 VAL B O 1
ATOM 5436 N N . THR B 1 216 ? -21.453 -16.406 15.953 1 94.5 216 THR B N 1
ATOM 5437 C CA . THR B 1 216 ? -20.344 -16.953 16.719 1 94.5 216 THR B CA 1
ATOM 5438 C C . THR B 1 216 ? -20.859 -17.891 17.812 1 94.5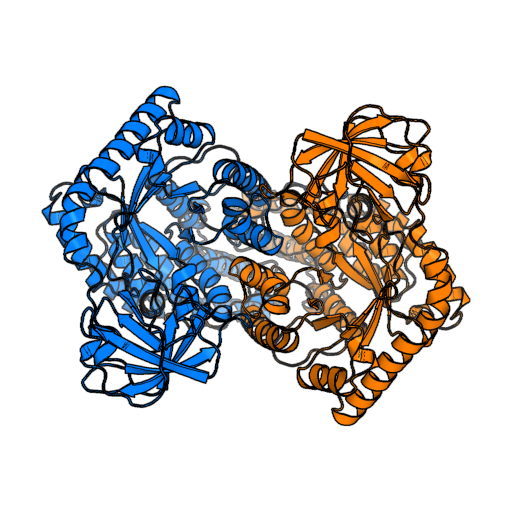 216 THR B C 1
ATOM 5440 O O . THR B 1 216 ? -21.844 -17.578 18.5 1 94.5 216 THR B O 1
ATOM 5443 N N . GLY B 1 217 ? -20.266 -19 17.891 1 96.31 217 GLY B N 1
ATOM 5444 C CA . GLY B 1 217 ? -20.656 -19.984 18.875 1 96.31 217 GLY B CA 1
ATOM 5445 C C . GLY B 1 217 ? -21.5 -21.109 18.312 1 96.31 217 GLY B C 1
ATOM 5446 O O . GLY B 1 217 ? -21.625 -22.172 18.938 1 96.31 217 GLY B O 1
ATOM 5447 N N . ASP B 1 218 ? -22.047 -20.953 17.188 1 97.06 218 ASP B N 1
ATOM 5448 C CA . ASP B 1 218 ? -22.906 -21.953 16.562 1 97.06 218 ASP B CA 1
ATOM 5449 C C . ASP B 1 218 ? -22.078 -23.172 16.141 1 97.06 218 ASP B C 1
ATOM 5451 O O . ASP B 1 218 ? -20.875 -23.078 15.906 1 97.06 218 ASP B O 1
ATOM 5455 N N . LEU B 1 219 ? -22.828 -24.266 16.031 1 97.5 219 LEU B N 1
ATOM 5456 C CA . LEU B 1 219 ? -22.234 -25.5 15.531 1 97.5 219 LEU B CA 1
ATOM 5457 C C . LEU B 1 219 ? -22.438 -25.641 14.023 1 97.5 219 LEU B C 1
ATOM 5459 O O . LEU B 1 219 ? -23.516 -25.312 13.516 1 97.5 219 LEU B O 1
ATOM 5463 N N . VAL B 1 220 ? -21.391 -26.094 13.367 1 98.19 220 VAL B N 1
ATOM 5464 C CA . VAL B 1 220 ? -21.469 -26.328 11.93 1 98.19 220 VAL B CA 1
ATOM 5465 C C . VAL B 1 220 ? -20.953 -27.734 11.609 1 98.19 220 VAL B C 1
ATOM 5467 O O . VAL B 1 220 ? -19.797 -28.062 11.914 1 98.19 220 VAL B O 1
ATOM 5470 N N . ALA B 1 221 ? -21.828 -28.484 11.039 1 97.94 221 ALA B N 1
ATOM 5471 C CA . ALA B 1 221 ? -21.406 -29.781 10.516 1 97.94 221 ALA B CA 1
ATOM 5472 C C . ALA B 1 221 ? -20.906 -29.656 9.078 1 97.94 221 ALA B C 1
ATOM 5474 O O . ALA B 1 221 ? -21.547 -29.016 8.242 1 97.94 221 ALA B O 1
ATOM 5475 N N . ILE B 1 222 ? -19.766 -30.234 8.797 1 98 222 ILE B N 1
ATOM 5476 C CA . ILE B 1 222 ? -19.203 -30.281 7.453 1 98 222 ILE B CA 1
ATOM 5477 C C . ILE B 1 222 ? -19.141 -31.719 6.973 1 98 222 ILE B C 1
ATOM 5479 O O . ILE B 1 222 ? -18.469 -32.562 7.582 1 98 222 ILE B O 1
ATOM 5483 N N . VAL B 1 223 ? -19.828 -31.969 5.895 1 97.25 223 VAL B N 1
ATOM 5484 C CA . VAL B 1 223 ? -19.984 -33.344 5.441 1 97.25 223 VAL B CA 1
ATOM 5485 C C . VAL B 1 223 ? -19.641 -33.438 3.953 1 97.25 223 VAL B C 1
ATOM 5487 O O . VAL B 1 223 ? -19.531 -32.406 3.27 1 97.25 223 VAL B O 1
ATOM 5490 N N . ALA B 1 224 ? -19.375 -34.688 3.531 1 96.19 224 ALA B N 1
ATOM 5491 C CA . ALA B 1 224 ? -19.156 -34.906 2.104 1 96.19 224 ALA B CA 1
ATOM 5492 C C . ALA B 1 224 ? -20.422 -34.594 1.299 1 96.19 224 ALA B C 1
ATOM 5494 O O . ALA B 1 224 ? -21.531 -34.562 1.846 1 96.19 224 ALA B O 1
ATOM 5495 N N . GLN B 1 225 ? -20.219 -34.312 0.061 1 94.88 225 GLN B N 1
ATOM 5496 C CA . GLN B 1 225 ? -21.344 -33.969 -0.805 1 94.88 225 GLN B CA 1
ATOM 5497 C C . GLN B 1 225 ? -22.391 -35.094 -0.804 1 94.88 225 GLN B C 1
ATOM 5499 O O . GLN B 1 225 ? -22.062 -36.281 -1 1 94.88 225 GLN B O 1
ATOM 5504 N N . GLY B 1 226 ? -23.625 -34.75 -0.525 1 93.94 226 GLY B N 1
ATOM 5505 C CA . GLY B 1 226 ? -24.734 -35.688 -0.57 1 93.94 226 GLY B CA 1
ATOM 5506 C C . GLY B 1 226 ? -24.891 -36.5 0.707 1 93.94 226 GLY B C 1
ATOM 5507 O O . GLY B 1 226 ? -25.656 -37.438 0.751 1 93.94 226 GLY B O 1
ATOM 5508 N N . GLU B 1 227 ? -24.234 -36.094 1.771 1 94.88 227 GLU B N 1
ATOM 5509 C CA . GLU B 1 227 ? -24.203 -36.969 2.936 1 94.88 227 GLU B CA 1
ATOM 5510 C C . GLU B 1 227 ? -24.812 -36.312 4.156 1 94.88 227 GLU B C 1
ATOM 5512 O O . GLU B 1 227 ? -24.422 -36.594 5.293 1 94.88 227 GLU B O 1
ATOM 5517 N N . PHE B 1 228 ? -25.734 -35.406 3.975 1 95 228 PHE B N 1
ATOM 5518 C CA . PHE B 1 228 ? -26.375 -34.719 5.082 1 95 228 PHE B CA 1
ATOM 5519 C C . PHE B 1 228 ? -27.062 -35.719 6.016 1 95 228 PHE B C 1
ATOM 5521 O O . PHE B 1 228 ? -27.094 -35.5 7.23 1 95 228 PHE B O 1
ATOM 5528 N N . GLU B 1 229 ? -27.625 -36.719 5.434 1 94.31 229 GLU B N 1
ATOM 5529 C CA . GLU B 1 229 ? -28.438 -37.688 6.18 1 94.31 229 GLU B CA 1
ATOM 5530 C C . GLU B 1 229 ? -27.594 -38.5 7.156 1 94.31 229 GLU B C 1
ATOM 5532 O O . GLU B 1 229 ? -28.125 -39.125 8.07 1 94.31 229 GLU B O 1
ATOM 5537 N N . ARG B 1 230 ? -26.328 -38.438 6.98 1 95 230 ARG B N 1
ATOM 5538 C CA . ARG B 1 230 ? -25.422 -39.219 7.844 1 95 230 ARG B CA 1
ATOM 5539 C C . ARG B 1 230 ? 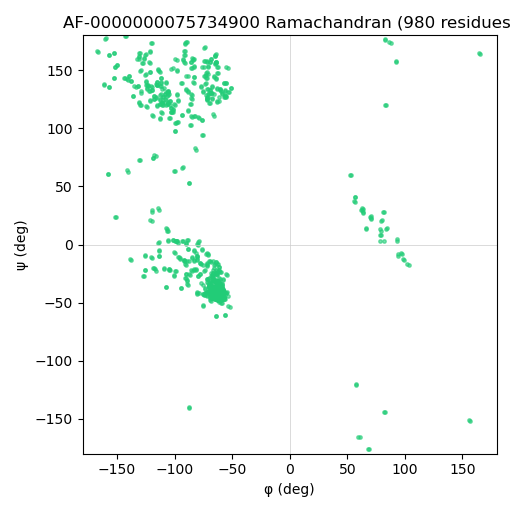-25.156 -38.469 9.148 1 95 230 ARG B C 1
ATOM 5541 O O . ARG B 1 230 ? -24.625 -39.062 10.094 1 95 230 ARG B O 1
ATOM 5548 N N . ILE B 1 231 ? -25.5 -37.25 9.156 1 95.56 231 ILE B N 1
ATOM 5549 C CA . ILE B 1 231 ? -25.219 -36.438 10.344 1 95.56 231 ILE B CA 1
ATOM 5550 C C . ILE B 1 231 ? -26 -37 11.539 1 95.56 231 ILE B C 1
ATOM 5552 O O . ILE B 1 231 ? -27.234 -37.125 11.477 1 95.56 231 ILE B O 1
ATOM 5556 N N . ASP B 1 232 ? -25.234 -37.312 12.578 1 93.62 232 ASP B N 1
ATOM 5557 C CA . ASP B 1 232 ? -25.828 -37.844 13.812 1 93.62 232 ASP B CA 1
ATOM 5558 C C . ASP B 1 232 ? -25.562 -36.906 14.984 1 93.62 232 ASP B C 1
ATOM 5560 O O . ASP B 1 232 ? -24.688 -37.156 15.805 1 93.62 232 ASP B O 1
ATOM 5564 N N . LEU B 1 233 ? -26.266 -35.875 15.031 1 92.12 233 LEU B N 1
ATOM 5565 C CA . LEU B 1 233 ? -26.141 -34.875 16.062 1 92.12 233 LEU B CA 1
ATOM 5566 C C . LEU B 1 233 ? -27.516 -34.438 16.578 1 92.12 233 LEU B C 1
ATOM 5568 O O . LEU B 1 233 ? -28.438 -34.219 15.805 1 92.12 233 LEU B O 1
ATOM 5572 N N . ASP B 1 234 ? -27.672 -34.312 17.875 1 90.44 234 ASP B N 1
ATOM 5573 C CA . ASP B 1 234 ? -28.922 -33.906 18.5 1 90.44 234 ASP B CA 1
ATOM 5574 C C . ASP B 1 234 ? -28.953 -32.375 18.672 1 90.44 234 ASP B C 1
ATOM 5576 O O . ASP B 1 234 ? -30.031 -31.781 18.703 1 90.44 234 ASP B O 1
ATOM 5580 N N . ASP B 1 235 ? -27.875 -31.75 18.812 1 92.12 235 ASP B N 1
ATOM 5581 C CA . ASP B 1 235 ? -27.781 -30.312 19.047 1 92.12 235 ASP B CA 1
ATOM 5582 C C . ASP B 1 235 ? -28.156 -29.531 17.781 1 92.12 235 ASP B C 1
ATOM 5584 O O . ASP B 1 235 ? -27.953 -30 16.672 1 92.12 235 ASP B O 1
ATOM 5588 N N . GLU B 1 236 ? -28.75 -28.406 17.984 1 94.88 236 GLU B N 1
ATOM 5589 C CA . GLU B 1 236 ? -28.969 -27.5 16.859 1 94.88 236 GLU B CA 1
ATOM 5590 C C . GLU B 1 236 ? -27.656 -27.156 16.156 1 94.88 236 GLU B C 1
ATOM 5592 O O . GLU B 1 236 ? -26.656 -26.875 16.812 1 94.88 236 GLU B O 1
ATOM 5597 N N . HIS B 1 237 ? -27.672 -27.328 14.883 1 96.5 237 HIS B N 1
ATOM 5598 C CA . HIS B 1 237 ? -26.453 -27.078 14.125 1 96.5 237 HIS B CA 1
ATOM 5599 C C . HIS B 1 237 ? -26.766 -26.656 12.688 1 96.5 237 HIS B C 1
ATOM 5601 O O . HIS B 1 237 ? -27.859 -26.922 12.188 1 96.5 237 HIS B O 1
ATOM 5607 N N . PHE B 1 238 ? -25.875 -25.906 12.102 1 97.81 238 PHE B N 1
ATOM 5608 C CA . PHE B 1 238 ? -25.828 -25.703 10.664 1 97.81 238 PHE B CA 1
ATOM 5609 C C . PHE B 1 238 ? -25.047 -26.812 9.984 1 97.81 238 PHE B C 1
ATOM 5611 O O . PHE B 1 238 ? -24.297 -27.547 10.641 1 97.81 238 PHE B O 1
ATOM 5618 N N . ALA B 1 239 ? -25.312 -27 8.719 1 97.19 239 ALA B N 1
ATOM 5619 C CA . ALA B 1 239 ? -24.547 -28.016 7.988 1 97.19 239 ALA B CA 1
ATOM 5620 C C . ALA B 1 239 ? -24.188 -27.547 6.586 1 97.19 239 ALA B C 1
ATOM 5622 O O . ALA B 1 239 ? -24.953 -26.797 5.965 1 97.19 239 ALA B O 1
ATOM 5623 N N . VAL B 1 240 ? -23 -27.953 6.133 1 97.56 240 VAL B N 1
ATOM 5624 C CA . VAL B 1 240 ? -22.562 -27.594 4.789 1 97.56 240 VAL B CA 1
ATOM 5625 C C . VAL B 1 240 ? -21.781 -28.75 4.172 1 97.56 240 VAL B C 1
ATOM 5627 O O . VAL B 1 240 ? -21.078 -29.469 4.875 1 97.56 240 VAL B O 1
ATOM 5630 N N . GLU B 1 241 ? -21.984 -28.891 2.932 1 97.19 241 GLU B N 1
ATOM 5631 C CA . GLU B 1 241 ? -21.25 -29.906 2.195 1 97.19 241 GLU B CA 1
ATOM 5632 C C . GLU B 1 241 ? -19.859 -29.406 1.784 1 97.19 241 GLU B C 1
ATOM 5634 O O . GLU B 1 241 ? -19.688 -28.219 1.493 1 97.19 241 GLU B O 1
ATOM 5639 N N . CYS B 1 242 ? -18.953 -30.312 1.809 1 96.31 242 CYS B N 1
ATOM 5640 C CA . CYS B 1 242 ? -17.609 -30.078 1.282 1 96.31 242 CYS B CA 1
ATOM 5641 C C . CYS B 1 242 ? -17.406 -30.828 -0.035 1 96.31 242 CYS B C 1
ATOM 5643 O O . CYS B 1 242 ? -17.562 -32.031 -0.097 1 96.31 242 CYS B O 1
ATOM 5645 N N . THR B 1 243 ? -16.906 -30.156 -1.029 1 92.56 243 THR B N 1
ATOM 5646 C CA . THR B 1 243 ? -16.906 -30.688 -2.387 1 92.56 243 THR B CA 1
ATOM 5647 C C . THR B 1 243 ? -15.789 -31.719 -2.551 1 92.56 243 THR B C 1
ATOM 5649 O O . THR B 1 243 ? -15.844 -32.562 -3.449 1 92.56 243 THR B O 1
ATOM 5652 N N . LEU B 1 244 ? -14.75 -31.656 -1.801 1 90.06 244 LEU B N 1
ATOM 5653 C CA . LEU B 1 244 ? -13.68 -32.656 -1.828 1 90.06 244 LEU B CA 1
ATOM 5654 C C . LEU B 1 244 ? -13.594 -33.375 -0.499 1 90.06 244 LEU B C 1
ATOM 5656 O O . LEU B 1 244 ? -13.656 -32.781 0.567 1 90.06 244 LEU B O 1
ATOM 5660 N N . PRO B 1 245 ? -13.422 -34.625 -0.521 1 88.44 245 PRO B N 1
ATOM 5661 C CA . PRO B 1 245 ? -13.477 -35.406 0.706 1 88.44 245 PRO B CA 1
ATOM 5662 C C . PRO B 1 245 ? -12.172 -35.375 1.498 1 88.44 245 PRO B C 1
ATOM 5664 O O . PRO B 1 245 ? -12.172 -35.594 2.707 1 88.44 245 PRO B O 1
ATOM 5667 N N . ASP B 1 246 ? -11.07 -35.062 0.9 1 89.12 246 ASP B N 1
ATOM 5668 C CA . ASP B 1 246 ? -9.742 -35.156 1.492 1 89.12 246 ASP B CA 1
ATOM 5669 C C . ASP B 1 246 ? -9.664 -34.406 2.811 1 89.12 246 ASP B C 1
ATOM 5671 O O . ASP B 1 246 ? -9.188 -34.938 3.816 1 89.12 246 ASP B O 1
ATOM 5675 N N . PRO B 1 247 ? -10.203 -33.219 2.883 1 92.62 247 PRO B N 1
ATOM 5676 C CA . PRO B 1 247 ? -10.109 -32.469 4.141 1 92.62 247 PRO B CA 1
ATOM 5677 C C . PRO B 1 247 ? -10.883 -33.156 5.277 1 92.62 247 PRO B C 1
ATOM 5679 O O . PRO B 1 247 ? -10.492 -33.031 6.445 1 92.62 247 PRO B O 1
ATOM 5682 N N . LEU B 1 248 ? -11.953 -33.812 4.938 1 94.06 248 LEU B N 1
ATOM 5683 C CA . LEU B 1 248 ? -12.797 -34.438 5.949 1 94.06 248 LEU B CA 1
ATOM 5684 C C . LEU B 1 248 ? -12.055 -35.594 6.645 1 94.06 248 LEU B C 1
ATOM 5686 O O . LEU B 1 248 ? -12.297 -35.844 7.824 1 94.06 248 LEU B O 1
ATOM 5690 N N . THR B 1 249 ? -11.188 -36.125 5.863 1 92.94 249 THR B N 1
ATOM 5691 C CA . THR B 1 249 ? -10.43 -37.25 6.406 1 92.94 249 THR B CA 1
ATOM 5692 C C . THR B 1 249 ? -9.148 -36.75 7.082 1 92.94 249 THR B C 1
ATOM 5694 O O . THR B 1 249 ? -8.695 -37.375 8.055 1 92.94 249 THR B O 1
ATOM 5697 N N . ARG B 1 250 ? -8.641 -35.656 6.719 1 93.94 250 ARG B N 1
ATOM 5698 C CA . ARG B 1 250 ? -7.293 -35.25 7.133 1 93.94 250 ARG B CA 1
ATOM 5699 C C . ARG B 1 250 ? -7.336 -34.188 8.227 1 93.94 250 ARG B C 1
ATOM 5701 O O . ARG B 1 250 ? -6.375 -34.031 8.977 1 93.94 250 ARG B O 1
ATOM 5708 N N . ALA B 1 251 ? -8.398 -33.531 8.312 1 95.44 251 ALA B N 1
ATOM 5709 C CA . ALA B 1 251 ? -8.477 -32.438 9.289 1 95.44 251 ALA B CA 1
ATOM 5710 C C . ALA B 1 251 ? -8.453 -32.969 10.719 1 95.44 251 ALA B C 1
ATOM 5712 O O . ALA B 1 251 ? -9.086 -34 11.016 1 95.44 251 ALA B O 1
ATOM 5713 N N . ALA B 1 252 ? -7.676 -32.312 11.516 1 96 252 ALA B N 1
ATOM 5714 C CA . ALA B 1 252 ? -7.582 -32.688 12.922 1 96 252 ALA B CA 1
ATOM 5715 C C . ALA B 1 252 ? -8.461 -31.812 13.797 1 96 252 ALA B C 1
ATOM 5717 O O . ALA B 1 252 ? -8.836 -30.703 13.406 1 96 252 ALA B O 1
ATOM 5718 N N . VAL B 1 253 ? -8.75 -32.406 14.969 1 97.5 253 VAL B N 1
ATOM 5719 C CA . VAL B 1 253 ? -9.445 -31.594 15.977 1 97.5 253 VAL B CA 1
ATOM 5720 C C . VAL B 1 253 ? -8.609 -30.375 16.344 1 97.5 253 VAL B C 1
ATOM 5722 O O . VAL B 1 253 ? -7.391 -30.469 16.516 1 97.5 253 VAL B O 1
ATOM 5725 N N . GLY B 1 254 ? -9.219 -29.266 16.359 1 97.12 254 GLY B N 1
ATOM 5726 C CA . GLY B 1 254 ? -8.516 -28.031 16.656 1 97.12 254 GLY B CA 1
ATOM 5727 C C . GLY B 1 254 ? -8.141 -27.234 15.422 1 97.12 254 GLY B C 1
ATOM 5728 O O . GLY B 1 254 ? -7.836 -26.047 15.516 1 97.12 254 GLY B O 1
ATOM 5729 N N . ALA B 1 255 ? -8.242 -27.875 14.242 1 96.5 255 ALA B N 1
ATOM 5730 C CA . ALA B 1 255 ? -7.871 -27.219 13 1 96.5 255 ALA B CA 1
ATOM 5731 C C . ALA B 1 255 ? -8.906 -26.156 12.617 1 96.5 255 ALA B C 1
ATOM 5733 O O . ALA B 1 255 ? -10.094 -26.297 12.914 1 96.5 255 ALA B O 1
ATOM 5734 N N . ARG B 1 256 ? -8.422 -25.203 12.031 1 95.19 256 ARG B N 1
ATOM 5735 C CA . ARG B 1 256 ? -9.305 -24.141 11.57 1 95.19 256 ARG B CA 1
ATOM 5736 C C . ARG B 1 256 ? -9.898 -24.484 10.203 1 95.19 256 ARG B C 1
ATOM 5738 O O . ARG B 1 256 ? -9.25 -25.125 9.383 1 95.19 256 ARG B O 1
ATOM 5745 N N . VAL B 1 257 ? -11.117 -23.906 9.992 1 96.62 257 VAL B N 1
ATOM 5746 C CA . VAL B 1 257 ? -11.797 -23.953 8.703 1 96.62 257 VAL B CA 1
ATOM 5747 C C . VAL B 1 257 ? -12.375 -22.578 8.383 1 96.62 257 VAL B C 1
ATOM 5749 O O . VAL B 1 257 ? -13.078 -21.984 9.203 1 96.62 257 VAL B O 1
ATOM 5752 N N . PHE B 1 258 ? -12.031 -22.094 7.172 1 94.88 258 PHE B N 1
ATOM 5753 C CA . PHE B 1 258 ? -12.562 -20.797 6.746 1 94.88 258 PHE B CA 1
ATOM 5754 C C . PHE B 1 258 ? -13.531 -20.969 5.582 1 94.88 258 PHE B C 1
ATOM 5756 O O . PHE B 1 258 ? -13.289 -21.781 4.68 1 94.88 258 PHE B O 1
ATOM 5763 N N . VAL B 1 259 ? -14.617 -20.25 5.703 1 94.62 259 VAL B N 1
ATOM 5764 C CA . VAL B 1 259 ? -15.633 -20.297 4.66 1 94.62 259 VAL B CA 1
ATOM 5765 C C . VAL B 1 259 ? -15.758 -18.938 3.982 1 94.62 259 VAL B C 1
ATOM 5767 O O . VAL B 1 259 ? -15.734 -17.906 4.652 1 94.62 259 VAL B O 1
ATOM 5770 N N . ASP B 1 260 ? -15.914 -18.922 2.725 1 90.94 260 ASP B N 1
ATOM 5771 C CA . ASP B 1 260 ? -16.172 -17.719 1.928 1 90.94 260 ASP B CA 1
ATOM 5772 C C . ASP B 1 260 ? -15.141 -16.641 2.205 1 90.94 260 ASP B C 1
ATOM 5774 O O . ASP B 1 260 ? -15.484 -15.523 2.605 1 90.94 260 ASP B O 1
ATOM 5778 N N . ASP B 1 261 ? -13.898 -17.047 1.915 1 82.25 261 ASP B N 1
ATOM 5779 C CA . ASP B 1 261 ? -12.766 -16.141 1.99 1 82.25 261 ASP B CA 1
ATOM 5780 C C . ASP B 1 261 ? -12.562 -15.625 3.416 1 82.25 261 ASP B C 1
ATOM 5782 O O . ASP B 1 261 ? -12.273 -14.445 3.623 1 82.25 261 ASP B O 1
ATOM 5786 N N . GLY B 1 262 ? -12.93 -16.422 4.379 1 85.62 262 GLY B N 1
ATOM 5787 C CA . GLY B 1 262 ? -12.641 -16.109 5.766 1 85.62 262 GLY B CA 1
ATOM 5788 C C . GLY B 1 262 ? -13.766 -15.367 6.457 1 85.62 262 GLY B C 1
ATOM 5789 O O . GLY B 1 262 ? -13.648 -14.992 7.625 1 85.62 262 GLY B O 1
ATOM 5790 N N . LYS B 1 263 ? -14.867 -15.164 5.828 1 87 263 LYS B N 1
ATOM 5791 C CA . LYS B 1 263 ? -16.016 -14.477 6.422 1 87 263 LYS B CA 1
ATOM 5792 C C . LYS B 1 263 ? -16.578 -15.273 7.59 1 87 263 LYS B C 1
ATOM 5794 O O . LYS B 1 263 ? -17.156 -14.703 8.523 1 87 263 LYS B O 1
ATOM 5799 N N . LEU B 1 264 ? -16.438 -16.594 7.473 1 93.25 264 LEU B N 1
ATOM 5800 C CA . LEU B 1 264 ? -16.812 -17.484 8.555 1 93.25 264 LEU B CA 1
ATOM 5801 C C . LEU B 1 264 ? -15.625 -18.328 9.008 1 93.25 264 LEU B C 1
ATOM 5803 O O . LEU B 1 264 ? -14.977 -18.984 8.195 1 93.25 264 LEU B O 1
ATOM 5807 N N . CYS B 1 265 ? -15.375 -18.219 10.273 1 93.88 265 CYS B N 1
ATOM 5808 C CA . CYS B 1 265 ? -14.281 -18.984 10.852 1 93.88 265 CYS B CA 1
ATOM 5809 C C . CYS B 1 265 ? -14.797 -20.094 11.766 1 93.88 265 CYS B C 1
ATOM 5811 O O . CYS B 1 265 ? -15.594 -19.828 12.672 1 93.88 265 CYS B O 1
ATOM 5813 N N . VAL B 1 266 ? -14.359 -21.297 11.523 1 97.12 266 VAL B N 1
ATOM 5814 C CA . VAL B 1 266 ? -14.797 -22.469 12.273 1 97.12 266 VAL B CA 1
ATOM 5815 C C . VAL B 1 266 ? -13.586 -23.203 12.844 1 97.12 266 VAL B C 1
ATOM 5817 O O . VAL B 1 266 ? -12.539 -23.266 12.195 1 97.12 266 VAL B O 1
ATOM 5820 N N . ARG B 1 267 ? -13.719 -23.656 14.016 1 98 267 ARG B N 1
ATOM 5821 C CA . ARG B 1 267 ? -12.734 -24.562 14.609 1 98 267 ARG B CA 1
ATOM 5822 C C . ARG B 1 267 ? -13.305 -25.953 14.805 1 98 267 ARG B C 1
ATOM 5824 O O . ARG B 1 267 ? -14.367 -26.125 15.406 1 98 267 ARG B O 1
ATOM 5831 N N . ILE B 1 268 ? -12.594 -26.922 14.336 1 98.19 268 ILE B N 1
ATOM 5832 C CA . ILE B 1 268 ? -13.078 -28.297 14.406 1 98.19 268 ILE B CA 1
ATOM 5833 C C . ILE B 1 268 ? -13.07 -28.766 15.859 1 98.19 268 ILE B C 1
ATOM 5835 O O . ILE B 1 268 ? -12.039 -28.688 16.531 1 98.19 268 ILE B O 1
ATOM 5839 N N . GLU B 1 269 ? -14.18 -29.297 16.234 1 97.88 269 GLU B N 1
ATOM 5840 C CA . GLU B 1 269 ? -14.297 -29.797 17.609 1 97.88 269 GLU B CA 1
ATOM 5841 C C . GLU B 1 269 ? -14.305 -31.328 17.641 1 97.88 269 GLU B C 1
ATOM 5843 O O . GLU B 1 269 ? -13.844 -31.922 18.609 1 97.88 269 GLU B O 1
ATOM 5848 N N . ARG B 1 270 ? -14.93 -31.859 16.641 1 97.31 270 ARG B N 1
ATOM 5849 C CA . ARG B 1 270 ? -15.031 -33.312 16.594 1 97.31 270 ARG B CA 1
ATOM 5850 C C . ARG B 1 270 ? -14.852 -33.844 15.164 1 97.31 270 ARG B C 1
ATOM 5852 O O . ARG B 1 270 ? -15.32 -33.188 14.219 1 97.31 270 ARG B O 1
ATOM 5859 N N . LYS B 1 271 ? -14.18 -34.938 15.125 1 96.75 271 LYS B N 1
ATOM 5860 C CA . LYS B 1 271 ? -14.141 -35.719 13.898 1 96.75 271 LYS B CA 1
ATOM 5861 C C . LYS B 1 271 ? -15.008 -36.969 14.023 1 96.75 271 LYS B C 1
ATOM 5863 O O . LYS B 1 271 ? -14.859 -37.75 14.969 1 96.75 271 LYS B O 1
ATOM 5868 N N . THR B 1 272 ? -15.906 -37.062 13.148 1 94.94 272 THR B N 1
ATOM 5869 C CA . THR B 1 272 ? -16.844 -38.188 13.211 1 94.94 272 THR B CA 1
ATOM 5870 C C . THR B 1 272 ? -16.766 -39.031 11.938 1 94.94 272 THR B C 1
ATOM 5872 O O . THR B 1 272 ? -16.078 -38.656 10.992 1 94.94 272 THR B O 1
ATOM 5875 N N . ALA B 1 273 ? -17.484 -40.125 11.992 1 93.62 273 ALA B N 1
ATOM 5876 C CA . ALA B 1 273 ? -17.531 -41 10.828 1 93.62 273 ALA B CA 1
ATOM 5877 C C . ALA B 1 273 ? -18.25 -40.312 9.664 1 93.62 273 ALA B C 1
ATOM 5879 O O . ALA B 1 273 ? -17.938 -40.594 8.5 1 93.62 273 ALA B O 1
ATOM 5880 N N . TRP B 1 274 ? -19.109 -39.406 10.055 1 94.06 274 TRP B N 1
ATOM 5881 C CA . TRP B 1 274 ? -19.906 -38.812 9.008 1 94.06 274 TRP B CA 1
ATOM 5882 C C . TRP B 1 274 ? -19.281 -37.5 8.531 1 94.06 274 TRP B C 1
ATOM 5884 O O . TRP B 1 274 ? -19.75 -36.906 7.551 1 94.06 274 TRP B O 1
ATOM 5894 N N . GLY B 1 275 ? -18.344 -37 9.227 1 96.62 275 GLY B N 1
ATOM 5895 C CA . GLY B 1 275 ? -17.719 -35.75 8.836 1 96.62 275 GLY B CA 1
ATOM 5896 C C . GLY B 1 275 ? -17.078 -35.031 10 1 96.62 275 GLY B C 1
ATOM 5897 O O . GLY B 1 275 ? -16.531 -35.656 10.898 1 96.62 275 GLY B O 1
ATOM 5898 N N . LEU B 1 276 ? -17.031 -33.625 9.844 1 97.94 276 LEU B N 1
ATOM 5899 C CA . LEU B 1 276 ? -16.422 -32.781 10.859 1 97.94 276 LEU B CA 1
ATOM 5900 C C . LEU B 1 276 ? -17.484 -31.938 11.555 1 97.94 276 LEU B C 1
ATOM 5902 O O . LEU B 1 276 ? -18.422 -31.469 10.922 1 97.94 276 LEU B O 1
ATOM 5906 N N . LEU B 1 277 ? -17.328 -31.812 12.836 1 98.06 277 LEU B N 1
ATOM 5907 C CA . LEU B 1 277 ? -18.141 -30.875 13.602 1 98.06 277 LEU B CA 1
ATOM 5908 C C . LEU B 1 277 ? -17.266 -29.734 14.133 1 98.06 277 LEU B C 1
ATOM 5910 O O . LEU B 1 277 ? -16.266 -29.969 14.82 1 98.06 277 LEU B O 1
ATOM 5914 N N . GLY B 1 278 ? -17.656 -28.578 13.727 1 97.88 278 GLY B N 1
ATOM 5915 C CA . GLY B 1 278 ? -16.875 -27.438 14.188 1 97.88 278 GLY B CA 1
ATOM 5916 C C . GLY B 1 278 ? -17.719 -26.391 14.883 1 97.88 278 GLY B C 1
ATOM 5917 O O . GLY B 1 278 ? -18.953 -26.422 14.797 1 97.88 278 GLY B O 1
ATOM 5918 N N . ARG B 1 279 ? -17.062 -25.516 15.602 1 98.06 279 ARG B N 1
ATOM 5919 C CA . ARG B 1 279 ? -17.672 -24.375 16.281 1 98.06 279 ARG B CA 1
ATOM 5920 C C . ARG B 1 279 ? -17.25 -23.062 15.609 1 98.06 279 ARG B C 1
ATOM 5922 O O . ARG B 1 279 ? -16.062 -22.859 15.336 1 98.06 279 ARG B O 1
ATOM 5929 N N . VAL B 1 280 ? -18.234 -22.203 15.383 1 97.56 280 VAL B N 1
ATOM 5930 C CA . VAL B 1 280 ? -17.953 -20.922 14.773 1 97.56 280 VAL B CA 1
ATOM 5931 C C . VAL B 1 280 ? -17.219 -20.031 15.781 1 97.56 280 VAL B C 1
ATOM 5933 O O . VAL B 1 280 ? -17.719 -19.781 16.875 1 97.56 280 VAL B O 1
ATOM 5936 N N . THR B 1 281 ? -16.031 -19.547 15.367 1 94.75 281 THR B N 1
ATOM 5937 C CA . THR B 1 281 ? -15.219 -18.734 16.266 1 94.75 281 THR B CA 1
ATOM 5938 C C . THR B 1 281 ? -15.289 -17.25 15.875 1 94.75 281 THR B C 1
ATOM 5940 O O . THR B 1 281 ? -14.977 -16.375 16.688 1 94.75 281 THR B O 1
ATOM 5943 N N . ALA B 1 282 ? -15.656 -16.922 14.648 1 89 282 ALA B N 1
ATOM 5944 C CA . ALA B 1 282 ? -15.758 -15.531 14.227 1 89 282 ALA B CA 1
ATOM 5945 C C . ALA B 1 282 ? -16.609 -15.406 12.961 1 89 282 ALA B C 1
ATOM 5947 O O . ALA B 1 282 ? -16.516 -16.25 12.062 1 89 282 ALA B O 1
ATOM 5948 N N . THR B 1 283 ? -17.438 -14.477 12.891 1 90.75 283 THR B N 1
ATOM 5949 C CA . THR B 1 283 ? -18.203 -14.055 11.719 1 90.75 283 THR B CA 1
ATOM 5950 C C . THR B 1 283 ? -18.703 -12.625 11.891 1 90.75 283 THR B C 1
ATOM 5952 O O . THR B 1 283 ? -18.438 -11.984 12.914 1 90.75 283 THR B O 1
ATOM 5955 N N . ALA B 1 284 ? -19.359 -12.094 10.906 1 85.06 284 ALA B N 1
ATOM 5956 C CA . ALA B 1 284 ? -19.922 -10.75 11.008 1 85.06 284 ALA B CA 1
ATOM 5957 C C . ALA B 1 284 ? -20.984 -10.688 12.102 1 85.06 284 ALA B C 1
ATOM 5959 O O . ALA B 1 284 ? -21.641 -11.688 12.406 1 85.06 284 ALA B O 1
ATOM 5960 N N . ASP B 1 285 ? -21.109 -9.453 12.633 1 83.5 285 ASP B N 1
ATOM 5961 C CA . ASP B 1 285 ? -22.078 -9.25 13.703 1 83.5 285 ASP B CA 1
ATOM 5962 C C . ASP B 1 285 ? -23.5 -9.555 13.227 1 83.5 285 ASP B C 1
ATOM 5964 O O . ASP B 1 285 ? -24.328 -10.023 14.008 1 83.5 285 ASP B O 1
ATOM 5968 N N . THR B 1 286 ? -23.703 -9.305 12 1 85.5 286 THR B N 1
ATOM 5969 C CA . THR B 1 286 ? -25.031 -9.516 11.422 1 85.5 286 THR B CA 1
ATOM 5970 C C . THR B 1 286 ? -25.25 -10.992 11.102 1 85.5 286 THR B C 1
ATOM 5972 O O . THR B 1 286 ? -26.344 -11.383 10.68 1 85.5 286 THR B O 1
ATOM 5975 N N . GLY B 1 287 ? -24.281 -11.75 11.375 1 90.81 287 GLY B N 1
ATOM 5976 C CA . GLY B 1 287 ? -24.359 -13.164 11.055 1 90.81 287 GLY B CA 1
ATOM 5977 C C . GLY B 1 287 ? -23.891 -13.484 9.648 1 90.81 287 GLY B C 1
ATOM 5978 O O . GLY B 1 287 ? -23.516 -12.586 8.891 1 90.81 287 GLY B O 1
ATOM 5979 N N . PHE B 1 288 ? -23.812 -14.797 9.359 1 93.75 288 PHE B N 1
ATOM 5980 C CA . PHE B 1 288 ? -23.328 -15.281 8.07 1 93.75 288 PHE B CA 1
ATOM 5981 C C . PHE B 1 288 ? -24.312 -16.281 7.465 1 93.75 288 PHE B C 1
ATOM 5983 O O . PHE B 1 288 ? -24.875 -17.109 8.172 1 93.75 288 PHE B O 1
ATOM 5990 N N . ARG B 1 289 ? -24.656 -16.109 6.273 1 94.44 289 ARG B N 1
ATOM 5991 C CA . ARG B 1 289 ? -25.516 -17.047 5.57 1 94.44 289 ARG B CA 1
ATOM 5992 C C . ARG B 1 289 ? -24.688 -18.016 4.73 1 94.44 289 ARG B C 1
ATOM 5994 O O . ARG B 1 289 ? -23.953 -17.594 3.836 1 94.44 289 ARG B O 1
ATOM 6001 N N . LEU B 1 290 ? -24.859 -19.281 4.941 1 94.44 290 LEU B N 1
ATOM 6002 C CA . LEU B 1 290 ? -24.156 -20.312 4.164 1 94.44 290 LEU B CA 1
ATOM 6003 C C . LEU B 1 290 ? -24.719 -20.391 2.748 1 94.44 290 LEU B C 1
ATOM 6005 O O . LEU B 1 290 ? -25.938 -20.406 2.557 1 94.44 290 LEU B O 1
ATOM 6009 N N . LYS B 1 291 ? -23.828 -20.328 1.819 1 93.12 291 LYS B N 1
ATOM 6010 C CA . LYS B 1 291 ? -24.203 -20.469 0.414 1 93.12 291 LYS B CA 1
ATOM 6011 C C . LYS B 1 291 ? -23.344 -21.516 -0.29 1 93.12 291 LYS B C 1
ATOM 6013 O O . LYS B 1 291 ? -22.203 -21.766 0.116 1 93.12 291 LYS B O 1
ATOM 6018 N N . PRO B 1 292 ? -23.938 -22.141 -1.287 1 92.62 292 PRO B N 1
ATOM 6019 C CA . PRO B 1 292 ? -23.125 -23.078 -2.07 1 92.62 292 PRO B CA 1
ATOM 6020 C C . PRO B 1 292 ? -22.047 -22.359 -2.9 1 92.62 292 PRO B C 1
ATOM 6022 O O . PRO B 1 292 ? -22.094 -21.141 -3.051 1 92.62 292 PRO B O 1
ATOM 6025 N N . GLU B 1 293 ? -21.047 -23.109 -3.289 1 89.44 293 GLU B N 1
ATOM 6026 C CA . GLU B 1 293 ? -20.031 -22.688 -4.25 1 89.44 293 GLU B CA 1
ATOM 6027 C C . GLU B 1 293 ? -19.125 -21.609 -3.666 1 89.44 293 GLU B C 1
ATOM 6029 O O . GLU B 1 293 ? -18.641 -20.734 -4.395 1 89.44 293 GLU B O 1
ATOM 6034 N N . LYS B 1 294 ? -19.078 -21.625 -2.324 1 91.06 294 LYS B N 1
ATOM 6035 C CA . LYS B 1 294 ? -18.125 -20.719 -1.667 1 91.06 294 LYS B CA 1
ATOM 6036 C C . LYS B 1 294 ? -16.844 -21.453 -1.297 1 91.06 294 LYS B C 1
ATOM 6038 O O . LYS B 1 294 ? -16.844 -22.656 -1.067 1 91.06 294 LYS B O 1
ATOM 6043 N N . GLY B 1 295 ? -15.789 -20.672 -1.312 1 91.44 295 GLY B N 1
ATOM 6044 C CA . GLY B 1 295 ? -14.5 -21.266 -0.991 1 91.44 295 GLY B CA 1
ATOM 6045 C C . GLY B 1 295 ? -14.43 -21.812 0.42 1 91.44 295 GLY B C 1
ATOM 6046 O O . GLY B 1 295 ? -14.961 -21.219 1.354 1 91.44 295 GLY B O 1
ATOM 6047 N N . LEU B 1 296 ? -13.906 -23 0.553 1 94.06 296 LEU B N 1
ATOM 6048 C CA . LEU B 1 296 ? -13.578 -23.641 1.826 1 94.06 296 LEU B CA 1
ATOM 6049 C C . LEU B 1 296 ? -12.07 -23.797 1.984 1 94.06 296 LEU B C 1
ATOM 6051 O O . LEU B 1 296 ? -11.406 -24.359 1.113 1 94.06 296 LEU B O 1
ATOM 6055 N N . ASN B 1 297 ? -11.484 -23.281 3.072 1 93.44 297 ASN B N 1
ATOM 6056 C CA . ASN B 1 297 ? -10.047 -23.344 3.309 1 93.44 297 ASN B CA 1
ATOM 6057 C C . ASN B 1 297 ? -9.719 -24.078 4.598 1 93.44 297 ASN B C 1
ATOM 6059 O O . ASN B 1 297 ? -10.414 -23.922 5.605 1 93.44 297 ASN B O 1
ATOM 6063 N N . PHE B 1 298 ? -8.758 -24.922 4.566 1 93.88 298 PHE B N 1
ATOM 6064 C CA . PHE B 1 298 ? -8.258 -25.688 5.703 1 93.88 298 PHE B CA 1
ATOM 6065 C C . PHE B 1 298 ? -6.793 -25.359 5.969 1 93.88 298 PHE B C 1
ATOM 6067 O O . PHE B 1 298 ? -5.922 -26.203 5.773 1 93.88 298 PHE B O 1
ATOM 6074 N N . PRO B 1 299 ? -6.551 -24.234 6.512 1 89.81 299 PRO B N 1
ATOM 6075 C CA . PRO B 1 299 ? -5.18 -23.719 6.586 1 89.81 299 PRO B CA 1
ATOM 6076 C C . PRO B 1 299 ? -4.273 -24.594 7.449 1 89.81 299 PRO B C 1
ATOM 6078 O O . PRO B 1 299 ? -3.053 -24.594 7.262 1 89.81 299 PRO B O 1
ATOM 6081 N N . ASP B 1 300 ? -4.91 -25.312 8.383 1 91.88 300 ASP B N 1
ATOM 6082 C CA . ASP B 1 300 ? -4.109 -26.094 9.32 1 91.88 300 ASP B CA 1
ATOM 6083 C C . ASP B 1 300 ? -4.031 -27.562 8.891 1 91.88 300 ASP B C 1
ATOM 6085 O O . ASP B 1 300 ? -3.492 -28.406 9.617 1 91.88 300 ASP B O 1
ATOM 6089 N N . THR B 1 301 ? -4.602 -27.922 7.766 1 91.75 301 THR B N 1
ATOM 6090 C CA . THR B 1 301 ? -4.703 -29.297 7.309 1 91.75 301 THR B CA 1
ATOM 6091 C C . THR B 1 301 ? -3.828 -29.531 6.078 1 91.75 301 THR B C 1
ATOM 6093 O O . THR B 1 301 ? -4.035 -28.906 5.039 1 91.75 301 THR B O 1
ATOM 6096 N N . PRO B 1 302 ? -2.82 -30.328 6.215 1 87.5 302 PRO B N 1
ATOM 6097 C CA . PRO B 1 302 ? -2.061 -30.672 5.016 1 87.5 302 PRO B CA 1
ATOM 6098 C C . PRO B 1 302 ? -2.877 -31.5 4.023 1 87.5 302 PRO B C 1
ATOM 6100 O O . PRO B 1 302 ? -3.297 -32.625 4.34 1 87.5 302 PRO B O 1
ATOM 6103 N N . LEU B 1 303 ? -3.156 -30.953 2.98 1 86.81 303 LEU B N 1
ATOM 6104 C CA . LEU B 1 303 ? -3.977 -31.625 1.982 1 86.81 303 LEU B CA 1
ATOM 6105 C C . LEU B 1 303 ? -3.107 -32.25 0.893 1 86.81 303 LEU B C 1
ATOM 6107 O O . LEU B 1 303 ? -2.1 -31.656 0.491 1 86.81 303 LEU B O 1
ATOM 6111 N N . ASP B 1 304 ? -3.312 -33.438 0.636 1 82.81 304 ASP B N 1
ATOM 6112 C CA . ASP B 1 304 ? -2.619 -34.156 -0.43 1 82.81 304 ASP B CA 1
ATOM 6113 C C . ASP B 1 304 ? -3.494 -34.25 -1.678 1 82.81 304 ASP B C 1
ATOM 6115 O O . ASP B 1 304 ? -3.904 -35.375 -2.062 1 82.81 304 ASP B O 1
ATOM 6119 N N . ILE B 1 305 ? -3.785 -33.219 -2.203 1 84.44 305 ILE B N 1
ATOM 6120 C CA . ILE B 1 305 ? -4.598 -33.156 -3.412 1 84.44 305 ILE B CA 1
ATOM 6121 C C . ILE B 1 305 ? -3.74 -32.688 -4.586 1 84.44 305 ILE B C 1
ATOM 6123 O O . ILE B 1 305 ? -3.088 -31.641 -4.516 1 84.44 305 ILE B O 1
ATOM 6127 N N . PRO B 1 306 ? -3.73 -33.594 -5.594 1 86.5 306 PRO B N 1
ATOM 6128 C CA . PRO B 1 306 ? -2.975 -33.156 -6.766 1 86.5 306 PRO B CA 1
ATOM 6129 C C . PRO B 1 306 ? -3.469 -31.812 -7.309 1 86.5 306 PRO B C 1
ATOM 6131 O O . PRO B 1 306 ? -4.68 -31.578 -7.391 1 86.5 306 PRO B O 1
ATOM 6134 N N . ALA B 1 307 ? -2.514 -31.031 -7.672 1 92.06 307 ALA B N 1
ATOM 6135 C CA . ALA B 1 307 ? -2.881 -29.703 -8.164 1 92.06 307 ALA B CA 1
ATOM 6136 C C . ALA B 1 307 ? -3.594 -29.797 -9.516 1 92.06 307 ALA B C 1
ATOM 6138 O O . ALA B 1 307 ? -4.527 -29.031 -9.781 1 92.06 307 ALA B O 1
ATOM 6139 N N . LEU B 1 308 ? -3.176 -30.781 -10.289 1 96.19 308 LEU B N 1
ATOM 6140 C CA . LEU B 1 308 ? -3.781 -30.969 -11.602 1 96.19 308 LEU B CA 1
ATOM 6141 C C . LEU B 1 308 ? -4.926 -31.984 -11.531 1 96.19 308 LEU B C 1
ATOM 6143 O O . LEU B 1 308 ? -4.691 -33.188 -11.383 1 96.19 308 LEU B O 1
ATOM 6147 N N . THR B 1 309 ? -6.133 -31.547 -11.711 1 93.81 309 THR B N 1
ATOM 6148 C CA . THR B 1 309 ? -7.312 -32.375 -11.562 1 93.81 309 THR B CA 1
ATOM 6149 C C . THR B 1 309 ? -7.688 -33.031 -12.891 1 93.81 309 THR B C 1
ATOM 6151 O O . THR B 1 309 ? -7.094 -32.719 -13.93 1 93.81 309 THR B O 1
ATOM 6154 N N . ALA B 1 310 ? -8.672 -33.938 -12.836 1 93.94 310 ALA B N 1
ATOM 6155 C CA . ALA B 1 310 ? -9.18 -34.562 -14.055 1 93.94 310 ALA B CA 1
ATOM 6156 C C . ALA B 1 310 ? -9.828 -33.5 -14.961 1 93.94 310 ALA B C 1
ATOM 6158 O O . ALA B 1 310 ? -9.672 -33.562 -16.188 1 93.94 310 ALA B O 1
ATOM 6159 N N . LYS B 1 311 ? -10.516 -32.625 -14.344 1 93.75 311 LYS B N 1
ATOM 6160 C CA . LYS B 1 311 ? -11.117 -31.562 -15.133 1 93.75 311 LYS B CA 1
ATOM 6161 C C . LYS B 1 311 ? -10.055 -30.719 -15.812 1 93.75 311 LYS B C 1
ATOM 6163 O O . LYS B 1 311 ? -10.219 -30.312 -16.969 1 93.75 311 LYS B O 1
ATOM 6168 N N . ASP B 1 312 ? -9.062 -30.422 -15.117 1 97.56 312 ASP B N 1
ATOM 6169 C CA . ASP B 1 312 ? -7.969 -29.641 -15.68 1 97.56 312 ASP B CA 1
ATOM 6170 C C . ASP B 1 312 ? -7.383 -30.328 -16.906 1 97.56 312 ASP B C 1
ATOM 6172 O O . ASP B 1 312 ? -7.148 -29.688 -17.938 1 97.56 312 ASP B O 1
ATOM 6176 N N . ARG B 1 313 ? -7.148 -31.609 -16.75 1 97.19 313 ARG B N 1
ATOM 6177 C CA . ARG B 1 313 ? -6.582 -32.344 -17.875 1 97.19 313 ARG B CA 1
ATOM 6178 C C . ARG B 1 313 ? -7.488 -32.281 -19.094 1 97.19 313 ARG B C 1
ATOM 6180 O O . ARG B 1 313 ? -7.008 -32.156 -20.219 1 97.19 313 ARG B O 1
ATOM 6187 N N . ALA B 1 314 ? -8.75 -32.375 -18.844 1 97.56 314 ALA B N 1
ATOM 6188 C CA . ALA B 1 314 ? -9.703 -32.25 -19.938 1 97.56 314 ALA B CA 1
ATOM 6189 C C . ALA B 1 314 ? -9.672 -30.844 -20.547 1 97.56 314 ALA B C 1
ATOM 6191 O O . ALA B 1 314 ? -9.672 -30.703 -21.766 1 97.56 314 ALA B O 1
ATOM 6192 N N . ASP B 1 315 ? -9.641 -29.844 -19.734 1 98.31 315 ASP B N 1
ATOM 6193 C CA . ASP B 1 315 ? -9.641 -28.469 -20.188 1 98.31 315 ASP B CA 1
ATOM 6194 C C . ASP B 1 315 ? -8.352 -28.125 -20.938 1 98.31 315 ASP B C 1
ATOM 6196 O O . ASP B 1 315 ? -8.344 -27.25 -21.812 1 98.31 315 ASP B O 1
ATOM 6200 N N . LEU B 1 316 ? -7.258 -28.844 -20.609 1 98.5 316 LEU B N 1
ATOM 6201 C CA . LEU B 1 316 ? -5.957 -28.562 -21.219 1 98.5 316 LEU B CA 1
ATOM 6202 C C . LEU B 1 316 ? -5.992 -28.812 -22.719 1 98.5 316 LEU B C 1
ATOM 6204 O O . LEU B 1 316 ? -5.191 -28.234 -23.469 1 98.5 316 LEU B O 1
ATOM 6208 N N . ASP B 1 317 ? -6.938 -29.703 -23.172 1 98.25 317 ASP B N 1
ATOM 6209 C CA . ASP B 1 317 ? -7.066 -29.906 -24.609 1 98.25 317 ASP B CA 1
ATOM 6210 C C . ASP B 1 317 ? -7.395 -28.594 -25.328 1 98.25 317 ASP B C 1
ATOM 6212 O O . ASP B 1 317 ? -6.77 -28.266 -26.344 1 98.25 317 ASP B O 1
ATOM 6216 N N . PHE B 1 318 ? -8.312 -27.875 -24.781 1 98.56 318 PHE B N 1
ATOM 6217 C CA . PHE B 1 318 ? -8.695 -26.594 -25.344 1 98.56 318 PHE B CA 1
ATOM 6218 C C . PHE B 1 318 ? -7.602 -25.547 -25.109 1 98.56 318 PHE B C 1
ATOM 6220 O O . PHE B 1 318 ? -7.238 -24.797 -26.016 1 98.56 318 PHE B O 1
ATOM 6227 N N . VAL B 1 319 ? -7.055 -25.5 -23.938 1 98.62 319 VAL B N 1
ATOM 6228 C CA . VAL B 1 319 ? -6.07 -24.5 -23.516 1 98.62 319 VAL B CA 1
ATOM 6229 C C . VAL B 1 319 ? -4.828 -24.609 -24.406 1 98.62 319 VAL B C 1
ATOM 6231 O O . VAL B 1 319 ? -4.352 -23.594 -24.938 1 98.62 319 VAL B O 1
ATOM 6234 N N . ALA B 1 320 ? -4.316 -25.797 -24.578 1 98.19 320 ALA B N 1
ATOM 6235 C CA . ALA B 1 320 ? -3.094 -26.047 -25.344 1 98.19 320 ALA B CA 1
ATOM 6236 C C . ALA B 1 320 ? -3.252 -25.594 -26.781 1 98.19 320 ALA B C 1
ATOM 6238 O O . ALA B 1 320 ? -2.289 -25.141 -27.406 1 98.19 320 ALA B O 1
ATOM 6239 N N . ALA B 1 321 ? -4.48 -25.641 -27.266 1 97.62 321 ALA B N 1
ATOM 6240 C CA . ALA B 1 321 ? -4.734 -25.344 -28.672 1 97.62 321 ALA B CA 1
ATOM 6241 C C . ALA B 1 321 ? -4.941 -23.844 -28.875 1 97.62 321 ALA B C 1
ATOM 6243 O O . ALA B 1 321 ? -4.68 -23.328 -29.969 1 97.62 321 ALA B O 1
ATOM 6244 N N . HIS B 1 322 ? -5.387 -23.109 -27.844 1 98.19 322 HIS B N 1
ATOM 6245 C CA . HIS B 1 322 ? -5.926 -21.797 -28.125 1 98.19 322 HIS B CA 1
ATOM 6246 C C . HIS B 1 322 ? -5.23 -20.719 -27.297 1 98.19 322 HIS B C 1
ATOM 6248 O O . HIS B 1 322 ? -5.234 -19.547 -27.672 1 98.19 322 HIS B O 1
ATOM 6254 N N . ALA B 1 323 ? -4.613 -21.016 -26.203 1 98.56 323 ALA B N 1
ATOM 6255 C CA . ALA B 1 323 ? -4.117 -20.016 -25.266 1 98.56 323 ALA B CA 1
ATOM 6256 C C . ALA B 1 323 ? -2.676 -19.641 -25.578 1 98.56 323 ALA B C 1
ATOM 6258 O O . ALA B 1 323 ? -1.965 -20.375 -26.266 1 98.56 323 ALA B O 1
ATOM 6259 N N . ASP B 1 324 ? -2.283 -18.453 -25.141 1 98.56 324 ASP B N 1
ATOM 6260 C CA . ASP B 1 324 ? -0.878 -18.047 -25.125 1 98.56 324 ASP B CA 1
ATOM 6261 C C . ASP B 1 324 ? -0.172 -18.578 -23.875 1 98.56 324 ASP B C 1
ATOM 6263 O O . ASP B 1 324 ? 1.058 -18.656 -23.844 1 98.56 324 ASP B O 1
ATOM 6267 N N . GLY B 1 325 ? -0.941 -18.891 -22.859 1 98.62 325 GLY B N 1
ATOM 6268 C CA . GLY B 1 325 ? -0.383 -19.406 -21.625 1 98.62 325 GLY B CA 1
ATOM 6269 C C . GLY B 1 325 ? -1.43 -20 -20.688 1 98.62 325 GLY B C 1
ATOM 6270 O O . GLY B 1 325 ? -2.629 -19.797 -20.891 1 98.62 325 GLY B O 1
ATOM 6271 N N . VAL B 1 326 ? -0.941 -20.734 -19.688 1 98.75 326 VAL B N 1
ATOM 6272 C CA . VAL B 1 326 ? -1.786 -21.406 -18.703 1 98.75 326 VAL B CA 1
ATOM 6273 C C . VAL B 1 326 ? -1.511 -20.859 -17.312 1 98.75 326 VAL B C 1
ATOM 6275 O O . VAL B 1 326 ? -0.353 -20.688 -16.922 1 98.75 326 VAL B O 1
ATOM 6278 N N . GLU B 1 327 ? -2.572 -20.391 -16.625 1 98.75 327 GLU B N 1
ATOM 6279 C CA . GLU B 1 327 ? -2.469 -20.109 -15.203 1 98.75 327 GLU B CA 1
ATOM 6280 C C . GLU B 1 327 ? -2.742 -21.344 -14.367 1 98.75 327 GLU B C 1
ATOM 6282 O O . GLU B 1 327 ? -3.803 -21.969 -14.492 1 98.75 327 GLU B O 1
ATOM 6287 N N . PHE B 1 328 ? -1.774 -21.734 -13.57 1 98.5 328 PHE B N 1
ATOM 6288 C CA . PHE B 1 328 ? -1.807 -23 -12.828 1 98.5 328 PHE B CA 1
ATOM 6289 C C . PHE B 1 328 ? -2.221 -22.766 -11.383 1 98.5 328 PHE B C 1
ATOM 6291 O O . PHE B 1 328 ? -1.376 -22.484 -10.523 1 98.5 328 PHE B O 1
ATOM 6298 N N . SER B 1 329 ? -3.494 -22.969 -11.07 1 96.75 329 SER B N 1
ATOM 6299 C CA . SER B 1 329 ? -4.078 -22.766 -9.75 1 96.75 329 SER B CA 1
ATOM 6300 C C . SER B 1 329 ? -3.609 -23.844 -8.766 1 96.75 329 SER B C 1
ATOM 6302 O O . SER B 1 329 ? -3.492 -25.016 -9.133 1 96.75 329 SER B O 1
ATOM 6304 N N . PHE B 1 330 ? -3.207 -23.453 -7.555 1 94.56 330 PHE B N 1
ATOM 6305 C CA . PHE B 1 330 ? -2.939 -24.281 -6.387 1 94.56 330 PHE B CA 1
ATOM 6306 C C . PHE B 1 330 ? -1.674 -25.109 -6.59 1 94.56 330 PHE B C 1
ATOM 6308 O O . PHE B 1 330 ? -1.552 -26.203 -6.051 1 94.56 330 PHE B O 1
ATOM 6315 N N . VAL B 1 331 ? -0.834 -24.656 -7.465 1 96.88 331 VAL B N 1
ATOM 6316 C CA . VAL B 1 331 ? 0.481 -25.281 -7.562 1 96.88 331 VAL B CA 1
ATOM 6317 C C . VAL B 1 331 ? 1.18 -25.219 -6.207 1 96.88 331 VAL B C 1
ATOM 6319 O O . VAL B 1 331 ? 1.1 -24.219 -5.5 1 96.88 331 VAL B O 1
ATOM 6322 N N . GLN B 1 332 ? 1.898 -26.375 -5.816 1 94.25 332 GLN B N 1
ATOM 6323 C CA . GLN B 1 332 ? 2.486 -26.406 -4.48 1 94.25 332 GLN B CA 1
ATOM 6324 C C . GLN B 1 332 ? 3.887 -27.016 -4.504 1 94.25 332 GLN B C 1
ATOM 6326 O O . GLN B 1 332 ? 4.633 -26.906 -3.529 1 94.25 332 GLN B O 1
ATOM 6331 N N . SER B 1 333 ? 4.242 -27.641 -5.617 1 95.5 333 SER B N 1
ATOM 6332 C CA . SER B 1 333 ? 5.5 -28.391 -5.609 1 95.5 333 SER B CA 1
ATOM 6333 C C . SER B 1 333 ? 6.098 -28.469 -7.012 1 95.5 333 SER B C 1
ATOM 6335 O O . SER B 1 333 ? 5.414 -28.203 -8 1 95.5 333 SER B O 1
ATOM 6337 N N . VAL B 1 334 ? 7.383 -28.844 -7.047 1 97.19 334 VAL B N 1
ATOM 6338 C CA . VAL B 1 334 ? 8.07 -29.094 -8.305 1 97.19 334 VAL B CA 1
ATOM 6339 C C . VAL B 1 334 ? 7.355 -30.219 -9.062 1 97.19 334 VAL B C 1
ATOM 6341 O O . VAL B 1 334 ? 7.219 -30.156 -10.289 1 97.19 334 VAL B O 1
ATOM 6344 N N . GLY B 1 335 ? 6.895 -31.188 -8.289 1 97.19 335 GLY B N 1
ATOM 6345 C CA . GLY B 1 335 ? 6.148 -32.281 -8.875 1 97.19 335 GLY B CA 1
ATOM 6346 C C . GLY B 1 335 ? 4.895 -31.844 -9.602 1 97.19 335 GLY B C 1
ATOM 6347 O O . GLY B 1 335 ? 4.574 -32.344 -10.672 1 97.19 335 GLY B O 1
ATOM 6348 N N . ASP B 1 336 ? 4.172 -30.906 -9.062 1 97.38 336 ASP B N 1
ATOM 6349 C CA . ASP B 1 336 ? 2.986 -30.359 -9.711 1 97.38 336 ASP B CA 1
ATOM 6350 C C . ASP B 1 336 ? 3.34 -29.75 -11.07 1 97.38 336 ASP B C 1
ATOM 6352 O O . ASP B 1 336 ? 2.646 -29.984 -12.062 1 97.38 336 ASP B O 1
ATOM 6356 N N . VAL B 1 337 ? 4.41 -28.984 -11.102 1 98.38 337 VAL B N 1
ATOM 6357 C CA . VAL B 1 337 ? 4.828 -28.312 -12.328 1 98.38 337 VAL B CA 1
ATOM 6358 C C . VAL B 1 337 ? 5.203 -29.359 -13.383 1 98.38 337 VAL B C 1
ATOM 6360 O O . VAL B 1 337 ? 4.805 -29.234 -14.547 1 98.38 337 VAL B O 1
ATOM 6363 N N . LYS B 1 338 ? 5.949 -30.359 -12.953 1 98 338 LYS B N 1
ATOM 6364 C CA . LYS B 1 338 ? 6.352 -31.422 -13.875 1 98 338 LYS B CA 1
ATOM 6365 C C . LYS B 1 338 ? 5.137 -32.125 -14.469 1 98 338 LYS B C 1
ATOM 6367 O O . LYS B 1 338 ? 5.117 -32.438 -15.656 1 98 338 LYS B O 1
ATOM 6372 N N . MET B 1 339 ? 4.18 -32.312 -13.633 1 97.75 339 MET B N 1
ATOM 6373 C CA . MET B 1 339 ? 2.965 -33 -14.086 1 97.75 339 MET B CA 1
ATOM 6374 C C . MET B 1 339 ? 2.25 -32.156 -15.141 1 97.75 339 MET B C 1
ATOM 6376 O O . MET B 1 339 ? 1.808 -32.688 -16.172 1 97.75 339 MET B O 1
ATOM 6380 N N . LEU B 1 340 ? 2.107 -30.875 -14.891 1 98.56 340 LEU B N 1
ATOM 6381 C CA . LEU B 1 340 ? 1.463 -30 -15.867 1 98.56 340 LEU B CA 1
ATOM 6382 C C . LEU B 1 340 ? 2.273 -29.938 -17.156 1 98.56 340 LEU B C 1
ATOM 6384 O O . LEU B 1 340 ? 1.711 -30 -18.25 1 98.56 340 LEU B O 1
ATOM 6388 N N . GLN B 1 341 ? 3.602 -29.844 -17.078 1 98.31 341 GLN B N 1
ATOM 6389 C CA . GLN B 1 341 ? 4.465 -29.766 -18.25 1 98.31 341 GLN B CA 1
ATOM 6390 C C . GLN B 1 341 ? 4.379 -31.047 -19.078 1 98.31 341 GLN B C 1
ATOM 6392 O O . GLN B 1 341 ? 4.355 -30.984 -20.312 1 98.31 341 GLN B O 1
ATOM 6397 N N . ALA B 1 342 ? 4.309 -32.156 -18.375 1 98.06 342 ALA B N 1
ATOM 6398 C CA . ALA B 1 342 ? 4.129 -33.406 -19.078 1 98.06 342 ALA B CA 1
ATOM 6399 C C . ALA B 1 342 ? 2.801 -33.438 -19.828 1 98.06 342 ALA B C 1
ATOM 6401 O O . ALA B 1 342 ? 2.738 -33.906 -20.984 1 98.06 342 ALA B O 1
ATOM 6402 N N . ALA B 1 343 ? 1.779 -33 -19.172 1 98.38 343 ALA B N 1
ATOM 6403 C CA . ALA B 1 343 ? 0.455 -32.969 -19.781 1 98.38 343 ALA B CA 1
ATOM 6404 C C . ALA B 1 343 ? 0.444 -32.031 -21.016 1 98.38 343 ALA B C 1
ATOM 6406 O O . ALA B 1 343 ? -0.202 -32.344 -22.016 1 98.38 343 ALA B O 1
ATOM 6407 N N . LEU B 1 344 ? 1.087 -30.906 -20.953 1 98.5 344 LEU B N 1
ATOM 6408 C CA . LEU B 1 344 ? 1.185 -29.984 -22.078 1 98.5 344 LEU B CA 1
ATOM 6409 C C . LEU B 1 344 ? 1.991 -30.609 -23.219 1 98.5 344 LEU B C 1
ATOM 6411 O O . LEU B 1 344 ? 1.626 -30.469 -24.391 1 98.5 344 LEU B O 1
ATOM 6415 N N . ALA B 1 345 ? 3.098 -31.297 -22.844 1 98.12 345 ALA B N 1
ATOM 6416 C CA . ALA B 1 345 ? 3.961 -31.938 -23.844 1 98.12 345 ALA B CA 1
ATOM 6417 C C . ALA B 1 345 ? 3.207 -33.031 -24.609 1 98.12 345 ALA B C 1
ATOM 6419 O O . ALA B 1 345 ? 3.453 -33.219 -25.797 1 98.12 345 ALA B O 1
ATOM 6420 N N . GLU B 1 346 ? 2.336 -33.688 -23.906 1 98.19 346 GLU B N 1
ATOM 6421 C CA . GLU B 1 346 ? 1.502 -34.688 -24.547 1 98.19 346 GLU B CA 1
ATOM 6422 C C . GLU B 1 346 ? 0.612 -34.062 -25.625 1 98.19 346 GLU B C 1
ATOM 6424 O O . GLU B 1 346 ? 0.38 -34.656 -26.672 1 98.19 346 GLU B O 1
ATOM 6429 N N . ARG B 1 347 ? 0.153 -32.938 -25.406 1 97.94 347 ARG B N 1
ATOM 6430 C CA . ARG B 1 347 ? -0.825 -32.25 -26.266 1 97.94 347 ARG B CA 1
ATOM 6431 C C . ARG B 1 347 ? -0.137 -31.453 -27.359 1 97.94 347 ARG B C 1
ATOM 6433 O O . ARG B 1 347 ? -0.675 -31.297 -28.453 1 97.94 347 ARG B O 1
ATOM 6440 N N . ARG B 1 348 ? 1.009 -30.906 -27 1 97.5 348 ARG B N 1
ATOM 6441 C CA . ARG B 1 348 ? 1.823 -30.125 -27.938 1 97.5 348 ARG B CA 1
ATOM 6442 C C . ARG B 1 348 ? 3.273 -30.609 -27.922 1 97.5 348 ARG B C 1
ATOM 6444 O O . ARG B 1 348 ? 4.168 -29.859 -27.5 1 97.5 348 ARG B O 1
ATOM 6451 N N . PRO B 1 349 ? 3.545 -31.688 -28.438 1 96 349 PRO B N 1
ATOM 6452 C CA . PRO B 1 349 ? 4.863 -32.312 -28.297 1 96 349 PRO B CA 1
ATOM 6453 C C . PRO B 1 349 ? 5.984 -31.469 -28.891 1 96 349 PRO B C 1
ATOM 6455 O O . PRO B 1 349 ? 7.121 -31.516 -28.422 1 96 349 PRO B O 1
ATOM 6458 N N . ASP B 1 350 ? 5.656 -30.547 -29.828 1 96.31 350 ASP B N 1
ATOM 6459 C CA . ASP B 1 350 ? 6.711 -29.875 -30.578 1 96.31 350 ASP B CA 1
ATOM 6460 C C . ASP B 1 350 ? 6.988 -28.484 -30 1 96.31 350 ASP B C 1
ATOM 6462 O O . ASP B 1 350 ? 8.078 -27.938 -30.172 1 96.31 350 ASP B O 1
ATOM 6466 N N . ASP B 1 351 ? 5.977 -27.938 -29.281 1 97.25 351 ASP B N 1
ATOM 6467 C CA . ASP B 1 351 ? 6.211 -26.531 -28.953 1 97.25 351 ASP B CA 1
ATOM 6468 C C . ASP B 1 351 ? 5.516 -26.141 -27.656 1 97.25 351 ASP B C 1
ATOM 6470 O O . ASP B 1 351 ? 5.148 -24.984 -27.453 1 97.25 351 ASP B O 1
ATOM 6474 N N . TRP B 1 352 ? 5.25 -27.141 -26.797 1 97.19 352 TRP B N 1
ATOM 6475 C CA . TRP B 1 352 ? 4.602 -26.859 -25.516 1 97.19 352 TRP B CA 1
ATOM 6476 C C . TRP B 1 352 ? 5.383 -25.812 -24.734 1 97.19 352 TRP B C 1
ATOM 6478 O O . TRP B 1 352 ? 4.809 -25.078 -23.922 1 97.19 352 TRP B O 1
ATOM 6488 N N . HIS B 1 353 ? 6.719 -25.672 -24.984 1 96.69 353 HIS B N 1
ATOM 6489 C CA . HIS B 1 353 ? 7.59 -24.766 -24.266 1 96.69 353 HIS B CA 1
ATOM 6490 C C . HIS B 1 353 ? 7.324 -23.312 -24.656 1 96.69 353 HIS B C 1
ATOM 6492 O O . HIS B 1 353 ? 7.816 -22.391 -24.016 1 96.69 353 HIS B O 1
ATOM 6498 N N . LYS B 1 354 ? 6.508 -23.125 -25.656 1 97.25 354 LYS B N 1
ATOM 6499 C CA . LYS B 1 354 ? 6.129 -21.781 -26.062 1 97.25 354 LYS B CA 1
ATOM 6500 C C . LYS B 1 354 ? 4.957 -21.266 -25.234 1 97.25 354 LYS B C 1
ATOM 6502 O O . LYS B 1 354 ? 4.688 -20.062 -25.219 1 97.25 354 LYS B O 1
ATOM 6507 N N . LEU B 1 355 ? 4.191 -22.141 -24.656 1 98.38 355 LEU B N 1
ATOM 6508 C CA . LEU B 1 355 ? 3.105 -21.734 -23.766 1 98.38 355 LEU B CA 1
ATOM 6509 C C . LEU B 1 355 ? 3.648 -21.172 -22.453 1 98.38 355 LEU B C 1
ATOM 6511 O O . LEU B 1 355 ? 4.508 -21.781 -21.812 1 98.38 355 LEU B O 1
ATOM 6515 N N . SER B 1 356 ? 3.172 -19.984 -22.156 1 98.69 356 SER B N 1
ATOM 6516 C CA . SER B 1 356 ? 3.576 -19.406 -20.875 1 98.69 356 SER B CA 1
ATOM 6517 C C . SER B 1 356 ? 2.912 -20.141 -19.719 1 98.69 356 SER B C 1
ATOM 6519 O O . SER B 1 356 ? 1.848 -20.734 -19.875 1 98.69 356 SER B O 1
ATOM 6521 N N . LEU B 1 357 ? 3.572 -20.109 -18.625 1 98.81 357 LEU B N 1
ATOM 6522 C CA . LEU B 1 357 ? 3.059 -20.703 -17.391 1 98.81 357 LEU B CA 1
ATOM 6523 C C . LEU B 1 357 ? 3.02 -19.672 -16.266 1 98.81 357 LEU B C 1
ATOM 6525 O O . LEU B 1 357 ? 4.047 -19.078 -15.922 1 98.81 357 LEU B O 1
ATOM 6529 N N . VAL B 1 358 ? 1.836 -19.375 -15.742 1 98.88 358 VAL B N 1
ATOM 6530 C CA . VAL B 1 358 ? 1.674 -18.484 -14.594 1 98.88 358 VAL B CA 1
ATOM 6531 C C . VAL B 1 358 ? 1.447 -19.312 -13.328 1 98.88 358 VAL B C 1
ATOM 6533 O O . VAL B 1 358 ? 0.447 -20.031 -13.219 1 98.88 358 VAL B O 1
ATOM 6536 N N . LEU B 1 359 ? 2.395 -19.266 -12.398 1 98.81 359 LEU B N 1
ATOM 6537 C CA . LEU B 1 359 ? 2.311 -19.984 -11.125 1 98.81 359 LEU B CA 1
ATOM 6538 C C . LEU B 1 359 ? 1.484 -19.188 -10.117 1 98.81 359 LEU B C 1
ATOM 6540 O O . LEU B 1 359 ? 1.915 -18.125 -9.648 1 98.81 359 LEU B O 1
ATOM 6544 N N . LYS B 1 360 ? 0.331 -19.641 -9.781 1 98.31 360 LYS B N 1
ATOM 6545 C CA . LYS B 1 360 ? -0.501 -18.969 -8.789 1 98.31 360 LYS B CA 1
ATOM 6546 C C . LYS B 1 360 ? -0.135 -19.391 -7.375 1 98.31 360 LYS B C 1
ATOM 6548 O O . LYS B 1 360 ? -0.369 -20.531 -6.984 1 98.31 360 LYS B O 1
ATOM 6553 N N . ILE B 1 361 ? 0.459 -18.5 -6.617 1 97.56 361 ILE B N 1
ATOM 6554 C CA . ILE B 1 361 ? 0.883 -18.781 -5.246 1 97.56 361 ILE B CA 1
ATOM 6555 C C . ILE B 1 361 ? -0.275 -18.516 -4.285 1 97.56 361 ILE B C 1
ATOM 6557 O O . ILE B 1 361 ? -0.526 -17.375 -3.904 1 97.56 361 ILE B O 1
ATOM 6561 N N . GLU B 1 362 ? -0.92 -19.656 -3.82 1 94.62 362 GLU B N 1
ATOM 6562 C CA . GLU B 1 362 ? -2.188 -19.547 -3.104 1 94.62 362 GLU B CA 1
ATOM 6563 C C . GLU B 1 362 ? -2.111 -20.25 -1.748 1 94.62 362 GLU B C 1
ATOM 6565 O O . GLU B 1 362 ? -3.025 -20.125 -0.929 1 94.62 362 GLU B O 1
ATOM 6570 N N . THR B 1 363 ? -1.032 -21 -1.49 1 91.94 363 THR B N 1
ATOM 6571 C CA . THR B 1 363 ? -0.962 -21.828 -0.29 1 91.94 363 THR B CA 1
ATOM 6572 C C . THR B 1 363 ? 0.372 -21.641 0.425 1 91.94 363 THR B C 1
ATOM 6574 O O . THR B 1 363 ? 1.339 -21.156 -0.174 1 91.94 363 THR B O 1
ATOM 6577 N N . PRO B 1 364 ? 0.405 -21.984 1.7 1 91.5 364 PRO B N 1
ATOM 6578 C CA . PRO B 1 364 ? 1.677 -21.922 2.426 1 91.5 364 PRO B CA 1
ATOM 6579 C C . PRO B 1 364 ? 2.758 -22.797 1.794 1 91.5 364 PRO B C 1
ATOM 6581 O O . PRO B 1 364 ? 3.93 -22.406 1.762 1 91.5 364 PRO B O 1
ATOM 6584 N N . ASP B 1 365 ? 2.35 -23.906 1.25 1 92.44 365 ASP B N 1
ATOM 6585 C CA . ASP B 1 365 ? 3.314 -24.797 0.608 1 92.44 365 ASP B CA 1
ATOM 6586 C C . ASP B 1 365 ? 3.889 -24.156 -0.656 1 92.44 365 ASP B C 1
ATOM 6588 O O . ASP B 1 365 ? 5.086 -24.281 -0.93 1 92.44 365 ASP B O 1
ATOM 6592 N N . ALA B 1 366 ? 3.004 -23.562 -1.416 1 95 366 ALA B N 1
ATOM 6593 C CA . ALA B 1 366 ? 3.484 -22.859 -2.607 1 95 366 ALA B CA 1
ATOM 6594 C C . ALA B 1 366 ? 4.512 -21.797 -2.242 1 95 366 ALA B C 1
ATOM 6596 O O . ALA B 1 366 ? 5.52 -21.641 -2.936 1 95 366 ALA B O 1
ATOM 6597 N N . VAL B 1 367 ? 4.262 -21.094 -1.131 1 95.38 367 VAL B N 1
ATOM 6598 C CA . VAL B 1 367 ? 5.195 -20.078 -0.654 1 95.38 367 VAL B CA 1
ATOM 6599 C C . VAL B 1 367 ? 6.512 -20.734 -0.244 1 95.38 367 VAL B C 1
ATOM 6601 O O . VAL B 1 367 ? 7.586 -20.297 -0.665 1 95.38 367 VAL B O 1
ATOM 6604 N N . ALA B 1 368 ? 6.434 -21.781 0.466 1 94.12 368 ALA B N 1
ATOM 6605 C CA . ALA B 1 368 ? 7.609 -22.469 1.007 1 94.12 368 ALA B CA 1
ATOM 6606 C C . ALA B 1 368 ? 8.492 -23.016 -0.112 1 94.12 368 ALA B C 1
ATOM 6608 O O . ALA B 1 368 ? 9.719 -23.031 0.008 1 94.12 368 ALA B O 1
ATOM 6609 N N . HIS B 1 369 ? 7.887 -23.422 -1.21 1 96.12 369 HIS B N 1
ATOM 6610 C CA . HIS B 1 369 ? 8.625 -24.078 -2.279 1 96.12 369 HIS B CA 1
ATOM 6611 C C . HIS B 1 369 ? 8.82 -23.156 -3.473 1 96.12 369 HIS B C 1
ATOM 6613 O O . HIS B 1 369 ? 9.289 -23.578 -4.527 1 96.12 369 HIS B O 1
ATOM 6619 N N . LEU B 1 370 ? 8.555 -21.906 -3.359 1 98.06 370 LEU B N 1
ATOM 6620 C CA . LEU B 1 370 ? 8.445 -20.953 -4.465 1 98.06 370 LEU B CA 1
ATOM 6621 C C . LEU B 1 370 ? 9.727 -20.938 -5.297 1 98.06 370 LEU B C 1
ATOM 6623 O O . LEU B 1 370 ? 9.672 -21.062 -6.523 1 98.06 370 LEU B O 1
ATOM 6627 N N . PRO B 1 371 ? 10.961 -20.875 -4.684 1 98.06 371 PRO B N 1
ATOM 6628 C CA . PRO B 1 371 ? 12.156 -20.828 -5.523 1 98.06 371 PRO B CA 1
ATOM 6629 C C . PRO B 1 371 ? 12.312 -22.062 -6.41 1 98.06 371 PRO B C 1
ATOM 6631 O O . PRO B 1 371 ? 12.633 -21.938 -7.594 1 98.06 371 PRO B O 1
ATOM 6634 N N . ASP B 1 372 ? 11.992 -23.203 -5.898 1 98.19 372 ASP B N 1
ATOM 6635 C CA . ASP B 1 372 ? 12.164 -24.453 -6.633 1 98.19 372 ASP B CA 1
ATOM 6636 C C . ASP B 1 372 ? 11.102 -24.594 -7.719 1 98.19 372 ASP B C 1
ATOM 6638 O O . ASP B 1 372 ? 11.406 -25.031 -8.836 1 98.19 372 ASP B O 1
ATOM 6642 N N . ILE B 1 373 ? 9.844 -24.266 -7.375 1 98 373 ILE B N 1
ATOM 6643 C CA . ILE B 1 373 ? 8.758 -24.328 -8.344 1 98 373 ILE B CA 1
ATOM 6644 C C . ILE B 1 373 ? 9.039 -23.359 -9.5 1 98 373 ILE B C 1
ATOM 6646 O O . ILE B 1 373 ? 8.797 -23.688 -10.664 1 98 373 ILE B O 1
ATOM 6650 N N . LEU B 1 374 ? 9.523 -22.234 -9.117 1 98.5 374 LEU B N 1
ATOM 6651 C CA . LEU B 1 374 ? 9.82 -21.188 -10.086 1 98.5 374 LEU B CA 1
ATOM 6652 C C . LEU B 1 374 ? 10.898 -21.625 -11.062 1 98.5 374 LEU B C 1
ATOM 6654 O O . LEU B 1 374 ? 10.758 -21.453 -12.273 1 98.5 374 LEU B O 1
ATOM 6658 N N . VAL B 1 375 ? 12.016 -22.234 -10.633 1 98.62 375 VAL B N 1
ATOM 6659 C CA . VAL B 1 375 ? 13.125 -22.641 -11.484 1 98.62 375 VAL B CA 1
ATOM 6660 C C . VAL B 1 375 ? 12.688 -23.797 -12.391 1 98.62 375 VAL B C 1
ATOM 6662 O O . VAL B 1 375 ? 13.031 -23.812 -13.578 1 98.62 375 VAL B O 1
ATOM 6665 N N . GLN B 1 376 ? 11.867 -24.719 -11.844 1 98.5 376 GLN B N 1
ATOM 6666 C CA . GLN B 1 376 ? 11.344 -25.797 -12.672 1 98.5 376 GLN B CA 1
ATOM 6667 C C . GLN B 1 376 ? 10.523 -25.25 -13.836 1 98.5 376 GLN B C 1
ATOM 6669 O O . GLN B 1 376 ? 10.648 -25.719 -14.969 1 98.5 376 GLN B O 1
ATOM 6674 N N . ALA B 1 377 ? 9.734 -24.25 -13.57 1 98.75 377 ALA B N 1
ATOM 6675 C CA . ALA B 1 377 ? 8.867 -23.672 -14.594 1 98.75 377 ALA B CA 1
ATOM 6676 C C . ALA B 1 377 ? 9.664 -22.812 -15.562 1 98.75 377 ALA B C 1
ATOM 6678 O O . ALA B 1 377 ? 9.695 -23.094 -16.766 1 98.75 377 ALA B O 1
ATOM 6679 N N . ALA B 1 378 ? 10.422 -21.875 -15.07 1 98.75 378 ALA B N 1
ATOM 6680 C CA . ALA B 1 378 ? 11.102 -20.875 -15.875 1 98.75 378 ALA B CA 1
ATOM 6681 C C . ALA B 1 378 ? 12.297 -21.484 -16.609 1 98.75 378 ALA B C 1
ATOM 6683 O O . ALA B 1 378 ? 12.758 -20.922 -17.625 1 98.75 378 ALA B O 1
ATOM 6684 N N . GLY B 1 379 ? 12.773 -22.547 -16.109 1 98.56 379 GLY B N 1
ATOM 6685 C CA . GLY B 1 379 ? 13.852 -23.25 -16.797 1 98.56 379 GLY B CA 1
ATOM 6686 C C . GLY B 1 379 ? 13.398 -23.938 -18.078 1 98.56 379 GLY B C 1
ATOM 6687 O O . GLY B 1 379 ? 14.227 -24.359 -18.875 1 98.56 379 GLY B O 1
ATOM 6688 N N . ARG B 1 380 ? 12.055 -23.969 -18.312 1 98.06 380 ARG B N 1
ATOM 6689 C CA . ARG B 1 380 ? 11.57 -24.766 -19.438 1 98.06 380 ARG B CA 1
ATOM 6690 C C . ARG B 1 380 ? 10.68 -23.922 -20.359 1 98.06 380 ARG B C 1
ATOM 6692 O O . ARG B 1 380 ? 10.586 -24.203 -21.547 1 98.06 380 ARG B O 1
ATOM 6699 N N . GLN B 1 381 ? 10.031 -22.922 -19.875 1 98.25 381 GLN B N 1
ATOM 6700 C CA . GLN B 1 381 ? 9.094 -22.141 -20.672 1 98.25 381 GLN B CA 1
ATOM 6701 C C . GLN B 1 381 ? 8.914 -20.75 -20.078 1 98.25 381 GLN B C 1
ATOM 6703 O O . GLN B 1 381 ? 9.32 -20.484 -18.938 1 98.25 381 GLN B O 1
ATOM 6708 N N . PRO B 1 382 ? 8.352 -19.688 -20.844 1 98.5 382 PRO B N 1
ATOM 6709 C CA . PRO B 1 382 ? 8.055 -18.391 -20.234 1 98.5 382 PRO B CA 1
ATOM 6710 C C . PRO B 1 382 ? 7.184 -18.516 -18.984 1 98.5 382 PRO B C 1
ATOM 6712 O O . PRO B 1 382 ? 6.191 -19.25 -18.984 1 98.5 382 PRO B O 1
ATOM 6715 N N . THR B 1 383 ? 7.598 -17.844 -17.906 1 98.88 383 THR B N 1
ATOM 6716 C CA . THR B 1 383 ? 6.949 -18.062 -16.625 1 98.88 383 THR B CA 1
ATOM 6717 C C . THR B 1 383 ? 6.727 -16.75 -15.883 1 98.88 383 THR B C 1
ATOM 6719 O O . THR B 1 383 ? 7.555 -15.844 -15.961 1 98.88 383 THR B O 1
ATOM 6722 N N . ALA B 1 384 ? 5.609 -16.609 -15.234 1 98.88 384 ALA B N 1
ATOM 6723 C CA . ALA B 1 384 ? 5.332 -15.555 -14.273 1 98.88 384 ALA B CA 1
ATOM 6724 C C . ALA B 1 384 ? 4.832 -16.125 -12.953 1 98.88 384 ALA B C 1
ATOM 6726 O O . ALA B 1 384 ? 4.375 -17.266 -12.898 1 98.88 384 ALA B O 1
ATOM 6727 N N . VAL B 1 385 ? 5 -15.383 -11.906 1 98.81 385 VAL B N 1
ATOM 6728 C CA . VAL B 1 385 ? 4.434 -15.695 -10.594 1 98.81 385 VAL B CA 1
ATOM 6729 C C . VAL B 1 385 ? 3.262 -14.758 -10.305 1 98.81 385 VAL B C 1
ATOM 6731 O O . VAL B 1 385 ? 3.367 -13.547 -10.5 1 98.81 385 VAL B O 1
ATOM 6734 N N . MET B 1 386 ? 2.162 -15.336 -9.961 1 98.75 386 MET B N 1
ATOM 6735 C CA . MET B 1 386 ? 1.011 -14.539 -9.562 1 98.75 386 MET B CA 1
ATOM 6736 C C . MET B 1 386 ? 0.817 -14.57 -8.047 1 98.75 386 MET B C 1
ATOM 6738 O O . MET B 1 386 ? 0.701 -15.648 -7.461 1 98.75 386 MET B O 1
ATOM 6742 N N . ILE B 1 387 ? 0.859 -13.445 -7.422 1 97.81 387 ILE B N 1
ATOM 6743 C CA . ILE B 1 387 ? 0.473 -13.359 -6.02 1 97.81 387 ILE B CA 1
ATOM 6744 C C . ILE B 1 387 ? -1.048 -13.414 -5.898 1 97.81 387 ILE B C 1
ATOM 6746 O O . ILE B 1 387 ? -1.726 -12.391 -5.992 1 97.81 387 ILE B O 1
ATOM 6750 N N . ALA B 1 388 ? -1.51 -14.57 -5.688 1 95.75 388 ALA B N 1
ATOM 6751 C CA . ALA B 1 388 ? -2.951 -14.75 -5.531 1 95.75 388 ALA B CA 1
ATOM 6752 C C . ALA B 1 388 ? -3.395 -14.414 -4.109 1 95.75 388 ALA B C 1
ATOM 6754 O O . ALA B 1 388 ? -3.652 -15.32 -3.309 1 95.75 388 ALA B O 1
ATOM 6755 N N . ARG B 1 389 ? -3.572 -13.18 -3.84 1 93.44 389 ARG B N 1
ATOM 6756 C CA . ARG B 1 389 ? -3.666 -12.648 -2.484 1 93.44 389 ARG B CA 1
ATOM 6757 C C . ARG B 1 389 ? -4.953 -13.109 -1.805 1 93.44 389 ARG B C 1
ATOM 6759 O O . ARG B 1 389 ? -5 -13.234 -0.58 1 93.44 389 ARG B O 1
ATOM 6766 N N . GLY B 1 390 ? -6.055 -13.305 -2.596 1 89.75 390 GLY B N 1
ATOM 6767 C CA . GLY B 1 390 ? -7.309 -13.75 -2.004 1 89.75 390 GLY B CA 1
ATOM 6768 C C . GLY B 1 390 ? -7.168 -15.047 -1.232 1 89.75 390 GLY B C 1
ATOM 6769 O O . GLY B 1 390 ? -7.305 -15.07 -0.008 1 89.75 390 GLY B O 1
ATOM 6770 N N . ASP B 1 391 ? -6.773 -16.062 -1.945 1 90 391 ASP B N 1
ATOM 6771 C CA . ASP B 1 391 ? -6.625 -17.391 -1.349 1 90 391 ASP B CA 1
ATOM 6772 C C . ASP B 1 391 ? -5.469 -17.406 -0.35 1 90 391 ASP B C 1
ATOM 6774 O O . ASP B 1 391 ? -5.582 -18 0.723 1 90 391 ASP B O 1
ATOM 6778 N N . LEU B 1 392 ? -4.398 -16.797 -0.665 1 94 392 LEU B N 1
ATOM 6779 C CA . LEU B 1 392 ? -3.215 -16.844 0.186 1 94 392 LEU B CA 1
ATOM 6780 C C . LEU B 1 392 ? -3.479 -16.156 1.525 1 94 392 LEU B C 1
ATOM 6782 O O . LEU B 1 392 ? -3.053 -16.656 2.572 1 94 392 LEU B O 1
ATOM 6786 N N . ALA B 1 393 ? -4.191 -15.062 1.501 1 92.75 393 ALA B N 1
ATOM 6787 C CA . ALA B 1 393 ? -4.496 -14.328 2.727 1 92.75 393 ALA B CA 1
ATOM 6788 C C . ALA B 1 393 ? -5.293 -15.188 3.701 1 92.75 393 ALA B C 1
ATOM 6790 O O . ALA B 1 393 ? -5.059 -15.148 4.91 1 92.75 393 ALA B O 1
ATOM 6791 N N . VAL B 1 394 ? -6.242 -15.914 3.168 1 89.75 394 VAL B N 1
ATOM 6792 C CA . VAL B 1 394 ? -7.082 -16.766 4 1 89.75 394 VAL B CA 1
ATOM 6793 C C . VAL B 1 394 ? -6.223 -17.844 4.66 1 89.75 394 VAL B C 1
ATOM 6795 O O . VAL B 1 394 ? -6.441 -18.203 5.824 1 89.75 394 VAL B O 1
ATOM 6798 N N . GLU B 1 395 ? -5.23 -18.281 3.932 1 91.69 395 GLU B N 1
ATOM 6799 C CA . GLU B 1 395 ? -4.406 -19.391 4.379 1 91.69 395 GLU B CA 1
ATOM 6800 C C . GLU B 1 395 ? -3.373 -18.938 5.41 1 91.69 395 GLU B C 1
ATOM 6802 O O . GLU B 1 395 ? -3.182 -19.594 6.434 1 91.69 395 GLU B O 1
ATOM 6807 N N . ILE B 1 396 ? -2.732 -17.781 5.215 1 91.38 396 ILE B N 1
ATOM 6808 C CA . ILE B 1 396 ? -1.584 -17.469 6.059 1 91.38 396 ILE B CA 1
ATOM 6809 C C . ILE B 1 396 ? -1.916 -16.266 6.953 1 91.38 396 ILE B C 1
ATOM 6811 O O . ILE B 1 396 ? -1.154 -15.938 7.863 1 91.38 396 ILE B O 1
ATOM 6815 N N . GLY B 1 397 ? -3.041 -15.719 6.738 1 89.38 397 GLY B N 1
ATOM 6816 C CA . GLY B 1 397 ? -3.414 -14.531 7.488 1 89.38 397 GLY B CA 1
ATOM 6817 C C . GLY B 1 397 ? -3.029 -13.242 6.789 1 89.38 397 GLY B C 1
ATOM 6818 O O . GLY B 1 397 ? -2.078 -13.211 6.008 1 89.38 397 GLY B O 1
ATOM 6819 N N . PHE B 1 398 ? -3.709 -12.133 7.137 1 87.06 398 PHE B N 1
ATOM 6820 C CA . PHE B 1 398 ? -3.58 -10.867 6.426 1 87.06 398 PHE B CA 1
ATOM 6821 C C . PHE B 1 398 ? -2.25 -10.195 6.746 1 87.06 398 PHE B C 1
ATOM 6823 O O . PHE B 1 398 ? -1.597 -9.641 5.859 1 87.06 398 PHE B O 1
ATOM 6830 N N . ALA B 1 399 ? -1.816 -10.211 8.008 1 87.75 399 ALA B N 1
ATOM 6831 C CA . ALA B 1 399 ? -0.552 -9.586 8.391 1 87.75 399 ALA B CA 1
ATOM 6832 C C . ALA B 1 399 ? 0.625 -10.25 7.684 1 87.75 399 ALA B C 1
ATOM 6834 O O . ALA B 1 399 ? 1.502 -9.57 7.145 1 87.75 399 ALA B O 1
ATOM 6835 N N . ARG B 1 400 ? 0.557 -11.57 7.637 1 91.19 400 ARG B N 1
ATOM 6836 C CA . ARG B 1 400 ? 1.621 -12.305 6.965 1 91.19 400 ARG B CA 1
ATOM 6837 C C . ARG B 1 400 ? 1.58 -12.086 5.457 1 91.19 400 ARG B C 1
ATOM 6839 O O . ARG B 1 400 ? 2.623 -12.047 4.801 1 91.19 400 ARG B O 1
ATOM 6846 N N . LEU B 1 401 ? 0.415 -11.945 4.934 1 93.56 401 LEU B N 1
ATOM 6847 C CA . LEU B 1 401 ? 0.285 -11.68 3.506 1 93.56 401 LEU B CA 1
ATOM 6848 C C . LEU B 1 401 ? 0.976 -10.375 3.127 1 93.56 401 LEU B C 1
ATOM 6850 O O . LEU B 1 401 ? 1.648 -10.297 2.098 1 93.56 401 LEU B O 1
ATOM 6854 N N . ALA B 1 402 ? 0.805 -9.383 3.967 1 91.38 402 ALA B N 1
ATOM 6855 C CA . ALA B 1 402 ? 1.414 -8.086 3.682 1 91.38 402 ALA B CA 1
ATOM 6856 C C . ALA B 1 402 ? 2.93 -8.211 3.555 1 91.38 402 ALA B C 1
ATOM 6858 O O . ALA B 1 402 ? 3.541 -7.555 2.705 1 91.38 402 ALA B O 1
ATOM 6859 N N . GLU B 1 403 ? 3.492 -9.039 4.309 1 90 403 GLU B N 1
ATOM 6860 C CA . GLU B 1 403 ? 4.926 -9.305 4.25 1 90 403 GLU B CA 1
ATOM 6861 C C . GLU B 1 403 ? 5.277 -10.164 3.039 1 90 403 GLU B C 1
ATOM 6863 O O . GLU B 1 403 ? 6.23 -9.867 2.314 1 90 403 GLU B O 1
ATOM 6868 N N . MET B 1 404 ? 4.484 -11.125 2.816 1 93.5 404 MET B N 1
ATOM 6869 C CA . MET B 1 404 ? 4.785 -12.148 1.816 1 93.5 404 MET B CA 1
ATOM 6870 C C . MET B 1 404 ? 4.688 -11.57 0.407 1 93.5 404 MET B C 1
ATOM 6872 O O . MET B 1 404 ? 5.445 -11.969 -0.481 1 93.5 404 MET B O 1
ATOM 6876 N N . GLN B 1 405 ? 3.756 -10.688 0.245 1 93.94 405 GLN B N 1
ATOM 6877 C CA . GLN B 1 405 ? 3.65 -10.109 -1.09 1 93.94 405 GLN B CA 1
ATOM 6878 C C . GLN B 1 405 ? 4.93 -9.367 -1.468 1 93.94 405 GLN B C 1
ATOM 6880 O O . GLN B 1 405 ? 5.344 -9.391 -2.627 1 93.94 405 GLN B O 1
ATOM 6885 N N . GLU B 1 406 ? 5.617 -8.758 -0.52 1 91.69 406 GLU B N 1
ATOM 6886 C CA . GLU B 1 406 ? 6.902 -8.117 -0.782 1 91.69 406 GLU B CA 1
ATOM 6887 C C . GLU B 1 406 ? 7.98 -9.156 -1.094 1 91.69 406 GLU B C 1
ATOM 6889 O O . GLU B 1 406 ? 8.734 -9.008 -2.057 1 91.69 406 GLU B O 1
ATOM 6894 N N . GLU B 1 407 ? 7.992 -10.156 -0.305 1 94.12 407 GLU B N 1
ATOM 6895 C CA . GLU B 1 407 ? 9.023 -11.172 -0.478 1 94.12 407 GLU B CA 1
ATOM 6896 C C . GLU B 1 407 ? 8.883 -11.875 -1.825 1 94.12 407 GLU B C 1
ATOM 6898 O O . GLU B 1 407 ? 9.883 -12.195 -2.471 1 94.12 407 GLU B O 1
ATOM 6903 N N . ILE B 1 408 ? 7.66 -12.078 -2.223 1 97.38 408 ILE B N 1
ATOM 6904 C CA . ILE B 1 408 ? 7.434 -12.734 -3.504 1 97.38 408 ILE B CA 1
ATOM 6905 C C . ILE B 1 408 ? 7.906 -11.836 -4.641 1 97.38 408 ILE B C 1
ATOM 6907 O O . ILE B 1 408 ? 8.492 -12.305 -5.617 1 97.38 408 ILE B O 1
ATOM 6911 N N . LEU B 1 409 ? 7.691 -10.5 -4.477 1 96.5 409 LEU B N 1
ATOM 6912 C CA . LEU B 1 409 ? 8.227 -9.555 -5.449 1 96.5 409 LEU B CA 1
ATOM 6913 C C . LEU B 1 409 ? 9.75 -9.656 -5.531 1 96.5 409 LEU B C 1
ATOM 6915 O O . LEU B 1 409 ? 10.32 -9.625 -6.625 1 96.5 409 LEU B O 1
ATOM 6919 N N . TRP B 1 410 ? 10.406 -9.844 -4.375 1 96.12 410 TRP B N 1
ATOM 6920 C CA . TRP B 1 410 ? 11.867 -9.945 -4.336 1 96.12 410 TRP B CA 1
ATOM 6921 C C . TRP B 1 410 ? 12.344 -11.203 -5.055 1 96.12 410 TRP B C 1
ATOM 6923 O O . TRP B 1 410 ? 13.297 -11.156 -5.836 1 96.12 410 TRP B O 1
ATOM 6933 N N . ILE B 1 411 ? 11.633 -12.289 -4.828 1 97.56 411 ILE B N 1
ATOM 6934 C CA . ILE B 1 411 ? 12.008 -13.57 -5.422 1 97.56 411 ILE B CA 1
ATOM 6935 C C . ILE B 1 411 ? 11.82 -13.508 -6.938 1 97.56 411 ILE B C 1
ATOM 6937 O O . ILE B 1 411 ? 12.672 -13.984 -7.691 1 97.56 411 ILE B O 1
ATOM 6941 N N . GLY B 1 412 ? 10.688 -12.922 -7.367 1 98.31 412 GLY B N 1
ATOM 6942 C CA . GLY B 1 412 ? 10.477 -12.734 -8.797 1 98.31 412 GLY B CA 1
ATOM 6943 C C . GLY B 1 412 ? 11.562 -11.922 -9.461 1 98.31 412 GLY B C 1
ATOM 6944 O O . GLY B 1 412 ? 12.086 -12.305 -10.508 1 98.31 412 GLY B O 1
ATOM 6945 N N . GLU B 1 413 ? 11.953 -10.82 -8.82 1 98 413 GLU B N 1
ATOM 6946 C CA . GLU B 1 413 ? 13 -9.961 -9.359 1 98 413 GLU B CA 1
ATOM 6947 C C . GLU B 1 413 ? 14.352 -10.672 -9.359 1 98 413 GLU B C 1
ATOM 6949 O O . GLU B 1 413 ? 15.109 -10.57 -10.328 1 98 413 GLU B O 1
ATOM 6954 N N . ALA B 1 414 ? 14.648 -11.391 -8.305 1 98.38 414 ALA B N 1
ATOM 6955 C CA . ALA B 1 414 ? 15.922 -12.109 -8.18 1 98.38 414 ALA B CA 1
ATOM 6956 C C . ALA B 1 414 ? 16.047 -13.188 -9.258 1 98.38 414 ALA B C 1
ATOM 6958 O O . ALA B 1 414 ? 17.141 -13.445 -9.758 1 98.38 414 ALA B O 1
ATOM 6959 N N . ALA B 1 415 ? 14.93 -13.805 -9.617 1 98.75 415 ALA B N 1
ATOM 6960 C CA . ALA B 1 415 ? 14.906 -14.859 -10.617 1 98.75 415 ALA B CA 1
ATOM 6961 C C . ALA B 1 415 ? 14.727 -14.289 -12.016 1 98.75 415 ALA B C 1
ATOM 6963 O O . ALA B 1 415 ? 14.766 -15.023 -13.008 1 98.75 415 ALA B O 1
ATOM 6964 N N . HIS B 1 416 ? 14.539 -12.969 -12.117 1 98.69 416 HIS B N 1
ATOM 6965 C CA . HIS B 1 416 ? 14.227 -12.281 -13.367 1 98.69 416 HIS B CA 1
ATOM 6966 C C . HIS B 1 416 ? 12.961 -12.852 -14.008 1 98.69 416 HIS B C 1
ATOM 6968 O O . HIS B 1 416 ? 12.93 -13.109 -15.211 1 98.69 416 HIS B O 1
ATOM 6974 N N . VAL B 1 417 ? 12 -13.125 -13.164 1 98.75 417 VAL B N 1
ATOM 6975 C CA . VAL B 1 417 ? 10.695 -13.633 -13.562 1 98.75 417 VAL B CA 1
ATOM 6976 C C . VAL B 1 417 ? 9.609 -12.617 -13.203 1 98.75 417 VAL B C 1
ATOM 6978 O O . VAL B 1 417 ? 9.562 -12.133 -12.07 1 98.75 417 VAL B O 1
ATOM 6981 N N . PRO B 1 418 ? 8.773 -12.211 -14.188 1 98.56 418 PRO B N 1
ATOM 6982 C CA . PRO B 1 418 ? 7.746 -11.211 -13.891 1 98.56 418 PRO B CA 1
ATOM 6983 C C . PRO B 1 418 ? 6.738 -11.688 -12.844 1 98.56 418 PRO B C 1
ATOM 6985 O O . PRO B 1 418 ? 6.465 -12.883 -12.75 1 98.56 418 PRO B O 1
ATOM 6988 N N . VAL B 1 419 ? 6.234 -10.766 -12.062 1 98.62 419 VAL B N 1
ATOM 6989 C CA . VAL B 1 419 ? 5.238 -11.031 -11.031 1 98.62 419 VAL B CA 1
ATOM 6990 C C . VAL B 1 419 ? 3.932 -10.32 -11.375 1 98.62 419 VAL B C 1
ATOM 6992 O O . VAL B 1 419 ? 3.943 -9.195 -11.867 1 98.62 419 VAL B O 1
ATOM 6995 N N . ILE B 1 420 ? 2.838 -11.023 -11.18 1 98.69 420 ILE B N 1
ATOM 6996 C CA . ILE B 1 420 ? 1.496 -10.477 -11.359 1 98.69 420 ILE B CA 1
ATOM 6997 C C . ILE B 1 420 ? 0.875 -10.18 -9.992 1 98.69 420 ILE B C 1
ATOM 6999 O O . ILE B 1 420 ? 0.725 -11.086 -9.164 1 98.69 420 ILE B O 1
ATOM 7003 N N . TRP B 1 421 ? 0.644 -8.883 -9.727 1 97.81 421 TRP B N 1
ATOM 7004 C CA . TRP B 1 421 ? -0.121 -8.461 -8.555 1 97.81 421 TRP B CA 1
ATOM 7005 C C . TRP B 1 421 ? -1.614 -8.68 -8.773 1 97.81 421 TRP B C 1
ATOM 7007 O O . TRP B 1 421 ? -2.25 -7.957 -9.547 1 97.81 421 TRP B O 1
ATOM 7017 N N . ALA B 1 422 ? -2.107 -9.719 -8.055 1 95.38 422 ALA B N 1
ATOM 7018 C CA . ALA B 1 422 ? -3.459 -10.133 -8.414 1 95.38 422 ALA B CA 1
ATOM 7019 C C . ALA B 1 422 ? -4.371 -10.164 -7.195 1 95.38 422 ALA B C 1
ATOM 7021 O O . ALA B 1 422 ? -3.893 -10.203 -6.059 1 95.38 422 ALA B O 1
ATOM 7022 N N . THR B 1 423 ? -5.609 -10.125 -7.453 1 81.5 423 THR B N 1
ATOM 7023 C CA . THR B 1 423 ? -6.781 -10.383 -6.621 1 81.5 423 THR B CA 1
ATOM 7024 C C . THR B 1 423 ? -7.141 -9.148 -5.793 1 81.5 423 THR B C 1
ATOM 7026 O O . THR B 1 423 ? -6.273 -8.555 -5.152 1 81.5 423 THR B O 1
ATOM 7029 N N . GLN B 1 424 ? -8.281 -8.695 -5.996 1 85.62 424 GLN B N 1
ATOM 7030 C CA . GLN B 1 424 ? -9 -7.66 -5.266 1 85.62 424 GLN B CA 1
ATOM 7031 C C . GLN B 1 424 ? -8.289 -6.316 -5.379 1 85.62 424 GLN B C 1
ATOM 7033 O O . GLN B 1 424 ? -8.273 -5.531 -4.426 1 85.62 424 GLN B O 1
ATOM 7038 N N . VAL B 1 425 ? -7.516 -6.098 -6.508 1 93.94 425 VAL B N 1
ATOM 7039 C CA . VAL B 1 425 ? -7.023 -4.758 -6.816 1 93.94 425 VAL B CA 1
ATOM 7040 C C . VAL B 1 425 ? -8.188 -3.863 -7.23 1 93.94 425 VAL B C 1
ATOM 7042 O O . VAL B 1 425 ? -8.938 -4.195 -8.148 1 93.94 425 VAL B O 1
ATOM 7045 N N . LEU B 1 426 ? -8.422 -2.748 -6.531 1 94.62 426 LEU B N 1
ATOM 7046 C CA . LEU B 1 426 ? -9.5 -1.805 -6.793 1 94.62 426 LEU B CA 1
ATOM 7047 C C . LEU B 1 426 ? -10.852 -2.506 -6.762 1 94.62 426 LEU B C 1
ATOM 7049 O O . LEU B 1 426 ? -11.734 -2.203 -7.57 1 94.62 426 LEU B O 1
ATOM 7053 N N . GLU B 1 427 ? -11 -3.441 -5.887 1 91.62 427 GLU B N 1
ATOM 7054 C CA . GLU B 1 427 ? -12.203 -4.258 -5.812 1 91.62 427 GLU B CA 1
ATOM 7055 C C . GLU B 1 427 ? -13.445 -3.395 -5.617 1 91.62 427 GLU B C 1
ATOM 7057 O O . GLU B 1 427 ? -14.461 -3.588 -6.293 1 91.62 427 GLU B O 1
ATOM 7062 N N . HIS B 1 428 ? -13.398 -2.445 -4.695 1 88.12 428 HIS B N 1
ATOM 7063 C CA . HIS B 1 428 ? -14.555 -1.601 -4.43 1 88.12 428 HIS B CA 1
ATOM 7064 C C . HIS B 1 428 ? -14.906 -0.748 -5.645 1 88.12 428 HIS B C 1
ATOM 7066 O O . HIS B 1 428 ? -16.094 -0.565 -5.961 1 88.12 428 HIS B O 1
ATOM 7072 N N . LEU B 1 429 ? -13.938 -0.265 -6.328 1 91.12 429 LEU B N 1
ATOM 7073 C CA . LEU B 1 429 ? -14.18 0.52 -7.531 1 91.12 429 LEU B CA 1
ATOM 7074 C C . LEU B 1 429 ? -14.82 -0.338 -8.617 1 91.12 429 LEU B C 1
ATOM 7076 O O . LEU B 1 429 ? -15.82 0.061 -9.219 1 91.12 429 LEU B O 1
ATOM 7080 N N . VAL B 1 430 ? -14.281 -1.499 -8.828 1 94.69 430 VAL B N 1
ATOM 7081 C CA . VAL B 1 430 ? -14.758 -2.389 -9.883 1 94.69 430 VAL B CA 1
ATOM 7082 C C . VAL B 1 430 ? -16.203 -2.801 -9.594 1 94.69 430 VAL B C 1
ATOM 7084 O O . VAL B 1 430 ? -17.016 -2.928 -10.516 1 94.69 430 VAL B O 1
ATOM 7087 N N . LYS B 1 431 ? -16.547 -2.914 -8.336 1 90.19 431 LYS B N 1
ATOM 7088 C CA . LYS B 1 431 ? -17.859 -3.43 -7.965 1 90.19 431 LYS B CA 1
ATOM 7089 C C . LYS B 1 431 ? -18.859 -2.295 -7.746 1 90.19 431 LYS B C 1
ATOM 7091 O O . LYS B 1 431 ? -20.047 -2.424 -8.078 1 90.19 431 LYS B O 1
ATOM 7096 N N . LYS B 1 432 ? -18.344 -1.161 -7.145 1 85.06 432 LYS B N 1
ATOM 7097 C CA . LYS B 1 432 ? -19.281 -0.158 -6.652 1 85.06 432 LYS B CA 1
ATOM 7098 C C . LYS B 1 432 ? -19.047 1.188 -7.336 1 85.06 432 LYS B C 1
ATOM 7100 O O . LYS B 1 432 ? -19.812 2.135 -7.121 1 85.06 432 LYS B O 1
ATOM 7105 N N . GLY B 1 433 ? -18.047 1.3 -8 1 86.81 433 GLY B N 1
ATOM 7106 C CA . GLY B 1 433 ? -17.875 2.488 -8.82 1 86.81 433 GLY B CA 1
ATOM 7107 C C . GLY B 1 433 ? -17.031 3.555 -8.148 1 86.81 433 GLY B C 1
ATOM 7108 O O . GLY B 1 433 ? -16.672 4.555 -8.773 1 86.81 433 GLY B O 1
ATOM 7109 N N . THR B 1 434 ? -16.688 3.346 -6.871 1 82.44 434 THR B N 1
ATOM 7110 C CA . THR B 1 434 ? -15.828 4.301 -6.172 1 82.44 434 THR B CA 1
ATOM 7111 C C . THR B 1 434 ? -14.703 3.582 -5.441 1 82.44 434 THR B C 1
ATOM 7113 O O . THR B 1 434 ? -14.922 2.537 -4.824 1 82.44 434 THR B O 1
ATOM 7116 N N . PRO B 1 435 ? -13.523 4.152 -5.562 1 85.88 435 PRO B N 1
ATOM 7117 C CA . PRO B 1 435 ? -12.422 3.49 -4.859 1 85.88 435 PRO B CA 1
ATOM 7118 C C . PRO B 1 435 ? -12.336 3.885 -3.387 1 85.88 435 PRO B C 1
ATOM 7120 O O . PRO B 1 435 ? -12.828 4.949 -3.002 1 85.88 435 PRO B O 1
ATOM 7123 N N . SER B 1 436 ? -11.789 2.984 -2.584 1 84.25 436 SER B N 1
ATOM 7124 C CA . SER B 1 436 ? -11.391 3.342 -1.227 1 84.25 436 SER B CA 1
ATOM 7125 C C . SER B 1 436 ? -9.945 3.811 -1.178 1 84.25 436 SER B C 1
ATOM 7127 O O . SER B 1 436 ? -9.164 3.535 -2.094 1 84.25 436 SER B O 1
ATOM 7129 N N . ARG B 1 437 ? -9.57 4.484 -0.092 1 84.75 437 ARG B N 1
ATOM 7130 C CA . ARG B 1 437 ? -8.203 4.961 0.057 1 84.75 437 ARG B CA 1
ATOM 7131 C C . ARG B 1 437 ? -7.223 3.795 0.147 1 84.75 437 ARG B C 1
ATOM 7133 O O . ARG B 1 437 ? -6.156 3.826 -0.469 1 84.75 437 ARG B O 1
ATOM 7140 N N . GLY B 1 438 ? -7.652 2.777 0.903 1 88.25 438 GLY B N 1
ATOM 7141 C CA . GLY B 1 438 ? -6.805 1.601 1.018 1 88.25 438 GLY B CA 1
ATOM 7142 C C . GLY B 1 438 ? -6.551 0.917 -0.313 1 88.25 438 GLY B C 1
ATOM 7143 O O . GLY B 1 438 ? -5.43 0.491 -0.593 1 88.25 438 GLY B O 1
ATOM 7144 N N . GLU B 1 439 ? -7.555 0.898 -1.15 1 90.44 439 GLU B N 1
ATOM 7145 C CA . GLU B 1 439 ? -7.402 0.241 -2.445 1 90.44 439 GLU B CA 1
ATOM 7146 C C . GLU B 1 439 ? -6.5 1.049 -3.371 1 90.44 439 GLU B C 1
ATOM 7148 O O . GLU B 1 439 ? -5.762 0.48 -4.176 1 90.44 439 GLU B O 1
ATOM 7153 N N . MET B 1 440 ? -6.508 2.359 -3.186 1 91.25 440 MET B N 1
ATOM 7154 C CA . MET B 1 440 ? -5.641 3.189 -4.02 1 91.25 440 MET B CA 1
ATOM 7155 C C . MET B 1 440 ? -4.18 3.018 -3.625 1 91.25 440 MET B C 1
ATOM 7157 O O . MET B 1 440 ? -3.299 2.986 -4.488 1 91.25 440 MET B O 1
ATOM 7161 N N . THR B 1 441 ? -3.916 2.951 -2.344 1 93.25 441 THR B N 1
ATOM 7162 C CA . THR B 1 441 ? -2.568 2.652 -1.874 1 93.25 441 THR B CA 1
ATOM 7163 C C . THR B 1 441 ? -2.102 1.297 -2.398 1 93.25 441 THR B C 1
ATOM 7165 O O . THR B 1 441 ? -0.962 1.157 -2.848 1 93.25 441 THR B O 1
ATOM 7168 N N . ASP B 1 442 ? -3 0.349 -2.383 1 94.38 442 ASP B N 1
ATOM 7169 C CA . ASP B 1 442 ? -2.719 -0.993 -2.885 1 94.38 442 ASP B CA 1
ATOM 7170 C C . ASP B 1 442 ? -2.396 -0.963 -4.379 1 94.38 442 ASP B C 1
ATOM 7172 O O . ASP B 1 442 ? -1.425 -1.58 -4.82 1 94.38 442 ASP B O 1
ATOM 7176 N N . ALA B 1 443 ? -3.24 -0.266 -5.074 1 95.12 443 ALA B N 1
ATOM 7177 C CA . ALA B 1 443 ? -3.029 -0.145 -6.516 1 95.12 443 ALA B CA 1
ATOM 7178 C C . ALA B 1 443 ? -1.701 0.544 -6.82 1 95.12 443 ALA B C 1
ATOM 7180 O O . ALA B 1 443 ? -1.014 0.186 -7.777 1 95.12 443 ALA B O 1
ATOM 7181 N N . ALA B 1 444 ? -1.328 1.521 -6.078 1 93.5 444 ALA B N 1
ATOM 7182 C CA . ALA B 1 444 ? -0.044 2.191 -6.262 1 93.5 444 ALA B CA 1
ATOM 7183 C C . ALA B 1 444 ? 1.117 1.239 -5.996 1 93.5 444 ALA B C 1
ATOM 7185 O O . ALA B 1 444 ? 2.109 1.24 -6.727 1 93.5 444 ALA B O 1
ATOM 7186 N N . MET B 1 445 ? 0.985 0.415 -4.996 1 92.94 445 MET B N 1
ATOM 7187 C CA . MET B 1 445 ? 2.02 -0.562 -4.668 1 92.94 445 MET B CA 1
ATOM 7188 C C . MET B 1 445 ? 2.154 -1.606 -5.77 1 92.94 445 MET B C 1
ATOM 7190 O O . MET B 1 445 ? 3.248 -2.113 -6.02 1 92.94 445 MET B O 1
ATOM 7194 N N . ALA B 1 446 ? 1.061 -1.854 -6.41 1 95.31 446 ALA B N 1
ATOM 7195 C CA . ALA B 1 446 ? 1.04 -2.852 -7.477 1 95.31 446 ALA B CA 1
ATOM 7196 C C . ALA B 1 446 ? 1.962 -2.445 -8.625 1 95.31 446 ALA B C 1
ATOM 7198 O O . ALA B 1 446 ? 2.342 -3.281 -9.445 1 95.31 446 ALA B O 1
ATOM 7199 N N . ALA B 1 447 ? 2.369 -1.174 -8.695 1 93.62 447 ALA B N 1
ATOM 7200 C CA . ALA B 1 447 ? 3.246 -0.672 -9.75 1 93.62 447 ALA B CA 1
ATOM 7201 C C . ALA B 1 447 ? 4.621 -1.335 -9.68 1 93.62 447 ALA B C 1
ATOM 7203 O O . ALA B 1 447 ? 5.391 -1.274 -10.641 1 93.62 447 ALA B O 1
ATOM 7204 N N . ARG B 1 448 ? 4.914 -1.973 -8.594 1 94.5 448 ARG B N 1
ATOM 7205 C CA . ARG B 1 448 ? 6.203 -2.637 -8.43 1 94.5 448 ARG B CA 1
ATOM 7206 C C . ARG B 1 448 ? 6.215 -3.992 -9.125 1 94.5 448 ARG B C 1
ATOM 7208 O O . ARG B 1 448 ? 7.273 -4.605 -9.281 1 94.5 448 ARG B O 1
ATOM 7215 N N . ALA B 1 449 ? 5.039 -4.465 -9.523 1 97.12 449 ALA B N 1
ATOM 7216 C CA . ALA B 1 449 ? 4.926 -5.719 -10.266 1 97.12 449 ALA B CA 1
ATOM 7217 C C . ALA B 1 449 ? 4.934 -5.465 -11.773 1 97.12 449 ALA B C 1
ATOM 7219 O O . ALA B 1 449 ? 4.703 -4.34 -12.219 1 97.12 449 ALA B O 1
ATOM 7220 N N . GLU B 1 450 ? 5.246 -6.445 -12.555 1 97.69 450 GLU B N 1
ATOM 7221 C CA . GLU B 1 450 ? 5.293 -6.324 -14.008 1 97.69 450 GLU B CA 1
ATOM 7222 C C . GLU B 1 450 ? 3.893 -6.367 -14.609 1 97.69 450 GLU B C 1
ATOM 7224 O O . GLU B 1 450 ? 3.695 -5.988 -15.766 1 97.69 450 GLU B O 1
ATOM 7229 N N . CYS B 1 451 ? 2.973 -6.82 -13.797 1 98.25 451 CYS B N 1
ATOM 7230 C CA . CYS B 1 451 ? 1.597 -6.91 -14.273 1 98.25 451 CYS B CA 1
ATOM 7231 C C . CYS B 1 451 ? 0.614 -6.793 -13.109 1 98.25 451 CYS B C 1
ATOM 7233 O O . CYS B 1 451 ? 0.907 -7.227 -11.992 1 98.25 451 CYS B O 1
ATOM 7235 N N . VAL B 1 452 ? -0.505 -6.125 -13.367 1 98.19 452 VAL B N 1
ATOM 7236 C CA . VAL B 1 452 ? -1.588 -6 -12.398 1 98.19 452 VAL B CA 1
ATOM 7237 C C . VAL B 1 452 ? -2.867 -6.609 -12.969 1 98.19 452 VAL B C 1
ATOM 7239 O O . VAL B 1 452 ? -3.236 -6.332 -14.109 1 98.19 452 VAL B O 1
ATOM 7242 N N . MET B 1 453 ? -3.514 -7.398 -12.18 1 98.5 453 MET B N 1
ATOM 7243 C CA . MET B 1 453 ? -4.715 -8.078 -12.656 1 98.5 453 MET B CA 1
ATOM 7244 C C . MET B 1 453 ? -5.969 -7.445 -12.055 1 98.5 453 MET B C 1
ATOM 7246 O O . MET B 1 453 ? -6.031 -7.203 -10.852 1 98.5 453 MET B O 1
ATOM 7250 N N . LEU B 1 454 ? -6.93 -7.172 -12.867 1 97.88 454 LEU B N 1
ATOM 7251 C CA . LEU B 1 454 ? -8.258 -6.742 -12.438 1 97.88 454 LEU B CA 1
ATOM 7252 C C . LEU B 1 454 ? -9.281 -7.852 -12.648 1 97.88 454 LEU B C 1
ATOM 7254 O O . LEU B 1 454 ? -9.234 -8.562 -13.648 1 97.88 454 LEU B O 1
ATOM 7258 N N . ASN B 1 455 ? -10.117 -7.977 -11.703 1 95.62 455 ASN B N 1
ATOM 7259 C CA . ASN B 1 455 ? -11.219 -8.938 -11.812 1 95.62 455 ASN B CA 1
ATOM 7260 C C . ASN B 1 455 ? -12.445 -8.305 -12.469 1 95.62 455 ASN B C 1
ATOM 7262 O O . ASN B 1 455 ? -12.469 -7.105 -12.727 1 95.62 455 ASN B O 1
ATOM 7266 N N . LYS B 1 456 ? -13.43 -9.078 -12.719 1 95.56 456 LYS B N 1
ATOM 7267 C CA . LYS B 1 456 ? -14.648 -8.641 -13.391 1 95.56 456 LYS B CA 1
ATOM 7268 C C . LYS B 1 456 ? -15.516 -7.793 -12.469 1 95.56 456 LYS B C 1
ATOM 7270 O O . LYS B 1 456 ? -15.391 -7.875 -11.242 1 95.56 456 LYS B O 1
ATOM 7275 N N . GLY B 1 457 ? -16.406 -6.965 -13.055 1 94.81 457 GLY B N 1
ATOM 7276 C CA . GLY B 1 457 ? -17.359 -6.125 -12.344 1 94.81 457 GLY B CA 1
ATOM 7277 C C . GLY B 1 457 ? -17.969 -5.043 -13.211 1 94.81 457 GLY B C 1
ATOM 7278 O O . GLY B 1 457 ? -17.453 -4.742 -14.289 1 94.81 457 GLY B O 1
ATOM 7279 N N . PRO B 1 458 ? -19.062 -4.484 -12.688 1 94 458 PRO B N 1
ATOM 7280 C CA . PRO B 1 458 ? -19.828 -3.535 -13.5 1 94 458 PRO B CA 1
ATOM 7281 C C . PRO B 1 458 ? -19.031 -2.279 -13.852 1 94 458 PRO B C 1
ATOM 7283 O O . PRO B 1 458 ? -19.297 -1.64 -14.867 1 94 458 PRO B O 1
ATOM 7286 N N . TYR B 1 459 ? -18.016 -1.929 -13.109 1 94.69 459 TYR B N 1
ATOM 7287 C CA . TYR B 1 459 ? -17.281 -0.697 -13.359 1 94.69 459 TYR B CA 1
ATOM 7288 C C . TYR B 1 459 ? -15.852 -0.999 -13.797 1 94.69 459 TYR B C 1
ATOM 7290 O O . TYR B 1 459 ? -14.938 -0.217 -13.539 1 94.69 459 TYR B O 1
ATOM 7298 N N . LEU B 1 460 ? -15.664 -2.086 -14.461 1 97.5 460 LEU B N 1
ATOM 7299 C CA . LEU B 1 460 ? -14.359 -2.572 -14.883 1 97.5 460 LEU B CA 1
ATOM 7300 C C . LEU B 1 460 ? -13.656 -1.547 -15.773 1 97.5 460 LEU B C 1
ATOM 7302 O O . LEU B 1 460 ? -12.484 -1.234 -15.555 1 97.5 460 LEU B O 1
ATOM 7306 N N . PHE B 1 461 ? -14.312 -0.989 -16.734 1 97.5 461 PHE B N 1
ATOM 7307 C CA . PHE B 1 461 ? -13.68 -0.095 -17.688 1 97.5 461 PHE B CA 1
ATOM 7308 C C . PHE B 1 461 ? -13.266 1.213 -17.016 1 97.5 461 PHE B C 1
ATOM 7310 O O . PHE B 1 461 ? -12.211 1.771 -17.328 1 97.5 461 PHE B O 1
ATOM 7317 N N . LYS B 1 462 ? -14.094 1.685 -16.078 1 94.56 462 LYS B N 1
ATOM 7318 C CA . LYS B 1 462 ? -13.703 2.834 -15.273 1 94.56 462 LYS B CA 1
ATOM 7319 C C . LYS B 1 462 ? -12.453 2.527 -14.453 1 94.56 462 LYS B C 1
ATOM 7321 O O . LYS B 1 462 ? -11.539 3.352 -14.367 1 94.56 462 LYS B O 1
ATOM 7326 N N . ALA B 1 463 ? -12.414 1.337 -13.906 1 96.69 463 ALA B N 1
ATOM 7327 C CA . ALA B 1 463 ? -11.281 0.911 -13.086 1 96.69 463 ALA B CA 1
ATOM 7328 C C . ALA B 1 463 ? -10 0.825 -13.906 1 96.69 463 ALA B C 1
ATOM 7330 O O . ALA B 1 463 ? -8.93 1.203 -13.438 1 96.69 463 ALA B O 1
ATOM 7331 N N . ILE B 1 464 ? -10.117 0.342 -15.156 1 97.44 464 ILE B N 1
ATOM 7332 C CA . ILE B 1 464 ? -8.961 0.239 -16.047 1 97.44 464 ILE B CA 1
ATOM 7333 C C . ILE B 1 464 ? -8.383 1.628 -16.297 1 97.44 464 ILE B C 1
ATOM 7335 O O . ILE B 1 464 ? -7.172 1.829 -16.219 1 97.44 464 ILE B O 1
ATOM 7339 N N . THR B 1 465 ? -9.211 2.574 -16.531 1 95.81 465 THR B N 1
ATOM 7340 C CA . THR B 1 465 ? -8.773 3.938 -16.812 1 95.81 465 THR B CA 1
ATOM 7341 C C . THR B 1 465 ? -8.094 4.555 -15.594 1 95.81 465 THR B C 1
ATOM 7343 O O . THR B 1 465 ? -7.039 5.18 -15.719 1 95.81 465 THR B O 1
ATOM 7346 N N . GLU B 1 466 ? -8.68 4.371 -14.43 1 93.81 466 GLU B N 1
ATOM 7347 C CA . GLU B 1 466 ? -8.109 4.898 -13.195 1 93.81 466 GLU B CA 1
ATOM 7348 C C . GLU B 1 466 ? -6.758 4.25 -12.898 1 93.81 466 GLU B C 1
ATOM 7350 O O . GLU B 1 466 ? -5.812 4.93 -12.5 1 93.81 466 GLU B O 1
ATOM 7355 N N . LEU B 1 467 ? -6.707 2.951 -13.078 1 96.38 467 LEU B N 1
ATOM 7356 C CA . LEU B 1 467 ? -5.477 2.215 -12.82 1 96.38 467 LEU B CA 1
ATOM 7357 C C . LEU B 1 467 ? -4.371 2.643 -13.773 1 96.38 467 LEU B C 1
ATOM 7359 O O . LEU B 1 467 ? -3.219 2.803 -13.367 1 96.38 467 LEU B O 1
ATOM 7363 N N . ASP B 1 468 ? -4.738 2.807 -15.023 1 95.56 468 ASP B N 1
ATOM 7364 C CA . ASP B 1 468 ? -3.781 3.26 -16.031 1 95.56 468 ASP B CA 1
ATOM 7365 C C . ASP B 1 468 ? -3.158 4.598 -15.633 1 95.56 468 ASP B C 1
ATOM 7367 O O . ASP B 1 468 ? -1.94 4.766 -15.703 1 95.56 468 ASP B O 1
ATOM 7371 N N . THR B 1 469 ? -3.949 5.496 -15.188 1 92.94 469 THR B N 1
ATOM 7372 C CA . THR B 1 469 ? -3.494 6.812 -14.758 1 92.94 469 THR B CA 1
ATOM 7373 C C . THR B 1 469 ? -2.582 6.699 -13.547 1 92.94 469 THR B C 1
ATOM 7375 O O . THR B 1 469 ? -1.511 7.309 -13.508 1 92.94 469 THR B O 1
ATOM 7378 N N . LEU B 1 470 ? -3.018 5.941 -12.625 1 94.12 470 LEU B N 1
ATOM 7379 C CA . LEU B 1 470 ? -2.271 5.773 -11.383 1 94.12 470 LEU B CA 1
ATOM 7380 C C . LEU B 1 470 ? -0.908 5.145 -11.648 1 94.12 470 LEU B C 1
ATOM 7382 O O . LEU B 1 470 ? 0.113 5.637 -11.172 1 94.12 470 LEU B O 1
ATOM 7386 N N . LEU B 1 471 ? -0.885 4.074 -12.43 1 94.44 471 LEU B N 1
ATOM 7387 C CA . LEU B 1 471 ? 0.362 3.379 -12.734 1 94.44 471 LEU B CA 1
ATOM 7388 C C . LEU B 1 471 ? 1.313 4.281 -13.508 1 94.44 471 LEU B C 1
ATOM 7390 O O . LEU B 1 471 ? 2.529 4.227 -13.312 1 94.44 471 LEU B O 1
ATOM 7394 N N . GLY B 1 472 ? 0.77 5.094 -14.383 1 92.38 472 GLY B N 1
ATOM 7395 C CA . GLY B 1 472 ? 1.589 6.062 -15.086 1 92.38 472 GLY B CA 1
ATOM 7396 C C . GLY B 1 472 ? 2.268 7.059 -14.164 1 92.38 472 GLY B C 1
ATOM 7397 O O . GLY B 1 472 ? 3.459 7.34 -14.312 1 92.38 472 GLY B O 1
ATOM 7398 N N . ARG B 1 473 ? 1.59 7.512 -13.195 1 88 473 ARG B N 1
ATOM 7399 C CA . ARG B 1 473 ? 2.133 8.453 -12.219 1 88 473 ARG B CA 1
ATOM 7400 C C . ARG B 1 473 ? 3.227 7.801 -11.383 1 88 473 ARG B C 1
ATOM 7402 O O . ARG B 1 473 ? 4.266 8.414 -11.125 1 88 473 ARG B O 1
ATOM 7409 N N . MET B 1 474 ? 3.008 6.586 -10.977 1 89.12 474 MET B N 1
ATOM 7410 C CA . MET B 1 474 ? 3.945 5.883 -10.102 1 89.12 474 MET B CA 1
ATOM 7411 C C . MET B 1 474 ? 5.223 5.527 -10.852 1 89.12 474 MET B C 1
ATOM 7413 O O . MET B 1 474 ? 6.297 5.453 -10.258 1 89.12 474 MET B O 1
ATOM 7417 N N . ALA B 1 475 ? 5.145 5.312 -12.188 1 85.12 475 ALA B N 1
ATOM 7418 C CA . ALA B 1 475 ? 6.285 4.934 -13.016 1 85.12 475 ALA B CA 1
ATOM 7419 C C . ALA B 1 475 ? 7.363 6.02 -12.992 1 85.12 475 ALA B C 1
ATOM 7421 O O . ALA B 1 475 ? 8.547 5.727 -13.133 1 85.12 475 ALA B O 1
ATOM 7422 N N . ASP B 1 476 ? 7 7.172 -12.617 1 78.94 476 ASP B N 1
ATOM 7423 C CA . ASP B 1 476 ? 7.918 8.305 -12.586 1 78.94 476 ASP B CA 1
ATOM 7424 C C . ASP B 1 476 ? 8.711 8.328 -11.281 1 78.94 476 ASP B C 1
ATOM 7426 O O . ASP B 1 476 ? 9.742 9 -11.188 1 78.94 476 ASP B O 1
ATOM 7430 N N . HIS B 1 477 ? 8.305 7.52 -10.328 1 82.44 477 HIS B N 1
ATOM 7431 C CA . HIS B 1 477 ? 8.891 7.68 -9 1 82.44 477 HIS B CA 1
ATOM 7432 C C . HIS B 1 477 ? 9.625 6.418 -8.57 1 82.44 477 HIS B C 1
ATOM 7434 O O . HIS B 1 477 ? 10.453 6.457 -7.656 1 82.44 477 HIS B O 1
ATOM 7440 N N . GLN B 1 478 ? 9.219 5.324 -9.273 1 81.31 478 GLN B N 1
ATOM 7441 C CA . GLN B 1 478 ? 9.75 4.078 -8.742 1 81.31 478 GLN B CA 1
ATOM 7442 C C . GLN B 1 478 ? 9.766 2.984 -9.805 1 81.31 478 GLN B C 1
ATOM 7444 O O . GLN B 1 478 ? 8.844 2.883 -10.609 1 81.31 478 GLN B O 1
ATOM 7449 N N . HIS B 1 479 ? 10.844 2.293 -9.844 1 78.75 479 HIS B N 1
ATOM 7450 C CA . HIS B 1 479 ? 10.938 1.033 -10.578 1 78.75 479 HIS B CA 1
ATOM 7451 C C . HIS B 1 479 ? 11.297 -0.118 -9.641 1 78.75 479 HIS B C 1
ATOM 7453 O O . HIS B 1 479 ? 12.43 -0.196 -9.156 1 78.75 479 HIS B O 1
ATOM 7459 N N . LYS B 1 480 ? 10.367 -0.97 -9.453 1 84.56 480 LYS B N 1
ATOM 7460 C CA . LYS B 1 480 ? 10.516 -2.008 -8.438 1 84.56 480 LYS B CA 1
ATOM 7461 C C . LYS B 1 480 ? 10.766 -1.399 -7.062 1 84.56 480 LYS B C 1
ATOM 7463 O O . LYS B 1 480 ? 9.953 -0.605 -6.574 1 84.56 480 LYS B O 1
ATOM 7468 N N . LYS B 1 481 ? 11.914 -1.724 -6.395 1 77.12 481 LYS B N 1
ATOM 7469 C CA . LYS B 1 481 ? 12.266 -1.162 -5.094 1 77.12 481 LYS B CA 1
ATOM 7470 C C . LYS B 1 481 ? 13.125 0.086 -5.246 1 77.12 481 LYS B C 1
ATOM 7472 O O . LYS B 1 481 ? 13.5 0.715 -4.254 1 77.12 481 LYS B O 1
ATOM 7477 N N . THR B 1 482 ? 13.352 0.466 -6.449 1 78.44 482 THR B N 1
ATOM 7478 C CA . THR B 1 482 ? 14.328 1.525 -6.676 1 78.44 482 THR B CA 1
ATOM 7479 C C . THR B 1 482 ? 13.633 2.863 -6.906 1 78.44 482 THR B C 1
ATOM 7481 O O . THR B 1 482 ? 12.914 3.033 -7.895 1 78.44 482 THR B O 1
ATOM 7484 N N . PRO B 1 483 ? 13.938 3.807 -6.07 1 80.5 483 PRO B N 1
ATOM 7485 C CA . PRO B 1 483 ? 13.406 5.145 -6.332 1 80.5 483 PRO B CA 1
ATOM 7486 C C . PRO B 1 483 ? 14.016 5.789 -7.574 1 80.5 483 PRO B C 1
ATOM 7488 O O . PRO B 1 483 ? 15.234 5.719 -7.777 1 80.5 483 PRO B O 1
ATOM 7491 N N . GLN B 1 484 ? 13.156 6.301 -8.43 1 79.69 484 GLN B N 1
ATOM 7492 C CA . GLN B 1 484 ? 13.547 7.102 -9.586 1 79.69 484 GLN B CA 1
ATOM 7493 C C . GLN B 1 484 ? 13.336 8.586 -9.32 1 79.69 484 GLN B C 1
ATOM 7495 O O . GLN B 1 484 ? 12.211 9.031 -9.07 1 79.69 484 GLN B O 1
ATOM 7500 N N . LEU B 1 485 ? 14.375 9.336 -9.312 1 82.94 485 LEU B N 1
ATOM 7501 C CA . LEU B 1 485 ? 14.289 10.742 -8.922 1 82.94 485 LEU B CA 1
ATOM 7502 C C . LEU B 1 485 ? 14.086 11.633 -10.148 1 82.94 485 LEU B C 1
ATOM 7504 O O . LEU B 1 485 ? 14.93 12.469 -10.461 1 82.94 485 LEU B O 1
ATOM 7508 N N . ARG B 1 486 ? 12.906 11.422 -10.727 1 79.56 486 ARG B N 1
ATOM 7509 C CA . ARG B 1 486 ? 12.477 12.391 -11.727 1 79.56 486 ARG B CA 1
ATOM 7510 C C . ARG B 1 486 ? 12.25 13.758 -11.102 1 79.56 486 ARG B C 1
ATOM 7512 O O . ARG B 1 486 ? 12.023 13.867 -9.891 1 79.56 486 ARG B O 1
ATOM 7519 N N . ARG B 1 487 ? 12.375 14.75 -11.961 1 79.62 487 ARG B N 1
ATOM 7520 C CA . ARG B 1 487 ? 12.125 16.094 -11.461 1 79.62 487 ARG B CA 1
ATOM 7521 C C . ARG B 1 487 ? 10.742 16.203 -10.82 1 79.62 487 ARG B C 1
ATOM 7523 O O . ARG B 1 487 ? 9.75 15.758 -11.398 1 79.62 487 ARG B O 1
ATOM 7530 N N . LEU B 1 488 ? 10.758 16.703 -9.578 1 82.62 488 LEU B N 1
ATOM 7531 C CA . LEU B 1 488 ? 9.484 16.922 -8.906 1 82.62 488 LEU B CA 1
ATOM 7532 C C . LEU B 1 488 ? 8.758 18.125 -9.516 1 82.62 488 LEU B C 1
ATOM 7534 O O . LEU B 1 488 ? 9.383 19.141 -9.82 1 82.62 488 LEU B O 1
ATOM 7538 N N . ARG B 1 489 ? 7.531 17.969 -9.672 1 79.19 489 ARG B N 1
ATOM 7539 C CA . ARG B 1 489 ? 6.723 19.078 -10.172 1 79.19 489 ARG B CA 1
ATOM 7540 C C . ARG B 1 489 ? 6.172 19.906 -9.023 1 79.19 489 ARG B C 1
ATOM 7542 O O . ARG B 1 489 ? 5.766 21.062 -9.219 1 79.19 489 ARG B O 1
ATOM 7549 N N . SER B 1 490 ? 6.27 19.312 -7.848 1 82.5 490 SER B N 1
ATOM 7550 C CA . SER B 1 490 ? 5.801 20.016 -6.664 1 82.5 490 SER B CA 1
ATOM 7551 C C . SER B 1 490 ? 6.906 20.875 -6.055 1 82.5 490 SER B C 1
ATOM 7553 O O . SER B 1 490 ? 8.086 20.531 -6.16 1 82.5 490 SER B O 1
ATOM 7555 N N . TRP B 1 491 ? 6.551 22.062 -5.488 1 82.5 491 TRP B N 1
ATOM 7556 C CA . TRP B 1 491 ? 7.344 22.938 -4.625 1 82.5 491 TRP B CA 1
ATOM 7557 C C . TRP B 1 491 ? 8.562 23.469 -5.363 1 82.5 491 TRP B C 1
ATOM 7559 O O . TRP B 1 491 ? 9.664 23.531 -4.801 1 82.5 491 TRP B O 1
ATOM 7569 N N . GLY B 1 492 ? 8.461 23.672 -6.711 1 72.69 492 GLY B N 1
ATOM 7570 C CA . GLY B 1 492 ? 9.523 24.281 -7.492 1 72.69 492 GLY B CA 1
ATOM 7571 C C . GLY B 1 492 ? 9.625 25.781 -7.281 1 72.69 492 GLY B C 1
ATOM 7572 O O . GLY B 1 492 ? 8.68 26.422 -6.809 1 72.69 492 GLY B O 1
#